Protein AF-A0A933JJQ7-F1 (afdb_monomer_lite)

pLDDT: mean 70.86, std 21.7, range [26.75, 97.5]

Sequence (778 aa):
MNDSSRKSRSVPPNRSSTPPVAEPVVVSEPPQKREDPAARITGTGSRPVGRVRTDSEPPPPFTTGVDSAVMAPSSMSSEVVAAVWPGEPSWTPTRASEPVPPPVAIGETLQFVHYERRGDTLLISGITPHGRRLVFEQREDRQGWYVVTAGRRRRPTERELGLVVATITQEMEATLLPERQSEVRSAYRLAAAADDPGLRVLGIDAYRDILLDEASAYVTGQTDRLVVVAVAYQAFKRFANRHGHRVGSEFIRALGERLDTLFSEVRGVHVFHKTGKAFRLVVLHRTAAEVRELVEAIPTDETRQWIVRRVWGEDVRGHRTHPDEVQFNIGIASAYASERGSDYRALAQRLSDDAYRAGRLGQFMGYTSLVLAKSDCKSSIYQWHISSEEELHELAMTMDDGPAEVMAEMSDYLHELAPADLEGMAVAGDLDALIYSAIARDGFWQGTPAMRIAGERLLARFLDSTLESNGENAYVGGFDLGDEFYGIAIEAERFYFARGDVNSAGATRVKAGLHALQRAVGWRREEGGVVGRFLAALEPIRGPGIVGRIRDAAQLAFEENASDPELIISDSVDVADALVIDGRPVRATEIVEGAHLTLAVPGMAPKPVLVVERRSAFTLRLDIDGEELPAVFDESPTGVDVKLRLRDCVPSAAVSIVHVSREELVELLTQVREDNELREDAPVDVIAFLRHIADVMLEEHVKLPAKIEMALGAPYEADRFVRSYSLEEIREGHPGLFFEAVHQGLLRSDTVPDIDPNLVEIIGATMLSACRPKLPRP

Radius of gyration: 35.35 Å; chains: 1; bounding box: 122×93×100 Å

Structure (mmCIF, N/CA/C/O backbone):
data_AF-A0A933JJQ7-F1
#
_entry.id   AF-A0A933JJQ7-F1
#
loop_
_atom_site.group_PDB
_atom_site.id
_atom_site.type_symbol
_atom_site.label_atom_id
_atom_site.label_alt_id
_atom_site.label_comp_id
_atom_site.label_asym_id
_atom_site.label_entity_id
_atom_site.label_seq_id
_atom_site.pdbx_PDB_ins_code
_atom_site.Cartn_x
_atom_site.Cartn_y
_atom_site.Cartn_z
_atom_site.occupancy
_atom_site.B_iso_or_equiv
_atom_site.auth_seq_id
_atom_site.auth_comp_id
_atom_site.auth_asym_id
_atom_site.auth_atom_id
_atom_site.pdbx_PDB_model_num
ATOM 1 N N . MET A 1 1 ? 29.957 44.665 -45.228 1.00 35.59 1 MET A N 1
ATOM 2 C CA . MET A 1 1 ? 30.903 45.720 -44.809 1.00 35.59 1 MET A CA 1
ATOM 3 C C . MET A 1 1 ? 31.542 45.264 -43.506 1.00 35.59 1 MET A C 1
ATOM 5 O O . MET A 1 1 ? 30.794 45.060 -42.565 1.00 35.59 1 MET A O 1
ATOM 9 N N . ASN A 1 2 ? 32.868 45.064 -43.541 1.00 34.84 2 ASN A N 1
ATOM 10 C CA . ASN A 1 2 ? 33.848 44.763 -42.473 1.00 34.84 2 ASN A CA 1
ATOM 11 C C . ASN A 1 2 ? 33.532 43.555 -41.561 1.00 34.84 2 ASN A C 1
ATOM 13 O O . ASN A 1 2 ? 32.633 43.643 -40.740 1.00 34.84 2 ASN A O 1
ATOM 17 N N . ASP A 1 3 ? 34.117 42.358 -41.690 1.00 34.56 3 ASP A N 1
ATOM 18 C CA . ASP A 1 3 ? 35.501 41.880 -41.931 1.00 34.56 3 ASP A CA 1
ATOM 19 C C . ASP A 1 3 ? 36.386 41.803 -40.665 1.00 34.56 3 ASP A C 1
ATOM 21 O O . ASP A 1 3 ? 36.291 42.655 -39.784 1.00 34.56 3 ASP A O 1
ATOM 25 N N . SER A 1 4 ? 37.266 40.787 -40.644 1.00 37.59 4 SER A N 1
ATOM 26 C CA . SER A 1 4 ? 38.187 40.259 -39.606 1.00 37.59 4 SER A CA 1
ATOM 27 C C . SER A 1 4 ? 37.596 39.201 -38.644 1.00 37.59 4 SER A C 1
ATOM 29 O O . SER A 1 4 ? 36.805 39.508 -37.768 1.00 37.59 4 SER A O 1
ATOM 31 N N . SER A 1 5 ? 37.821 37.882 -38.761 1.00 38.44 5 SER A N 1
ATOM 32 C CA . SER A 1 5 ? 38.987 37.035 -39.090 1.00 38.44 5 SER A CA 1
ATOM 33 C C . SER A 1 5 ? 40.055 36.954 -37.984 1.00 38.44 5 SER A C 1
ATOM 35 O O . SER A 1 5 ? 40.882 37.856 -37.853 1.00 38.44 5 SER A O 1
ATOM 37 N N . ARG A 1 6 ? 40.145 35.807 -37.289 1.00 35.28 6 ARG A N 1
ATOM 38 C CA . ARG A 1 6 ? 41.443 35.211 -36.925 1.00 35.28 6 ARG A CA 1
ATOM 39 C C . ARG A 1 6 ? 41.366 33.697 -36.713 1.00 35.28 6 ARG A C 1
ATOM 41 O O . ARG A 1 6 ? 40.607 33.185 -35.902 1.00 35.28 6 ARG A O 1
ATOM 48 N N . LYS A 1 7 ? 42.197 33.022 -37.506 1.00 34.81 7 LYS A N 1
ATOM 49 C CA . LYS A 1 7 ? 42.454 31.588 -37.594 1.00 34.81 7 LYS A CA 1
ATOM 50 C C . LYS A 1 7 ? 43.430 31.096 -36.511 1.00 34.81 7 LYS A C 1
ATOM 52 O O . LYS A 1 7 ? 44.472 31.704 -36.298 1.00 34.81 7 LYS A O 1
ATOM 57 N N . SER A 1 8 ? 43.109 29.907 -36.001 1.00 32.97 8 SER A N 1
ATOM 58 C CA . SER A 1 8 ? 43.946 28.693 -35.914 1.00 32.97 8 SER A CA 1
ATOM 59 C C . SER A 1 8 ? 45.204 28.626 -35.034 1.00 32.97 8 SER A C 1
ATOM 61 O O . SER A 1 8 ? 46.175 29.339 -35.280 1.00 32.97 8 SER A O 1
ATOM 63 N N . ARG A 1 9 ? 45.276 27.562 -34.215 1.00 31.19 9 ARG A N 1
ATOM 64 C CA . ARG A 1 9 ? 46.384 26.582 -34.245 1.00 31.19 9 ARG A CA 1
ATOM 65 C C . ARG A 1 9 ? 46.032 25.279 -33.510 1.00 31.19 9 ARG A C 1
ATOM 67 O O . ARG A 1 9 ? 45.801 25.268 -32.311 1.00 31.19 9 ARG A O 1
ATOM 74 N N . SER A 1 10 ? 46.027 24.198 -34.279 1.00 35.91 10 SER A N 1
ATOM 75 C CA . SER A 1 10 ? 46.122 22.787 -33.894 1.00 35.91 10 SER A CA 1
ATOM 76 C C . SER A 1 10 ? 47.586 22.373 -33.676 1.00 35.91 10 SER A C 1
ATOM 78 O O . SER A 1 10 ? 48.444 22.937 -34.355 1.00 35.91 10 SER A O 1
ATOM 80 N N . VAL A 1 11 ? 47.854 21.361 -32.836 1.00 31.45 11 VAL A N 1
ATOM 81 C CA . VAL A 1 11 ? 48.661 20.132 -33.104 1.00 31.45 11 VAL A CA 1
ATOM 82 C C . VAL A 1 11 ? 48.691 19.244 -31.828 1.00 31.45 11 VAL A C 1
ATOM 84 O O . VAL A 1 11 ? 48.669 19.807 -30.735 1.00 31.45 11 VAL A O 1
ATOM 87 N N . PRO A 1 12 ? 48.703 17.892 -31.943 1.00 42.75 12 PRO A N 1
ATOM 88 C CA . PRO A 1 12 ? 48.354 16.925 -30.890 1.00 42.75 12 PRO A CA 1
ATOM 89 C C . PRO A 1 12 ? 49.579 16.070 -30.431 1.00 42.75 12 PRO A C 1
ATOM 91 O O . PRO A 1 12 ? 50.676 16.617 -30.358 1.00 42.75 12 PRO A O 1
ATOM 94 N N . PRO A 1 13 ? 49.436 14.767 -30.088 1.00 56.62 13 PRO A N 1
ATOM 95 C CA . PRO A 1 13 ? 49.524 14.173 -28.749 1.00 56.62 13 PRO A CA 1
ATOM 96 C C . PRO A 1 13 ? 50.851 13.419 -28.490 1.00 56.62 13 PRO A C 1
ATOM 98 O O . PRO A 1 13 ? 51.638 13.212 -29.408 1.00 56.62 13 PRO A O 1
ATOM 101 N N . ASN A 1 14 ? 51.080 12.915 -27.268 1.00 32.47 14 ASN A N 1
ATOM 102 C CA . ASN A 1 14 ? 52.106 11.886 -27.053 1.00 32.47 14 ASN A CA 1
ATOM 103 C C . ASN A 1 14 ? 51.702 10.841 -25.996 1.00 32.47 14 ASN A C 1
ATOM 105 O O . ASN A 1 14 ? 51.336 11.178 -24.873 1.00 32.47 14 ASN A O 1
ATOM 109 N N . ARG A 1 15 ? 51.787 9.566 -26.401 1.00 41.00 15 ARG A N 1
ATOM 110 C CA . ARG A 1 15 ? 51.712 8.332 -25.597 1.00 41.00 15 ARG A CA 1
ATOM 111 C C . ARG A 1 15 ? 53.137 7.813 -25.345 1.00 41.00 15 ARG A C 1
ATOM 113 O O . ARG A 1 15 ? 53.918 7.857 -26.285 1.00 41.00 15 ARG A O 1
ATOM 120 N N . SER A 1 16 ? 53.404 7.222 -24.170 1.00 30.09 16 SER A N 1
ATOM 121 C CA . SER A 1 16 ? 54.319 6.068 -23.912 1.00 30.09 16 SER A CA 1
ATOM 122 C C . SER A 1 16 ? 54.558 5.958 -22.389 1.00 30.09 16 SER A C 1
ATOM 124 O O . SER A 1 16 ? 55.049 6.910 -21.796 1.00 30.09 16 SER A O 1
ATOM 126 N N . SER A 1 17 ? 54.006 4.982 -21.659 1.00 33.91 17 SER A N 1
ATOM 127 C CA . SER A 1 17 ? 54.443 3.581 -21.453 1.00 33.91 17 SER A CA 1
ATOM 128 C C . SER A 1 17 ? 55.557 3.357 -20.399 1.00 33.91 17 SER A C 1
ATOM 130 O O . SER A 1 17 ? 56.729 3.604 -20.670 1.00 33.91 17 SER A O 1
ATOM 132 N N . THR A 1 18 ? 55.151 2.690 -19.301 1.00 33.56 18 THR A N 1
ATOM 133 C CA . THR A 1 18 ? 55.843 1.631 -18.504 1.00 33.56 18 THR A CA 1
ATOM 134 C C . THR A 1 18 ? 56.930 1.961 -17.440 1.00 33.56 18 THR A C 1
ATOM 136 O O . THR A 1 18 ? 57.553 3.014 -17.513 1.00 33.56 18 THR A O 1
ATOM 139 N N . PRO A 1 19 ? 57.099 1.079 -16.408 1.00 59.38 19 PRO A N 1
ATOM 140 C CA . PRO A 1 19 ? 57.432 1.407 -15.005 1.00 59.38 19 PRO A CA 1
ATOM 141 C C . PRO A 1 19 ? 58.871 1.021 -14.579 1.00 59.38 19 PRO A C 1
ATOM 143 O O . PRO A 1 19 ? 59.631 0.517 -15.406 1.00 59.38 19 PRO A O 1
ATOM 146 N N . PRO A 1 20 ? 59.252 1.217 -13.293 1.00 51.06 20 PRO A N 1
ATOM 147 C CA . PRO A 1 20 ? 59.816 0.088 -12.509 1.00 51.06 20 PRO A CA 1
ATOM 148 C C . PRO A 1 20 ? 59.520 0.124 -10.972 1.00 51.06 20 PRO A C 1
ATOM 150 O O . PRO A 1 20 ? 59.369 1.196 -10.400 1.00 51.06 20 PRO A O 1
ATOM 153 N N . VAL A 1 21 ? 59.200 -1.012 -10.319 1.00 33.38 21 VAL A N 1
ATOM 154 C CA . VAL A 1 21 ? 60.041 -1.970 -9.526 1.00 33.38 21 VAL A CA 1
ATOM 155 C C . VAL A 1 21 ? 60.167 -1.649 -8.013 1.00 33.38 21 VAL A C 1
ATOM 157 O O . VAL A 1 21 ? 60.501 -0.538 -7.623 1.00 33.38 21 VAL A O 1
ATOM 160 N N . ALA A 1 22 ? 59.886 -2.678 -7.194 1.00 38.69 22 ALA A N 1
ATOM 161 C CA . ALA A 1 22 ? 59.920 -2.776 -5.721 1.00 38.69 22 ALA A CA 1
ATOM 162 C C . ALA A 1 22 ? 61.357 -2.836 -5.133 1.00 38.69 22 ALA A C 1
ATOM 164 O O . ALA A 1 22 ? 62.290 -3.128 -5.873 1.00 38.69 22 ALA A O 1
ATOM 165 N N . GLU A 1 23 ? 61.638 -2.460 -3.872 1.00 33.53 23 GLU A N 1
ATOM 166 C CA . GLU A 1 23 ? 61.601 -3.218 -2.580 1.00 33.53 23 GLU A CA 1
ATOM 167 C C . GLU A 1 23 ? 62.538 -2.458 -1.567 1.00 33.53 23 GLU A C 1
ATOM 169 O O . GLU A 1 23 ? 63.226 -1.542 -2.031 1.00 33.53 23 GLU A O 1
ATOM 174 N N . PRO A 1 24 ? 62.781 -2.829 -0.273 1.00 53.31 24 PRO A N 1
ATOM 175 C CA . PRO A 1 24 ? 61.993 -3.535 0.764 1.00 53.31 24 PRO A CA 1
ATOM 176 C C . PRO A 1 24 ? 62.087 -2.942 2.225 1.00 53.31 24 PRO A C 1
ATOM 178 O O . PRO A 1 24 ? 62.944 -2.121 2.530 1.00 53.31 24 PRO A O 1
ATOM 181 N N . VAL A 1 25 ? 61.216 -3.451 3.127 1.00 35.19 25 VAL A N 1
ATOM 182 C CA . VAL A 1 25 ? 61.364 -3.810 4.582 1.00 35.19 25 VAL A CA 1
ATOM 183 C C . VAL A 1 25 ? 61.960 -2.821 5.618 1.00 35.19 25 VAL A C 1
ATOM 185 O O . VAL A 1 25 ? 63.120 -2.472 5.493 1.00 35.19 25 VAL A O 1
ATOM 188 N N . VAL A 1 26 ? 61.253 -2.586 6.754 1.00 33.16 26 VAL A N 1
ATOM 189 C CA . VAL A 1 26 ? 61.732 -2.813 8.158 1.00 33.16 26 VAL A CA 1
ATOM 190 C C . VAL A 1 26 ? 60.549 -3.019 9.136 1.00 33.16 26 VAL A C 1
ATOM 192 O O . VAL A 1 26 ? 59.601 -2.242 9.177 1.00 33.16 26 VAL A O 1
ATOM 195 N N . VAL A 1 27 ? 60.664 -4.084 9.938 1.00 43.00 27 VAL A N 1
ATOM 196 C CA . VAL A 1 27 ? 59.832 -4.544 11.069 1.00 43.00 27 VAL A CA 1
ATOM 197 C C . VAL A 1 27 ? 60.191 -3.805 12.365 1.00 43.00 27 VAL A C 1
ATOM 199 O O . VAL A 1 27 ? 61.375 -3.594 12.611 1.00 43.00 27 VAL A O 1
ATOM 202 N N . SER A 1 28 ? 59.224 -3.520 13.250 1.00 32.66 28 SER A N 1
ATOM 203 C CA . SER A 1 28 ? 59.443 -3.423 14.712 1.00 32.66 28 SER A CA 1
ATOM 204 C C . SER A 1 28 ? 58.140 -3.599 15.510 1.00 32.66 28 SER A C 1
ATOM 206 O O . SER A 1 28 ? 57.098 -3.059 15.156 1.00 32.66 28 SER A O 1
ATOM 208 N N . GLU A 1 29 ? 58.253 -4.390 16.575 1.00 33.19 29 GLU A N 1
ATOM 209 C CA . GLU A 1 29 ? 57.244 -4.973 17.476 1.00 33.19 29 GLU A CA 1
ATOM 210 C C . GLU A 1 29 ? 56.815 -4.063 18.674 1.00 33.19 29 GLU A C 1
ATOM 212 O O . GLU A 1 29 ? 57.324 -2.947 18.796 1.00 33.19 29 GLU A O 1
ATOM 217 N N . PRO A 1 30 ? 55.877 -4.505 19.558 1.00 56.16 30 PRO A N 1
ATOM 218 C CA . PRO A 1 30 ? 55.034 -3.665 20.430 1.00 56.16 30 PRO A CA 1
ATOM 219 C C . PRO A 1 30 ? 55.460 -3.627 21.920 1.00 56.16 30 PRO A C 1
ATOM 221 O O . PRO A 1 30 ? 56.387 -4.324 22.329 1.00 56.16 30 PRO A O 1
ATOM 224 N N . PRO A 1 31 ? 54.717 -2.896 22.781 1.00 48.53 31 PRO A N 1
ATOM 225 C CA . PRO A 1 31 ? 54.454 -3.365 24.157 1.00 48.53 31 PRO A CA 1
ATOM 226 C C . PRO A 1 31 ? 52.981 -3.144 24.591 1.00 48.53 31 PRO A C 1
ATOM 228 O O . PRO A 1 31 ? 52.369 -2.135 24.266 1.00 48.53 31 PRO A O 1
ATOM 231 N N . GLN A 1 32 ? 52.275 -4.149 25.124 1.00 31.38 32 GLN A N 1
ATOM 232 C CA . GLN A 1 32 ? 52.213 -4.665 26.512 1.00 31.38 32 GLN A CA 1
ATOM 233 C C . GLN A 1 32 ? 51.189 -3.988 27.454 1.00 31.38 32 GLN A C 1
ATOM 235 O O . GLN A 1 32 ? 51.159 -2.780 27.649 1.00 31.38 32 GLN A O 1
ATOM 240 N N . LYS A 1 33 ? 50.387 -4.873 28.069 1.00 37.44 33 LYS A N 1
ATOM 241 C CA . LYS A 1 33 ? 49.426 -4.713 29.177 1.00 37.44 33 LYS A CA 1
ATOM 242 C C . LYS A 1 33 ? 50.024 -4.060 30.434 1.00 37.44 33 LYS A C 1
ATOM 244 O O . LYS A 1 33 ? 51.161 -4.378 30.765 1.00 37.44 33 LYS A O 1
ATOM 249 N N . ARG A 1 34 ? 49.181 -3.361 31.214 1.00 31.59 34 ARG A N 1
ATOM 250 C CA . ARG A 1 34 ? 49.069 -3.415 32.700 1.00 31.59 34 ARG A CA 1
ATOM 251 C C . ARG A 1 34 ? 47.925 -2.498 33.178 1.00 31.59 34 ARG A C 1
ATOM 253 O O . ARG A 1 34 ? 47.843 -1.371 32.717 1.00 31.59 34 ARG A O 1
ATOM 260 N N . GLU A 1 35 ? 46.888 -3.045 33.815 1.00 29.88 35 GLU A N 1
ATOM 261 C CA . GLU A 1 35 ? 46.653 -3.196 35.276 1.00 29.88 35 GLU A CA 1
ATOM 262 C C . GLU A 1 35 ? 45.787 -2.057 35.862 1.00 29.88 35 GLU A C 1
ATOM 264 O O . GLU A 1 35 ? 46.157 -0.889 35.810 1.00 29.88 35 GLU A O 1
ATOM 269 N N . ASP A 1 36 ? 44.637 -2.445 36.432 1.00 39.06 36 ASP A N 1
ATOM 270 C CA . ASP A 1 36 ? 43.806 -1.663 37.365 1.00 39.06 36 ASP A CA 1
ATOM 271 C C . ASP A 1 36 ? 44.599 -1.254 38.622 1.00 39.06 36 ASP A C 1
ATOM 273 O O . ASP A 1 36 ? 45.551 -1.939 39.012 1.00 39.06 36 ASP A O 1
ATOM 277 N N . PRO A 1 37 ? 44.150 -0.214 39.352 1.00 46.56 37 PRO A N 1
ATOM 278 C CA . PRO A 1 37 ? 43.481 -0.540 40.614 1.00 46.56 37 PRO A CA 1
ATOM 279 C C . PRO A 1 37 ? 42.298 0.368 40.994 1.00 46.56 37 PRO A C 1
ATOM 281 O O . PRO A 1 37 ? 42.250 1.568 40.733 1.00 46.56 37 PRO A O 1
ATOM 284 N N . ALA A 1 38 ? 41.381 -0.245 41.740 1.00 36.31 38 ALA A N 1
ATOM 285 C CA . ALA A 1 38 ? 40.311 0.380 42.502 1.00 36.31 38 ALA A CA 1
ATOM 286 C C . ALA A 1 38 ? 40.818 1.305 43.627 1.00 36.31 38 ALA A C 1
ATOM 288 O O . ALA A 1 38 ? 41.780 0.976 44.320 1.00 36.31 38 ALA A O 1
ATOM 289 N N . ALA A 1 39 ? 40.062 2.368 43.930 1.00 32.28 39 ALA A N 1
ATOM 290 C CA . ALA A 1 39 ? 40.027 2.961 45.267 1.00 32.28 39 ALA A CA 1
ATOM 291 C C . ALA A 1 39 ? 38.669 3.624 45.567 1.00 32.28 39 ALA A C 1
ATOM 293 O O . ALA A 1 39 ? 38.193 4.500 44.852 1.00 32.28 39 ALA A O 1
ATOM 294 N N . ARG A 1 40 ? 38.072 3.159 46.670 1.00 33.72 40 ARG A N 1
ATOM 295 C CA . ARG A 1 40 ? 36.906 3.676 47.406 1.00 33.72 40 ARG A CA 1
ATOM 296 C C . ARG A 1 40 ? 37.159 5.064 48.002 1.00 33.72 40 ARG A C 1
ATOM 298 O O . ARG A 1 40 ? 38.207 5.210 48.618 1.00 33.72 40 ARG A O 1
ATOM 305 N N . ILE A 1 41 ? 36.139 5.934 48.027 1.00 31.94 41 ILE A N 1
ATOM 306 C CA . ILE A 1 41 ? 35.830 6.945 49.078 1.00 31.94 41 ILE A CA 1
ATOM 307 C C . ILE A 1 41 ? 34.291 7.169 49.011 1.00 31.94 41 ILE A C 1
ATOM 309 O O . ILE A 1 41 ? 33.792 7.573 47.970 1.00 31.94 41 ILE A O 1
ATOM 313 N N . THR A 1 42 ? 33.465 6.574 49.894 1.00 30.66 42 THR A N 1
ATOM 314 C CA . THR A 1 42 ? 32.765 7.195 51.062 1.00 30.66 42 THR A CA 1
ATOM 315 C C . THR A 1 42 ? 32.161 8.583 50.777 1.00 30.66 42 THR A C 1
ATOM 317 O O . THR A 1 42 ? 32.873 9.458 50.324 1.00 30.66 42 THR A O 1
ATOM 320 N N . GLY A 1 43 ? 30.913 8.939 51.070 1.00 27.61 43 GLY A N 1
ATOM 321 C CA . GLY A 1 43 ? 29.831 8.355 51.851 1.00 27.61 43 GLY A CA 1
ATOM 322 C C . GLY A 1 43 ? 28.721 9.411 52.024 1.00 27.61 43 GLY A C 1
ATOM 323 O O . GLY A 1 43 ? 28.846 10.516 51.506 1.00 27.61 43 GLY A O 1
ATOM 324 N N . THR A 1 44 ? 27.688 9.047 52.797 1.00 30.12 44 THR A N 1
ATOM 325 C CA . THR A 1 44 ? 26.685 9.913 53.472 1.00 30.12 44 THR A CA 1
ATOM 326 C C . THR A 1 44 ? 25.818 10.793 52.554 1.00 30.12 44 THR A C 1
ATOM 328 O O . THR A 1 44 ? 26.310 11.690 51.896 1.00 30.12 44 THR A O 1
ATOM 331 N N . GLY A 1 45 ? 24.503 10.614 52.421 1.00 26.94 45 GLY A N 1
ATOM 332 C CA . GLY A 1 45 ? 23.503 10.349 53.453 1.00 26.94 45 GLY A CA 1
ATOM 333 C C . GLY A 1 45 ? 22.760 11.652 53.757 1.00 26.94 45 GLY A C 1
ATOM 334 O O . GLY A 1 45 ? 23.393 12.566 54.268 1.00 26.94 45 GLY A O 1
ATOM 335 N N . SER A 1 46 ? 21.460 11.735 53.431 1.00 31.20 46 SER A N 1
ATOM 336 C CA . SER A 1 46 ? 20.393 12.435 54.188 1.00 31.20 46 SER A CA 1
ATOM 337 C C . SER A 1 46 ? 19.081 12.512 53.384 1.00 31.20 46 SER A C 1
ATOM 339 O O . SER A 1 46 ? 18.963 13.232 52.400 1.00 31.20 46 SER A O 1
ATOM 341 N N . ARG A 1 47 ? 18.084 11.753 53.847 1.00 34.69 47 ARG A N 1
ATOM 342 C CA . ARG A 1 47 ? 16.630 12.035 53.785 1.00 34.69 47 ARG A CA 1
ATOM 343 C C . ARG A 1 47 ? 16.294 13.049 54.917 1.00 34.69 47 ARG A C 1
ATOM 345 O O . ARG A 1 47 ? 17.194 13.284 55.723 1.00 34.69 47 ARG A O 1
ATOM 352 N N . PRO A 1 48 ? 15.037 13.488 55.178 1.00 50.50 48 PRO A N 1
ATOM 353 C CA . PRO A 1 48 ? 13.784 13.512 54.393 1.00 50.50 48 PRO A CA 1
ATOM 354 C C . PRO A 1 48 ? 12.980 14.848 54.557 1.00 50.50 48 PRO A C 1
ATOM 356 O O . PRO A 1 48 ? 13.452 15.790 55.182 1.00 50.50 48 PRO A O 1
ATOM 359 N N . VAL A 1 49 ? 11.714 14.846 54.097 1.00 32.38 49 VAL A N 1
ATOM 360 C CA . VAL A 1 49 ? 10.485 15.464 54.680 1.00 32.38 49 VAL A CA 1
ATOM 361 C C . VAL A 1 49 ? 9.734 16.401 53.723 1.00 32.38 49 VAL A C 1
ATOM 363 O O . VAL A 1 49 ? 10.263 17.404 53.266 1.00 32.38 49 VAL A O 1
ATOM 366 N N . GLY A 1 50 ? 8.445 16.097 53.515 1.00 28.36 50 GLY A N 1
ATOM 367 C CA . GLY A 1 50 ? 7.469 16.996 52.895 1.00 28.36 50 GLY A CA 1
ATOM 368 C C . GLY A 1 50 ? 6.099 16.352 52.665 1.00 28.36 50 GLY A C 1
ATOM 369 O O . GLY A 1 50 ? 5.748 16.041 51.537 1.00 28.36 50 GLY A O 1
ATOM 370 N N . ARG A 1 51 ? 5.334 16.127 53.744 1.00 31.97 51 ARG A N 1
ATOM 371 C CA . ARG A 1 51 ? 3.884 15.846 53.714 1.00 31.97 51 ARG A CA 1
ATOM 372 C C . ARG A 1 51 ? 3.141 17.089 53.209 1.00 31.97 51 ARG A C 1
ATOM 374 O O . ARG A 1 51 ? 3.343 18.151 53.788 1.00 31.97 51 ARG A O 1
ATOM 381 N N . VAL A 1 52 ? 2.185 16.929 52.295 1.00 34.03 52 VAL A N 1
ATOM 382 C CA . VAL A 1 52 ? 1.022 17.825 52.193 1.00 34.03 52 VAL A CA 1
ATOM 383 C C . VAL A 1 52 ? -0.239 16.968 52.124 1.00 34.03 52 VAL A C 1
ATOM 385 O O . VAL A 1 52 ? -0.290 15.956 51.434 1.00 34.03 52 VAL A O 1
ATOM 388 N N . ARG A 1 53 ? -1.209 17.365 52.942 1.00 31.25 53 ARG A N 1
ATOM 389 C CA . ARG A 1 53 ? -2.532 16.789 53.163 1.00 31.25 53 ARG A CA 1
ATOM 390 C C . ARG A 1 53 ? -3.513 17.910 52.828 1.00 31.25 53 ARG A C 1
ATOM 392 O O . ARG A 1 53 ? -3.328 19.000 53.365 1.00 31.25 53 ARG A O 1
ATOM 399 N N . THR A 1 54 ? -4.531 17.655 52.018 1.00 36.19 54 THR A N 1
ATOM 400 C CA . THR A 1 54 ? -5.711 18.524 51.913 1.00 36.19 54 THR A CA 1
ATOM 401 C C . THR A 1 54 ? -6.949 17.657 51.730 1.00 36.19 54 THR A C 1
ATOM 403 O O . THR A 1 54 ? -7.134 17.001 50.711 1.00 36.19 54 THR A O 1
ATOM 406 N N . ASP A 1 55 ? -7.759 17.646 52.785 1.00 32.72 55 ASP A N 1
ATOM 407 C CA . ASP A 1 55 ? -9.156 17.226 52.801 1.00 32.72 55 ASP A CA 1
ATOM 408 C C . ASP A 1 55 ? -10.012 18.376 52.232 1.00 32.72 55 ASP A C 1
ATOM 410 O O . ASP A 1 55 ? -9.770 19.527 52.605 1.00 32.72 55 ASP A O 1
ATOM 414 N N . SER A 1 56 ? -11.025 18.111 51.395 1.00 33.19 56 SER A N 1
ATOM 415 C CA . SER A 1 56 ? -12.290 18.883 51.379 1.00 33.19 56 SER A CA 1
ATOM 416 C C . SER A 1 56 ? -13.421 18.126 50.664 1.00 33.19 56 SER A C 1
ATOM 418 O O . SER A 1 56 ? -13.211 17.478 49.645 1.00 33.19 56 SER A O 1
ATOM 420 N N . GLU A 1 57 ? -14.604 18.239 51.257 1.00 33.81 57 GLU A N 1
ATOM 421 C CA . GLU A 1 57 ? -15.892 17.562 51.049 1.00 33.81 57 GLU A CA 1
ATOM 422 C C . GLU A 1 57 ? -16.680 17.928 49.763 1.00 33.81 57 GLU A C 1
ATOM 424 O O . GLU A 1 57 ? -16.334 18.894 49.081 1.00 33.81 57 GLU A O 1
ATOM 429 N N . PRO A 1 58 ? -17.767 17.183 49.437 1.00 42.38 58 PRO A N 1
ATOM 430 C CA . PRO A 1 58 ? -18.572 17.362 48.223 1.00 42.38 58 PRO A CA 1
ATOM 431 C C . PRO A 1 58 ? -19.764 18.331 48.405 1.00 42.38 58 PRO A C 1
ATOM 433 O O . PRO A 1 58 ? -20.201 18.568 49.533 1.00 42.38 58 PRO A O 1
ATOM 436 N N . PRO A 1 59 ? -20.361 18.850 47.311 1.00 43.84 59 PRO A N 1
ATOM 437 C CA . PRO A 1 59 ? -21.582 19.655 47.376 1.00 43.84 59 PRO A CA 1
ATOM 438 C C . PRO A 1 59 ? -22.896 18.822 47.341 1.00 43.84 59 PRO A C 1
ATOM 440 O O . PRO A 1 59 ? -22.875 17.645 46.975 1.00 43.84 59 PRO A O 1
ATOM 443 N N . PRO A 1 60 ? -24.041 19.425 47.748 1.00 47.34 60 PRO A N 1
ATOM 444 C CA . PRO A 1 60 ? -25.265 18.748 48.218 1.00 47.34 60 PRO A CA 1
ATOM 445 C C . PRO A 1 60 ? -26.321 18.462 47.121 1.00 47.34 60 PRO A C 1
ATOM 447 O O . PRO A 1 60 ? -26.183 18.946 45.996 1.00 47.34 60 PRO A O 1
ATOM 450 N N . PRO A 1 61 ? -27.408 17.713 47.434 1.00 46.53 61 PRO A N 1
ATOM 451 C CA . PRO A 1 61 ? -28.430 17.325 46.463 1.00 46.53 61 PRO A CA 1
ATOM 452 C C . PRO A 1 61 ? -29.538 18.379 46.319 1.00 46.53 61 PRO A C 1
ATOM 454 O O . PRO A 1 61 ? -29.948 19.005 47.297 1.00 46.53 61 PRO A O 1
ATOM 457 N N . PHE A 1 62 ? -30.094 18.502 45.112 1.00 37.09 62 PHE A N 1
ATOM 458 C CA . PHE A 1 62 ? -31.355 19.205 44.866 1.00 37.09 62 PHE A CA 1
ATOM 459 C C . PHE A 1 62 ? -32.494 18.212 44.617 1.00 37.09 62 PHE A C 1
ATOM 461 O O . PHE A 1 62 ? -32.350 17.237 43.884 1.00 37.09 62 PHE A O 1
ATOM 468 N N . THR A 1 63 ? -33.635 18.496 45.243 1.00 34.44 63 THR A N 1
ATOM 469 C CA . THR A 1 63 ? -34.933 17.838 45.061 1.00 34.44 63 THR A CA 1
ATOM 470 C C . THR A 1 63 ? -35.960 18.882 44.632 1.00 34.44 63 THR A C 1
ATOM 472 O O . THR A 1 63 ? -36.011 19.944 45.241 1.00 34.44 63 THR A O 1
ATOM 475 N N . THR A 1 64 ? -36.759 18.545 43.618 1.00 32.75 64 THR A N 1
ATOM 476 C CA . THR A 1 64 ? -38.168 18.902 43.307 1.00 32.75 64 THR A CA 1
ATOM 477 C C . THR A 1 64 ? -38.423 18.306 41.905 1.00 32.75 64 THR A C 1
ATOM 479 O O . THR A 1 64 ? -37.539 18.357 41.065 1.00 32.75 64 THR A O 1
ATOM 482 N N . GLY A 1 65 ? -39.512 17.644 41.518 1.00 27.67 65 GLY A N 1
ATOM 483 C CA . GLY A 1 65 ? -40.842 17.446 42.075 1.00 27.67 65 GLY A CA 1
ATOM 484 C C . GLY A 1 65 ? -41.881 17.714 40.971 1.00 27.67 65 GLY A C 1
ATOM 485 O O . GLY A 1 65 ? -41.984 18.867 40.577 1.00 27.67 65 GLY A O 1
ATOM 486 N N . VAL A 1 66 ? -42.673 16.683 40.599 1.00 30.45 66 VAL A N 1
ATOM 487 C CA . VAL A 1 66 ? -44.094 16.761 40.137 1.00 30.45 66 VAL A CA 1
ATOM 488 C C . VAL A 1 66 ? -44.290 17.315 38.685 1.00 30.45 66 VAL A C 1
ATOM 490 O O . VAL A 1 66 ? -43.629 18.271 38.322 1.00 30.45 66 VAL A O 1
ATOM 493 N N . ASP A 1 67 ? -45.100 16.819 37.728 1.00 27.55 67 ASP A N 1
ATOM 494 C CA . ASP A 1 67 ? -46.351 16.037 37.699 1.00 27.55 67 ASP A CA 1
ATOM 495 C C . ASP A 1 67 ? -46.647 15.414 36.294 1.00 27.55 67 ASP A C 1
ATOM 497 O O . ASP A 1 67 ? -46.364 16.026 35.269 1.00 27.55 67 ASP A O 1
ATOM 501 N N . SER A 1 68 ? -47.282 14.232 36.299 1.00 27.89 68 SER A N 1
ATOM 502 C CA . SER A 1 68 ? -48.464 13.751 35.531 1.00 27.89 68 SER A CA 1
ATOM 503 C C . SER A 1 68 ? -48.714 14.011 34.019 1.00 27.89 68 SER A C 1
ATOM 505 O O . SER A 1 68 ? -48.902 15.149 33.605 1.00 27.89 68 SER A O 1
ATOM 507 N N . ALA A 1 69 ? -48.947 12.920 33.251 1.00 28.08 69 ALA A N 1
ATOM 508 C CA . ALA A 1 69 ? -50.155 12.602 32.425 1.00 28.08 69 ALA A CA 1
ATOM 509 C C . ALA A 1 69 ? -49.838 11.481 31.390 1.00 28.08 69 ALA A C 1
ATOM 511 O O . ALA A 1 69 ? -48.990 11.654 30.527 1.00 28.08 69 ALA A O 1
ATOM 512 N N . VAL A 1 70 ? -50.312 10.236 31.545 1.00 30.02 70 VAL A N 1
ATOM 513 C CA . VAL A 1 70 ? -51.569 9.654 31.005 1.00 30.02 70 VAL A CA 1
ATOM 514 C C . VAL A 1 70 ? -51.822 9.936 29.515 1.00 30.02 70 VAL A C 1
ATOM 516 O O . VAL A 1 70 ? -52.224 11.039 29.174 1.00 30.02 70 VAL A O 1
ATOM 519 N N . MET A 1 71 ? -51.719 8.900 28.668 1.00 26.75 71 MET A N 1
ATOM 520 C CA . MET A 1 71 ? -52.731 8.488 27.673 1.00 26.75 71 MET A CA 1
ATOM 521 C C . MET A 1 71 ? -52.335 7.129 27.066 1.00 26.75 71 MET A C 1
ATOM 523 O O . MET A 1 71 ? -51.181 6.889 26.725 1.00 26.75 71 MET A O 1
ATOM 527 N N . ALA A 1 72 ? -53.318 6.237 26.987 1.00 30.58 72 ALA A N 1
ATOM 528 C CA . ALA A 1 72 ? -53.248 4.881 26.447 1.00 30.58 72 ALA A CA 1
ATOM 529 C C . ALA A 1 72 ? -53.891 4.854 25.024 1.00 30.58 72 ALA A C 1
ATOM 531 O O . ALA A 1 72 ? -54.211 5.924 24.506 1.00 30.58 72 ALA A O 1
ATOM 532 N N . PRO A 1 73 ? -54.047 3.701 24.340 1.00 45.44 73 PRO A N 1
ATOM 533 C CA . PRO A 1 73 ? -53.700 3.550 22.927 1.00 45.44 73 PRO A CA 1
ATOM 534 C C . PRO A 1 73 ? -54.915 3.470 21.990 1.00 45.44 73 PRO A C 1
ATOM 536 O O . PRO A 1 73 ? -56.049 3.274 22.424 1.00 45.44 73 PRO A O 1
ATOM 539 N N . SER A 1 74 ? -54.666 3.517 20.679 1.00 28.91 74 SER A N 1
ATOM 540 C CA . SER A 1 74 ? -55.681 3.212 19.664 1.00 28.91 74 SER A CA 1
ATOM 541 C C . SER A 1 74 ? -55.145 2.288 18.568 1.00 28.91 74 SER A C 1
ATOM 543 O O . SER A 1 74 ? -54.238 2.622 17.812 1.00 28.91 74 SER A O 1
ATOM 545 N N . SER A 1 75 ? -55.766 1.113 18.539 1.00 30.80 75 SER A N 1
ATOM 546 C CA . SER A 1 75 ? -55.850 0.073 17.511 1.00 30.80 75 SER A CA 1
ATOM 547 C C . SER A 1 75 ? -56.553 0.522 16.223 1.00 30.80 75 SER A C 1
ATOM 549 O O . SER A 1 75 ? -57.491 1.302 16.347 1.00 30.80 75 SER A O 1
ATOM 551 N N . MET A 1 76 ? -56.227 -0.092 15.072 1.00 28.83 76 MET A N 1
ATOM 552 C CA . MET A 1 76 ? -57.122 -0.525 13.958 1.00 28.83 76 MET A CA 1
ATOM 553 C C . MET A 1 76 ? -56.298 -1.456 13.022 1.00 28.83 76 MET A C 1
ATOM 555 O O . MET A 1 76 ? -55.199 -1.072 12.644 1.00 28.83 76 MET A O 1
ATOM 559 N N . SER A 1 77 ? -56.574 -2.765 12.843 1.00 28.25 77 SER A N 1
ATOM 560 C CA . SER A 1 77 ? -57.570 -3.438 11.957 1.00 28.25 77 SER A CA 1
ATOM 561 C C . SER A 1 77 ? -57.504 -2.951 10.494 1.00 28.25 77 SER A C 1
ATOM 563 O O . SER A 1 77 ? -57.742 -1.774 10.270 1.00 28.25 77 SER A O 1
ATOM 565 N N . SER A 1 78 ? -57.034 -3.708 9.487 1.00 29.62 78 SER A N 1
ATOM 566 C CA . SER A 1 78 ? -57.536 -4.942 8.820 1.00 29.62 78 SER A CA 1
ATOM 567 C C . SER A 1 78 ? -58.094 -4.619 7.422 1.00 29.62 78 SER A C 1
ATOM 569 O O . SER A 1 78 ? -58.897 -3.703 7.346 1.00 29.62 78 SER A O 1
ATOM 571 N N . GLU A 1 79 ? -57.712 -5.398 6.395 1.00 27.16 79 GLU A N 1
ATOM 572 C CA . GLU A 1 79 ? -58.388 -5.719 5.098 1.00 27.16 79 GLU A CA 1
ATOM 573 C C . GLU A 1 79 ? -57.276 -6.015 4.063 1.00 27.16 79 GLU A C 1
ATOM 575 O O . GLU A 1 79 ? -56.413 -5.176 3.844 1.00 27.16 79 GLU A O 1
ATOM 580 N N . VAL A 1 80 ? -57.039 -7.212 3.508 1.00 29.39 80 VAL A N 1
ATOM 581 C CA . VAL A 1 80 ? -57.862 -8.245 2.837 1.00 29.39 80 VAL A CA 1
ATOM 582 C C . VAL A 1 80 ? -58.633 -7.724 1.625 1.00 29.39 80 VAL A C 1
ATOM 584 O O . VAL A 1 80 ? -59.768 -7.285 1.751 1.00 29.39 80 VAL A O 1
ATOM 587 N N . VAL A 1 81 ? -58.056 -7.922 0.433 1.00 28.80 81 VAL A N 1
ATOM 588 C CA . VAL A 1 81 ? -58.807 -8.085 -0.820 1.00 28.80 81 VAL A CA 1
ATOM 589 C C . VAL A 1 81 ? -58.188 -9.232 -1.620 1.00 28.80 81 VAL A C 1
ATOM 591 O O . VAL A 1 81 ? -57.002 -9.224 -1.941 1.00 28.80 81 VAL A O 1
ATOM 594 N N . ALA A 1 82 ? -59.023 -10.220 -1.927 1.00 28.41 82 ALA A N 1
ATOM 595 C CA . ALA A 1 82 ? -58.770 -11.329 -2.834 1.00 28.41 82 ALA A CA 1
ATOM 596 C C . ALA A 1 82 ? -59.677 -11.186 -4.063 1.00 28.41 82 ALA A C 1
ATOM 598 O O . ALA A 1 82 ? -60.840 -10.827 -3.894 1.00 28.41 82 ALA A O 1
ATOM 599 N N . ALA A 1 83 ? -59.166 -11.510 -5.256 1.00 28.78 83 ALA A N 1
ATOM 600 C CA . ALA A 1 83 ? -59.890 -12.019 -6.438 1.00 28.78 83 ALA A CA 1
ATOM 601 C C . ALA A 1 83 ? -58.947 -12.000 -7.661 1.00 28.78 83 ALA A C 1
ATOM 603 O O . ALA A 1 83 ? -58.115 -11.109 -7.743 1.00 28.78 83 ALA A O 1
ATOM 604 N N . VAL A 1 84 ? -58.997 -12.844 -8.696 1.00 26.91 84 VAL A N 1
ATOM 605 C CA . VAL A 1 84 ? -59.728 -14.066 -9.084 1.00 26.91 84 VAL A CA 1
ATOM 606 C C . VAL A 1 84 ? -58.981 -14.568 -10.345 1.00 26.91 84 VAL A C 1
ATOM 608 O O . VAL A 1 84 ? -58.584 -13.761 -11.183 1.00 26.91 84 VAL A O 1
ATOM 611 N N . TRP A 1 85 ? -58.803 -15.884 -10.492 1.00 29.23 85 TRP A N 1
ATOM 612 C CA . TRP A 1 85 ? -58.343 -16.564 -11.722 1.00 29.23 85 TRP A CA 1
ATOM 613 C C . TRP A 1 85 ? -59.529 -16.852 -12.661 1.00 29.23 85 TRP A C 1
ATOM 615 O O . TRP A 1 85 ? -60.650 -17.008 -12.173 1.00 29.23 85 TRP A O 1
ATOM 625 N N . PRO A 1 86 ? -59.312 -17.035 -13.979 1.00 39.59 86 PRO A N 1
ATOM 626 C CA . PRO A 1 86 ? -59.525 -18.399 -14.493 1.00 39.59 86 PRO A CA 1
ATOM 627 C C . PRO A 1 86 ? -58.649 -18.804 -15.695 1.00 39.59 86 PRO A C 1
ATOM 629 O O . PRO A 1 86 ? -58.301 -17.978 -16.537 1.00 39.59 86 PRO A O 1
ATOM 632 N N . GLY A 1 87 ? -58.411 -20.115 -15.828 1.00 27.78 87 GLY A N 1
ATOM 633 C CA . GLY A 1 87 ? -58.109 -20.759 -17.114 1.00 27.78 87 GLY A CA 1
ATOM 634 C C . GLY A 1 87 ? -57.129 -21.934 -17.045 1.00 27.78 87 GLY A C 1
ATOM 635 O O . GLY A 1 87 ? -55.943 -21.745 -17.287 1.00 27.78 87 GLY A O 1
ATOM 636 N N . GLU A 1 88 ? -57.620 -23.148 -16.772 1.00 34.12 88 GLU A N 1
ATOM 637 C CA . GLU A 1 88 ? -56.907 -24.400 -17.101 1.00 34.12 88 GLU A CA 1
ATOM 638 C C . GLU A 1 88 ? -56.904 -24.638 -18.626 1.00 34.12 88 GLU A C 1
ATOM 640 O O . GLU A 1 88 ? -57.845 -24.217 -19.310 1.00 34.12 88 GLU A O 1
ATOM 645 N N . PRO A 1 89 ? -55.905 -25.364 -19.174 1.00 35.94 89 PRO A N 1
ATOM 646 C CA . PRO A 1 89 ? -56.221 -26.753 -19.527 1.00 35.94 89 PRO A CA 1
ATOM 647 C C . PRO A 1 89 ? -55.085 -27.794 -19.393 1.00 35.94 89 PRO A C 1
ATOM 649 O O . PRO A 1 89 ? -53.903 -27.532 -19.592 1.00 35.94 89 PRO A O 1
ATOM 652 N N . SER A 1 90 ? -55.553 -29.033 -19.194 1.00 26.81 90 SER A N 1
ATOM 653 C CA . SER A 1 90 ? -55.016 -30.332 -19.639 1.00 26.81 90 SER A CA 1
ATOM 654 C C . SER A 1 90 ? -53.680 -30.837 -19.077 1.00 26.81 90 SER A C 1
ATOM 656 O O . SER A 1 90 ? -52.598 -30.532 -19.570 1.00 26.81 90 SER A O 1
ATOM 658 N N . TRP A 1 91 ? -53.800 -31.760 -18.121 1.00 29.52 91 TRP A N 1
ATOM 659 C CA . TRP A 1 91 ? -52.742 -32.659 -17.670 1.00 29.52 91 TRP A CA 1
ATOM 660 C C . TRP A 1 91 ? -52.541 -33.837 -18.638 1.00 29.52 91 TRP A C 1
ATOM 662 O O . TRP A 1 91 ? -53.423 -34.679 -18.805 1.00 29.52 91 TRP A O 1
ATOM 672 N N . THR A 1 92 ? -51.330 -33.962 -19.174 1.00 30.50 92 THR A N 1
ATOM 673 C CA . THR A 1 92 ? -50.714 -35.254 -19.519 1.00 30.50 92 THR A CA 1
ATOM 674 C C . THR A 1 92 ? -49.492 -35.441 -18.619 1.00 30.50 92 THR A C 1
ATOM 676 O O . THR A 1 92 ? -48.734 -34.485 -18.459 1.00 30.50 92 THR A O 1
ATOM 679 N N . PRO A 1 93 ? -49.267 -36.622 -18.012 1.00 35.44 93 PRO A N 1
ATOM 680 C CA . PRO A 1 93 ? -48.186 -36.807 -17.054 1.00 35.44 93 PRO A CA 1
ATOM 681 C C . PRO A 1 93 ? -46.848 -36.924 -17.789 1.00 35.44 93 PRO A C 1
ATOM 683 O O . PRO A 1 93 ? -46.434 -38.004 -18.213 1.00 35.44 93 PRO A O 1
ATOM 686 N N . THR A 1 94 ? -46.155 -35.800 -17.940 1.00 3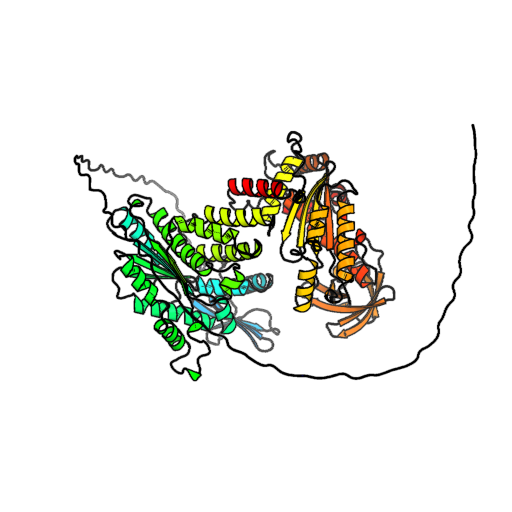3.12 94 THR A N 1
ATOM 687 C CA . THR A 1 94 ? -44.735 -35.791 -18.286 1.00 33.12 94 THR A CA 1
ATOM 688 C C . THR A 1 94 ? -43.968 -36.307 -17.072 1.00 33.12 94 THR A C 1
ATOM 690 O O . THR A 1 94 ? -44.171 -35.822 -15.959 1.00 33.12 94 THR A O 1
ATOM 693 N N . ARG A 1 95 ? -43.116 -37.323 -17.272 1.00 36.75 95 ARG A N 1
ATOM 694 C CA . ARG A 1 95 ? -42.151 -37.805 -16.270 1.00 36.75 95 ARG A CA 1
ATOM 695 C C . ARG A 1 95 ? -41.532 -36.603 -15.562 1.00 36.75 95 ARG A C 1
ATOM 697 O O . ARG A 1 95 ? -40.925 -35.775 -16.235 1.00 36.75 95 ARG A O 1
ATOM 704 N N . ALA A 1 96 ? -41.685 -36.538 -14.240 1.00 33.09 96 ALA A N 1
ATOM 705 C CA . ALA A 1 96 ? -40.973 -35.580 -13.413 1.00 33.09 96 ALA A CA 1
ATOM 706 C C . ALA A 1 96 ? -39.481 -35.713 -13.734 1.00 33.09 96 ALA A C 1
ATOM 708 O O . ALA A 1 96 ? -38.861 -36.733 -13.427 1.00 33.09 96 ALA A O 1
ATOM 709 N N . SER A 1 97 ? -38.937 -34.724 -14.440 1.00 36.56 97 SER A N 1
ATOM 710 C CA . SER A 1 97 ? -37.500 -34.541 -14.538 1.00 36.56 97 SER A CA 1
ATOM 711 C C . SER A 1 97 ? -36.996 -34.378 -13.114 1.00 36.56 97 SER A C 1
ATOM 713 O O . SER A 1 97 ? -37.515 -33.534 -12.378 1.00 36.56 97 SER A O 1
ATOM 715 N N . GLU A 1 98 ? -36.035 -35.212 -12.720 1.00 35.69 98 GLU A N 1
ATOM 716 C CA . GLU A 1 98 ? -35.313 -35.013 -11.468 1.00 35.69 98 GLU A CA 1
ATOM 717 C C . GLU A 1 98 ? -34.855 -33.548 -11.406 1.00 35.69 98 GLU A C 1
ATOM 719 O O . GLU A 1 98 ? -34.394 -33.020 -12.425 1.00 35.69 98 GLU A O 1
ATOM 724 N N . PRO A 1 99 ? -35.043 -32.860 -10.267 1.00 40.16 99 PRO A N 1
ATOM 725 C CA . PRO A 1 99 ? -34.643 -31.469 -10.145 1.00 40.16 99 PRO A CA 1
ATOM 726 C C . PRO A 1 99 ? -33.154 -31.366 -10.467 1.00 40.16 99 PRO A C 1
ATOM 728 O O . PRO A 1 99 ? -32.325 -31.999 -9.811 1.00 40.16 99 PRO A O 1
ATOM 731 N N . VAL A 1 100 ? -32.829 -30.593 -11.506 1.00 44.94 100 VAL A N 1
ATOM 732 C CA . VAL A 1 100 ? -31.444 -30.276 -11.851 1.00 44.94 100 VAL A CA 1
ATOM 733 C C . VAL A 1 100 ? -30.847 -29.579 -10.628 1.00 44.94 100 VAL A C 1
ATOM 735 O O . VAL A 1 100 ? -31.397 -28.561 -10.194 1.00 44.94 100 VAL A O 1
ATOM 738 N N . PRO A 1 101 ? -29.789 -30.131 -10.009 1.00 50.41 101 PRO A N 1
ATOM 739 C CA . PRO A 1 101 ? -29.179 -29.491 -8.857 1.00 50.41 101 PRO A CA 1
ATOM 740 C C . PRO A 1 101 ? -28.669 -28.105 -9.277 1.00 50.41 101 PRO A C 1
ATOM 742 O O . PRO A 1 101 ? -28.116 -27.981 -10.371 1.00 50.41 101 PRO A O 1
ATOM 745 N N . PRO A 1 102 ? -28.846 -27.063 -8.445 1.00 50.16 102 PRO A N 1
ATOM 746 C CA . PRO A 1 102 ? -28.436 -25.717 -8.820 1.00 50.16 102 P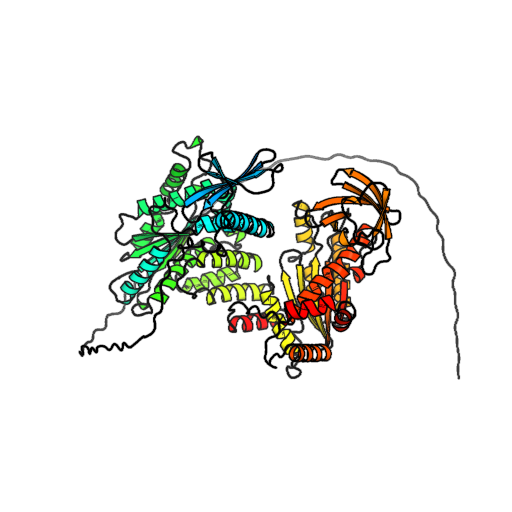RO A CA 1
ATOM 747 C C . PRO A 1 102 ? -26.921 -25.665 -9.090 1.00 50.16 102 PRO A C 1
ATOM 749 O O . PRO A 1 102 ? -26.175 -26.446 -8.475 1.00 50.16 102 PRO A O 1
ATOM 752 N N . PRO A 1 103 ? -26.467 -24.780 -10.000 1.00 59.78 103 PRO A N 1
ATOM 753 C CA . PRO A 1 103 ? -25.047 -24.571 -10.258 1.00 59.78 103 PRO A CA 1
ATOM 754 C C . PRO A 1 103 ? -24.316 -24.157 -8.974 1.00 59.78 103 PRO A C 1
ATOM 756 O O . PRO A 1 103 ? -24.918 -23.593 -8.059 1.00 59.78 103 PRO A O 1
ATOM 759 N N . VAL A 1 104 ? -23.024 -24.482 -8.905 1.00 58.50 104 VAL A N 1
ATOM 760 C CA . VAL A 1 104 ? -22.144 -24.138 -7.778 1.00 58.50 104 VAL A CA 1
ATOM 761 C C . VAL A 1 104 ? -22.028 -22.613 -7.703 1.00 58.50 104 VAL A C 1
ATOM 763 O O . VAL A 1 104 ? -21.662 -21.981 -8.695 1.00 58.50 104 VAL A O 1
ATOM 766 N N . ALA A 1 105 ? -22.382 -22.019 -6.562 1.00 57.72 105 ALA A N 1
ATOM 767 C CA . ALA A 1 105 ? -22.316 -20.568 -6.376 1.00 57.72 105 ALA A CA 1
ATOM 768 C C . ALA A 1 105 ? -20.860 -20.084 -6.213 1.00 57.72 105 ALA A C 1
ATOM 770 O O . ALA A 1 105 ? -19.989 -20.841 -5.781 1.00 57.72 105 ALA A O 1
ATOM 771 N N . ILE A 1 106 ? -20.589 -18.810 -6.521 1.00 41.62 106 ILE A N 1
ATOM 772 C CA . ILE A 1 106 ? -19.276 -18.190 -6.276 1.00 41.62 106 ILE A CA 1
ATOM 773 C C . ILE A 1 106 ? -18.975 -18.271 -4.769 1.00 41.62 106 ILE A C 1
ATOM 775 O O . ILE A 1 106 ? -19.743 -17.765 -3.954 1.00 41.62 106 ILE A O 1
ATOM 779 N N . GLY A 1 107 ? -17.881 -18.948 -4.403 1.00 51.56 107 GLY A N 1
ATOM 780 C CA . GLY A 1 107 ? -17.490 -19.212 -3.010 1.00 51.56 107 GLY A CA 1
ATOM 781 C C . GLY A 1 107 ? -17.888 -20.591 -2.462 1.00 51.56 107 GLY A C 1
ATOM 782 O O . GLY A 1 107 ? -17.461 -20.954 -1.368 1.00 51.56 107 GLY A O 1
ATOM 783 N N . GLU A 1 108 ? -18.651 -21.391 -3.211 1.00 64.56 108 GLU A N 1
ATOM 784 C CA . GLU A 1 108 ? -18.985 -22.766 -2.835 1.00 64.56 108 GLU A CA 1
ATOM 785 C C . GLU A 1 108 ? -17.854 -23.721 -3.279 1.00 64.56 108 GLU A C 1
ATOM 787 O O . GLU A 1 108 ? -17.793 -24.155 -4.428 1.00 64.56 108 GLU A O 1
ATOM 792 N N . THR A 1 109 ? -16.921 -24.038 -2.372 1.00 75.38 109 THR A N 1
ATOM 793 C CA . THR A 1 109 ? -15.769 -24.931 -2.624 1.00 75.38 109 THR A CA 1
ATOM 794 C C . THR A 1 109 ? -15.697 -26.093 -1.630 1.00 75.38 109 THR A C 1
ATOM 796 O O . THR A 1 109 ? -16.465 -26.175 -0.666 1.00 75.38 109 THR A O 1
ATOM 799 N N . LEU A 1 110 ? -14.809 -27.061 -1.886 1.00 67.56 110 LEU A N 1
ATOM 800 C CA . LEU A 1 110 ? -14.492 -28.088 -0.897 1.00 67.56 110 LEU A CA 1
ATOM 801 C C . LEU A 1 110 ? -13.770 -27.435 0.291 1.00 67.56 110 LEU A C 1
ATOM 803 O O . LEU A 1 110 ? -12.863 -26.629 0.127 1.00 67.56 110 LEU A O 1
ATOM 807 N N . GLN A 1 111 ? -14.151 -27.822 1.501 1.00 69.12 111 GLN A N 1
ATOM 808 C CA . GLN A 1 111 ? -13.516 -27.427 2.752 1.00 69.12 111 GLN A CA 1
ATOM 809 C C . GLN A 1 111 ? -12.478 -28.474 3.173 1.00 69.12 111 GLN A C 1
ATOM 811 O O . GLN A 1 111 ? -12.608 -29.655 2.843 1.00 69.12 111 GLN A O 1
ATOM 816 N N . PHE A 1 112 ? -11.462 -28.069 3.941 1.00 71.62 112 PHE A N 1
ATOM 817 C CA . PHE A 1 112 ? -10.411 -28.967 4.454 1.00 71.62 112 PHE A CA 1
ATOM 818 C C . PHE A 1 112 ? -9.733 -29.791 3.352 1.00 71.62 112 PHE A C 1
ATOM 820 O O . PHE A 1 112 ? -9.584 -31.014 3.457 1.00 71.62 112 PHE A O 1
ATOM 827 N N . VAL A 1 113 ? -9.377 -29.110 2.265 1.00 71.44 113 VAL A N 1
ATOM 828 C CA . VAL A 1 113 ? -8.873 -29.751 1.057 1.00 71.44 113 VAL A CA 1
ATOM 829 C C . VAL A 1 113 ? -7.459 -30.258 1.286 1.00 71.44 113 VAL A C 1
ATOM 831 O O . VAL A 1 113 ? -6.592 -29.550 1.790 1.00 71.44 113 VAL A O 1
ATOM 834 N N . HIS A 1 114 ? -7.226 -31.511 0.924 1.00 75.75 114 HIS A N 1
ATOM 835 C CA . HIS A 1 114 ? -5.929 -32.150 0.972 1.00 75.75 114 HIS A CA 1
ATOM 836 C C . HIS A 1 114 ? -5.571 -32.682 -0.408 1.00 75.75 114 HIS A C 1
ATOM 838 O O . HIS A 1 114 ? -6.297 -33.507 -0.976 1.00 75.75 114 HIS A O 1
ATOM 844 N N . TYR A 1 115 ? -4.428 -32.211 -0.895 1.00 78.06 115 TYR A N 1
ATOM 845 C CA . TYR A 1 115 ? -3.814 -32.614 -2.145 1.00 78.06 115 TYR A CA 1
ATOM 846 C C . TYR A 1 115 ? -2.746 -33.659 -1.866 1.00 78.06 115 TYR A C 1
ATOM 848 O O . TYR A 1 115 ? -1.849 -33.446 -1.051 1.00 78.06 115 TYR A O 1
ATOM 856 N N . GLU A 1 116 ? -2.826 -34.787 -2.557 1.00 78.75 116 GLU A N 1
ATOM 857 C CA . GLU A 1 116 ? -1.839 -35.848 -2.435 1.00 78.75 116 GLU A CA 1
ATOM 858 C C . GLU A 1 116 ? -1.497 -36.391 -3.820 1.00 78.75 116 GLU A C 1
ATOM 860 O O . GLU A 1 116 ? -2.374 -36.826 -4.566 1.00 78.75 116 GLU A O 1
ATOM 865 N N . ARG A 1 117 ? -0.208 -36.399 -4.168 1.00 75.19 117 ARG A N 1
ATOM 866 C CA . ARG A 1 117 ? 0.274 -37.060 -5.383 1.00 75.19 117 ARG A CA 1
ATOM 867 C C . ARG A 1 117 ? 0.831 -38.437 -5.029 1.00 75.19 117 ARG A C 1
ATOM 869 O O . ARG A 1 117 ? 1.776 -38.548 -4.253 1.00 75.19 117 ARG A O 1
ATOM 876 N N . ARG A 1 118 ? 0.256 -39.492 -5.611 1.00 81.50 118 ARG A N 1
ATOM 877 C CA . ARG A 1 118 ? 0.698 -40.890 -5.466 1.00 81.50 118 ARG A CA 1
ATOM 878 C C . ARG A 1 118 ? 1.150 -41.432 -6.819 1.00 81.50 118 ARG A C 1
ATOM 880 O O . ARG A 1 118 ? 0.350 -42.006 -7.556 1.00 81.50 118 ARG A O 1
ATOM 887 N N . GLY A 1 119 ? 2.429 -41.233 -7.140 1.00 86.44 119 GLY A N 1
ATOM 888 C CA . GLY A 1 119 ? 2.973 -41.536 -8.469 1.00 86.44 119 GLY A CA 1
ATOM 889 C C . GLY A 1 119 ? 2.251 -40.724 -9.547 1.00 86.44 119 GLY A C 1
ATOM 890 O O . GLY A 1 119 ? 2.136 -39.502 -9.429 1.00 86.44 119 GLY A O 1
ATOM 891 N N . ASP A 1 120 ? 1.683 -41.420 -10.529 1.00 81.38 120 ASP A N 1
ATOM 892 C CA . ASP A 1 120 ? 0.971 -40.840 -11.681 1.00 81.38 120 ASP A CA 1
ATOM 893 C C . ASP A 1 120 ? -0.495 -40.486 -11.358 1.00 81.38 120 ASP A C 1
ATOM 895 O O . ASP A 1 120 ? -1.352 -40.420 -12.238 1.00 81.38 120 ASP A O 1
ATOM 899 N N . THR A 1 121 ? -0.845 -40.372 -10.074 1.00 71.06 121 THR A N 1
ATOM 900 C CA . THR A 1 121 ? -2.215 -40.126 -9.607 1.00 71.06 121 THR A CA 1
ATOM 901 C C . THR A 1 121 ? -2.265 -38.912 -8.687 1.00 71.06 121 THR A C 1
ATOM 903 O O . THR A 1 121 ? -1.610 -38.892 -7.645 1.00 71.06 121 THR A O 1
ATOM 906 N N . LEU A 1 122 ? -3.078 -37.924 -9.053 1.00 75.00 122 LEU A N 1
ATOM 907 C CA . LEU A 1 122 ? -3.445 -36.779 -8.231 1.00 75.00 122 LEU A CA 1
ATOM 908 C C . LEU A 1 122 ? -4.728 -37.094 -7.457 1.00 75.00 122 LEU A C 1
ATOM 910 O O . LEU A 1 122 ? -5.741 -37.486 -8.040 1.00 75.00 122 LEU A O 1
ATOM 914 N N . LEU A 1 123 ? -4.680 -36.910 -6.143 1.00 79.38 123 LEU A N 1
ATOM 915 C CA . LEU A 1 123 ? -5.818 -37.033 -5.246 1.00 79.38 123 LEU A CA 1
ATOM 916 C C . LEU A 1 123 ? -6.159 -35.664 -4.661 1.00 79.38 123 LEU A C 1
ATOM 918 O O . LEU A 1 123 ? -5.293 -34.999 -4.097 1.00 79.38 123 LEU A O 1
ATOM 922 N N . ILE A 1 124 ? -7.429 -35.277 -4.750 1.00 80.69 124 ILE A N 1
ATOM 923 C CA . ILE A 1 124 ? -7.984 -34.099 -4.077 1.00 80.69 124 ILE A CA 1
ATOM 924 C C . ILE A 1 124 ? -9.067 -34.591 -3.136 1.00 80.69 124 ILE A C 1
ATOM 926 O O . ILE A 1 124 ? -10.127 -35.025 -3.573 1.00 80.69 124 ILE A O 1
ATOM 930 N N . SER A 1 125 ? -8.823 -34.554 -1.834 1.00 82.75 125 SER A N 1
ATOM 931 C CA . SER A 1 125 ? -9.842 -34.906 -0.846 1.00 82.75 125 SER A CA 1
ATOM 932 C C . SER A 1 125 ? -10.330 -33.676 -0.114 1.00 82.75 125 SER A C 1
ATOM 934 O O . SER A 1 125 ? -9.540 -32.796 0.175 1.00 82.75 125 SER A O 1
ATOM 936 N N . GLY A 1 126 ? -11.618 -33.607 0.191 1.00 79.19 126 GLY A N 1
ATOM 937 C CA . GLY A 1 126 ? -12.199 -32.465 0.884 1.00 79.19 126 GLY A CA 1
ATOM 938 C C . GLY A 1 126 ? -13.602 -32.771 1.382 1.00 79.19 126 GLY A C 1
ATOM 939 O O . GLY A 1 126 ? -14.166 -33.834 1.108 1.00 79.19 126 GLY A O 1
ATOM 940 N N . ILE A 1 127 ? -14.155 -31.850 2.150 1.00 77.81 127 ILE A N 1
ATOM 941 C CA . ILE A 1 127 ? -15.491 -31.926 2.725 1.00 77.81 127 ILE A CA 1
ATOM 942 C C . ILE A 1 127 ? -16.367 -30.937 1.958 1.00 77.81 127 ILE A C 1
ATOM 944 O O . ILE A 1 127 ? -16.052 -29.761 1.874 1.00 77.81 127 ILE A O 1
ATOM 948 N N . THR A 1 128 ? -17.459 -31.393 1.355 1.00 73.88 128 THR A N 1
ATOM 949 C CA . THR A 1 128 ? -18.441 -30.483 0.740 1.00 73.88 128 THR A CA 1
ATOM 950 C C . THR A 1 128 ? -19.029 -29.543 1.801 1.00 73.88 128 THR A C 1
ATOM 952 O O . THR A 1 128 ? -19.102 -29.974 2.952 1.00 73.88 128 THR A O 1
ATOM 955 N N . PRO A 1 129 ? -19.606 -28.384 1.444 1.00 63.66 129 PRO A N 1
ATOM 956 C CA . PRO A 1 129 ? -20.282 -27.489 2.399 1.00 63.66 129 PRO A CA 1
ATOM 957 C C . PRO A 1 129 ? -21.321 -28.173 3.308 1.00 63.66 129 PRO A C 1
ATOM 959 O O . PRO A 1 129 ? -21.550 -27.753 4.433 1.00 63.66 129 PRO A O 1
ATOM 962 N N . HIS A 1 130 ? -21.914 -29.282 2.856 1.00 70.75 130 HIS A N 1
ATOM 963 C CA . HIS A 1 130 ? -22.869 -30.088 3.626 1.00 70.75 130 HIS A CA 1
ATOM 964 C C . HIS A 1 130 ? -22.228 -31.231 4.445 1.00 70.75 130 HIS A C 1
ATOM 966 O O . HIS A 1 130 ? -22.896 -32.206 4.781 1.00 70.75 130 HIS A O 1
ATOM 972 N N . GLY A 1 131 ? -20.921 -31.178 4.719 1.00 68.50 131 GLY A N 1
ATOM 973 C CA . GLY A 1 131 ? -20.227 -32.125 5.604 1.00 68.50 131 GLY A CA 1
ATOM 974 C C . GLY A 1 131 ? -19.847 -33.481 4.987 1.00 68.50 131 GLY A C 1
ATOM 975 O O . GLY A 1 131 ? -19.275 -34.334 5.668 1.00 68.50 131 GLY A O 1
ATOM 976 N N . ARG A 1 132 ? -20.116 -33.725 3.697 1.00 77.31 132 ARG A N 1
ATOM 977 C CA . ARG A 1 132 ? -19.759 -34.989 3.030 1.00 77.31 132 ARG A CA 1
ATOM 978 C C . ARG A 1 132 ? -18.299 -34.999 2.582 1.00 77.31 132 ARG A C 1
ATOM 980 O O . ARG A 1 132 ? -17.884 -34.164 1.787 1.00 77.31 132 ARG A O 1
ATOM 987 N N . ARG A 1 133 ? -17.536 -36.012 3.000 1.00 80.25 133 ARG A N 1
ATOM 988 C CA . ARG A 1 133 ? -16.170 -36.228 2.502 1.00 80.25 133 ARG A CA 1
ATOM 989 C C . ARG A 1 133 ? -16.185 -36.811 1.089 1.00 80.25 133 ARG A C 1
ATOM 991 O O . ARG A 1 133 ? -16.761 -37.877 0.859 1.00 80.25 133 ARG A O 1
ATOM 998 N N . LEU A 1 134 ? -15.504 -36.139 0.172 1.00 81.25 134 LEU A N 1
ATOM 999 C CA . LEU A 1 134 ? -15.245 -36.595 -1.187 1.00 81.25 134 LEU A CA 1
ATOM 1000 C C . LEU A 1 134 ? -13.739 -36.731 -1.401 1.00 81.25 134 LEU A C 1
ATOM 1002 O O . LEU A 1 134 ? -12.941 -35.999 -0.821 1.00 81.25 134 LEU A O 1
ATOM 1006 N N . VAL A 1 135 ? -13.358 -37.701 -2.224 1.00 86.62 135 VAL A N 1
ATOM 1007 C CA . VAL A 1 135 ? -11.984 -37.875 -2.693 1.00 86.62 135 VAL A CA 1
ATOM 1008 C C . VAL A 1 135 ? -12.053 -37.955 -4.201 1.00 86.62 135 VAL A C 1
ATOM 1010 O O . VAL A 1 135 ? -12.697 -38.851 -4.736 1.00 86.62 135 VAL A O 1
ATOM 1013 N N . PHE A 1 136 ? -11.425 -37.014 -4.877 1.00 84.00 136 PHE A N 1
ATOM 1014 C CA . PHE A 1 136 ? -11.302 -36.969 -6.316 1.00 84.00 136 PHE A CA 1
ATOM 1015 C C . PHE A 1 136 ? -9.947 -37.527 -6.722 1.00 84.00 136 PHE A C 1
ATOM 1017 O O . PHE A 1 136 ? -8.950 -37.294 -6.051 1.00 84.00 136 PHE A O 1
ATOM 1024 N N . GLU A 1 137 ? -9.927 -38.291 -7.800 1.00 84.75 137 GLU A N 1
ATOM 1025 C CA . GLU A 1 137 ? -8.755 -38.968 -8.331 1.00 84.75 137 GLU A CA 1
ATOM 1026 C C . GLU A 1 137 ? -8.630 -38.640 -9.823 1.00 84.75 137 GLU A C 1
ATOM 1028 O O . GLU A 1 137 ? -9.569 -38.884 -10.586 1.00 84.75 137 GLU A O 1
ATOM 1033 N N . GLN A 1 138 ? -7.476 -38.121 -10.239 1.00 82.19 138 GLN A N 1
ATOM 1034 C CA . GLN A 1 138 ? -7.088 -37.953 -11.640 1.00 82.19 138 GLN A CA 1
ATOM 1035 C C . GLN A 1 138 ? -5.774 -38.695 -11.873 1.00 82.19 138 GLN A C 1
ATOM 1037 O O . GLN A 1 138 ? -4.819 -38.516 -11.125 1.00 82.19 138 GLN A O 1
ATOM 1042 N N . ARG A 1 139 ? -5.720 -39.547 -12.897 1.00 79.25 139 ARG A N 1
ATOM 1043 C CA . ARG A 1 139 ? -4.510 -40.307 -13.244 1.00 79.25 139 ARG A CA 1
ATOM 1044 C C . ARG A 1 139 ? -3.955 -39.789 -14.561 1.00 79.25 139 ARG A C 1
ATOM 1046 O O . ARG A 1 139 ? -4.737 -39.546 -15.471 1.00 79.25 139 ARG A O 1
ATOM 1053 N N . GLU A 1 140 ? -2.639 -39.664 -14.684 1.00 72.38 140 GLU A N 1
ATOM 1054 C CA . GLU A 1 140 ? -2.003 -39.188 -15.924 1.00 72.38 140 GLU A CA 1
ATOM 1055 C C . GLU A 1 140 ? -2.261 -40.141 -17.106 1.00 72.38 140 GLU A C 1
ATOM 1057 O O . GLU A 1 140 ? -2.361 -39.706 -18.249 1.00 72.38 140 GLU A O 1
ATOM 1062 N N . ASP A 1 141 ? -2.475 -41.435 -16.827 1.00 71.00 141 ASP A N 1
ATOM 1063 C CA . ASP A 1 141 ? -2.775 -42.470 -17.824 1.00 71.00 141 ASP A CA 1
ATOM 1064 C C . ASP A 1 141 ? -4.243 -42.497 -18.298 1.00 71.00 141 ASP A C 1
ATOM 1066 O O . ASP A 1 141 ? -4.598 -43.305 -19.162 1.00 71.00 141 ASP A O 1
ATOM 1070 N N . ARG A 1 142 ? -5.133 -41.668 -17.729 1.00 69.06 142 ARG A N 1
ATOM 1071 C CA . ARG A 1 142 ? -6.579 -41.703 -18.011 1.00 69.06 142 ARG A CA 1
ATOM 1072 C C . ARG A 1 142 ? -7.187 -40.312 -18.119 1.00 69.06 142 ARG A C 1
ATOM 1074 O O . ARG A 1 142 ? -7.004 -39.456 -17.266 1.00 69.06 142 ARG A O 1
ATOM 1081 N N . GLN A 1 143 ? -8.040 -40.123 -19.123 1.00 59.97 143 GLN A N 1
ATOM 1082 C CA . GLN A 1 143 ? -8.807 -38.888 -19.256 1.00 59.97 143 GLN A CA 1
ATOM 1083 C C . GLN A 1 143 ? -9.954 -38.827 -18.231 1.00 59.97 143 GLN A C 1
ATOM 1085 O O . GLN A 1 143 ? -10.823 -39.704 -18.196 1.00 59.97 143 GLN A O 1
ATOM 1090 N N . GLY A 1 144 ? -9.964 -37.757 -17.430 1.00 67.75 144 GLY A N 1
ATOM 1091 C CA . GLY A 1 144 ? -11.076 -37.355 -16.563 1.00 67.75 144 GLY A CA 1
ATOM 1092 C C . GLY A 1 144 ? -10.887 -37.618 -15.063 1.00 67.75 144 GLY A C 1
ATOM 1093 O O . GLY A 1 144 ? -10.089 -38.452 -14.642 1.00 67.75 144 GLY A O 1
ATOM 1094 N N . TRP A 1 145 ? -11.667 -36.890 -14.261 1.00 78.31 145 TRP A N 1
ATOM 1095 C CA . TRP A 1 145 ? -11.733 -37.016 -12.803 1.00 78.31 145 TRP A CA 1
ATOM 1096 C C . TRP A 1 145 ? -12.651 -38.168 -12.370 1.00 78.31 145 TRP A C 1
ATOM 1098 O O . TRP A 1 145 ? -13.655 -38.458 -13.024 1.00 78.31 145 TRP A O 1
ATOM 1108 N N . TYR A 1 146 ? -12.348 -38.792 -11.231 1.00 83.62 146 TYR A N 1
ATOM 1109 C CA . TYR A 1 146 ? -13.170 -39.821 -10.583 1.00 83.62 146 TYR A CA 1
ATOM 1110 C C . TYR A 1 146 ? -13.418 -39.470 -9.120 1.00 83.62 146 TYR A C 1
ATOM 1112 O O . TYR A 1 146 ? -12.525 -38.968 -8.461 1.00 83.62 146 TYR A O 1
ATOM 1120 N N . VAL A 1 147 ? -14.594 -39.796 -8.583 1.00 85.62 147 VAL A N 1
ATOM 1121 C CA . VAL A 1 147 ? -14.885 -39.716 -7.145 1.00 85.62 147 VAL A CA 1
ATOM 1122 C C . VAL A 1 147 ? -14.722 -41.097 -6.519 1.00 85.62 147 VAL A C 1
ATOM 1124 O O . VAL A 1 147 ? -15.358 -42.066 -6.946 1.00 85.62 147 VAL A O 1
ATOM 1127 N N . VAL A 1 148 ? -13.904 -41.178 -5.475 1.00 81.62 148 VAL A N 1
ATOM 1128 C CA . VAL A 1 148 ? -13.699 -42.345 -4.621 1.00 81.62 148 VAL A CA 1
ATOM 1129 C C . VAL A 1 148 ? -14.521 -42.166 -3.348 1.00 81.62 148 VAL A C 1
ATOM 1131 O O . VAL A 1 148 ? -14.202 -41.356 -2.482 1.00 81.62 148 VAL A O 1
ATOM 1134 N N . THR A 1 149 ? -15.602 -42.933 -3.216 1.00 72.81 149 THR A N 1
ATOM 1135 C CA . THR A 1 149 ? -16.448 -42.940 -2.009 1.00 72.81 149 THR A CA 1
ATOM 1136 C C . THR A 1 149 ? -16.597 -44.369 -1.505 1.00 72.81 149 THR A C 1
ATOM 1138 O O . THR A 1 149 ? -16.935 -45.268 -2.273 1.00 72.81 149 THR A O 1
ATOM 1141 N N . ALA A 1 150 ? -16.284 -44.599 -0.224 1.00 67.81 150 ALA A N 1
ATOM 1142 C CA . ALA A 1 150 ? -16.306 -45.929 0.403 1.00 67.81 150 ALA A CA 1
ATOM 1143 C C . ALA A 1 150 ? -15.542 -47.013 -0.399 1.00 67.81 150 ALA A C 1
ATOM 1145 O O . ALA A 1 150 ? -16.008 -48.140 -0.555 1.00 67.81 150 ALA A O 1
ATOM 1146 N N . GLY A 1 151 ? -14.383 -46.652 -0.964 1.00 67.00 151 GLY A N 1
ATOM 1147 C CA . GLY A 1 151 ? -13.537 -47.564 -1.746 1.00 67.00 151 GLY A CA 1
ATOM 1148 C C . GLY A 1 151 ? -14.044 -47.883 -3.159 1.00 67.00 151 GLY A C 1
ATOM 1149 O O . GLY A 1 151 ? -13.418 -48.676 -3.858 1.00 67.00 151 GLY A O 1
ATOM 1150 N N . ARG A 1 152 ? -15.148 -47.273 -3.613 1.00 72.75 152 ARG A N 1
ATOM 1151 C CA . ARG A 1 152 ? -15.665 -47.421 -4.982 1.00 72.75 152 ARG A CA 1
ATOM 1152 C C . ARG A 1 152 ? -15.391 -46.167 -5.805 1.00 72.75 152 ARG A C 1
ATOM 1154 O O . ARG A 1 152 ? -15.608 -45.053 -5.331 1.00 72.75 152 ARG A O 1
ATOM 1161 N N . ARG A 1 153 ? -14.945 -46.368 -7.048 1.00 83.81 153 ARG A N 1
ATOM 1162 C CA . ARG A 1 153 ? -14.697 -45.309 -8.036 1.00 83.81 153 ARG A CA 1
ATOM 1163 C C . ARG A 1 153 ? -15.928 -45.108 -8.908 1.00 83.81 153 ARG A C 1
ATOM 1165 O O . ARG A 1 153 ? -16.464 -46.076 -9.444 1.00 83.81 153 ARG A O 1
ATOM 1172 N N . ARG A 1 154 ? -16.341 -43.859 -9.096 1.00 89.38 154 ARG A N 1
ATOM 1173 C CA . ARG A 1 154 ? -17.362 -43.474 -10.080 1.00 89.38 154 ARG A CA 1
ATOM 1174 C C . ARG A 1 154 ? -16.998 -42.156 -10.746 1.00 89.38 154 ARG A C 1
ATOM 1176 O O . ARG A 1 154 ? -16.140 -41.434 -10.247 1.00 89.38 154 ARG A O 1
ATOM 1183 N N . ARG A 1 155 ? -17.665 -41.822 -11.851 1.00 83.25 155 ARG A N 1
ATOM 1184 C CA . ARG A 1 155 ? -17.552 -40.477 -12.424 1.00 83.25 155 ARG A CA 1
ATOM 1185 C C . ARG A 1 155 ? -18.168 -39.440 -11.461 1.00 83.25 155 ARG A C 1
ATOM 1187 O O . ARG A 1 155 ? -19.189 -39.753 -10.829 1.00 83.25 155 ARG A O 1
ATOM 1194 N N . PRO A 1 156 ? -17.545 -38.259 -11.301 1.00 81.50 156 PRO A N 1
ATOM 1195 C CA . PRO A 1 156 ? -18.136 -37.144 -10.577 1.00 81.50 156 PRO A CA 1
ATOM 1196 C C . PRO A 1 156 ? -19.426 -36.712 -11.270 1.00 81.50 156 PRO A C 1
ATOM 1198 O O . PRO A 1 156 ? -19.548 -36.794 -12.492 1.00 81.50 156 PRO A O 1
ATOM 1201 N N . THR A 1 157 ? -20.389 -36.263 -10.475 1.00 82.06 157 THR A N 1
ATOM 1202 C CA . THR A 1 157 ? -21.518 -35.485 -10.997 1.00 82.06 157 THR A CA 1
ATOM 1203 C C . THR A 1 157 ? -21.034 -34.104 -11.441 1.00 82.06 157 THR A C 1
ATOM 1205 O O . THR A 1 157 ? -19.965 -33.660 -11.028 1.00 82.06 157 THR A O 1
ATOM 1208 N N . GLU A 1 158 ? -21.821 -33.405 -12.257 1.00 71.75 158 GLU A N 1
ATOM 1209 C CA . GLU A 1 158 ? -21.477 -32.062 -12.746 1.00 71.75 158 GLU A CA 1
ATOM 1210 C C . GLU A 1 158 ? -21.248 -31.067 -11.597 1.00 71.75 158 GLU A C 1
ATOM 1212 O O . GLU A 1 158 ? -20.268 -30.330 -11.607 1.00 71.75 158 GLU A O 1
ATOM 1217 N N . ARG A 1 159 ? -22.059 -31.141 -10.531 1.00 75.69 159 ARG A N 1
ATOM 1218 C CA . ARG A 1 159 ? -21.866 -30.338 -9.313 1.00 75.69 159 ARG A CA 1
ATOM 1219 C C . ARG A 1 159 ? -20.584 -30.697 -8.557 1.00 75.69 159 ARG A C 1
ATOM 1221 O O . ARG A 1 159 ? -19.878 -29.811 -8.097 1.00 75.69 159 ARG A O 1
ATOM 1228 N N . GLU A 1 160 ? -20.261 -31.983 -8.419 1.00 78.81 160 GLU A N 1
ATOM 1229 C CA . GLU A 1 160 ? -19.021 -32.424 -7.759 1.00 78.81 160 GLU A CA 1
ATOM 1230 C C . GLU A 1 160 ? -17.775 -32.024 -8.555 1.00 78.81 160 GLU A C 1
ATOM 1232 O O . GLU A 1 160 ? -16.760 -31.667 -7.964 1.00 78.81 160 GLU A O 1
ATOM 1237 N N . LEU A 1 161 ? -17.859 -32.058 -9.886 1.00 75.75 161 LEU A N 1
ATOM 1238 C CA . LEU A 1 161 ? -16.809 -31.552 -10.759 1.00 75.75 161 LEU A CA 1
ATOM 1239 C C . LEU A 1 161 ? -16.689 -30.028 -10.638 1.00 75.75 161 LEU A C 1
ATOM 1241 O O . LEU A 1 161 ? -15.578 -29.528 -10.501 1.00 75.75 161 LEU A O 1
ATOM 1245 N N . GLY A 1 162 ? -17.816 -29.310 -10.603 1.00 70.44 162 GLY A N 1
ATOM 1246 C CA . GLY A 1 162 ? -17.865 -27.869 -10.353 1.00 70.44 162 GLY A CA 1
ATOM 1247 C C . GLY A 1 162 ? -17.228 -27.481 -9.019 1.00 70.44 162 GLY A C 1
ATOM 1248 O O . GLY A 1 162 ? -16.453 -26.536 -8.979 1.00 70.44 162 GLY A O 1
ATOM 1249 N N . LEU A 1 163 ? -17.454 -28.261 -7.955 1.00 70.81 163 LEU A N 1
ATOM 1250 C CA . LEU A 1 163 ? -16.799 -28.060 -6.658 1.00 70.81 163 LEU A CA 1
ATOM 1251 C C . LEU A 1 163 ? -15.279 -28.228 -6.750 1.00 70.81 163 LEU A C 1
ATOM 1253 O O . LEU A 1 163 ? -14.551 -27.425 -6.178 1.00 70.81 163 LEU A O 1
ATOM 1257 N N . VAL A 1 164 ? -14.779 -29.241 -7.465 1.00 70.62 164 VAL A N 1
ATOM 1258 C CA . VAL A 1 164 ? -13.329 -29.433 -7.658 1.00 70.62 164 VAL A CA 1
ATOM 1259 C C . VAL A 1 164 ? -12.723 -28.311 -8.477 1.00 70.62 164 VAL A C 1
ATOM 1261 O O . VAL A 1 164 ? -11.682 -27.796 -8.094 1.00 70.62 164 VAL A O 1
ATOM 1264 N N . VAL A 1 165 ? -13.371 -27.921 -9.574 1.00 68.25 165 VAL A N 1
ATOM 1265 C CA . VAL A 1 165 ? -12.897 -26.828 -10.426 1.00 68.25 165 VAL A CA 1
ATOM 1266 C C . VAL A 1 165 ? -12.881 -25.527 -9.636 1.00 68.25 165 VAL A C 1
ATOM 1268 O O . VAL A 1 165 ? -11.833 -24.907 -9.567 1.00 68.25 165 VAL A O 1
ATOM 1271 N N . ALA A 1 166 ? -13.966 -25.172 -8.944 1.00 65.94 166 ALA A N 1
ATOM 1272 C CA . ALA A 1 166 ? -14.017 -23.982 -8.097 1.00 65.94 166 ALA A CA 1
ATOM 1273 C C . ALA A 1 166 ? -12.947 -24.010 -6.992 1.00 65.94 166 ALA A C 1
ATOM 1275 O O . ALA A 1 166 ? -12.329 -22.991 -6.709 1.00 65.94 166 ALA A O 1
ATOM 1276 N N . THR A 1 167 ? -12.677 -25.183 -6.412 1.00 65.25 167 THR A N 1
ATOM 1277 C CA . THR A 1 167 ? -11.610 -25.361 -5.415 1.00 65.25 167 THR A CA 1
ATOM 1278 C C . THR A 1 167 ? -10.222 -25.147 -6.028 1.00 65.25 167 THR A C 1
ATOM 1280 O O . THR A 1 167 ? -9.419 -24.420 -5.460 1.00 65.25 167 THR A O 1
ATOM 1283 N N . ILE A 1 168 ? -9.934 -25.736 -7.194 1.00 58.66 168 ILE A N 1
ATOM 1284 C CA . ILE A 1 168 ? -8.649 -25.566 -7.891 1.00 58.66 168 ILE A CA 1
ATOM 1285 C C . ILE A 1 168 ? -8.477 -24.118 -8.347 1.00 58.66 168 ILE A C 1
ATOM 1287 O O . ILE A 1 168 ? -7.416 -23.551 -8.134 1.00 58.66 168 ILE A O 1
ATOM 1291 N N . THR A 1 169 ? -9.507 -23.512 -8.938 1.00 57.00 169 THR A N 1
ATOM 1292 C CA . THR A 1 169 ? -9.497 -22.114 -9.377 1.00 57.00 169 THR A CA 1
ATOM 1293 C C . THR A 1 169 ? -9.247 -21.183 -8.198 1.00 57.00 169 THR A C 1
ATOM 1295 O O . THR A 1 169 ? -8.363 -20.342 -8.285 1.00 57.00 169 THR A O 1
ATOM 1298 N N . GLN A 1 170 ? -9.929 -21.390 -7.068 1.00 57.22 170 GLN A N 1
ATOM 1299 C CA . GLN A 1 170 ? -9.711 -20.598 -5.859 1.00 57.22 170 GLN A CA 1
ATOM 1300 C C . GLN A 1 170 ? -8.291 -20.771 -5.296 1.00 57.22 170 GLN A C 1
ATOM 1302 O O . GLN A 1 170 ? -7.693 -19.797 -4.846 1.00 57.22 170 GLN A O 1
ATOM 1307 N N . GLU A 1 171 ? -7.736 -21.984 -5.315 1.00 55.97 171 GLU A N 1
ATOM 1308 C CA . GLU A 1 171 ? -6.349 -22.216 -4.896 1.00 55.97 171 GLU A CA 1
ATOM 1309 C C . GLU A 1 171 ? -5.351 -21.598 -5.883 1.00 55.97 171 GLU A C 1
ATOM 1311 O O . GLU A 1 171 ? -4.390 -20.974 -5.455 1.00 55.97 171 GLU A O 1
ATOM 1316 N N . MET A 1 172 ? -5.587 -21.684 -7.194 1.00 46.19 172 MET A N 1
ATOM 1317 C CA . MET A 1 172 ? -4.748 -21.047 -8.215 1.00 46.19 172 MET A CA 1
ATOM 1318 C C . MET A 1 172 ? -4.774 -19.522 -8.092 1.00 46.19 172 MET A C 1
ATOM 1320 O O . MET A 1 172 ? -3.717 -18.902 -8.078 1.00 46.19 172 MET A O 1
ATOM 1324 N N . GLU A 1 173 ? -5.949 -18.918 -7.906 1.00 46.34 173 GLU A N 1
ATOM 1325 C CA . GLU A 1 173 ? -6.099 -17.491 -7.589 1.00 46.34 173 GLU A CA 1
ATOM 1326 C C . GLU A 1 173 ? -5.379 -17.125 -6.282 1.00 46.34 173 GLU A C 1
ATOM 1328 O O . GLU A 1 173 ? -4.753 -16.071 -6.183 1.00 46.34 173 GLU A O 1
ATOM 1333 N N . ALA A 1 174 ? -5.393 -18.021 -5.292 1.00 42.19 174 ALA A N 1
ATOM 1334 C CA . ALA A 1 174 ? -4.642 -17.867 -4.051 1.00 42.19 174 ALA A CA 1
ATOM 1335 C C . ALA A 1 174 ? -3.120 -18.071 -4.212 1.00 42.19 174 ALA A C 1
ATOM 1337 O O . ALA A 1 174 ? -2.367 -17.598 -3.362 1.00 42.19 174 ALA A O 1
ATOM 1338 N N . THR A 1 175 ? -2.674 -18.747 -5.278 1.00 40.41 175 THR A N 1
ATOM 1339 C CA . THR A 1 175 ? -1.256 -18.978 -5.617 1.00 40.41 175 THR A CA 1
ATOM 1340 C C . THR A 1 175 ? -0.686 -17.844 -6.482 1.00 40.41 175 THR A C 1
ATOM 1342 O O . THR A 1 175 ? 0.516 -17.604 -6.466 1.00 40.41 175 THR A O 1
ATOM 1345 N N . LEU A 1 176 ? -1.544 -17.132 -7.223 1.00 36.94 176 LEU A N 1
ATOM 1346 C CA . LEU A 1 176 ? -1.188 -15.990 -8.079 1.00 36.94 176 LEU A CA 1
ATOM 1347 C C . LEU A 1 176 ? -1.062 -14.660 -7.312 1.00 36.94 176 LEU A C 1
ATOM 1349 O O . LEU A 1 176 ? -0.644 -13.657 -7.884 1.00 36.94 176 LEU A O 1
ATOM 1353 N N . LEU A 1 177 ? -1.394 -14.641 -6.020 1.00 36.06 177 LEU A N 1
ATOM 1354 C CA . LEU A 1 177 ? -1.198 -13.499 -5.126 1.00 36.06 177 LEU A CA 1
ATOM 1355 C C . LEU A 1 177 ? 0.038 -13.732 -4.239 1.00 36.06 177 LEU A C 1
ATOM 1357 O O . LEU A 1 177 ? 0.270 -14.872 -3.833 1.00 36.06 177 LEU A O 1
ATOM 1361 N N . PRO A 1 178 ? 0.818 -12.686 -3.887 1.00 37.22 178 PRO A N 1
ATOM 1362 C CA . PRO A 1 178 ? 2.044 -12.834 -3.104 1.00 37.22 178 PRO A CA 1
ATOM 1363 C C . PRO A 1 178 ? 1.827 -13.702 -1.854 1.00 37.22 178 PRO A C 1
ATOM 1365 O O . PRO A 1 178 ? 0.912 -13.451 -1.064 1.00 37.22 178 PRO A O 1
ATOM 1368 N N . GLU A 1 179 ? 2.695 -14.710 -1.695 1.00 39.69 179 GLU A N 1
ATOM 1369 C CA . GLU A 1 179 ? 2.595 -15.953 -0.894 1.00 39.69 179 GLU A CA 1
ATOM 1370 C C . GLU A 1 179 ? 2.332 -15.816 0.626 1.00 39.69 179 GLU A C 1
ATOM 1372 O O . GLU A 1 179 ? 2.551 -16.748 1.393 1.00 39.69 179 GLU A O 1
ATOM 1377 N N . ARG A 1 180 ? 1.864 -14.672 1.131 1.00 43.06 180 ARG A N 1
ATOM 1378 C CA . ARG A 1 180 ? 1.586 -14.458 2.562 1.00 43.06 180 ARG A CA 1
ATOM 1379 C C . ARG A 1 180 ? 0.156 -14.056 2.884 1.00 43.06 180 ARG A C 1
ATOM 1381 O O . ARG A 1 180 ? -0.138 -13.877 4.062 1.00 43.06 180 ARG A O 1
ATOM 1388 N N . GLN A 1 181 ? -0.742 -13.935 1.902 1.00 40.59 181 GLN A N 1
ATOM 1389 C CA . GLN A 1 181 ? -2.146 -13.600 2.176 1.00 40.59 181 GLN A CA 1
ATOM 1390 C C . GLN A 1 181 ? -3.122 -14.779 2.102 1.00 40.59 181 GLN A C 1
ATOM 1392 O O . GLN A 1 181 ? -4.127 -14.740 2.807 1.00 40.59 181 GLN A O 1
ATOM 1397 N N . SER A 1 182 ? -2.847 -15.847 1.349 1.00 37.41 182 SER A N 1
ATOM 1398 C CA . SER A 1 182 ? -3.728 -17.028 1.324 1.00 37.41 182 SER A CA 1
ATOM 1399 C C . SER A 1 182 ? -3.675 -17.814 2.638 1.00 37.41 182 SER A C 1
ATOM 1401 O O . SER A 1 182 ? -4.718 -18.188 3.170 1.00 37.41 182 SER A O 1
ATOM 1403 N N . GLU A 1 183 ? -2.486 -17.958 3.233 1.00 38.41 183 GLU A N 1
ATOM 1404 C CA . GLU A 1 183 ? -2.282 -18.527 4.574 1.00 38.41 183 GLU A CA 1
ATOM 1405 C C . GLU A 1 183 ? -2.825 -17.624 5.685 1.00 38.41 183 GLU A C 1
ATOM 1407 O O . GLU A 1 183 ? -3.379 -18.100 6.672 1.00 38.41 183 GLU A O 1
ATOM 1412 N N . VAL A 1 184 ? -2.730 -16.303 5.511 1.00 34.56 184 VAL A N 1
ATOM 1413 C CA . VAL A 1 184 ? -3.324 -15.335 6.440 1.00 34.56 184 VAL A CA 1
ATOM 1414 C C . VAL A 1 184 ? -4.845 -15.370 6.338 1.00 34.56 184 VAL A C 1
ATOM 1416 O O . VAL A 1 184 ? -5.496 -15.395 7.370 1.00 34.56 184 VAL A O 1
ATOM 1419 N N . ARG A 1 185 ? -5.434 -15.479 5.142 1.00 37.50 185 ARG A N 1
ATOM 1420 C CA . ARG A 1 185 ? -6.886 -15.622 4.956 1.00 37.50 185 ARG A CA 1
ATOM 1421 C C . ARG A 1 185 ? -7.399 -17.001 5.354 1.00 37.50 185 ARG A C 1
ATOM 1423 O O . ARG A 1 185 ? -8.516 -17.072 5.841 1.00 37.50 185 ARG A O 1
ATOM 1430 N N . SER A 1 186 ? -6.636 -18.082 5.212 1.00 36.06 186 SER A N 1
ATOM 1431 C CA . SER A 1 186 ? -7.035 -19.406 5.712 1.00 36.06 186 SER A CA 1
ATOM 1432 C C . SER A 1 186 ? -6.902 -19.500 7.234 1.00 36.06 186 SER A C 1
ATOM 1434 O O . SER A 1 186 ? -7.798 -20.043 7.876 1.00 36.06 186 SER A O 1
ATOM 1436 N N . ALA A 1 187 ? -5.881 -18.874 7.833 1.00 35.09 187 ALA A N 1
ATOM 1437 C CA . ALA A 1 187 ? -5.773 -18.679 9.279 1.00 35.09 187 ALA A CA 1
ATOM 1438 C C . ALA A 1 187 ? -6.855 -17.728 9.820 1.00 35.09 187 ALA A C 1
ATOM 1440 O O . ALA A 1 187 ? -7.405 -17.994 10.885 1.00 35.09 187 ALA A O 1
ATOM 1441 N N . TYR A 1 188 ? -7.213 -16.673 9.079 1.00 34.78 188 TYR A N 1
ATOM 1442 C CA . TYR A 1 188 ? -8.333 -15.789 9.408 1.00 34.78 188 TYR A CA 1
ATOM 1443 C C . TYR A 1 188 ? -9.682 -16.475 9.192 1.00 34.78 188 TYR A C 1
ATOM 1445 O O . TYR A 1 188 ? -10.555 -16.266 10.007 1.00 34.78 188 TYR A O 1
ATOM 1453 N N . ARG A 1 189 ? -9.865 -17.359 8.201 1.00 37.16 189 ARG A N 1
ATOM 1454 C CA . ARG A 1 189 ? -11.082 -18.186 8.049 1.00 37.16 189 ARG A CA 1
ATOM 1455 C C . ARG A 1 189 ? -11.201 -19.235 9.157 1.00 37.16 189 ARG A C 1
ATOM 1457 O O . ARG A 1 189 ? -12.295 -19.447 9.659 1.00 37.16 189 ARG A O 1
ATOM 1464 N N . LEU A 1 190 ? -10.087 -19.837 9.584 1.00 36.72 190 LEU A N 1
ATOM 1465 C CA . LEU A 1 190 ? -10.020 -20.683 10.787 1.00 36.72 190 LEU A CA 1
ATOM 1466 C C . LEU A 1 190 ? -10.295 -19.892 12.077 1.00 36.72 190 LEU A C 1
ATOM 1468 O O . LEU A 1 190 ? -10.755 -20.470 13.051 1.00 36.72 190 LEU A O 1
ATOM 1472 N N . ALA A 1 191 ? -10.019 -18.587 12.083 1.00 34.41 191 ALA A N 1
ATOM 1473 C CA . ALA A 1 191 ? -10.249 -17.682 13.209 1.00 34.41 191 ALA A CA 1
ATOM 1474 C C . ALA A 1 191 ? -11.596 -16.930 13.166 1.00 34.41 191 ALA A C 1
ATOM 1476 O O . ALA A 1 191 ? -11.996 -16.388 14.196 1.00 34.41 191 ALA A O 1
ATOM 1477 N N . ALA A 1 192 ? -12.241 -16.859 11.998 1.00 33.22 192 ALA A N 1
ATOM 1478 C CA . ALA A 1 192 ? -13.496 -16.158 11.714 1.00 33.22 192 ALA A CA 1
ATOM 1479 C C . ALA A 1 192 ? -14.681 -17.118 11.542 1.00 33.22 192 ALA A C 1
ATOM 1481 O O . ALA A 1 192 ? -15.819 -16.668 11.472 1.00 33.22 192 ALA A O 1
ATOM 1482 N N . ALA A 1 193 ? -14.447 -18.435 11.521 1.00 36.19 193 ALA A N 1
ATOM 1483 C CA . ALA A 1 193 ? -15.479 -19.388 11.899 1.00 36.19 193 ALA A CA 1
ATOM 1484 C C . ALA A 1 193 ? -15.757 -19.178 13.397 1.00 36.19 193 ALA A C 1
ATOM 1486 O O . ALA A 1 193 ? -15.083 -19.748 14.249 1.00 36.19 193 ALA A O 1
ATOM 1487 N N . ALA A 1 194 ? -16.700 -18.281 13.691 1.00 38.16 194 ALA A N 1
ATOM 1488 C CA . ALA A 1 194 ? -17.087 -17.846 15.033 1.00 38.16 194 ALA A CA 1
ATOM 1489 C C . ALA A 1 194 ? -17.649 -18.970 15.924 1.00 38.16 194 ALA A C 1
ATOM 1491 O O . ALA A 1 194 ? -17.810 -18.773 17.125 1.00 38.16 194 ALA A O 1
ATOM 1492 N N . ASP A 1 195 ? -17.860 -20.153 15.349 1.00 42.06 195 ASP A N 1
ATOM 1493 C CA . ASP A 1 195 ? -18.239 -21.376 16.039 1.00 42.06 195 ASP A CA 1
ATOM 1494 C C . ASP A 1 195 ? -17.136 -22.426 15.857 1.00 42.06 195 ASP A C 1
ATOM 1496 O O . ASP A 1 195 ? -17.279 -23.363 15.068 1.00 42.06 195 ASP A O 1
ATOM 1500 N N . ASP A 1 196 ? -16.007 -22.289 16.562 1.00 47.75 196 ASP A N 1
ATOM 1501 C CA . ASP A 1 196 ? -15.134 -23.449 16.760 1.00 47.75 196 ASP A CA 1
ATOM 1502 C C . ASP A 1 196 ? -15.898 -24.416 17.688 1.00 47.75 196 ASP A C 1
ATOM 1504 O O . ASP A 1 196 ? -16.089 -24.084 18.864 1.00 47.75 196 ASP A O 1
ATOM 1508 N N . PRO A 1 197 ? -16.367 -25.597 17.223 1.00 45.47 197 PRO A N 1
ATOM 1509 C CA . PRO A 1 197 ? -17.305 -26.453 17.966 1.00 45.47 197 PRO A CA 1
ATOM 1510 C C . PRO A 1 197 ? -16.767 -26.994 19.305 1.00 45.47 197 PRO A C 1
ATOM 1512 O O . PRO A 1 197 ? -17.438 -27.785 19.969 1.00 45.47 197 PRO A O 1
ATOM 1515 N N . GLY A 1 198 ? -15.535 -26.634 19.680 1.00 51.09 198 GLY A N 1
ATOM 1516 C CA . GLY A 1 198 ? -14.860 -27.029 20.912 1.00 51.09 198 GLY A CA 1
ATOM 1517 C C . GLY A 1 198 ? -14.693 -25.932 21.970 1.00 51.09 198 GLY A C 1
ATOM 1518 O O . GLY A 1 198 ? -14.197 -26.251 23.054 1.00 51.09 198 GLY A O 1
ATOM 1519 N N . LEU A 1 199 ? -15.063 -24.674 21.706 1.00 58.75 199 LEU A N 1
ATOM 1520 C CA . LEU A 1 199 ? -14.991 -23.601 22.705 1.00 58.75 199 LEU A CA 1
ATOM 1521 C C . LEU A 1 199 ? -16.239 -23.605 23.600 1.00 58.75 199 LEU A C 1
ATOM 1523 O O . LEU A 1 199 ? -17.364 -23.693 23.127 1.00 58.75 199 LEU A O 1
ATOM 1527 N N . ARG A 1 200 ? -16.037 -23.508 24.920 1.00 66.38 200 ARG A N 1
ATOM 1528 C CA . ARG A 1 200 ? -17.132 -23.431 25.911 1.00 66.38 200 ARG A CA 1
ATOM 1529 C C . ARG A 1 200 ? -17.707 -22.023 26.089 1.00 66.38 200 ARG A C 1
ATOM 1531 O O . ARG A 1 200 ? -18.646 -21.845 26.854 1.00 66.38 200 ARG A O 1
ATOM 1538 N N . VAL A 1 201 ? -17.132 -21.042 25.401 1.00 74.88 201 VAL A N 1
ATOM 1539 C CA . VAL A 1 201 ? -17.537 -19.635 25.448 1.00 74.88 201 VAL A CA 1
ATOM 1540 C C . VAL A 1 201 ? -18.408 -19.293 24.243 1.00 74.88 201 VAL A C 1
ATOM 1542 O O . VAL A 1 201 ? -18.360 -19.976 23.223 1.00 74.88 201 VAL A O 1
ATOM 1545 N N . LEU A 1 202 ? -19.206 -18.237 24.368 1.00 76.88 202 LEU A N 1
ATOM 1546 C CA . LEU A 1 202 ? -20.138 -17.801 23.330 1.00 76.88 202 LEU A CA 1
ATOM 1547 C C . LEU A 1 202 ? -19.396 -17.148 22.145 1.00 76.88 202 LEU A C 1
ATOM 1549 O O . LEU A 1 202 ? -18.342 -16.542 22.340 1.00 76.88 202 LEU A O 1
ATOM 1553 N N . GLY A 1 203 ? -19.939 -17.261 20.930 1.00 75.06 203 GLY A N 1
ATOM 1554 C CA . GLY A 1 203 ? -19.370 -16.661 19.713 1.00 75.06 203 GLY A CA 1
ATOM 1555 C C . GLY A 1 203 ? -19.657 -15.159 19.554 1.00 75.06 203 GLY A C 1
ATOM 1556 O O . GLY A 1 203 ? -20.291 -14.529 20.407 1.00 75.06 203 GLY A O 1
ATOM 1557 N N . ILE A 1 204 ? -19.207 -14.580 18.435 1.00 75.25 204 ILE A N 1
ATOM 1558 C CA . ILE A 1 204 ? -19.301 -13.134 18.155 1.00 75.25 204 ILE A CA 1
ATOM 1559 C C . ILE A 1 204 ? -20.738 -12.620 17.998 1.00 75.25 204 ILE A C 1
ATOM 1561 O O . ILE A 1 204 ? -21.042 -11.522 18.460 1.00 75.25 204 ILE A O 1
ATOM 1565 N N . ASP A 1 205 ? -21.639 -13.418 17.424 1.00 72.44 205 ASP A N 1
ATOM 1566 C CA . ASP A 1 205 ? -23.046 -13.029 17.273 1.00 72.44 205 ASP A CA 1
ATOM 1567 C C . ASP A 1 205 ? -23.726 -12.898 18.641 1.00 72.44 205 ASP A C 1
ATOM 1569 O O . ASP A 1 205 ? -24.379 -11.901 18.934 1.00 72.44 205 ASP A O 1
ATOM 1573 N N . ALA A 1 206 ? -23.466 -13.851 19.540 1.00 78.75 206 ALA A N 1
ATOM 1574 C CA . ALA A 1 206 ? -23.963 -13.797 20.910 1.00 78.75 206 ALA A CA 1
ATOM 1575 C C . ALA A 1 206 ? -23.365 -12.625 21.706 1.00 78.75 206 ALA A C 1
ATOM 1577 O O . ALA A 1 206 ? -24.051 -12.051 22.550 1.00 78.75 206 ALA A O 1
ATOM 1578 N N . TYR A 1 207 ? -22.105 -12.250 21.444 1.00 86.06 207 TYR A N 1
ATOM 1579 C CA . TYR A 1 207 ? -21.511 -11.039 22.020 1.00 86.06 207 TYR A CA 1
ATOM 1580 C C . TYR A 1 207 ? -22.268 -9.790 21.586 1.00 86.06 207 TYR A C 1
ATOM 1582 O O . TYR A 1 207 ? -22.610 -8.967 22.433 1.00 86.06 207 TYR A O 1
ATOM 1590 N N . ARG A 1 208 ? -22.529 -9.658 20.281 1.00 79.50 208 ARG A N 1
ATOM 1591 C CA . ARG A 1 208 ? -23.260 -8.521 19.725 1.00 79.50 208 ARG A CA 1
ATOM 1592 C C . ARG A 1 208 ? -24.635 -8.397 20.367 1.00 79.50 208 ARG A C 1
ATOM 1594 O O . ARG A 1 208 ? -24.974 -7.329 20.871 1.00 79.50 208 ARG A O 1
ATOM 1601 N N . ASP A 1 209 ? -25.395 -9.484 20.358 1.00 80.94 209 ASP A N 1
ATOM 1602 C CA . ASP A 1 209 ? -26.783 -9.482 20.808 1.00 80.94 209 ASP A CA 1
ATOM 1603 C C . ASP A 1 209 ? -26.867 -9.163 22.311 1.00 80.94 209 ASP A C 1
ATOM 1605 O O . ASP A 1 209 ? -27.601 -8.259 22.709 1.00 80.94 209 ASP A O 1
ATOM 1609 N N . ILE A 1 210 ? -26.026 -9.798 23.140 1.00 88.62 210 ILE A N 1
ATOM 1610 C CA . ILE A 1 210 ? -25.983 -9.519 24.585 1.00 88.62 210 ILE A CA 1
ATOM 1611 C C . ILE A 1 210 ? -25.515 -8.090 24.864 1.00 88.62 210 ILE A C 1
ATOM 1613 O O . ILE A 1 210 ? -26.075 -7.425 25.731 1.00 88.62 210 ILE A O 1
ATOM 1617 N N . LEU A 1 211 ? -24.504 -7.581 24.157 1.00 91.75 211 LEU A N 1
ATOM 1618 C CA . LEU A 1 211 ? -24.033 -6.218 24.394 1.00 91.75 211 LEU A CA 1
ATOM 1619 C C . LEU A 1 211 ? -25.096 -5.174 24.026 1.00 91.75 211 LEU A C 1
ATOM 1621 O O . LEU A 1 211 ? -25.245 -4.192 24.750 1.00 91.75 211 LEU A O 1
ATOM 1625 N N . LEU A 1 212 ? -25.845 -5.384 22.939 1.00 88.19 212 LEU A N 1
ATOM 1626 C CA . LEU A 1 212 ?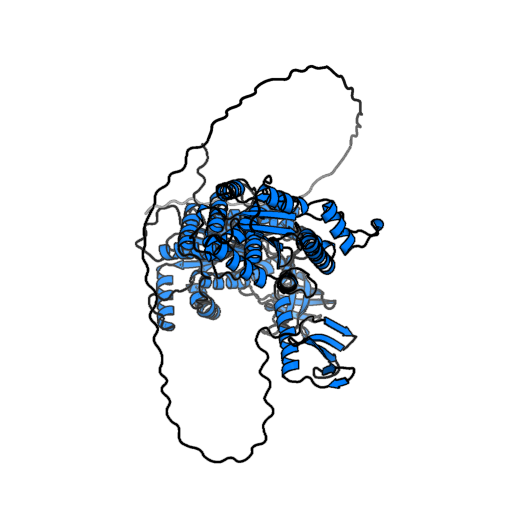 -26.961 -4.515 22.557 1.00 88.19 212 LEU A CA 1
ATOM 1627 C C . LEU A 1 212 ? -28.088 -4.546 23.595 1.00 88.19 212 LEU A C 1
ATOM 1629 O O . LEU A 1 212 ? -28.579 -3.484 23.989 1.00 88.19 212 LEU A O 1
ATOM 1633 N N . ASP A 1 213 ? -28.466 -5.736 24.059 1.00 89.56 213 ASP A N 1
ATOM 1634 C CA . ASP A 1 213 ? -29.498 -5.907 25.082 1.00 89.56 213 ASP A CA 1
ATOM 1635 C C . ASP A 1 213 ? -29.090 -5.235 26.400 1.00 89.56 213 ASP A C 1
ATOM 1637 O O . ASP A 1 213 ? -29.860 -4.466 26.981 1.00 89.56 213 ASP A O 1
ATOM 1641 N N . GLU A 1 214 ? -27.849 -5.437 26.841 1.00 95.62 214 GLU A N 1
ATOM 1642 C CA . GLU A 1 214 ? -27.348 -4.866 28.092 1.00 95.62 214 GLU A CA 1
ATOM 1643 C C . GLU A 1 214 ? -27.086 -3.359 27.999 1.00 95.62 214 GLU A C 1
ATOM 1645 O O . GLU A 1 214 ? -27.293 -2.632 28.974 1.00 95.62 214 GLU A O 1
ATOM 1650 N N . ALA A 1 215 ? -26.693 -2.846 26.830 1.00 92.69 215 ALA A N 1
ATOM 1651 C CA . ALA A 1 215 ? -26.634 -1.407 26.588 1.00 92.69 215 ALA A CA 1
ATOM 1652 C C . ALA A 1 215 ? -28.034 -0.782 26.661 1.00 92.69 215 ALA A C 1
ATOM 1654 O O . ALA A 1 215 ? -28.208 0.267 27.284 1.00 92.69 215 ALA A O 1
ATOM 1655 N N . SER A 1 216 ? -29.049 -1.445 26.101 1.00 93.50 216 SER A N 1
ATOM 1656 C CA . SER A 1 216 ? -30.448 -1.014 26.202 1.00 93.50 216 SER A CA 1
ATOM 1657 C C . SER A 1 216 ? -30.940 -1.034 27.655 1.00 93.50 216 SER A C 1
ATOM 1659 O O . SER A 1 216 ? -31.523 -0.059 28.148 1.00 93.50 216 SER A O 1
ATOM 1661 N N . ALA A 1 217 ? -30.623 -2.097 28.399 1.00 93.31 217 ALA A N 1
ATOM 1662 C CA . ALA A 1 217 ? -30.916 -2.209 29.825 1.00 93.31 217 ALA A CA 1
ATOM 1663 C C . ALA A 1 217 ? -30.207 -1.116 30.647 1.00 93.31 217 ALA A C 1
ATOM 1665 O O . ALA A 1 217 ? -30.798 -0.540 31.562 1.00 93.31 217 ALA A O 1
ATOM 1666 N N . TYR A 1 218 ? -28.964 -0.765 30.310 1.00 96.19 218 TYR A N 1
ATOM 1667 C CA . TYR A 1 218 ? -28.229 0.319 30.963 1.00 96.19 218 TYR A CA 1
ATOM 1668 C C . TYR A 1 218 ? -28.864 1.690 30.700 1.00 96.19 218 TYR A C 1
ATOM 1670 O O . TYR A 1 218 ? -29.130 2.446 31.639 1.00 96.19 218 TYR A O 1
ATOM 1678 N N . VAL A 1 219 ? -29.161 1.994 29.433 1.00 94.56 219 VAL A N 1
ATOM 1679 C CA . VAL A 1 219 ? -29.781 3.257 29.003 1.00 94.56 219 VAL A CA 1
ATOM 1680 C C . VAL A 1 219 ? -31.139 3.465 29.676 1.00 94.56 219 VAL A C 1
ATOM 1682 O O . VAL A 1 219 ? -31.449 4.580 30.098 1.00 94.56 219 VAL A O 1
ATOM 1685 N N . THR A 1 220 ? -31.922 2.394 29.834 1.00 93.00 220 THR A N 1
ATOM 1686 C CA . THR A 1 220 ? -33.232 2.408 30.511 1.00 93.00 220 THR A CA 1
ATOM 1687 C C . THR A 1 220 ? -33.143 2.331 32.040 1.00 93.00 220 THR A C 1
ATOM 1689 O O . THR A 1 220 ? -34.159 2.443 32.727 1.00 93.00 220 THR A O 1
ATOM 1692 N N . GLY A 1 221 ? -31.937 2.177 32.596 1.00 92.06 221 GLY A N 1
ATOM 1693 C CA . GLY A 1 221 ? -31.682 2.134 34.034 1.00 92.06 221 GLY A CA 1
ATOM 1694 C C . GLY A 1 221 ? -32.006 0.805 34.718 1.00 92.06 221 GLY A C 1
ATOM 1695 O O . GLY A 1 221 ? -32.047 0.771 35.946 1.00 92.06 221 GLY A O 1
ATOM 1696 N N . GLN A 1 222 ? -32.222 -0.269 33.956 1.00 93.31 222 GLN A N 1
ATOM 1697 C CA . GLN A 1 222 ? -32.347 -1.638 34.468 1.00 93.31 222 GLN A CA 1
ATOM 1698 C C . GLN A 1 222 ? -30.982 -2.211 34.877 1.00 93.31 222 GLN A C 1
ATOM 1700 O O . GLN A 1 222 ? -30.887 -2.922 35.878 1.00 93.31 222 GLN A O 1
ATOM 1705 N N . THR A 1 223 ? -29.925 -1.839 34.148 1.00 93.88 223 THR A N 1
ATOM 1706 C CA . THR A 1 223 ? -28.537 -2.190 34.463 1.00 93.88 223 THR A CA 1
ATOM 1707 C C . THR A 1 223 ? -27.822 -0.994 35.091 1.00 93.88 223 THR A C 1
ATOM 1709 O O . THR A 1 223 ? -27.755 0.090 34.515 1.00 93.88 223 THR A O 1
ATOM 1712 N N . ASP A 1 224 ? -27.264 -1.167 36.294 1.00 92.62 224 ASP A N 1
ATOM 1713 C CA . ASP A 1 224 ? -26.641 -0.052 37.023 1.00 92.62 224 ASP A CA 1
ATOM 1714 C C . ASP A 1 224 ? -25.285 0.350 36.455 1.00 92.62 224 ASP A C 1
ATOM 1716 O O . ASP A 1 224 ? -24.929 1.531 36.443 1.00 92.62 224 ASP A O 1
ATOM 1720 N N . ARG A 1 225 ? -24.510 -0.653 36.039 1.00 95.62 225 ARG A N 1
ATOM 1721 C CA . ARG A 1 225 ? -23.137 -0.527 35.556 1.00 95.62 225 ARG A CA 1
ATOM 1722 C C . ARG A 1 225 ? -22.926 -1.535 34.442 1.00 95.62 225 ARG A C 1
ATOM 1724 O O . ARG A 1 225 ? -23.254 -2.704 34.630 1.00 95.62 225 ARG A O 1
ATOM 1731 N N . LEU A 1 226 ? -22.352 -1.069 33.344 1.00 97.50 226 LEU A N 1
ATOM 1732 C CA . LEU A 1 226 ? -22.009 -1.864 32.176 1.00 97.50 226 LEU A CA 1
ATOM 1733 C C . LEU A 1 226 ? -20.544 -1.601 31.829 1.00 97.50 226 LEU A C 1
ATOM 1735 O O . LEU A 1 226 ? -20.120 -0.446 31.737 1.00 97.50 226 LEU A O 1
ATOM 1739 N N . VAL A 1 227 ? -19.769 -2.670 31.685 1.00 97.50 227 VAL A N 1
ATOM 1740 C CA . VAL A 1 227 ? -18.343 -2.621 31.360 1.00 97.50 227 VAL A CA 1
ATOM 1741 C C . VAL A 1 227 ? -18.036 -3.674 30.305 1.00 97.50 227 VAL A C 1
ATOM 1743 O O . VAL A 1 227 ? -18.498 -4.809 30.406 1.00 97.50 227 VAL A O 1
ATOM 1746 N N . VAL A 1 228 ? -17.224 -3.305 29.319 1.00 96.38 228 VAL A N 1
ATOM 1747 C CA . VAL A 1 228 ? -16.670 -4.223 28.323 1.00 96.38 228 VAL A CA 1
ATOM 1748 C C . VAL A 1 228 ? -15.171 -4.362 28.558 1.00 96.38 228 VAL A C 1
ATOM 1750 O O . VAL A 1 228 ? -14.461 -3.372 28.740 1.00 96.38 228 VAL A O 1
ATOM 1753 N N . VAL A 1 229 ? -14.683 -5.601 28.559 1.00 96.62 229 VAL A N 1
ATOM 1754 C CA . VAL A 1 229 ? -13.253 -5.918 28.645 1.00 96.62 229 VAL A CA 1
ATOM 1755 C C . VAL A 1 229 ? -12.823 -6.627 27.368 1.00 96.62 229 VAL A C 1
ATOM 1757 O O . VAL A 1 229 ? -13.391 -7.653 26.995 1.00 96.62 229 VAL A O 1
ATOM 1760 N N . ALA A 1 230 ? -11.796 -6.109 26.704 1.00 92.81 230 ALA A N 1
ATOM 1761 C CA . ALA A 1 230 ? -11.140 -6.750 25.576 1.00 92.81 230 ALA A CA 1
ATOM 1762 C C . ALA A 1 230 ? -9.879 -7.465 26.053 1.00 92.81 230 ALA A C 1
ATOM 1764 O O . ALA A 1 230 ? -9.008 -6.839 26.643 1.00 92.81 230 ALA A O 1
ATOM 1765 N N . VAL A 1 231 ? -9.761 -8.762 25.769 1.00 93.50 231 VAL A N 1
ATOM 1766 C CA . VAL A 1 231 ? -8.579 -9.569 26.104 1.00 93.50 231 VAL A CA 1
ATOM 1767 C C . VAL A 1 231 ? -7.980 -10.093 24.807 1.00 93.50 231 VAL A C 1
ATOM 1769 O O . VAL A 1 231 ? -8.673 -10.757 24.039 1.00 93.50 231 VAL A O 1
ATOM 1772 N N . ALA A 1 232 ? -6.706 -9.818 24.539 1.00 88.62 232 ALA A N 1
ATOM 1773 C CA . ALA A 1 232 ? -6.025 -10.301 23.340 1.00 88.62 232 ALA A CA 1
ATOM 1774 C C . ALA A 1 232 ? -4.690 -10.966 23.681 1.00 88.62 232 ALA A C 1
ATOM 1776 O O . ALA A 1 232 ? -3.886 -10.409 24.425 1.00 88.62 232 ALA A O 1
ATOM 1777 N N . TYR A 1 233 ? -4.426 -12.137 23.096 1.00 85.75 233 TYR A N 1
ATOM 1778 C CA . TYR A 1 233 ? -3.123 -12.796 23.218 1.00 85.75 233 TYR A CA 1
ATOM 1779 C C . TYR A 1 233 ? -2.050 -11.978 22.478 1.00 85.75 233 TYR A C 1
ATOM 1781 O O . TYR A 1 233 ? -2.118 -11.786 21.257 1.00 85.75 233 TYR A O 1
ATOM 1789 N N . GLN A 1 234 ? -1.030 -11.517 23.196 1.00 82.75 234 GLN A N 1
ATOM 1790 C CA . GLN A 1 234 ? 0.046 -10.699 22.643 1.00 82.75 234 GLN A CA 1
ATOM 1791 C C . GLN A 1 234 ? 1.020 -11.555 21.815 1.00 82.75 234 GLN A C 1
ATOM 1793 O O . GLN A 1 234 ? 1.346 -12.684 22.165 1.00 82.75 234 GLN A O 1
ATOM 1798 N N . ALA A 1 235 ? 1.497 -11.026 20.684 1.00 72.50 235 ALA A N 1
ATOM 1799 C CA . ALA A 1 235 ? 2.452 -11.703 19.795 1.00 72.50 235 ALA A CA 1
ATOM 1800 C C . ALA A 1 235 ? 1.999 -13.087 19.262 1.00 72.50 235 ALA A C 1
ATOM 1802 O O . ALA A 1 235 ? 2.828 -13.868 18.785 1.00 72.50 235 ALA A O 1
ATOM 1803 N N . PHE A 1 236 ? 0.687 -13.367 19.240 1.00 78.38 236 PHE A N 1
ATOM 1804 C CA . PHE A 1 236 ? 0.120 -14.646 18.787 1.00 78.38 236 PHE A CA 1
ATOM 1805 C C . PHE A 1 236 ? 0.635 -15.101 17.412 1.00 78.38 236 PHE A C 1
ATOM 1807 O O . PHE A 1 236 ? 0.967 -16.266 17.230 1.00 78.38 236 PHE A O 1
ATOM 1814 N N . LYS A 1 237 ? 0.776 -14.184 16.446 1.00 67.62 237 LYS A N 1
ATOM 1815 C CA . LYS A 1 237 ? 1.295 -14.503 15.103 1.00 67.62 237 LYS A CA 1
ATOM 1816 C C . LYS A 1 237 ? 2.721 -15.061 15.153 1.00 67.62 237 LYS A C 1
ATOM 1818 O O . LYS A 1 237 ? 3.018 -16.061 14.511 1.00 67.62 237 LYS A O 1
ATOM 1823 N N . ARG A 1 238 ? 3.605 -14.455 15.956 1.00 68.50 238 ARG A N 1
ATOM 1824 C CA . ARG A 1 238 ? 4.983 -14.946 16.151 1.00 68.50 238 ARG A CA 1
ATOM 1825 C C . ARG A 1 238 ? 4.974 -16.312 16.831 1.00 68.50 238 ARG A C 1
ATOM 1827 O O . ARG A 1 238 ? 5.730 -17.193 16.431 1.00 68.50 238 ARG A O 1
ATOM 1834 N N . PHE A 1 239 ? 4.103 -16.478 17.822 1.00 73.81 239 PHE A N 1
ATOM 1835 C CA . PHE A 1 239 ? 3.925 -17.733 18.537 1.00 73.81 239 PHE A CA 1
ATOM 1836 C C . PHE A 1 239 ? 3.460 -18.866 17.605 1.00 73.81 239 PHE A C 1
ATOM 1838 O O . PHE A 1 239 ? 4.113 -19.906 17.520 1.00 73.81 239 PHE A O 1
ATOM 1845 N N . ALA A 1 240 ? 2.389 -18.637 16.843 1.00 71.62 240 ALA A N 1
ATOM 1846 C CA . ALA A 1 240 ? 1.840 -19.589 15.882 1.00 71.62 240 ALA A CA 1
ATOM 1847 C C . ALA A 1 240 ? 2.847 -19.932 14.775 1.00 71.62 240 ALA A C 1
ATOM 1849 O O . ALA A 1 240 ? 2.985 -21.100 14.426 1.00 71.62 240 ALA A O 1
ATOM 1850 N N . ASN A 1 241 ? 3.619 -18.958 14.285 1.00 68.00 241 ASN A N 1
ATOM 1851 C CA . ASN A 1 241 ? 4.670 -19.216 13.298 1.00 68.00 241 ASN A CA 1
ATOM 1852 C C . ASN A 1 241 ? 5.810 -20.071 13.871 1.00 68.00 241 ASN A C 1
ATOM 1854 O O . ASN A 1 241 ? 6.384 -20.892 13.162 1.00 68.00 241 ASN A O 1
ATOM 1858 N N . ARG A 1 242 ? 6.149 -19.891 15.153 1.00 74.56 242 ARG A N 1
ATOM 1859 C CA . ARG A 1 242 ? 7.227 -20.646 15.805 1.00 74.56 242 ARG A CA 1
ATOM 1860 C C . ARG A 1 242 ? 6.819 -22.080 16.138 1.00 74.56 242 ARG A C 1
ATOM 1862 O O . ARG A 1 242 ? 7.616 -22.996 15.958 1.00 74.56 242 ARG A O 1
ATOM 1869 N N . HIS A 1 243 ? 5.611 -22.274 16.662 1.00 76.12 243 HIS A N 1
ATOM 1870 C CA . HIS A 1 243 ? 5.160 -23.567 17.192 1.00 76.12 243 HIS A CA 1
ATOM 1871 C C . HIS A 1 243 ? 4.188 -24.314 16.265 1.00 76.12 243 HIS A C 1
ATOM 1873 O O . HIS A 1 243 ? 3.882 -25.480 16.511 1.00 76.12 243 HIS A O 1
ATOM 1879 N N . GLY A 1 244 ? 3.744 -23.670 15.185 1.00 73.69 244 GLY A N 1
ATOM 1880 C CA . GLY A 1 244 ? 2.746 -24.164 14.243 1.00 73.69 244 GLY A CA 1
ATOM 1881 C C . GLY A 1 244 ? 1.329 -23.700 14.595 1.00 73.69 244 GLY A C 1
ATOM 1882 O O . GLY A 1 244 ? 0.942 -23.644 15.764 1.00 73.69 244 GLY A O 1
ATOM 1883 N N . HIS A 1 245 ? 0.518 -23.424 13.568 1.00 70.75 245 HIS A N 1
ATOM 1884 C CA . HIS A 1 245 ? -0.853 -22.921 13.728 1.00 70.75 245 HIS A CA 1
ATOM 1885 C C . HIS A 1 245 ? -1.743 -23.815 14.596 1.00 70.75 245 HIS A C 1
ATOM 1887 O O . HIS A 1 245 ? -2.513 -23.294 15.391 1.00 70.75 245 HIS A O 1
ATOM 1893 N N . ARG A 1 246 ? -1.588 -25.146 14.523 1.00 73.69 246 ARG A N 1
ATOM 1894 C CA . ARG A 1 246 ? -2.336 -26.086 15.381 1.00 73.69 246 ARG A CA 1
ATOM 1895 C C . ARG A 1 246 ? -2.083 -25.844 16.868 1.00 73.69 246 ARG A C 1
ATOM 1897 O O . ARG A 1 246 ? -3.020 -25.846 17.653 1.00 73.69 246 ARG A O 1
ATOM 1904 N N . VAL A 1 247 ? -0.825 -25.617 17.244 1.00 79.25 247 VAL A N 1
ATOM 1905 C CA . VAL A 1 247 ? -0.464 -25.301 18.631 1.00 79.25 247 VAL A CA 1
ATOM 1906 C C . VAL A 1 247 ? -1.015 -23.929 19.008 1.00 79.25 247 VAL A C 1
ATOM 1908 O O . VAL A 1 247 ? -1.565 -23.777 20.091 1.00 79.25 247 VAL A O 1
ATOM 1911 N N . GLY A 1 248 ? -0.943 -22.952 18.099 1.00 81.50 248 GLY A N 1
ATOM 1912 C CA . GLY A 1 248 ? -1.590 -21.651 18.280 1.00 81.50 248 GLY A CA 1
ATOM 1913 C C . GLY A 1 248 ? -3.084 -21.776 18.602 1.00 81.50 248 GLY A C 1
ATOM 1914 O O . GLY A 1 248 ? -3.533 -21.241 19.612 1.00 81.50 248 GLY A O 1
ATOM 1915 N N . SER A 1 249 ? -3.843 -22.529 17.804 1.00 79.69 249 SER A N 1
ATOM 1916 C CA . SER A 1 249 ? -5.272 -22.778 18.042 1.00 79.69 249 SER A CA 1
ATOM 1917 C C . SER A 1 249 ? -5.538 -23.437 19.398 1.00 79.69 249 SER A C 1
ATOM 1919 O O . SER A 1 249 ? -6.445 -23.016 20.110 1.00 79.69 249 SER A O 1
ATOM 1921 N N . GLU A 1 250 ? -4.716 -24.405 19.815 1.00 85.50 250 GLU A N 1
ATOM 1922 C CA . GLU A 1 250 ? -4.840 -25.026 21.143 1.00 85.50 250 GLU A CA 1
ATOM 1923 C C . GLU A 1 250 ? -4.593 -24.036 22.292 1.00 85.50 250 GLU A C 1
ATOM 1925 O O . GLU A 1 250 ? -5.271 -24.112 23.315 1.00 85.50 250 GLU A O 1
ATOM 1930 N N . PHE A 1 251 ? -3.680 -23.074 22.129 1.00 89.38 251 PHE A N 1
ATOM 1931 C CA . PHE A 1 251 ? -3.473 -22.000 23.109 1.00 89.38 251 PHE A CA 1
ATOM 1932 C C . PHE A 1 251 ? -4.675 -21.057 23.201 1.00 89.38 251 PHE A C 1
ATOM 1934 O O . PHE A 1 251 ? -5.063 -20.682 24.307 1.00 89.38 251 PHE A O 1
ATOM 1941 N N . ILE A 1 252 ? -5.295 -20.703 22.071 1.00 88.25 252 ILE A N 1
ATOM 1942 C CA . ILE A 1 252 ? -6.537 -19.914 22.067 1.00 88.25 252 ILE A CA 1
ATOM 1943 C C . ILE A 1 252 ? -7.661 -20.684 22.757 1.00 88.25 252 ILE A C 1
ATOM 1945 O O . ILE A 1 252 ? -8.357 -20.128 23.606 1.00 88.25 252 ILE A O 1
ATOM 1949 N N . ARG A 1 253 ? -7.793 -21.979 22.462 1.00 87.88 253 ARG A N 1
ATOM 1950 C CA . ARG A 1 253 ? -8.783 -22.848 23.100 1.00 87.88 253 ARG A CA 1
ATOM 1951 C C . ARG A 1 253 ? -8.577 -22.951 24.607 1.00 87.88 253 ARG A C 1
ATOM 1953 O O . ARG A 1 253 ? -9.530 -22.799 25.365 1.00 87.88 253 ARG A O 1
ATOM 1960 N N . ALA A 1 254 ? -7.336 -23.145 25.045 1.00 91.06 254 ALA A N 1
ATOM 1961 C CA . ALA A 1 254 ? -6.979 -23.151 26.457 1.00 91.06 254 ALA A CA 1
ATOM 1962 C C . ALA A 1 254 ? -7.287 -21.799 27.124 1.00 91.06 254 ALA A C 1
ATOM 1964 O O . ALA A 1 254 ? -7.854 -21.776 28.212 1.00 91.06 254 ALA A O 1
ATOM 1965 N N . LEU A 1 255 ? -6.990 -20.667 26.477 1.00 92.81 255 LEU A N 1
ATOM 1966 C CA . LEU A 1 255 ? -7.369 -19.355 27.005 1.00 92.81 255 LEU A CA 1
ATOM 1967 C C . LEU A 1 255 ? -8.891 -19.240 27.183 1.00 92.81 255 LEU A C 1
ATOM 1969 O O . LEU A 1 255 ? -9.337 -18.845 28.256 1.00 92.81 255 LEU A O 1
ATOM 1973 N N . GLY A 1 256 ? -9.681 -19.652 26.188 1.00 91.50 256 GLY A N 1
ATOM 1974 C CA . GLY A 1 256 ? -11.143 -19.680 26.287 1.00 91.50 256 GLY A CA 1
ATOM 1975 C C . GLY A 1 256 ? -11.649 -20.548 27.444 1.00 91.50 256 GLY A C 1
ATOM 1976 O O . GLY A 1 256 ? -12.450 -20.084 28.249 1.00 91.50 256 GLY A O 1
ATOM 1977 N N . GLU A 1 257 ? -11.127 -21.772 27.589 1.00 92.94 257 GLU A N 1
ATOM 1978 C CA . GLU A 1 257 ? -11.448 -22.674 28.711 1.00 92.94 257 GLU A CA 1
ATOM 1979 C C . GLU A 1 257 ? -11.073 -22.067 30.074 1.00 92.94 257 GLU A C 1
ATOM 1981 O O . GLU A 1 257 ? -11.793 -22.239 31.062 1.00 92.94 257 GLU A O 1
ATOM 1986 N N . ARG A 1 258 ? -9.949 -21.346 30.149 1.00 94.56 258 ARG A N 1
ATOM 1987 C CA . ARG A 1 258 ? -9.507 -20.700 31.387 1.00 94.56 258 ARG A CA 1
ATOM 1988 C C . ARG A 1 258 ? -10.382 -19.507 31.744 1.00 94.56 258 ARG A C 1
ATOM 1990 O O . ARG A 1 258 ? -10.739 -19.378 32.909 1.00 94.56 258 ARG A O 1
ATOM 1997 N N . LEU A 1 259 ? -10.743 -18.668 30.774 1.00 94.62 259 LEU A N 1
ATOM 1998 C CA . LEU A 1 259 ? -11.661 -17.547 30.995 1.00 94.62 259 LEU A CA 1
ATOM 1999 C C . LEU A 1 259 ? -13.049 -18.047 31.423 1.00 94.62 259 LEU A C 1
ATOM 2001 O O . LEU A 1 259 ? -13.617 -17.513 32.369 1.00 94.62 259 LEU A O 1
ATOM 2005 N N . ASP A 1 260 ? -13.550 -19.116 30.801 1.00 91.75 260 ASP A N 1
ATOM 2006 C CA . ASP A 1 260 ? -14.784 -19.793 31.218 1.00 91.75 260 ASP A CA 1
ATOM 2007 C C . ASP A 1 260 ? -14.686 -20.306 32.665 1.00 91.75 260 ASP A C 1
ATOM 2009 O O . ASP A 1 260 ? -15.547 -20.028 33.494 1.00 91.75 260 ASP A O 1
ATOM 2013 N N . THR A 1 261 ? -13.582 -20.968 33.024 1.00 93.50 261 THR A N 1
ATOM 2014 C CA . THR A 1 261 ? -13.353 -21.453 34.399 1.00 93.50 261 THR A CA 1
ATOM 2015 C C . THR A 1 261 ? -13.300 -20.313 35.419 1.00 93.50 261 THR A C 1
ATOM 2017 O O . THR A 1 261 ? -13.779 -20.468 36.539 1.00 93.50 261 THR A O 1
ATOM 2020 N N . LEU A 1 262 ? -12.705 -19.175 35.053 1.00 94.25 262 LEU A N 1
ATOM 2021 C CA . LEU A 1 262 ? -12.586 -18.020 35.943 1.00 94.25 262 LEU A CA 1
ATOM 2022 C C . LEU A 1 262 ? -13.925 -17.304 36.156 1.00 94.25 262 LEU A C 1
ATOM 2024 O O . LEU A 1 262 ? -14.144 -16.757 37.236 1.00 94.25 262 LEU A O 1
ATOM 2028 N N . PHE A 1 263 ? -14.803 -17.281 35.147 1.00 95.19 263 PHE A N 1
ATOM 2029 C CA . PHE A 1 263 ? -15.922 -16.333 35.124 1.00 95.19 263 PHE A CA 1
ATOM 2030 C C . PHE A 1 263 ? -17.315 -16.938 34.920 1.00 95.19 263 PHE A C 1
ATOM 2032 O O . PHE A 1 263 ? -18.290 -16.238 35.177 1.00 95.19 263 PHE A O 1
ATOM 2039 N N . SER A 1 264 ? -17.453 -18.211 34.539 1.00 87.38 264 SER A N 1
ATOM 2040 C CA . SER A 1 264 ? -18.765 -18.849 34.297 1.00 87.38 264 SER A CA 1
ATOM 2041 C C . SER A 1 264 ? -19.694 -18.853 35.516 1.00 87.38 264 SER A C 1
ATOM 2043 O O . SER A 1 264 ? -20.909 -18.733 35.371 1.00 87.38 264 SER A O 1
ATOM 2045 N N . GLU A 1 265 ? -19.141 -18.946 36.728 1.00 90.19 265 GLU A N 1
ATOM 2046 C CA . GLU A 1 265 ? -19.909 -18.896 37.982 1.00 90.19 265 GLU A CA 1
ATOM 2047 C C . GLU A 1 265 ? -20.080 -17.465 38.526 1.00 90.19 265 GLU A C 1
ATOM 2049 O O . GLU A 1 265 ? -20.843 -17.225 39.469 1.00 90.19 265 GLU A O 1
ATOM 2054 N N . VAL A 1 266 ? -19.394 -16.480 37.935 1.00 94.31 266 VAL A N 1
ATOM 2055 C CA . VAL A 1 266 ? -19.445 -15.089 38.386 1.00 94.31 266 VAL A CA 1
ATOM 2056 C C . VAL A 1 266 ? -20.679 -14.415 37.793 1.00 94.31 266 VAL A C 1
ATOM 2058 O O . VAL A 1 266 ? -20.697 -13.968 36.650 1.00 94.31 266 VAL A O 1
ATOM 2061 N N . ARG A 1 267 ? -21.732 -14.293 38.609 1.00 93.62 267 ARG A N 1
ATOM 2062 C CA . ARG A 1 267 ? -23.007 -13.682 38.198 1.00 93.62 267 ARG A CA 1
ATOM 2063 C C . ARG A 1 267 ? -22.809 -12.308 37.545 1.00 93.62 267 ARG A C 1
ATOM 2065 O O . ARG A 1 267 ? -22.308 -11.402 38.206 1.00 93.62 267 ARG A O 1
ATOM 2072 N N . GLY A 1 268 ? -23.307 -12.132 36.322 1.00 92.00 268 GLY A N 1
ATOM 2073 C CA . GLY A 1 268 ? -23.225 -10.866 35.584 1.00 92.00 268 GLY A CA 1
ATOM 2074 C C . GLY A 1 268 ? -21.910 -10.669 34.827 1.00 92.00 268 GLY A C 1
ATOM 2075 O O . GLY A 1 268 ? -21.595 -9.542 34.468 1.00 92.00 268 GLY A O 1
ATOM 2076 N N . VAL A 1 269 ? -21.129 -11.731 34.615 1.00 96.06 269 VAL A N 1
ATOM 2077 C CA . VAL A 1 269 ? -19.984 -11.730 33.700 1.00 96.06 269 VAL A CA 1
ATOM 2078 C C . VAL A 1 269 ? -20.268 -12.715 32.575 1.00 96.06 269 VAL A C 1
ATOM 2080 O O . VAL A 1 269 ? -20.560 -13.882 32.821 1.00 96.06 269 VAL A O 1
ATOM 2083 N N . HIS A 1 270 ? -20.169 -12.242 31.339 1.00 93.81 270 HIS A N 1
ATOM 2084 C CA . HIS A 1 270 ? -20.355 -13.049 30.138 1.00 93.81 270 HIS A CA 1
ATOM 2085 C C . HIS A 1 270 ? -19.055 -13.061 29.342 1.00 93.81 270 HIS A C 1
ATOM 2087 O O . HIS A 1 270 ? -18.477 -11.999 29.125 1.00 93.81 270 HIS A O 1
ATOM 2093 N N . VAL A 1 271 ? -18.592 -14.241 28.922 1.00 93.56 271 VAL A N 1
ATOM 2094 C CA . VAL A 1 271 ? -17.332 -14.420 28.186 1.00 93.56 271 VAL A CA 1
ATOM 2095 C C . VAL A 1 271 ? -17.625 -14.836 26.750 1.00 93.56 271 VAL A C 1
ATOM 2097 O O . VAL A 1 271 ? -18.377 -15.782 26.510 1.00 93.56 271 VAL A O 1
ATOM 2100 N N . PHE A 1 272 ? -16.971 -14.161 25.811 1.00 90.00 272 PHE A N 1
ATOM 2101 C CA . PHE A 1 272 ? -17.151 -14.362 24.383 1.00 90.00 272 PHE A CA 1
ATOM 2102 C C . PHE A 1 272 ? -15.816 -14.531 23.672 1.00 90.00 272 PHE A C 1
ATOM 2104 O O . PHE A 1 272 ? -14.841 -13.829 23.963 1.00 90.00 272 PHE A O 1
ATOM 2111 N N . HIS A 1 273 ? -15.780 -15.425 22.692 1.00 85.31 273 HIS A N 1
ATOM 2112 C CA . HIS A 1 273 ? -14.722 -15.469 21.694 1.00 85.31 273 HIS A CA 1
ATOM 2113 C C . HIS A 1 273 ? -15.121 -14.564 20.530 1.00 85.31 273 HIS A C 1
ATOM 2115 O O . HIS A 1 273 ? -16.144 -14.790 19.893 1.00 85.31 273 HIS A O 1
ATOM 2121 N N . LYS A 1 274 ? -14.335 -13.506 20.281 1.00 76.75 274 LYS A N 1
ATOM 2122 C CA . LYS A 1 274 ? -14.606 -12.584 19.170 1.00 76.75 274 LYS A CA 1
ATOM 2123 C C . LYS A 1 274 ? -14.154 -13.225 17.865 1.00 76.75 274 LYS A C 1
ATOM 2125 O O . LYS A 1 274 ? -14.971 -13.654 17.068 1.00 76.75 274 LYS A O 1
ATOM 2130 N N . THR A 1 275 ? -12.841 -13.293 17.677 1.00 69.56 275 THR A N 1
ATOM 2131 C CA . THR A 1 275 ? -12.189 -13.911 16.519 1.00 69.56 275 THR A CA 1
ATOM 2132 C C . THR A 1 275 ? -10.724 -14.155 16.847 1.00 69.56 275 THR A C 1
ATOM 2134 O O . THR A 1 275 ? -10.081 -13.334 17.514 1.00 69.56 275 THR A O 1
ATOM 2137 N N . GLY A 1 276 ? -10.155 -15.237 16.321 1.00 76.44 276 GLY A N 1
ATOM 2138 C CA . GLY A 1 276 ? -8.719 -15.510 16.409 1.00 76.44 276 GLY A CA 1
ATOM 2139 C C . GLY A 1 276 ? -8.188 -15.445 17.838 1.00 76.44 276 GLY A C 1
ATOM 2140 O O . GLY A 1 276 ? -8.580 -16.243 18.683 1.00 76.44 276 GLY A O 1
ATOM 2141 N N . LYS A 1 277 ? -7.296 -14.487 18.108 1.00 83.06 277 LYS A N 1
ATOM 2142 C CA . LYS A 1 277 ? -6.586 -14.335 19.389 1.00 83.06 277 LYS A CA 1
ATOM 2143 C C . LYS A 1 277 ? -7.322 -13.499 20.450 1.00 83.06 277 LYS A C 1
ATOM 2145 O O . LYS A 1 277 ? -6.728 -13.202 21.488 1.00 83.06 277 LYS A O 1
ATOM 2150 N N . ALA A 1 278 ? -8.549 -13.058 20.162 1.00 84.56 278 ALA A N 1
ATOM 2151 C CA . ALA A 1 278 ? -9.256 -12.043 20.936 1.00 84.56 278 ALA A CA 1
ATOM 2152 C C . ALA A 1 278 ? -10.547 -12.566 21.583 1.00 84.56 278 ALA A C 1
ATOM 2154 O O . ALA A 1 278 ? -11.375 -13.217 20.945 1.00 84.56 278 ALA A O 1
ATOM 2155 N N . PHE A 1 279 ? -10.740 -12.188 22.843 1.00 91.44 279 PHE A N 1
ATOM 2156 C CA . PHE A 1 279 ? -11.915 -12.456 23.662 1.00 91.44 279 PHE A CA 1
ATOM 2157 C C . PHE A 1 279 ? -12.544 -11.140 24.137 1.00 91.44 279 PHE A C 1
ATOM 2159 O O . PHE A 1 279 ? -11.905 -10.076 24.141 1.00 91.44 279 PHE A O 1
ATOM 2166 N N . ARG A 1 280 ? -13.818 -11.210 24.516 1.00 92.12 280 ARG A N 1
ATOM 2167 C CA . ARG A 1 280 ? -14.576 -10.106 25.107 1.00 92.12 280 ARG A CA 1
ATOM 2168 C C . ARG A 1 280 ? -15.268 -10.574 26.374 1.00 92.12 280 ARG A C 1
ATOM 2170 O O . ARG A 1 280 ? -15.744 -11.705 26.430 1.00 92.12 280 ARG A O 1
ATOM 2177 N N . LEU A 1 281 ? -15.318 -9.708 27.380 1.00 95.44 281 LEU A N 1
ATOM 2178 C CA . LEU A 1 281 ? -16.176 -9.896 28.540 1.00 95.44 281 LEU A CA 1
ATOM 2179 C C . LEU A 1 281 ? -17.171 -8.743 28.621 1.00 95.44 281 LEU A C 1
ATOM 2181 O O . LEU A 1 281 ? -16.771 -7.586 28.497 1.00 95.44 281 LEU A O 1
ATOM 2185 N N . VAL A 1 282 ? -18.437 -9.061 28.876 1.00 95.94 282 VAL A N 1
ATOM 2186 C CA . VAL A 1 282 ? -19.465 -8.086 29.266 1.00 95.94 282 VAL A CA 1
ATOM 2187 C C . VAL A 1 282 ? -19.712 -8.256 30.759 1.00 95.94 282 VAL A C 1
ATOM 2189 O O . VAL A 1 282 ? -20.040 -9.353 31.214 1.00 95.94 282 VAL A O 1
ATOM 2192 N N . VAL A 1 283 ? -19.498 -7.190 31.528 1.00 97.50 283 VAL A N 1
ATOM 2193 C CA . VAL A 1 283 ? -19.545 -7.192 32.993 1.00 97.50 283 VAL A CA 1
ATOM 2194 C C . VAL A 1 283 ? -20.624 -6.228 33.479 1.00 97.50 283 VAL A C 1
ATOM 2196 O O . VAL A 1 283 ? -20.603 -5.036 33.170 1.00 97.50 283 VAL A O 1
ATOM 2199 N N . LEU A 1 284 ? -21.549 -6.751 34.280 1.00 97.38 284 LEU A N 1
ATOM 2200 C CA . LEU A 1 284 ? -22.771 -6.083 34.717 1.00 97.38 284 LEU A CA 1
ATOM 2201 C C . LEU A 1 284 ? -22.777 -5.877 36.233 1.00 97.38 284 LEU A C 1
ATOM 2203 O O . LEU A 1 284 ? -22.375 -6.754 36.997 1.00 97.38 284 LEU A O 1
ATOM 2207 N N . HIS A 1 285 ? -23.286 -4.730 36.684 1.00 96.25 285 HIS A N 1
ATOM 2208 C CA . HIS A 1 285 ? -23.511 -4.409 38.103 1.00 96.25 285 HIS A CA 1
ATOM 2209 C C . HIS A 1 285 ? -22.275 -4.561 39.012 1.00 96.25 285 HIS A C 1
ATOM 2211 O O . HIS A 1 285 ? -22.407 -4.814 40.211 1.00 96.25 285 HIS A O 1
ATOM 2217 N N . ARG A 1 286 ? -21.066 -4.396 38.463 1.00 95.88 286 ARG A N 1
ATOM 2218 C CA . ARG A 1 286 ? -19.807 -4.463 39.218 1.00 95.88 286 ARG A CA 1
ATOM 2219 C C . ARG A 1 286 ? -19.189 -3.094 39.432 1.00 95.88 286 ARG A C 1
ATOM 2221 O O . ARG A 1 286 ? -19.222 -2.216 38.569 1.00 95.88 286 ARG A O 1
ATOM 2228 N N . THR A 1 287 ? -18.603 -2.910 40.604 1.00 94.25 287 THR A N 1
ATOM 2229 C CA . THR A 1 287 ? -17.796 -1.746 40.943 1.00 94.25 287 THR A CA 1
ATOM 2230 C C . THR A 1 287 ? -16.464 -1.750 40.203 1.00 94.25 287 THR A C 1
ATOM 2232 O O . THR A 1 287 ? -15.986 -2.789 39.765 1.00 94.25 287 THR A O 1
ATOM 2235 N N . ALA A 1 288 ? -15.825 -0.582 40.086 1.00 90.06 288 ALA A N 1
ATOM 2236 C CA . ALA A 1 288 ? -14.514 -0.483 39.444 1.00 90.06 288 ALA A CA 1
ATOM 2237 C C . ALA A 1 288 ? -13.444 -1.340 40.151 1.00 90.06 288 ALA A C 1
ATOM 2239 O O . ALA A 1 288 ? -12.549 -1.862 39.495 1.00 90.06 288 ALA A O 1
ATOM 2240 N N . ALA A 1 289 ? -13.553 -1.512 41.475 1.00 93.12 289 ALA A N 1
ATOM 2241 C CA . ALA A 1 289 ? -12.666 -2.384 42.242 1.00 93.12 289 ALA A CA 1
ATOM 2242 C C . ALA A 1 289 ? -12.889 -3.866 41.900 1.00 93.12 289 ALA A C 1
ATOM 2244 O O . ALA A 1 289 ? -11.922 -4.574 41.647 1.00 93.12 289 ALA A O 1
ATOM 2245 N N . GLU A 1 290 ? -14.148 -4.308 41.811 1.00 95.69 290 GLU A N 1
ATOM 2246 C CA . GLU A 1 290 ? -14.481 -5.686 41.419 1.00 95.69 290 GLU A CA 1
ATOM 2247 C C . GLU A 1 290 ? -14.079 -5.977 39.967 1.00 95.69 290 GLU A C 1
ATOM 2249 O O . GLU A 1 290 ? -13.525 -7.031 39.682 1.00 95.69 290 GLU A O 1
ATOM 2254 N N . VAL A 1 291 ? -14.303 -5.040 39.038 1.00 95.25 291 VAL A N 1
ATOM 2255 C CA . VAL A 1 291 ? -13.841 -5.177 37.643 1.00 95.25 291 VAL A CA 1
ATOM 2256 C C . VAL A 1 291 ? -12.322 -5.314 37.591 1.00 95.25 291 VAL A C 1
ATOM 2258 O O . VAL A 1 291 ? -11.809 -6.161 36.864 1.00 95.25 291 VAL A O 1
ATOM 2261 N N . ARG A 1 292 ? -11.594 -4.506 38.370 1.00 93.81 292 ARG A N 1
ATOM 2262 C CA . ARG A 1 292 ? -10.133 -4.581 38.440 1.00 93.81 292 ARG A CA 1
ATOM 2263 C C . ARG A 1 292 ? -9.665 -5.940 38.955 1.00 93.81 292 ARG A C 1
ATOM 2265 O O . ARG A 1 292 ? -8.795 -6.532 38.331 1.00 93.81 292 ARG A O 1
ATOM 2272 N N . GLU A 1 293 ? -10.276 -6.451 40.020 1.00 94.31 293 GLU A N 1
ATOM 2273 C CA . GLU A 1 293 ? -9.969 -7.779 40.565 1.00 94.31 293 GLU A CA 1
ATOM 2274 C C . GLU A 1 293 ? -10.200 -8.892 39.528 1.00 94.31 293 GLU A C 1
ATOM 2276 O O . GLU A 1 293 ? -9.341 -9.755 39.343 1.00 94.31 293 GLU A O 1
ATOM 2281 N N . LEU A 1 294 ? -11.313 -8.833 38.783 1.00 94.81 294 LEU A N 1
ATOM 2282 C CA . LEU A 1 294 ? -11.598 -9.781 37.699 1.00 94.81 294 LEU A CA 1
ATOM 2283 C C . LEU A 1 294 ? -10.523 -9.734 36.604 1.00 94.81 294 LEU A C 1
ATOM 2285 O O . LEU A 1 294 ? -10.064 -10.775 36.139 1.00 94.81 294 LEU A O 1
ATOM 2289 N N . VAL A 1 295 ? -10.109 -8.535 36.191 1.00 95.00 295 VAL A N 1
ATOM 2290 C CA . VAL A 1 295 ? -9.126 -8.360 35.114 1.00 95.00 295 VAL A CA 1
ATOM 2291 C C . VAL A 1 295 ? -7.712 -8.750 35.556 1.00 95.00 295 VAL A C 1
ATOM 2293 O O . VAL A 1 295 ? -6.982 -9.376 34.786 1.00 95.00 295 VAL A O 1
ATOM 2296 N N . GLU A 1 296 ? -7.330 -8.455 36.799 1.00 94.56 296 GLU A N 1
ATOM 2297 C CA . GLU A 1 296 ? -6.024 -8.819 37.366 1.00 94.56 296 GLU A CA 1
ATOM 2298 C C . GLU A 1 296 ? -5.842 -10.338 37.522 1.00 94.56 296 GLU A C 1
ATOM 2300 O O . GLU A 1 296 ? -4.709 -10.819 37.488 1.00 94.56 296 GLU A O 1
ATOM 2305 N N . ALA A 1 297 ? -6.928 -11.117 37.602 1.00 94.38 297 ALA A N 1
ATOM 2306 C CA . ALA A 1 297 ? -6.869 -12.580 37.620 1.00 94.38 297 ALA A CA 1
ATOM 2307 C C . ALA A 1 297 ? -6.412 -13.201 36.278 1.00 94.38 297 ALA A C 1
ATOM 2309 O O . ALA A 1 297 ? -5.900 -14.330 36.251 1.00 94.38 297 ALA A O 1
ATOM 2310 N N . ILE A 1 298 ? -6.561 -12.473 35.163 1.00 95.06 298 ILE A N 1
ATOM 2311 C CA . ILE A 1 298 ? -6.281 -12.975 33.809 1.00 95.06 298 ILE A CA 1
ATOM 2312 C C . ILE A 1 298 ? -4.770 -13.154 33.565 1.00 95.06 298 ILE A C 1
ATOM 2314 O O . ILE A 1 298 ? -4.368 -14.270 33.237 1.00 95.06 298 ILE A O 1
ATOM 2318 N N . PRO A 1 299 ? -3.893 -12.145 33.745 1.00 94.50 299 PRO A N 1
ATOM 2319 C CA . PRO A 1 299 ? -2.465 -12.281 33.447 1.00 94.50 299 PRO A CA 1
ATOM 2320 C C . PRO A 1 299 ? -1.640 -12.894 34.595 1.00 94.50 299 PRO A C 1
ATOM 2322 O O . PRO A 1 299 ? -0.430 -12.679 34.655 1.00 94.50 299 PRO A O 1
ATOM 2325 N N . THR A 1 300 ? -2.260 -13.638 35.516 1.00 94.88 300 THR A N 1
ATOM 2326 C CA . THR A 1 300 ? -1.551 -14.280 36.636 1.00 94.88 300 THR A CA 1
ATOM 2327 C C . THR A 1 300 ? -0.642 -15.417 36.166 1.00 94.88 300 THR A C 1
ATOM 2329 O O . THR A 1 300 ? -0.932 -16.112 35.187 1.00 94.88 300 THR A O 1
ATOM 2332 N N . ASP A 1 301 ? 0.438 -15.671 36.910 1.00 93.44 301 ASP A N 1
ATOM 2333 C CA . ASP A 1 301 ? 1.341 -16.798 36.635 1.00 93.44 301 ASP A CA 1
ATOM 2334 C C . ASP A 1 301 ? 0.609 -18.141 36.682 1.00 93.44 301 ASP A C 1
ATOM 2336 O O . ASP A 1 301 ? 0.907 -19.038 35.895 1.00 93.44 301 ASP A O 1
ATOM 2340 N N . GLU A 1 302 ? -0.400 -18.265 37.547 1.00 94.50 302 GLU A N 1
ATOM 2341 C CA . GLU A 1 302 ? -1.263 -19.442 37.604 1.00 94.50 302 GLU A CA 1
ATOM 2342 C C . GLU A 1 302 ? -2.005 -19.656 36.279 1.00 94.50 302 GLU A C 1
ATOM 2344 O O . GLU A 1 302 ? -1.975 -20.759 35.730 1.00 94.50 302 GLU A O 1
ATOM 2349 N N . THR A 1 303 ? -2.623 -18.607 35.726 1.00 94.31 303 THR A N 1
ATOM 2350 C CA . THR A 1 303 ? -3.315 -18.677 34.432 1.00 94.31 303 THR A CA 1
ATOM 2351 C C . THR A 1 303 ? -2.347 -19.025 33.300 1.00 94.31 303 THR A C 1
ATOM 2353 O O . THR A 1 303 ? -2.635 -19.925 32.508 1.00 94.31 303 THR A O 1
ATOM 2356 N N . ARG A 1 304 ? -1.163 -18.402 33.253 1.00 94.06 304 ARG A N 1
ATOM 2357 C CA . ARG A 1 304 ? -0.137 -18.707 32.238 1.00 94.06 304 ARG A CA 1
ATOM 2358 C C . ARG A 1 304 ? 0.330 -20.160 32.317 1.00 94.06 304 ARG A C 1
ATOM 2360 O O . ARG A 1 304 ? 0.347 -20.866 31.309 1.00 94.06 304 ARG A O 1
ATOM 2367 N N . GLN A 1 305 ? 0.660 -20.637 33.517 1.00 93.31 305 GLN A N 1
ATOM 2368 C CA . GLN A 1 305 ? 1.087 -22.020 33.746 1.00 93.31 305 GLN A CA 1
ATOM 2369 C C . GLN A 1 305 ? -0.020 -23.023 33.433 1.00 93.31 305 GLN A C 1
ATOM 2371 O O . GLN A 1 305 ? 0.261 -24.109 32.925 1.00 93.31 305 GLN A O 1
ATOM 2376 N N . TRP A 1 306 ? -1.272 -22.687 33.744 1.00 95.25 306 TRP A N 1
ATOM 2377 C CA . TRP A 1 306 ? -2.414 -23.525 33.409 1.00 95.25 306 TRP A CA 1
ATOM 2378 C C . TRP A 1 306 ? -2.544 -23.681 31.892 1.00 95.25 306 TRP A C 1
ATOM 2380 O O . TRP A 1 306 ? -2.627 -24.809 31.417 1.00 95.25 306 TRP A O 1
ATOM 2390 N N . ILE A 1 307 ? -2.463 -22.586 31.126 1.00 93.06 307 ILE A N 1
ATOM 2391 C CA . ILE A 1 307 ? -2.555 -22.619 29.656 1.00 93.06 307 ILE A CA 1
ATOM 2392 C C . ILE A 1 307 ? -1.419 -23.462 29.063 1.00 93.06 307 ILE A C 1
ATOM 2394 O O . ILE A 1 307 ? -1.671 -24.360 28.259 1.00 93.06 307 ILE A O 1
ATOM 2398 N N . VAL A 1 308 ? -0.173 -23.236 29.499 1.00 92.25 308 VAL A N 1
ATOM 2399 C CA . VAL A 1 308 ? 0.990 -24.003 29.020 1.00 92.25 308 VAL A CA 1
ATOM 2400 C C . VAL A 1 308 ? 0.816 -25.498 29.299 1.00 92.25 308 VAL A C 1
ATOM 2402 O O . VAL A 1 308 ? 0.982 -26.309 28.388 1.00 92.25 308 VAL A O 1
ATOM 2405 N N . ARG A 1 309 ? 0.420 -25.877 30.522 1.00 93.00 309 ARG A N 1
ATOM 2406 C CA . ARG A 1 309 ? 0.171 -27.284 30.882 1.00 93.00 309 ARG A CA 1
ATOM 2407 C C . ARG A 1 309 ? -1.006 -27.882 30.128 1.00 93.00 309 ARG A C 1
ATOM 2409 O O . ARG A 1 309 ? -0.962 -29.046 29.740 1.00 93.00 309 ARG A O 1
ATOM 2416 N N . ARG A 1 310 ? -2.047 -27.092 29.881 1.00 93.44 310 ARG A N 1
ATOM 2417 C CA . ARG A 1 310 ? -3.230 -27.533 29.148 1.00 93.44 310 ARG A CA 1
ATOM 2418 C C . ARG A 1 310 ? -2.907 -27.908 27.702 1.00 93.44 310 ARG A C 1
ATOM 2420 O O . ARG A 1 310 ? -3.537 -28.829 27.177 1.00 93.44 310 ARG A O 1
ATOM 2427 N N . VAL A 1 311 ? -1.947 -27.223 27.078 1.00 89.25 311 VAL A N 1
ATOM 2428 C CA . VAL A 1 311 ? -1.541 -27.476 25.687 1.00 89.25 311 VAL A CA 1
ATOM 2429 C C . VAL A 1 311 ? -0.409 -28.499 25.585 1.00 89.25 311 VAL A C 1
ATOM 2431 O O . VAL A 1 311 ? -0.474 -29.399 24.751 1.00 89.25 311 VAL A O 1
ATOM 2434 N N . TRP A 1 312 ? 0.621 -28.393 26.427 1.00 88.81 312 TRP A N 1
ATOM 2435 C CA . TRP A 1 312 ? 1.818 -29.242 26.347 1.00 88.81 312 TRP A CA 1
ATOM 2436 C C . TRP A 1 312 ? 1.788 -30.473 27.268 1.00 88.81 312 TRP A C 1
ATOM 2438 O O . TRP A 1 312 ? 2.649 -31.343 27.145 1.00 88.81 312 TRP A O 1
ATOM 2448 N N . GLY A 1 313 ? 0.804 -30.576 28.163 1.00 87.00 313 GLY A N 1
ATOM 2449 C CA . GLY A 1 313 ? 0.711 -31.610 29.198 1.00 87.00 313 GLY A CA 1
ATOM 2450 C C . GLY A 1 313 ? 1.414 -31.225 30.507 1.00 87.00 313 GLY A C 1
ATOM 2451 O O . GLY A 1 313 ? 2.051 -30.181 30.616 1.00 87.00 313 GLY A O 1
ATOM 2452 N N . GLU A 1 314 ? 1.313 -32.079 31.529 1.00 83.38 314 GLU A N 1
ATOM 2453 C CA . GLU A 1 314 ? 1.896 -31.831 32.865 1.00 83.38 314 GLU A CA 1
ATOM 2454 C C . GLU A 1 314 ? 3.431 -31.988 32.914 1.00 83.38 314 GLU A C 1
ATOM 2456 O O . GLU A 1 314 ? 4.070 -31.532 33.862 1.00 83.38 314 GLU A O 1
ATOM 2461 N N . ASP A 1 315 ? 4.055 -32.615 31.909 1.00 77.94 315 ASP A N 1
ATOM 2462 C CA . ASP A 1 315 ? 5.510 -32.813 31.894 1.00 77.94 315 ASP A CA 1
ATOM 2463 C C . ASP A 1 315 ? 6.257 -31.540 31.470 1.00 77.94 315 ASP A C 1
ATOM 2465 O O . ASP A 1 315 ? 6.464 -31.266 30.285 1.00 77.94 315 ASP A O 1
ATOM 2469 N N . VAL A 1 316 ? 6.717 -30.790 32.475 1.00 66.56 316 VAL A N 1
ATOM 2470 C CA . VAL A 1 316 ? 7.467 -29.533 32.326 1.00 66.56 316 VAL A CA 1
ATOM 2471 C C . VAL A 1 316 ? 8.740 -29.695 31.486 1.00 66.56 316 VAL A C 1
ATOM 2473 O O . VAL A 1 316 ? 9.168 -28.750 30.829 1.00 66.56 316 VAL A O 1
ATOM 2476 N N . ARG A 1 317 ? 9.345 -30.893 31.433 1.00 63.69 317 ARG A N 1
ATOM 2477 C CA . ARG A 1 317 ? 10.564 -31.122 30.630 1.00 63.69 317 ARG A CA 1
ATOM 2478 C C . ARG A 1 317 ? 10.284 -31.166 29.126 1.00 63.69 317 ARG A C 1
ATOM 2480 O O . ARG A 1 317 ? 11.218 -31.024 28.340 1.00 63.69 317 ARG A O 1
ATOM 2487 N N . GLY A 1 318 ? 9.026 -31.371 28.734 1.00 62.25 318 GLY A N 1
ATOM 2488 C CA . GLY A 1 318 ? 8.568 -31.374 27.345 1.00 62.25 318 GLY A CA 1
ATOM 2489 C C . GLY A 1 318 ? 7.993 -30.037 26.872 1.00 62.25 318 GLY A C 1
ATOM 2490 O O . GLY A 1 318 ? 7.680 -29.903 25.686 1.00 62.25 318 GLY A O 1
ATOM 2491 N N . HIS A 1 319 ? 7.845 -29.051 27.765 1.00 75.75 319 HIS A N 1
ATOM 2492 C CA . HIS A 1 319 ? 7.281 -27.748 27.417 1.00 75.75 319 HIS A CA 1
ATOM 2493 C C . HIS A 1 319 ? 8.209 -27.017 26.448 1.00 75.75 319 HIS A C 1
ATOM 2495 O O . HIS A 1 319 ? 9.377 -26.772 26.737 1.00 75.75 319 HIS A O 1
ATOM 2501 N N . ARG A 1 320 ? 7.675 -26.649 25.281 1.00 77.25 320 ARG A N 1
ATOM 2502 C CA . ARG A 1 320 ? 8.388 -25.826 24.289 1.00 77.25 320 ARG A CA 1
ATOM 2503 C C . ARG A 1 320 ? 8.108 -24.330 24.444 1.00 77.25 320 ARG A C 1
ATOM 2505 O O . ARG A 1 320 ? 8.635 -23.550 23.660 1.00 77.25 320 ARG A O 1
ATOM 2512 N N . THR A 1 321 ? 7.277 -23.954 25.413 1.00 82.19 321 THR A N 1
ATOM 2513 C CA . THR A 1 321 ? 6.816 -22.585 25.663 1.00 82.19 321 THR A CA 1
ATOM 2514 C C . THR A 1 321 ? 6.971 -22.278 27.143 1.00 82.19 321 THR A C 1
ATOM 2516 O O . THR A 1 321 ? 6.431 -23.011 27.973 1.00 82.19 321 THR A O 1
ATOM 2519 N N . HIS A 1 322 ? 7.683 -21.204 27.478 1.00 85.38 322 HIS A N 1
ATOM 2520 C CA . HIS A 1 322 ? 7.743 -20.719 28.855 1.00 85.38 322 HIS A CA 1
ATOM 2521 C C . HIS A 1 322 ? 6.449 -19.956 29.211 1.00 85.38 322 HIS A C 1
ATOM 2523 O O . HIS A 1 322 ? 5.915 -19.267 28.341 1.00 85.38 322 HIS A O 1
ATOM 2529 N N . PRO A 1 323 ? 5.933 -20.012 30.458 1.00 85.44 323 PRO A N 1
ATOM 2530 C CA . PRO A 1 323 ? 4.765 -19.222 30.867 1.00 85.44 323 PRO A CA 1
ATOM 2531 C C . PRO A 1 323 ? 4.893 -17.721 30.568 1.00 85.44 323 PRO A C 1
ATOM 2533 O O . PRO A 1 323 ? 3.912 -17.100 30.181 1.00 85.44 323 PRO A O 1
ATOM 2536 N N . ASP A 1 324 ? 6.101 -17.159 30.644 1.00 84.62 324 ASP A N 1
ATOM 2537 C CA . ASP A 1 324 ? 6.363 -15.745 30.317 1.00 84.62 324 ASP A CA 1
ATOM 2538 C C . ASP A 1 324 ? 6.197 -15.409 28.825 1.00 84.62 324 ASP A C 1
ATOM 2540 O O . ASP A 1 324 ? 6.180 -14.241 28.450 1.00 84.62 324 ASP A O 1
ATOM 2544 N N . GLU A 1 325 ? 6.060 -16.400 27.946 1.00 81.69 325 GLU A N 1
ATOM 2545 C CA . GLU A 1 325 ? 5.698 -16.176 26.540 1.00 81.69 325 GLU A CA 1
ATOM 2546 C C . GLU A 1 325 ? 4.176 -16.050 26.342 1.00 81.69 325 GLU A C 1
ATOM 2548 O O . GLU A 1 325 ? 3.711 -15.757 25.237 1.00 81.69 325 GLU A O 1
ATOM 2553 N N . VAL A 1 326 ? 3.390 -16.271 27.403 1.00 87.94 326 VAL A N 1
ATOM 2554 C CA . VAL A 1 326 ? 1.932 -16.126 27.428 1.00 87.94 326 VAL A CA 1
ATOM 2555 C C . VAL A 1 326 ? 1.584 -14.760 28.012 1.00 87.94 326 VAL A C 1
ATOM 2557 O O . VAL A 1 326 ? 1.503 -14.571 29.227 1.00 87.94 326 VAL A O 1
ATOM 2560 N N . GLN A 1 327 ? 1.409 -13.784 27.125 1.00 90.50 327 GLN A N 1
ATOM 2561 C CA . GLN A 1 327 ? 1.183 -12.385 27.482 1.00 90.50 327 GLN A CA 1
ATOM 2562 C C . GLN A 1 327 ? -0.138 -11.882 26.899 1.00 90.50 327 GLN A C 1
ATOM 2564 O O . GLN A 1 327 ? -0.577 -12.353 25.846 1.00 90.50 327 GLN A O 1
ATOM 2569 N N . PHE A 1 328 ? -0.775 -10.932 27.583 1.00 92.12 328 PHE A N 1
ATOM 2570 C CA . PHE A 1 328 ? -2.108 -10.443 27.232 1.00 92.12 328 PHE A CA 1
ATOM 2571 C C . PHE A 1 328 ? -2.160 -8.921 27.174 1.00 92.12 328 PHE A C 1
ATOM 2573 O O . PHE A 1 328 ? -1.684 -8.256 28.088 1.00 92.12 328 PHE A O 1
ATOM 2580 N N . ASN A 1 329 ? -2.827 -8.385 26.159 1.00 90.75 329 ASN A N 1
ATOM 2581 C CA . ASN A 1 329 ? -3.263 -6.994 26.151 1.00 90.75 329 ASN A CA 1
ATOM 2582 C C . ASN A 1 329 ? -4.712 -6.957 26.624 1.00 90.75 329 ASN A C 1
ATOM 2584 O O . ASN A 1 329 ? -5.574 -7.587 25.998 1.00 90.75 329 ASN A O 1
ATOM 2588 N N . ILE A 1 330 ? -4.970 -6.253 27.723 1.00 95.00 330 ILE A N 1
ATOM 2589 C CA . ILE A 1 330 ? -6.294 -6.166 28.324 1.00 95.00 330 ILE A CA 1
ATOM 2590 C C . ILE A 1 330 ? -6.740 -4.711 28.372 1.00 95.00 330 ILE A C 1
ATOM 2592 O O . ILE A 1 330 ? -6.122 -3.880 29.035 1.00 95.00 330 ILE A O 1
ATOM 2596 N N . GLY A 1 331 ? -7.822 -4.407 27.667 1.00 94.38 331 GLY A N 1
ATOM 2597 C CA . GLY A 1 331 ? -8.420 -3.082 27.652 1.00 94.38 331 GLY A CA 1
ATOM 2598 C C . GLY A 1 331 ? -9.805 -3.074 28.284 1.00 94.38 331 GLY A C 1
ATOM 2599 O O . GLY A 1 331 ? -10.565 -4.030 28.132 1.00 94.38 331 GLY A O 1
ATOM 2600 N N . ILE A 1 332 ? -10.126 -2.013 29.020 1.00 96.88 332 ILE A N 1
ATOM 2601 C CA . ILE A 1 332 ? -11.366 -1.887 29.794 1.00 96.88 332 ILE A CA 1
ATOM 2602 C C . ILE A 1 332 ? -12.093 -0.614 29.364 1.00 96.88 332 ILE A C 1
ATOM 2604 O O . ILE A 1 332 ? -11.514 0.465 29.440 1.00 96.88 332 ILE A O 1
ATOM 2608 N N . ALA A 1 333 ? -13.372 -0.711 29.007 1.00 95.31 333 ALA A N 1
ATOM 2609 C CA . ALA A 1 333 ? -14.243 0.443 28.788 1.00 95.31 333 ALA A CA 1
ATOM 2610 C C . ALA A 1 333 ? -15.509 0.342 29.633 1.00 95.31 333 ALA A C 1
ATOM 2612 O O . ALA A 1 333 ? -16.091 -0.728 29.790 1.00 95.31 333 ALA A O 1
ATOM 2613 N N . SER A 1 334 ? -15.931 1.463 30.212 1.00 96.75 334 SER A N 1
ATOM 2614 C CA . SER A 1 334 ? -17.091 1.531 31.106 1.00 96.75 334 SER A CA 1
ATOM 2615 C C . SER A 1 334 ? -18.133 2.509 30.578 1.00 96.75 334 SER A C 1
ATOM 2617 O O . SER A 1 334 ? -17.786 3.529 29.980 1.00 96.75 334 SER A O 1
ATOM 2619 N N . ALA A 1 335 ? -19.407 2.205 30.817 1.00 95.12 335 ALA A N 1
ATOM 2620 C CA . ALA A 1 335 ? -20.498 3.130 30.552 1.00 95.12 335 ALA A CA 1
ATOM 2621 C C . ALA A 1 335 ? -20.504 4.242 31.609 1.00 95.12 335 ALA A C 1
ATOM 2623 O O . ALA A 1 335 ? -20.433 3.977 32.817 1.00 95.12 335 ALA A O 1
ATOM 2624 N N . TYR A 1 336 ? -20.580 5.489 31.160 1.00 92.19 336 TYR A N 1
ATOM 2625 C CA . TYR A 1 336 ? -20.656 6.661 32.015 1.00 92.19 336 TYR A CA 1
ATOM 2626 C C . TYR A 1 336 ? -22.104 6.938 32.402 1.00 92.19 336 TYR A C 1
ATOM 2628 O O . TYR A 1 336 ? -23.023 6.807 31.599 1.00 92.19 336 TYR A O 1
ATOM 2636 N N . ALA A 1 337 ? -22.315 7.420 33.629 1.00 91.25 337 ALA A N 1
ATOM 2637 C CA . ALA A 1 337 ? -23.657 7.764 34.101 1.00 91.25 337 ALA A CA 1
ATOM 2638 C C . ALA A 1 337 ? -24.356 8.820 33.219 1.00 91.25 337 ALA A C 1
ATOM 2640 O O . ALA A 1 337 ? -25.581 8.829 33.134 1.00 91.25 337 ALA A O 1
ATOM 2641 N N . SER A 1 338 ? -23.583 9.682 32.548 1.00 90.81 338 SER A N 1
ATOM 2642 C CA . SER A 1 338 ? -24.067 10.683 31.589 1.00 90.81 338 SER A CA 1
ATOM 2643 C C . SER A 1 338 ? -24.633 10.091 30.297 1.00 90.81 338 SER A C 1
ATOM 2645 O O . SER A 1 338 ? -25.307 10.799 29.562 1.00 90.81 338 SER A O 1
ATOM 2647 N N . GLU A 1 339 ? -24.371 8.817 30.014 1.00 90.44 339 GLU A N 1
ATOM 2648 C CA . GLU A 1 339 ? -24.873 8.117 28.827 1.00 90.44 339 GLU A CA 1
ATOM 2649 C C . GLU A 1 339 ? -26.222 7.439 29.083 1.00 90.44 339 GLU A C 1
ATOM 2651 O O . GLU A 1 339 ? -26.771 6.778 28.206 1.00 90.44 339 GLU A O 1
ATOM 2656 N N . ARG A 1 340 ? -26.808 7.597 30.275 1.00 91.94 340 ARG A N 1
ATOM 2657 C CA . ARG A 1 340 ? -28.194 7.174 30.482 1.00 91.94 340 ARG A CA 1
ATOM 2658 C C . ARG A 1 340 ? -29.123 8.004 29.598 1.00 91.94 340 ARG A C 1
ATOM 2660 O O . ARG A 1 340 ? -29.042 9.228 29.576 1.00 91.94 340 ARG A O 1
ATOM 2667 N N . GLY A 1 341 ? -30.017 7.324 28.885 1.00 84.38 341 GLY A N 1
ATOM 2668 C CA . GLY A 1 341 ? -30.881 7.945 27.879 1.00 84.38 341 GLY A CA 1
ATOM 2669 C C . GLY A 1 341 ? -30.220 8.214 26.518 1.00 84.38 341 GLY A C 1
ATOM 2670 O O . GLY A 1 341 ? -30.872 8.828 25.676 1.00 84.38 341 GLY A O 1
ATOM 2671 N N . SER A 1 342 ? -28.971 7.784 26.285 1.00 85.69 342 SER A N 1
ATOM 2672 C CA . SER A 1 342 ? -28.351 7.832 24.952 1.00 85.69 342 SER A CA 1
ATOM 2673 C C . SER A 1 342 ? -28.914 6.755 24.014 1.00 85.69 342 SER A C 1
ATOM 2675 O O . SER A 1 342 ? -29.692 5.892 24.423 1.00 85.69 342 SER A O 1
ATOM 2677 N N . ASP A 1 343 ? -28.525 6.792 22.737 1.00 87.62 343 ASP A N 1
ATOM 2678 C CA . ASP A 1 343 ? -28.774 5.666 21.838 1.00 87.62 343 ASP A CA 1
ATOM 2679 C C . ASP A 1 343 ? -27.949 4.448 22.287 1.00 87.62 343 ASP A C 1
ATOM 2681 O O . ASP A 1 343 ? -26.715 4.474 22.310 1.00 87.62 343 ASP A O 1
ATOM 2685 N N . TYR A 1 344 ? -28.644 3.365 22.637 1.00 85.69 344 TYR A N 1
ATOM 2686 C CA . TYR A 1 344 ? -28.030 2.138 23.130 1.00 85.69 344 TYR A CA 1
ATOM 2687 C C . TYR A 1 344 ? -27.121 1.471 22.089 1.00 85.69 344 TYR A C 1
ATOM 2689 O O . TYR A 1 344 ? -26.140 0.836 22.472 1.00 85.69 344 TYR A O 1
ATOM 2697 N N . ARG A 1 345 ? -27.400 1.638 20.786 1.00 79.25 345 ARG A N 1
ATOM 2698 C CA . ARG A 1 345 ? -26.545 1.098 19.716 1.00 79.25 345 ARG A CA 1
ATOM 2699 C C . ARG A 1 345 ? -25.196 1.808 19.694 1.00 79.25 345 ARG A C 1
ATOM 2701 O O . ARG A 1 345 ? -24.158 1.152 19.694 1.00 79.25 345 ARG A O 1
ATOM 2708 N N . ALA A 1 346 ? -25.220 3.139 19.764 1.00 77.88 346 ALA A N 1
ATOM 2709 C CA . ALA A 1 346 ? -24.015 3.959 19.838 1.00 77.88 346 ALA A CA 1
ATOM 2710 C C . ALA A 1 346 ? -23.200 3.660 21.109 1.00 77.88 346 ALA A C 1
ATOM 2712 O O . ALA A 1 346 ? -21.977 3.553 21.045 1.00 77.88 346 ALA A O 1
ATOM 2713 N N . LEU A 1 347 ? -23.869 3.457 22.252 1.00 87.44 347 LEU A N 1
ATOM 2714 C CA . LEU A 1 347 ? -23.207 3.063 23.499 1.00 87.44 347 LEU A CA 1
ATOM 2715 C C . LEU A 1 347 ? -22.529 1.688 23.389 1.00 87.44 347 LEU A C 1
ATOM 2717 O O . LEU A 1 347 ? -21.370 1.547 23.778 1.00 87.44 347 LEU A O 1
ATOM 2721 N N . ALA A 1 348 ? -23.236 0.680 22.870 1.00 83.31 348 ALA A N 1
ATOM 2722 C CA . ALA A 1 348 ? -22.699 -0.667 22.675 1.00 83.31 348 ALA A CA 1
ATOM 2723 C C . ALA A 1 348 ? -21.445 -0.649 21.787 1.00 83.31 348 ALA A C 1
ATOM 2725 O O . ALA A 1 348 ? -20.414 -1.219 22.154 1.00 83.31 348 ALA A O 1
ATOM 2726 N N . GLN A 1 349 ? -21.519 0.064 20.661 1.00 80.62 349 GLN A N 1
ATOM 2727 C CA . GLN A 1 349 ? -20.400 0.225 19.740 1.00 80.62 349 GLN A CA 1
ATOM 2728 C C . GLN A 1 349 ? -19.207 0.900 20.423 1.00 80.62 349 GLN A C 1
ATOM 2730 O O . GLN A 1 349 ? -18.122 0.318 20.488 1.00 80.62 349 GLN A O 1
ATOM 2735 N N . ARG A 1 350 ? -19.433 2.068 21.042 1.00 87.75 350 ARG A N 1
ATOM 2736 C CA . ARG A 1 350 ? -18.399 2.815 21.767 1.00 87.75 350 ARG A CA 1
ATOM 2737 C C . ARG A 1 350 ? -17.688 1.940 22.797 1.00 87.75 350 ARG A C 1
ATOM 2739 O O . ARG A 1 350 ? -16.465 1.901 22.824 1.00 87.75 350 ARG A O 1
ATOM 2746 N N . LEU A 1 351 ? -18.431 1.221 23.640 1.00 89.56 351 LEU A N 1
ATOM 2747 C CA . LEU A 1 351 ? -17.842 0.367 24.677 1.00 89.56 351 LEU A CA 1
ATOM 2748 C C . LEU A 1 351 ? -16.958 -0.740 24.094 1.00 89.56 351 LEU A C 1
ATOM 2750 O O . LEU A 1 351 ? -15.900 -1.042 24.647 1.00 89.56 351 LEU A O 1
ATOM 2754 N N . SER A 1 352 ? -17.387 -1.349 22.990 1.00 85.88 352 SER A N 1
ATOM 2755 C CA . SER A 1 352 ? -16.614 -2.380 22.299 1.00 85.88 352 SER A CA 1
ATOM 2756 C C . SER A 1 352 ? -15.301 -1.825 21.731 1.00 85.88 352 SER A C 1
ATOM 2758 O O . SER A 1 352 ? -14.247 -2.459 21.883 1.00 85.88 352 SER A O 1
ATOM 2760 N N . ASP A 1 353 ? -15.357 -0.640 21.125 1.00 78.00 353 ASP A N 1
ATOM 2761 C CA . ASP A 1 353 ? -14.208 0.013 20.496 1.00 78.00 353 ASP A CA 1
ATOM 2762 C C . ASP A 1 353 ? -13.234 0.566 21.528 1.00 78.00 353 ASP A C 1
ATOM 2764 O O . ASP A 1 353 ? -12.038 0.302 21.448 1.00 78.00 353 ASP A O 1
ATOM 2768 N N . ASP A 1 354 ? -13.732 1.263 22.545 1.00 84.06 354 ASP A N 1
ATOM 2769 C CA . ASP A 1 354 ? -12.933 1.827 23.633 1.00 84.06 354 ASP A CA 1
ATOM 2770 C C . ASP A 1 354 ? -12.194 0.733 24.406 1.00 84.06 354 ASP A C 1
ATOM 2772 O O . ASP A 1 354 ? -11.024 0.894 24.752 1.00 84.06 354 ASP A O 1
ATOM 2776 N N . ALA A 1 355 ? -12.832 -0.421 24.640 1.00 86.38 355 ALA A N 1
ATOM 2777 C CA . ALA A 1 355 ? -12.174 -1.541 25.305 1.00 86.38 355 ALA A CA 1
ATOM 2778 C C . ALA A 1 355 ? -11.020 -2.076 24.449 1.00 86.38 355 ALA A C 1
ATOM 2780 O O . ALA A 1 355 ? -9.962 -2.422 24.969 1.00 86.38 355 ALA A O 1
ATOM 2781 N N . TYR A 1 356 ? -11.184 -2.131 23.129 1.00 83.88 356 TYR A N 1
ATOM 2782 C CA . TYR A 1 356 ? -10.108 -2.537 22.233 1.00 83.88 356 TYR A CA 1
ATOM 2783 C C . TYR A 1 356 ? -8.992 -1.483 22.145 1.00 83.88 356 TYR A C 1
ATOM 2785 O O . TYR A 1 356 ? -7.817 -1.834 22.301 1.00 83.88 356 TYR A O 1
ATOM 2793 N N . ARG A 1 357 ? -9.352 -0.203 21.973 1.00 76.31 357 ARG A N 1
ATOM 2794 C CA . ARG A 1 357 ? -8.430 0.942 21.941 1.00 76.31 357 ARG A CA 1
ATOM 2795 C C . ARG A 1 357 ? -7.593 1.011 23.212 1.00 76.31 357 ARG A C 1
ATOM 2797 O O . ARG A 1 357 ? -6.374 1.109 23.123 1.00 76.31 357 ARG A O 1
ATOM 2804 N N . ALA A 1 358 ? -8.208 0.822 24.377 1.00 83.31 358 ALA A N 1
ATOM 2805 C CA . ALA A 1 358 ? -7.506 0.743 25.653 1.00 83.31 358 ALA A CA 1
ATOM 2806 C C . ALA A 1 358 ? -6.431 -0.350 25.664 1.00 83.31 358 ALA A C 1
ATOM 2808 O O . ALA A 1 358 ? -5.295 -0.096 26.055 1.00 83.31 358 ALA A O 1
ATOM 2809 N N . GLY A 1 359 ? -6.750 -1.556 25.187 1.00 83.56 359 GLY A N 1
ATOM 2810 C CA . GLY A 1 359 ? -5.789 -2.661 25.148 1.00 83.56 359 GLY A CA 1
ATOM 2811 C C . GLY A 1 359 ? -4.591 -2.371 24.238 1.00 83.56 359 GLY A C 1
ATOM 2812 O O . GLY A 1 359 ? -3.468 -2.771 24.547 1.00 83.56 359 GLY A O 1
ATOM 2813 N N . ARG A 1 360 ? -4.813 -1.647 23.132 1.00 79.31 360 ARG A N 1
ATOM 2814 C CA . ARG A 1 360 ? -3.753 -1.205 22.216 1.00 79.31 360 ARG A CA 1
ATOM 2815 C C . ARG A 1 360 ? -2.927 -0.060 22.789 1.00 79.31 360 ARG A C 1
ATOM 2817 O O . ARG A 1 360 ? -1.705 -0.161 22.797 1.00 79.31 360 ARG A O 1
ATOM 2824 N N . LEU A 1 361 ? -3.567 0.970 23.335 1.00 77.06 361 LEU A N 1
ATOM 2825 C CA . LEU A 1 361 ? -2.879 2.077 23.994 1.00 77.06 361 LEU A CA 1
ATOM 2826 C C . LEU A 1 361 ? -1.967 1.549 25.109 1.00 77.06 361 LEU A C 1
ATOM 2828 O O . LEU A 1 361 ? -0.771 1.822 25.109 1.00 77.06 361 LEU A O 1
ATOM 2832 N N . GLY A 1 362 ? -2.481 0.660 25.964 1.00 82.81 362 GLY A N 1
ATOM 2833 C CA . GLY A 1 362 ? -1.689 0.001 27.002 1.00 82.81 362 GLY A CA 1
ATOM 2834 C C . GLY A 1 362 ? -0.524 -0.847 26.478 1.00 82.81 362 GLY A C 1
ATOM 2835 O O . GLY A 1 362 ? 0.476 -0.998 27.175 1.00 82.81 362 GLY A O 1
ATOM 2836 N N . GLN A 1 363 ? -0.623 -1.405 25.266 1.00 82.50 363 GLN A N 1
ATOM 2837 C CA . GLN A 1 363 ? 0.489 -2.104 24.613 1.00 82.50 363 GLN A CA 1
ATOM 2838 C C . GLN A 1 363 ? 1.594 -1.132 24.175 1.00 82.50 363 GLN A C 1
ATOM 2840 O O . GLN A 1 363 ? 2.770 -1.478 24.236 1.00 82.50 363 GLN A O 1
ATOM 2845 N N . PHE A 1 364 ? 1.220 0.051 23.691 1.00 77.81 364 PHE A N 1
ATOM 2846 C CA . PHE A 1 364 ? 2.148 1.001 23.081 1.00 77.81 364 PHE A CA 1
ATOM 2847 C C . PHE A 1 364 ? 2.725 2.019 24.073 1.00 77.81 364 PHE A C 1
ATOM 2849 O O . PHE A 1 364 ? 3.783 2.593 23.815 1.00 77.81 364 PHE A O 1
ATOM 2856 N N . MET A 1 365 ? 2.083 2.218 25.225 1.00 77.81 365 MET A N 1
ATOM 2857 C CA . MET A 1 365 ? 2.572 3.126 26.259 1.00 77.81 365 MET A CA 1
ATOM 2858 C C . MET A 1 365 ? 3.999 2.789 26.709 1.00 77.81 365 MET A C 1
ATOM 2860 O O . MET A 1 365 ? 4.296 1.673 27.139 1.00 77.81 365 MET A O 1
ATOM 2864 N N . GLY A 1 366 ? 4.868 3.803 26.679 1.00 73.38 366 GLY A N 1
ATOM 2865 C CA . GLY A 1 366 ? 6.266 3.695 27.101 1.00 73.38 366 GLY A CA 1
ATOM 2866 C C . GLY A 1 366 ? 7.232 3.230 26.009 1.00 73.38 366 GLY A C 1
ATOM 2867 O O . GLY A 1 366 ? 8.417 3.068 26.300 1.00 73.38 366 GLY A O 1
ATOM 2868 N N . TYR A 1 367 ? 6.762 3.050 24.771 1.00 71.44 367 TYR A N 1
ATOM 2869 C CA . TYR A 1 367 ? 7.609 2.752 23.619 1.00 71.44 367 TYR A CA 1
ATOM 2870 C C . TYR A 1 367 ? 7.652 3.934 22.659 1.00 71.44 367 TYR A C 1
ATOM 2872 O O . TYR A 1 367 ? 6.633 4.556 22.380 1.00 71.44 367 TYR A O 1
ATOM 2880 N N . THR A 1 368 ? 8.831 4.182 22.093 1.00 67.75 368 THR A N 1
ATOM 2881 C CA . THR A 1 368 ? 8.983 5.098 20.958 1.00 67.75 368 THR A CA 1
ATOM 2882 C C . THR A 1 368 ? 8.829 4.374 19.623 1.00 67.75 368 THR A C 1
ATOM 2884 O O . THR A 1 368 ? 8.977 4.996 18.593 1.00 67.75 368 THR A O 1
ATOM 2887 N N . SER A 1 369 ? 8.546 3.065 19.587 1.00 63.34 369 SER A N 1
ATOM 2888 C CA . SER A 1 369 ? 8.300 2.346 18.329 1.00 63.34 369 SER A CA 1
ATOM 2889 C C . SER A 1 369 ? 7.291 1.203 18.488 1.00 63.34 369 SER A C 1
ATOM 2891 O O . SER A 1 369 ? 7.372 0.422 19.437 1.00 63.34 369 SER A O 1
ATOM 2893 N N . LEU A 1 370 ? 6.384 1.048 17.521 1.00 63.78 370 LEU A N 1
ATOM 2894 C CA . LEU A 1 370 ? 5.415 -0.030 17.331 1.00 63.78 370 LEU A CA 1
ATOM 2895 C C . LEU A 1 370 ? 6.138 -1.362 17.180 1.00 63.78 370 LEU A C 1
ATOM 2897 O O . LEU A 1 370 ? 5.706 -2.379 17.727 1.00 63.78 370 LEU A O 1
ATOM 2901 N N . VAL A 1 371 ? 7.259 -1.371 16.456 1.00 64.88 371 VAL A N 1
ATOM 2902 C CA . VAL A 1 371 ? 8.095 -2.565 16.301 1.00 64.88 371 VAL A CA 1
ATOM 2903 C C . VAL A 1 371 ? 8.664 -2.979 17.654 1.00 64.88 371 VAL A C 1
ATOM 2905 O O . VAL A 1 371 ? 8.599 -4.162 18.002 1.00 64.88 371 VAL A O 1
ATOM 2908 N N . LEU A 1 372 ? 9.151 -2.018 18.448 1.00 69.06 372 LEU A N 1
ATOM 2909 C CA . LEU A 1 372 ? 9.636 -2.286 19.802 1.00 69.06 372 LEU A CA 1
ATOM 2910 C C . LEU A 1 372 ? 8.505 -2.782 20.712 1.00 69.06 372 LEU A C 1
ATOM 2912 O O . LEU A 1 372 ? 8.655 -3.846 21.314 1.00 69.06 372 LEU A O 1
ATOM 2916 N N . ALA A 1 373 ? 7.351 -2.114 20.715 1.00 70.56 373 ALA A N 1
ATOM 2917 C CA . ALA A 1 373 ? 6.173 -2.496 21.499 1.00 70.56 373 ALA A CA 1
ATOM 2918 C C . ALA A 1 373 ? 5.615 -3.888 21.132 1.00 70.56 373 ALA A C 1
ATOM 2920 O O . ALA A 1 373 ? 5.053 -4.596 21.965 1.00 70.56 373 ALA A O 1
ATOM 2921 N N . LYS A 1 374 ? 5.760 -4.320 19.872 1.00 66.56 374 LYS A N 1
ATOM 2922 C CA . LYS A 1 374 ? 5.411 -5.684 19.421 1.00 66.56 374 LYS A CA 1
ATOM 2923 C C . LYS A 1 374 ? 6.498 -6.713 19.727 1.00 66.56 374 LYS A C 1
ATOM 2925 O O . LYS A 1 374 ? 6.222 -7.919 19.770 1.00 66.56 374 LYS A O 1
ATOM 2930 N N . SER A 1 375 ? 7.745 -6.266 19.833 1.00 66.25 375 SER A N 1
ATOM 2931 C CA . SER A 1 375 ? 8.869 -7.135 20.159 1.00 66.25 375 SER A CA 1
ATOM 2932 C C . SER A 1 375 ? 8.895 -7.477 21.644 1.00 66.25 375 SER A C 1
ATOM 2934 O O . SER A 1 375 ? 9.205 -8.626 21.979 1.00 66.25 375 SER A O 1
ATOM 2936 N N . ASP A 1 376 ? 8.500 -6.519 22.485 1.00 72.44 376 ASP A N 1
ATOM 2937 C CA . ASP A 1 376 ? 8.436 -6.672 23.926 1.00 72.44 376 ASP A CA 1
ATOM 2938 C C . ASP A 1 376 ? 7.214 -7.508 24.323 1.00 72.44 376 ASP A C 1
ATOM 2940 O O . ASP A 1 376 ? 6.077 -7.213 23.961 1.00 72.44 376 ASP A O 1
ATOM 2944 N N . CYS A 1 377 ? 7.460 -8.614 25.016 1.00 69.06 377 CYS A N 1
ATOM 2945 C CA . CYS A 1 377 ? 6.434 -9.578 25.399 1.00 69.06 377 CYS A CA 1
ATOM 2946 C C . CYS A 1 377 ? 6.030 -9.287 26.846 1.00 69.06 377 CYS A C 1
ATOM 2948 O O . CYS A 1 377 ? 6.580 -9.876 27.777 1.00 69.06 377 CYS A O 1
ATOM 2950 N N . LYS A 1 378 ? 5.071 -8.378 27.035 1.00 82.88 378 LYS A N 1
ATOM 2951 C CA . LYS A 1 378 ? 4.597 -7.924 28.341 1.00 82.88 378 LYS A CA 1
ATOM 2952 C C . LYS A 1 378 ? 3.078 -7.791 28.347 1.00 82.88 378 LYS A C 1
ATOM 2954 O O . LYS A 1 378 ? 2.498 -7.140 27.487 1.00 82.88 378 LYS A O 1
ATOM 2959 N N . SER A 1 379 ? 2.445 -8.343 29.381 1.00 87.44 379 SER A N 1
ATOM 2960 C CA . SER A 1 379 ? 1.017 -8.136 29.604 1.00 87.44 379 SER A CA 1
ATOM 2961 C C . SER A 1 379 ? 0.730 -6.689 30.009 1.00 87.44 379 SER A C 1
ATOM 2963 O O . SER A 1 379 ? 1.394 -6.148 30.898 1.00 87.44 379 SER A O 1
ATOM 2965 N N . SER A 1 380 ? -0.288 -6.091 29.402 1.00 90.31 380 SER A N 1
ATOM 2966 C CA . SER A 1 380 ? -0.773 -4.749 29.716 1.00 90.31 380 SER A CA 1
ATOM 2967 C C . SER A 1 380 ? -2.234 -4.802 30.164 1.00 90.31 380 SER A C 1
ATOM 2969 O O . SER A 1 380 ? -3.030 -5.590 29.656 1.00 90.31 380 SER A O 1
ATOM 2971 N N . ILE A 1 381 ? -2.578 -3.969 31.146 1.00 92.94 381 ILE A N 1
ATOM 2972 C CA . ILE A 1 381 ? -3.960 -3.685 31.538 1.00 92.94 381 ILE A CA 1
ATOM 2973 C C . ILE A 1 381 ? -4.120 -2.176 31.457 1.00 92.94 381 ILE A C 1
ATOM 2975 O O . ILE A 1 381 ? -3.357 -1.450 32.096 1.00 92.94 381 ILE A O 1
ATOM 2979 N N . TYR A 1 382 ? -5.097 -1.709 30.692 1.00 91.69 382 TYR A N 1
ATOM 2980 C CA . TYR A 1 382 ? -5.353 -0.286 30.543 1.00 91.69 382 TYR A CA 1
ATOM 2981 C C . TYR A 1 382 ? -6.856 -0.012 30.474 1.00 91.69 382 TYR A C 1
ATOM 2983 O O . TYR A 1 382 ? -7.626 -0.803 29.927 1.00 91.69 382 TYR A O 1
ATOM 2991 N N . GLN A 1 383 ? -7.287 1.093 31.076 1.00 93.06 383 GLN A N 1
ATOM 2992 C CA . GLN A 1 383 ? -8.685 1.503 31.113 1.00 93.06 383 GLN A CA 1
ATOM 2993 C C . GLN A 1 383 ? -8.867 2.747 30.251 1.00 93.06 383 GLN A C 1
ATOM 2995 O O . GLN A 1 383 ? -8.136 3.716 30.414 1.00 93.06 383 GLN A O 1
ATOM 3000 N N . TRP A 1 384 ? -9.859 2.722 29.365 1.00 88.31 384 TRP A N 1
ATOM 3001 C CA . TRP A 1 384 ? -10.211 3.878 28.557 1.00 88.31 384 TRP A CA 1
ATOM 3002 C C . TRP A 1 384 ? -10.796 4.990 29.430 1.00 88.31 384 TRP A C 1
ATOM 3004 O O . TRP A 1 384 ? -11.752 4.784 30.192 1.00 88.31 384 TRP A O 1
ATOM 3014 N N . HIS A 1 385 ? -10.227 6.178 29.289 1.00 86.81 385 HIS A N 1
ATOM 3015 C CA . HIS A 1 385 ? -10.690 7.422 29.879 1.00 86.81 385 HIS A CA 1
ATOM 3016 C C . HIS A 1 385 ? -10.968 8.436 28.769 1.00 86.81 385 HIS A C 1
ATOM 3018 O O . HIS A 1 385 ? -10.483 8.297 27.654 1.00 86.81 385 HIS A O 1
ATOM 3024 N N . ILE A 1 386 ? -11.717 9.494 29.082 1.00 77.88 386 ILE A N 1
ATOM 3025 C CA . ILE A 1 386 ? -11.979 10.577 28.119 1.00 77.88 386 ILE A CA 1
ATOM 3026 C C . ILE A 1 386 ? -10.659 11.230 27.662 1.00 77.88 386 ILE A C 1
ATOM 3028 O O . ILE A 1 386 ? -10.525 11.591 26.503 1.00 77.88 386 ILE A O 1
ATOM 3032 N N . SER A 1 387 ? -9.654 11.309 28.542 1.00 77.94 387 SER A N 1
ATOM 3033 C CA . SER A 1 387 ? -8.308 11.790 28.198 1.00 77.94 387 SER A CA 1
ATOM 3034 C C . SER A 1 387 ? -7.460 10.776 27.421 1.00 77.94 387 SER A C 1
ATOM 3036 O O . SER A 1 387 ? -6.385 11.128 26.951 1.00 77.94 387 SER A O 1
ATOM 3038 N N . SER A 1 388 ? -7.895 9.519 27.275 1.00 73.75 388 SER A N 1
ATOM 3039 C CA . SER A 1 388 ? -7.117 8.504 26.552 1.00 73.75 388 SER A CA 1
ATOM 3040 C C . SER A 1 388 ? -7.009 8.806 25.055 1.00 73.75 388 SER A C 1
ATOM 3042 O O . SER A 1 388 ? -6.059 8.350 24.426 1.00 73.75 388 SER A O 1
ATOM 3044 N N . GLU A 1 389 ? -7.927 9.597 24.489 1.00 65.19 389 GLU A N 1
ATOM 3045 C CA . GLU A 1 389 ? -7.798 10.122 23.122 1.00 65.19 389 GLU A CA 1
ATOM 3046 C C . GLU A 1 389 ? -6.598 11.073 22.998 1.00 65.19 389 GLU A C 1
ATOM 3048 O O . GLU A 1 389 ? -5.809 10.958 22.060 1.00 65.19 389 GLU A O 1
ATOM 3053 N N . GLU A 1 390 ? -6.403 11.959 23.981 1.00 68.12 390 GLU A N 1
ATOM 3054 C CA . GLU A 1 390 ? -5.239 12.851 24.041 1.00 68.12 390 GLU A CA 1
ATOM 3055 C C . GLU A 1 390 ? -3.947 12.043 24.213 1.00 68.12 390 GLU A C 1
ATOM 3057 O O . GLU A 1 390 ? -2.975 12.286 23.505 1.00 68.12 390 GLU A O 1
ATOM 3062 N N . GLU A 1 391 ? -3.945 11.025 25.079 1.00 68.88 391 GLU A N 1
ATOM 3063 C CA . GLU A 1 391 ? -2.786 10.141 25.272 1.00 68.88 391 GLU A CA 1
ATOM 3064 C C . GLU A 1 391 ? -2.431 9.355 24.002 1.00 68.88 391 GLU A C 1
ATOM 3066 O O . GLU A 1 391 ? -1.255 9.197 23.672 1.00 68.88 391 GLU A O 1
ATOM 3071 N N . LEU A 1 392 ? -3.436 8.873 23.265 1.00 63.28 392 LEU A N 1
ATOM 3072 C CA . LEU A 1 392 ? -3.240 8.197 21.984 1.00 63.28 392 LEU A CA 1
ATOM 3073 C C . LEU A 1 392 ? -2.658 9.160 20.938 1.00 63.28 392 LEU A C 1
ATOM 3075 O O . LEU A 1 392 ? -1.757 8.782 20.187 1.00 63.28 392 LEU A O 1
ATOM 3079 N N . HIS A 1 393 ? -3.124 10.409 20.925 1.00 58.78 393 HIS A N 1
ATOM 3080 C CA . HIS A 1 393 ? -2.603 11.458 20.054 1.00 58.78 393 HIS A CA 1
ATOM 3081 C C . HIS A 1 393 ? -1.158 11.851 20.406 1.00 58.78 393 HIS A C 1
ATOM 3083 O O . HIS A 1 393 ? -0.299 11.911 19.525 1.00 58.78 393 HIS A O 1
ATOM 3089 N N . GLU A 1 394 ? -0.848 12.061 21.686 1.00 63.97 394 GLU A N 1
ATOM 3090 C CA . GLU A 1 394 ? 0.513 12.338 22.163 1.00 63.97 394 GLU A CA 1
ATOM 3091 C C . GLU A 1 394 ? 1.471 11.187 21.846 1.00 63.97 394 GLU A C 1
ATOM 3093 O O . GLU A 1 394 ? 2.608 11.405 21.414 1.00 63.97 394 GLU A O 1
ATOM 3098 N N . LEU A 1 395 ? 1.011 9.947 22.016 1.00 62.59 395 LEU A N 1
ATOM 3099 C CA . LEU A 1 395 ? 1.793 8.774 21.664 1.00 62.59 395 LEU A CA 1
ATOM 3100 C C . LEU A 1 395 ? 2.113 8.772 20.166 1.00 62.59 395 LEU A C 1
ATOM 3102 O O . LEU A 1 395 ? 3.274 8.659 19.792 1.00 62.59 395 LEU A O 1
ATOM 3106 N N . ALA A 1 396 ? 1.125 9.014 19.309 1.00 59.19 396 ALA A N 1
ATOM 3107 C CA . ALA A 1 396 ? 1.331 9.103 17.865 1.00 59.19 396 ALA A CA 1
ATOM 3108 C C . ALA A 1 396 ? 2.372 10.153 17.457 1.00 59.19 396 ALA A C 1
ATOM 3110 O O . ALA A 1 396 ? 3.166 9.925 16.546 1.00 59.19 396 ALA A O 1
ATOM 3111 N N . MET A 1 397 ? 2.404 11.287 18.160 1.00 56.66 397 MET A N 1
ATOM 3112 C CA . MET A 1 397 ? 3.390 12.345 17.928 1.00 56.66 397 MET A CA 1
ATOM 3113 C C . MET A 1 397 ? 4.810 11.953 18.341 1.00 56.66 397 MET A C 1
ATOM 3115 O O . MET A 1 397 ? 5.776 12.470 17.777 1.00 56.66 397 MET A O 1
ATOM 3119 N N . THR A 1 398 ? 4.945 11.065 19.327 1.00 62.75 398 THR A N 1
ATOM 3120 C CA . THR A 1 398 ? 6.227 10.698 19.948 1.00 62.75 398 THR A CA 1
ATOM 3121 C C . THR A 1 398 ? 6.822 9.386 19.436 1.00 62.75 398 THR A C 1
ATOM 3123 O O . THR A 1 398 ? 7.981 9.101 19.736 1.00 62.75 398 THR A O 1
ATOM 3126 N N . MET A 1 399 ? 6.077 8.593 18.660 1.00 64.12 399 MET A N 1
ATOM 3127 C CA . MET A 1 399 ? 6.570 7.338 18.080 1.00 64.12 399 MET A CA 1
ATOM 3128 C C . MET A 1 399 ? 7.489 7.575 16.873 1.00 64.12 399 MET A C 1
ATOM 3130 O O . MET A 1 399 ? 7.092 8.206 15.907 1.00 64.12 399 MET A O 1
ATOM 3134 N N . ASP A 1 400 ? 8.687 7.002 16.880 1.00 62.94 400 ASP A N 1
ATOM 3135 C CA . ASP A 1 400 ? 9.698 7.003 15.814 1.00 62.94 400 ASP A CA 1
ATOM 3136 C C . ASP A 1 400 ? 9.282 6.206 14.558 1.00 62.94 400 ASP A C 1
ATOM 3138 O O . ASP A 1 400 ? 10.019 6.192 13.566 1.00 62.94 400 ASP A O 1
ATOM 3142 N N . ASP A 1 401 ? 8.149 5.493 14.584 1.00 59.91 401 ASP A N 1
ATOM 3143 C CA . ASP A 1 401 ? 7.670 4.748 13.419 1.00 59.91 401 ASP A CA 1
ATOM 3144 C C . ASP A 1 401 ? 7.154 5.701 12.340 1.00 59.91 401 ASP A C 1
ATOM 3146 O O . ASP A 1 401 ? 6.479 6.696 12.617 1.00 59.91 401 ASP A O 1
ATOM 3150 N N . GLY A 1 402 ? 7.474 5.385 11.091 1.00 47.09 402 GLY A N 1
ATOM 3151 C CA . GLY A 1 402 ? 6.968 6.086 9.928 1.00 47.09 402 GLY A CA 1
ATOM 3152 C C . GLY A 1 402 ? 5.526 5.680 9.601 1.00 47.09 402 GLY A C 1
ATOM 3153 O O . GLY A 1 402 ? 5.023 4.653 10.071 1.00 47.09 402 GLY A O 1
ATOM 3154 N N . PRO A 1 403 ? 4.844 6.432 8.723 1.00 41.94 403 PRO A N 1
ATOM 3155 C CA . PRO A 1 403 ? 3.419 6.220 8.473 1.00 41.94 403 PRO A CA 1
ATOM 3156 C C . PRO A 1 403 ? 3.096 4.853 7.854 1.00 41.94 403 PRO A C 1
ATOM 3158 O O . PRO A 1 403 ? 1.980 4.381 7.987 1.00 41.94 403 PRO A O 1
ATOM 3161 N N . ALA A 1 404 ? 4.059 4.166 7.239 1.00 39.28 404 ALA A N 1
ATOM 3162 C CA . ALA A 1 404 ? 3.899 2.801 6.732 1.00 39.28 404 ALA A CA 1
ATOM 3163 C C . ALA A 1 404 ? 3.751 1.739 7.829 1.00 39.28 404 ALA A C 1
ATOM 3165 O O . ALA A 1 404 ? 2.970 0.797 7.709 1.00 39.28 404 ALA A O 1
ATOM 3166 N N . GLU A 1 405 ? 4.511 1.885 8.913 1.00 50.72 405 GLU A N 1
ATOM 3167 C CA . GLU A 1 405 ? 4.447 0.991 10.068 1.00 50.72 405 GLU A CA 1
ATOM 3168 C C . GLU A 1 405 ? 3.148 1.229 10.851 1.00 50.72 405 GLU A C 1
ATOM 3170 O O . GLU A 1 405 ? 2.525 0.272 11.318 1.00 50.72 405 GLU A O 1
ATOM 3175 N N . VAL A 1 406 ? 2.695 2.487 10.887 1.00 50.19 406 VAL A N 1
ATOM 3176 C CA . VAL A 1 406 ? 1.376 2.887 11.391 1.00 50.19 406 VAL A CA 1
ATOM 3177 C C . VAL A 1 406 ? 0.263 2.332 10.488 1.00 50.19 406 VAL A C 1
ATOM 3179 O O . VAL A 1 406 ? -0.626 1.660 10.993 1.00 50.19 406 VAL A O 1
ATOM 3182 N N . MET A 1 407 ? 0.348 2.471 9.160 1.00 42.66 407 MET A N 1
ATOM 3183 C CA . MET A 1 407 ? -0.636 1.959 8.186 1.00 42.66 407 MET A CA 1
ATOM 3184 C C . MET A 1 407 ? -0.732 0.428 8.162 1.00 42.66 407 MET A C 1
ATOM 3186 O O . MET A 1 407 ? -1.826 -0.128 8.074 1.00 42.66 407 MET A O 1
ATOM 3190 N N . ALA A 1 408 ? 0.391 -0.283 8.281 1.00 46.41 408 ALA A N 1
ATOM 3191 C CA . ALA A 1 408 ? 0.391 -1.738 8.417 1.00 46.41 408 ALA A CA 1
ATOM 3192 C C . ALA A 1 408 ? -0.312 -2.175 9.711 1.00 46.41 408 ALA A C 1
ATOM 3194 O O . ALA A 1 408 ? -1.060 -3.155 9.711 1.00 46.41 408 ALA A O 1
ATOM 3195 N N . GLU A 1 409 ? -0.118 -1.426 10.800 1.00 53.06 409 GLU A N 1
ATOM 3196 C CA . GLU A 1 409 ? -0.862 -1.651 12.037 1.00 53.06 409 GLU A CA 1
ATOM 3197 C C . GLU A 1 409 ? -2.335 -1.259 11.910 1.00 53.06 409 GLU A C 1
ATOM 3199 O O . GLU A 1 409 ? -3.190 -1.940 12.469 1.00 53.06 409 GLU A O 1
ATOM 3204 N N . MET A 1 410 ? -2.655 -0.233 11.123 1.00 48.41 410 MET A N 1
ATOM 3205 C CA . MET A 1 410 ? -4.025 0.181 10.831 1.00 48.41 410 MET A CA 1
ATOM 3206 C C . MET A 1 410 ? -4.771 -0.849 9.984 1.00 48.41 410 MET A C 1
ATOM 3208 O O . MET A 1 410 ? -5.952 -1.076 10.216 1.00 48.41 410 MET A O 1
ATOM 3212 N N . SER A 1 411 ? -4.104 -1.532 9.053 1.00 40.75 411 SER A N 1
ATOM 3213 C CA . SER A 1 411 ? -4.706 -2.653 8.326 1.00 40.75 411 SER A CA 1
ATOM 3214 C C . SER A 1 411 ? -5.050 -3.801 9.278 1.00 40.75 411 SER A C 1
ATOM 3216 O O . SER A 1 411 ? -6.157 -4.332 9.206 1.00 40.75 411 SER A O 1
ATOM 3218 N N . ASP A 1 412 ? -4.139 -4.161 10.191 1.00 47.81 412 ASP A N 1
ATOM 3219 C CA . ASP A 1 412 ? -4.403 -5.160 11.238 1.00 47.81 412 ASP A CA 1
ATOM 3220 C C . ASP A 1 412 ? -5.524 -4.679 12.190 1.00 47.81 412 ASP A C 1
ATOM 3222 O O . ASP A 1 412 ? -6.386 -5.462 12.585 1.00 47.81 412 ASP A O 1
ATOM 3226 N N . TYR A 1 413 ? -5.569 -3.381 12.511 1.00 49.12 413 TYR A N 1
ATOM 3227 C CA . TYR A 1 413 ? -6.593 -2.739 13.341 1.00 49.12 413 TYR A CA 1
ATOM 3228 C C . TYR A 1 413 ? -7.987 -2.787 12.690 1.00 49.12 413 TYR A C 1
ATOM 3230 O O . TYR A 1 413 ? -8.943 -3.225 13.329 1.00 49.12 413 TYR A O 1
ATOM 3238 N N . LEU A 1 414 ? -8.089 -2.423 11.408 1.00 39.94 414 LEU A N 1
ATOM 3239 C CA . LEU A 1 414 ? -9.317 -2.483 10.612 1.00 39.94 414 LEU A CA 1
ATOM 3240 C C . LEU A 1 414 ? -9.798 -3.931 10.438 1.00 39.94 414 LEU A C 1
ATOM 3242 O O . LEU A 1 414 ? -10.988 -4.200 10.570 1.00 39.94 414 LEU A O 1
ATOM 3246 N N . HIS A 1 415 ? -8.887 -4.888 10.228 1.00 42.75 415 HIS A N 1
ATOM 3247 C CA . HIS A 1 415 ? -9.239 -6.308 10.092 1.00 42.75 415 HIS A CA 1
ATOM 3248 C C . HIS A 1 415 ? -9.683 -6.958 11.418 1.00 42.75 415 HIS A C 1
ATOM 3250 O O . HIS A 1 415 ? -10.519 -7.857 11.396 1.00 42.75 415 HIS A O 1
ATOM 3256 N N . GLU A 1 416 ? -9.164 -6.524 12.575 1.00 47.72 416 GLU A N 1
ATOM 3257 C CA . GLU A 1 416 ? -9.591 -7.016 13.901 1.00 47.72 416 GLU A CA 1
ATOM 3258 C C . GLU A 1 416 ? -10.923 -6.387 14.381 1.00 47.72 416 GLU A C 1
ATOM 3260 O O . GLU A 1 416 ? -11.583 -6.913 15.293 1.00 47.72 416 GLU A O 1
ATOM 3265 N N . LEU A 1 417 ? -11.350 -5.279 13.765 1.00 42.28 417 LEU A N 1
ATOM 3266 C CA . LEU A 1 417 ? -12.632 -4.613 14.023 1.00 42.28 417 LEU A CA 1
ATOM 3267 C C . LEU A 1 417 ? -13.738 -5.036 13.046 1.00 42.28 417 LEU A C 1
ATOM 3269 O O . LEU A 1 417 ? -14.875 -5.189 13.486 1.00 42.28 417 LEU A O 1
ATOM 3273 N N . ALA A 1 418 ? -13.389 -5.364 11.798 1.00 37.00 418 ALA A N 1
ATOM 3274 C CA . ALA A 1 418 ? -14.302 -5.778 10.729 1.00 37.00 418 ALA A CA 1
ATOM 3275 C C . ALA A 1 418 ? -15.236 -6.990 10.986 1.00 37.00 418 ALA A C 1
ATOM 3277 O O . ALA A 1 418 ? -16.263 -7.045 10.319 1.00 37.00 418 ALA A O 1
ATOM 3278 N N . PRO A 1 419 ? -14.988 -7.956 11.901 1.00 38.56 419 PRO A N 1
ATOM 3279 C CA . PRO A 1 419 ? -15.969 -9.017 12.144 1.00 38.56 419 PRO A CA 1
ATOM 3280 C C . PRO A 1 419 ? -17.118 -8.589 13.071 1.00 38.56 419 PRO A C 1
ATOM 3282 O O . PRO A 1 419 ? -18.041 -9.369 13.284 1.00 38.56 419 PRO A O 1
ATOM 3285 N N . ALA A 1 420 ? -17.068 -7.394 13.673 1.00 37.75 420 ALA A N 1
ATOM 3286 C CA . ALA A 1 420 ? -18.180 -6.878 14.462 1.00 37.75 420 ALA A CA 1
ATOM 3287 C C . ALA A 1 420 ? -19.133 -6.099 13.544 1.00 37.75 420 ALA A C 1
ATOM 3289 O O . ALA A 1 420 ? -19.064 -4.877 13.472 1.00 37.75 420 ALA A O 1
ATOM 3290 N N . ASP A 1 421 ? -20.018 -6.821 12.854 1.00 38.84 421 ASP A N 1
ATOM 3291 C CA . ASP A 1 421 ? -21.190 -6.283 12.146 1.00 38.84 421 ASP A CA 1
ATOM 3292 C C . ASP A 1 421 ? -22.207 -5.707 13.159 1.00 38.84 421 ASP A C 1
ATOM 3294 O O . ASP A 1 421 ? -23.299 -6.233 13.398 1.00 38.84 421 ASP A O 1
ATOM 3298 N N . LEU A 1 422 ? -21.803 -4.620 13.812 1.00 39.22 422 LEU A N 1
ATOM 3299 C CA . LEU A 1 422 ? -22.662 -3.572 14.346 1.00 39.22 422 LEU A CA 1
ATOM 3300 C C . LEU A 1 422 ? -22.619 -2.435 13.314 1.00 39.22 422 LEU A C 1
ATOM 3302 O O . LEU A 1 422 ? -22.025 -1.391 13.543 1.00 39.22 422 LEU A O 1
ATOM 3306 N N . GLU A 1 423 ? -23.142 -2.742 12.122 1.00 34.28 423 GLU A N 1
ATOM 3307 C CA . GLU A 1 423 ? -23.318 -1.888 10.937 1.00 34.28 423 GLU A CA 1
ATOM 3308 C C . GLU A 1 423 ? -22.491 -0.584 10.898 1.00 34.28 423 GLU A C 1
ATOM 3310 O O . GLU A 1 423 ? -22.918 0.472 11.357 1.00 34.28 423 GLU A O 1
ATOM 3315 N N . GLY A 1 424 ? -21.334 -0.641 10.233 1.00 38.19 424 GLY A N 1
ATOM 3316 C CA . GLY A 1 424 ? -20.851 0.474 9.410 1.00 38.19 424 GLY A CA 1
ATOM 3317 C C . GLY A 1 424 ? -20.378 1.755 10.103 1.00 38.19 424 GLY A C 1
ATOM 3318 O O . GLY A 1 424 ? -20.043 2.703 9.397 1.00 38.19 424 GLY A O 1
ATOM 3319 N N . MET A 1 425 ? -20.294 1.828 11.433 1.00 38.28 425 MET A N 1
ATOM 3320 C CA . MET A 1 425 ? -19.787 3.026 12.109 1.00 38.28 425 MET A CA 1
ATOM 3321 C C . MET A 1 425 ? -18.923 2.690 13.321 1.00 38.28 425 MET A C 1
ATOM 3323 O O . MET A 1 425 ? -19.458 2.336 14.361 1.00 38.28 425 MET A O 1
ATOM 3327 N N . ALA A 1 426 ? -17.600 2.857 13.175 1.00 40.56 426 ALA A N 1
ATOM 3328 C CA . ALA A 1 426 ? -16.718 3.581 14.109 1.00 40.56 426 ALA A CA 1
ATOM 3329 C C . ALA A 1 426 ? -15.244 3.155 13.958 1.00 40.56 426 ALA A C 1
ATOM 3331 O O . ALA A 1 426 ? -14.810 2.251 14.653 1.00 40.56 426 ALA A O 1
ATOM 3332 N N . VAL A 1 427 ? -14.473 3.841 13.093 1.00 42.06 427 VAL A N 1
ATOM 3333 C CA . VAL A 1 427 ? -13.058 4.242 13.327 1.00 42.06 427 VAL A CA 1
ATOM 3334 C C . VAL A 1 427 ? -12.617 5.362 12.352 1.00 42.06 427 VAL A C 1
ATOM 3336 O O . VAL A 1 427 ? -11.497 5.348 11.861 1.00 42.06 427 VAL A O 1
ATOM 3339 N N . ALA A 1 428 ? -13.470 6.316 11.973 1.00 39.94 428 ALA A N 1
ATOM 3340 C CA . ALA A 1 428 ? -13.001 7.398 11.091 1.00 39.94 428 ALA A CA 1
ATOM 3341 C C . ALA A 1 428 ? -12.145 8.412 11.882 1.00 39.94 428 ALA A C 1
ATOM 3343 O O . ALA A 1 428 ? -10.946 8.514 11.666 1.00 39.94 428 ALA A O 1
ATOM 3344 N N . GLY A 1 429 ? -12.704 9.039 12.925 1.00 40.59 429 GLY A N 1
ATOM 3345 C CA . GLY A 1 429 ? -12.072 10.191 13.594 1.00 40.59 429 GLY A CA 1
ATOM 3346 C C . GLY A 1 429 ? -10.682 9.970 14.221 1.00 40.59 429 GLY A C 1
ATOM 3347 O O . GLY A 1 429 ? -9.785 10.783 14.013 1.00 40.59 429 GLY A O 1
ATOM 3348 N N . ASP A 1 430 ? -10.462 8.877 14.958 1.00 43.47 430 ASP A N 1
ATOM 3349 C CA . ASP A 1 430 ? -9.155 8.610 15.596 1.00 43.47 430 ASP A CA 1
ATOM 3350 C C . ASP A 1 430 ? -8.093 8.165 14.583 1.00 43.47 430 ASP A C 1
ATOM 3352 O O . ASP A 1 430 ? -6.904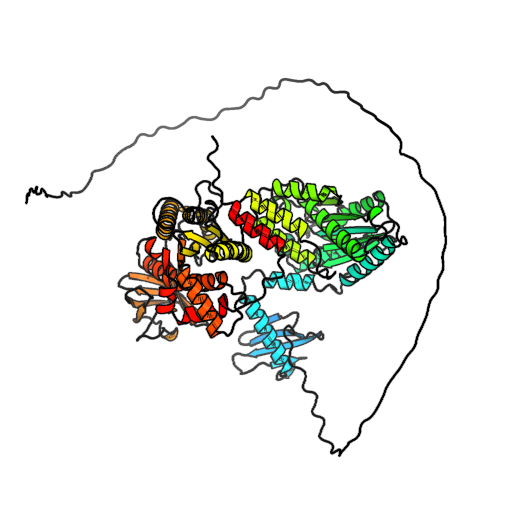 8.457 14.722 1.00 43.47 430 ASP A O 1
ATOM 3356 N N . LEU A 1 431 ? -8.538 7.452 13.548 1.00 46.12 431 LEU A N 1
ATOM 3357 C CA . LEU A 1 431 ? -7.716 7.000 12.434 1.00 46.12 431 LEU A CA 1
ATOM 3358 C C . LEU A 1 431 ? -7.256 8.203 11.610 1.00 46.12 431 LEU A C 1
ATOM 3360 O O . LEU A 1 431 ? -6.075 8.311 11.294 1.00 46.12 431 LEU A O 1
ATOM 3364 N N . ASP A 1 432 ? -8.168 9.141 11.362 1.00 43.81 432 ASP A N 1
ATOM 3365 C CA . ASP A 1 432 ? -7.912 10.398 10.671 1.00 43.81 432 ASP A CA 1
ATOM 3366 C C . ASP A 1 432 ? -6.904 11.255 11.442 1.00 43.81 432 ASP A C 1
ATOM 3368 O O . ASP A 1 432 ? -5.997 11.816 10.833 1.00 43.81 432 ASP A O 1
ATOM 3372 N N . ALA A 1 433 ? -6.984 11.302 12.778 1.00 45.41 433 ALA A N 1
ATOM 3373 C CA . ALA A 1 433 ? -6.031 12.033 13.614 1.00 45.41 433 ALA A CA 1
ATOM 3374 C C . ALA A 1 433 ? -4.623 11.408 13.607 1.00 45.41 433 ALA A C 1
ATOM 3376 O O . ALA A 1 433 ? -3.630 12.138 13.528 1.00 45.41 433 ALA A O 1
ATOM 3377 N N . LEU A 1 434 ? -4.511 10.075 13.660 1.00 45.41 434 LEU A N 1
ATOM 3378 C CA . LEU A 1 434 ? -3.229 9.359 13.580 1.00 45.41 434 LEU A CA 1
ATOM 3379 C C . LEU A 1 434 ? -2.589 9.484 12.193 1.00 45.41 434 LEU A C 1
ATOM 3381 O O . LEU A 1 434 ? -1.402 9.799 12.090 1.00 45.41 434 LEU A O 1
ATOM 3385 N N . ILE A 1 435 ? -3.388 9.297 11.137 1.00 47.47 435 ILE A N 1
ATOM 3386 C CA . ILE A 1 435 ? -2.989 9.504 9.743 1.00 47.47 435 ILE A CA 1
ATOM 3387 C C . ILE A 1 435 ? -2.514 10.949 9.571 1.00 47.47 435 ILE A C 1
ATOM 3389 O O . ILE A 1 435 ? -1.379 11.169 9.161 1.00 47.47 435 ILE A O 1
ATOM 3393 N N . TYR A 1 436 ? -3.330 11.933 9.961 1.00 46.50 436 TYR A N 1
ATOM 3394 C CA . TYR A 1 436 ? -3.020 13.362 9.863 1.00 46.50 436 TYR A CA 1
ATOM 3395 C C . TYR A 1 436 ? -1.701 13.727 10.550 1.00 46.50 436 TYR A C 1
ATOM 3397 O O . TYR A 1 436 ? -0.893 14.467 9.996 1.00 46.50 436 TYR A O 1
ATOM 3405 N N . SER A 1 437 ? -1.451 13.170 11.733 1.00 47.56 437 SER A N 1
ATOM 3406 C CA . SER A 1 437 ? -0.245 13.430 12.524 1.00 47.56 437 SER A CA 1
ATOM 3407 C C . SER A 1 437 ? 1.011 12.832 11.889 1.00 47.56 437 SER A C 1
ATOM 3409 O O . SER A 1 437 ? 2.042 13.500 11.789 1.00 47.56 437 SER A O 1
ATOM 3411 N N . ALA A 1 438 ? 0.907 11.596 11.393 1.00 45.72 438 ALA A N 1
ATOM 3412 C CA . ALA A 1 438 ? 1.982 10.916 10.680 1.00 45.72 438 ALA A CA 1
ATOM 3413 C C . ALA A 1 438 ? 2.291 11.607 9.332 1.00 45.72 438 ALA A C 1
ATOM 3415 O O . ALA A 1 438 ? 3.456 11.795 8.976 1.00 45.72 438 ALA A O 1
ATOM 3416 N N . ILE A 1 439 ? 1.253 12.076 8.627 1.00 43.38 439 ILE A N 1
ATOM 3417 C CA . ILE A 1 439 ? 1.358 12.879 7.400 1.00 43.38 439 ILE A CA 1
ATOM 3418 C C . ILE A 1 439 ? 2.040 14.220 7.676 1.00 43.38 439 ILE A C 1
ATOM 3420 O O . ILE A 1 439 ? 2.962 14.603 6.956 1.00 43.38 439 ILE A O 1
ATOM 3424 N N . ALA A 1 440 ? 1.580 14.957 8.690 1.00 44.19 440 ALA A N 1
ATOM 3425 C CA . ALA A 1 440 ? 2.052 16.307 8.982 1.00 44.19 440 ALA A CA 1
ATOM 3426 C C . ALA A 1 440 ? 3.517 16.330 9.447 1.00 44.19 440 ALA A C 1
ATOM 3428 O O . ALA A 1 440 ? 4.212 17.323 9.226 1.00 44.19 440 ALA A O 1
ATOM 3429 N N . ARG A 1 441 ? 3.996 15.248 10.076 1.00 46.00 441 ARG A N 1
ATOM 3430 C CA . ARG A 1 441 ? 5.381 15.129 10.549 1.00 46.00 441 ARG A CA 1
ATOM 3431 C C . ARG A 1 441 ? 6.373 14.810 9.428 1.00 46.00 441 ARG A C 1
ATOM 3433 O O . ARG A 1 441 ? 7.421 15.455 9.351 1.00 46.00 441 ARG A O 1
ATOM 3440 N N . ASP A 1 442 ? 6.038 13.843 8.574 1.00 43.41 442 ASP A N 1
ATOM 3441 C CA . ASP A 1 442 ? 7.007 13.220 7.662 1.00 43.41 442 ASP A CA 1
ATOM 3442 C C . ASP A 1 442 ? 6.736 13.509 6.171 1.00 43.41 442 ASP A C 1
ATOM 3444 O O . ASP A 1 442 ? 7.576 13.188 5.332 1.00 43.41 442 ASP A O 1
ATOM 3448 N N . GLY A 1 443 ? 5.591 14.116 5.813 1.00 43.56 443 GLY A N 1
ATOM 3449 C CA . GLY A 1 443 ? 5.212 14.402 4.417 1.00 43.56 443 GLY A CA 1
ATOM 3450 C C . GLY A 1 443 ? 5.031 13.147 3.549 1.00 43.56 443 GLY A C 1
ATOM 3451 O O . GLY A 1 443 ? 5.041 13.227 2.322 1.00 43.56 443 GLY A O 1
ATOM 3452 N N . PHE A 1 444 ? 4.908 11.980 4.182 1.00 42.50 444 PHE A N 1
ATOM 3453 C CA . PHE A 1 444 ? 5.024 10.665 3.560 1.00 42.50 444 PHE A CA 1
ATOM 3454 C C . PHE A 1 444 ? 3.669 10.013 3.308 1.00 42.50 444 PHE A C 1
ATOM 3456 O O . PHE A 1 444 ? 2.769 10.079 4.145 1.00 42.50 444 PHE A O 1
ATOM 3463 N N . TRP A 1 445 ? 3.569 9.302 2.183 1.00 55.53 445 TRP A N 1
ATOM 3464 C CA . TRP A 1 445 ? 2.375 8.561 1.796 1.00 55.53 445 TRP A CA 1
ATOM 3465 C C . TRP A 1 445 ? 2.748 7.210 1.209 1.00 55.53 445 TRP A C 1
ATOM 3467 O O . TRP A 1 445 ? 3.603 7.135 0.328 1.00 55.53 445 TRP A O 1
ATOM 3477 N N . GLN A 1 446 ? 2.062 6.170 1.686 1.00 45.16 446 GLN A N 1
ATOM 3478 C CA . GLN A 1 446 ? 2.058 4.839 1.098 1.00 45.16 446 GLN A CA 1
ATOM 3479 C C . GLN A 1 446 ? 0.658 4.559 0.544 1.00 45.16 446 GLN A C 1
ATOM 3481 O O . GLN A 1 446 ? -0.321 4.583 1.292 1.00 45.16 446 GLN A O 1
ATOM 3486 N N . GLY A 1 447 ? 0.567 4.284 -0.757 1.00 52.97 447 GLY A N 1
ATOM 3487 C CA . GLY A 1 447 ? -0.653 3.788 -1.390 1.00 52.97 447 GLY A CA 1
ATOM 3488 C C . GLY A 1 447 ? -1.222 4.690 -2.483 1.00 52.97 447 GLY A C 1
ATOM 3489 O O . GLY A 1 447 ? -1.279 5.917 -2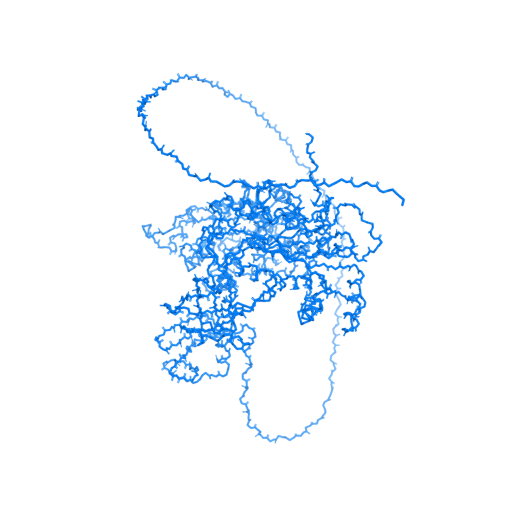.382 1.00 52.97 447 GLY A O 1
ATOM 3490 N N . THR A 1 448 ? -1.716 4.037 -3.530 1.00 58.53 448 THR A N 1
ATOM 3491 C CA . THR A 1 448 ? -2.337 4.658 -4.703 1.00 58.53 448 THR A CA 1
ATOM 3492 C C . THR A 1 448 ? -3.481 5.645 -4.393 1.00 58.53 448 THR A C 1
ATOM 3494 O O . THR A 1 448 ? -3.583 6.639 -5.113 1.00 58.53 448 THR A O 1
ATOM 3497 N N . PRO A 1 449 ? -4.328 5.453 -3.352 1.00 62.03 449 PRO A N 1
ATOM 3498 C CA . PRO A 1 449 ? -5.466 6.344 -3.095 1.00 62.03 449 PRO A CA 1
ATOM 3499 C C . PRO A 1 449 ? -5.089 7.783 -2.724 1.00 62.03 449 PRO A C 1
ATOM 3501 O O . PRO A 1 449 ? -5.713 8.714 -3.226 1.00 62.03 449 PRO A O 1
ATOM 3504 N N . ALA A 1 450 ? -4.070 7.988 -1.883 1.00 60.88 450 ALA A N 1
ATOM 3505 C CA . ALA A 1 450 ? -3.675 9.331 -1.448 1.00 60.88 450 ALA A CA 1
ATOM 3506 C C . ALA A 1 450 ? -3.057 10.140 -2.596 1.00 60.88 450 ALA A C 1
ATOM 3508 O O . ALA A 1 450 ? -3.434 11.288 -2.832 1.00 60.88 450 ALA A O 1
ATOM 3509 N N . MET A 1 451 ? -2.176 9.498 -3.371 1.00 71.62 451 MET A N 1
ATOM 3510 C CA . MET A 1 451 ? -1.633 10.076 -4.598 1.00 71.62 451 MET A CA 1
ATOM 3511 C C . MET A 1 451 ? -2.745 10.409 -5.592 1.00 71.62 451 MET A C 1
ATOM 3513 O O . MET A 1 451 ? -2.708 11.479 -6.192 1.00 71.62 451 MET A O 1
ATOM 3517 N N . ARG A 1 452 ? -3.737 9.525 -5.754 1.00 72.88 452 ARG A N 1
ATOM 3518 C CA . ARG A 1 452 ? -4.886 9.789 -6.621 1.00 72.88 452 ARG A CA 1
ATOM 3519 C C . ARG A 1 452 ? -5.650 11.026 -6.158 1.00 72.88 452 ARG A C 1
ATOM 3521 O O . ARG A 1 452 ? -5.811 11.934 -6.956 1.00 72.88 452 ARG A O 1
ATOM 3528 N N . ILE A 1 453 ? -6.015 11.119 -4.879 1.00 70.62 453 ILE A N 1
ATOM 3529 C CA . ILE A 1 453 ? -6.747 12.271 -4.323 1.00 70.62 453 ILE A CA 1
ATOM 3530 C C . ILE A 1 453 ? -5.984 13.588 -4.538 1.00 70.62 453 ILE A C 1
ATOM 3532 O O . ILE A 1 453 ? -6.541 14.576 -5.019 1.00 70.62 453 ILE A O 1
ATOM 3536 N N . ALA A 1 454 ? -4.697 13.632 -4.190 1.00 72.44 454 ALA A N 1
ATOM 3537 C CA . ALA A 1 454 ? -3.901 14.846 -4.355 1.00 72.44 454 ALA A CA 1
ATOM 3538 C C . ALA A 1 454 ? -3.611 15.158 -5.832 1.00 72.44 454 ALA A C 1
ATOM 3540 O O . ALA A 1 454 ? -3.628 16.324 -6.232 1.00 72.44 454 ALA A O 1
ATOM 3541 N N . GLY A 1 455 ? -3.399 14.125 -6.646 1.00 79.88 455 GLY A N 1
ATOM 3542 C CA . GLY A 1 455 ? -3.249 14.212 -8.092 1.00 79.88 455 GLY A CA 1
ATOM 3543 C C . GLY A 1 455 ? -4.497 14.756 -8.777 1.00 79.88 455 GLY A C 1
ATOM 3544 O O . GLY A 1 455 ? -4.381 15.658 -9.596 1.00 79.88 455 GLY A O 1
ATOM 3545 N N . GLU A 1 456 ? -5.684 14.290 -8.392 1.00 82.19 456 GLU A N 1
ATOM 3546 C CA . GLU A 1 456 ? -6.980 14.780 -8.870 1.00 82.19 456 GLU A CA 1
ATOM 3547 C C . GLU A 1 456 ? -7.183 16.255 -8.525 1.00 82.19 456 GLU A C 1
ATOM 3549 O O . GLU A 1 456 ? -7.623 17.031 -9.369 1.00 82.19 456 GLU A O 1
ATOM 3554 N N . ARG A 1 457 ? -6.798 16.693 -7.320 1.00 80.00 457 ARG A N 1
ATOM 3555 C CA . ARG A 1 457 ? -6.837 18.124 -6.975 1.00 80.00 457 ARG A CA 1
ATOM 3556 C C . ARG A 1 457 ? -5.854 18.952 -7.780 1.00 80.00 457 ARG A C 1
ATOM 3558 O O . ARG A 1 457 ? -6.181 20.060 -8.205 1.00 80.00 457 ARG A O 1
ATOM 3565 N N . LEU A 1 458 ? -4.635 18.447 -7.951 1.00 84.44 458 LEU A N 1
ATOM 3566 C CA . LEU A 1 458 ? -3.625 19.115 -8.760 1.00 84.44 458 LEU A CA 1
ATOM 3567 C C . LEU A 1 458 ? -4.093 19.206 -10.219 1.00 84.44 458 LEU A C 1
ATOM 3569 O O . LEU A 1 458 ? -3.939 20.250 -10.845 1.00 84.44 458 LEU A O 1
ATOM 3573 N N . LEU A 1 459 ? -4.745 18.160 -10.724 1.00 87.44 459 LEU A N 1
ATOM 3574 C CA . LEU A 1 459 ? -5.341 18.106 -12.049 1.00 87.44 459 LEU A CA 1
ATOM 3575 C C . LEU A 1 459 ? -6.536 19.055 -12.198 1.00 87.44 459 LEU A C 1
ATOM 3577 O O . LEU A 1 459 ? -6.615 19.773 -13.188 1.00 87.44 459 LEU A O 1
ATOM 3581 N N . ALA A 1 460 ? -7.440 19.117 -11.220 1.00 85.88 460 ALA A N 1
ATOM 3582 C CA . ALA A 1 460 ? -8.554 20.062 -11.230 1.00 85.88 460 ALA A CA 1
ATOM 3583 C C . ALA A 1 460 ? -8.041 21.507 -11.327 1.00 85.88 460 ALA A C 1
ATOM 3585 O O . ALA A 1 460 ? -8.526 22.292 -12.137 1.00 85.88 460 ALA A O 1
ATOM 3586 N N . ARG A 1 461 ? -6.974 21.829 -10.583 1.00 82.94 461 ARG A N 1
ATOM 3587 C CA . ARG A 1 461 ? -6.262 23.113 -10.693 1.00 82.94 461 ARG A CA 1
ATOM 3588 C C . ARG A 1 461 ? -5.573 23.301 -12.039 1.00 82.94 461 ARG A C 1
ATOM 3590 O O . ARG A 1 461 ? -5.527 24.411 -12.553 1.00 82.94 461 ARG A O 1
ATOM 3597 N N . PHE A 1 462 ? -5.008 22.237 -12.602 1.00 88.31 462 PHE A N 1
ATOM 3598 C CA . PHE A 1 462 ? -4.406 22.285 -13.927 1.00 88.31 462 PHE A CA 1
ATOM 3599 C C . PHE A 1 462 ? -5.444 22.603 -15.002 1.00 88.31 462 PHE A C 1
ATOM 3601 O O . PHE A 1 462 ? -5.132 23.372 -15.903 1.00 88.31 462 PHE A O 1
ATOM 3608 N N . LEU A 1 463 ? -6.657 22.059 -14.907 1.00 88.25 463 LEU A N 1
ATOM 3609 C CA . LEU A 1 463 ? -7.734 22.267 -15.876 1.00 88.25 463 LEU A CA 1
ATOM 3610 C C . LEU A 1 463 ? -8.466 23.604 -15.678 1.00 88.25 463 LEU A C 1
ATOM 3612 O O . LEU A 1 463 ? -8.871 24.224 -16.660 1.00 88.25 463 LEU A O 1
ATOM 3616 N N . ASP A 1 464 ? -8.590 24.088 -14.442 1.00 84.56 464 ASP A N 1
ATOM 3617 C CA . ASP A 1 464 ? -9.242 25.363 -14.145 1.00 84.56 464 ASP A CA 1
ATOM 3618 C C . ASP A 1 464 ? -8.277 26.553 -14.309 1.00 84.56 464 ASP A C 1
ATOM 3620 O O . ASP A 1 464 ? -7.401 26.814 -13.483 1.00 84.56 464 ASP A O 1
ATOM 3624 N N . SER A 1 465 ? -8.462 27.329 -15.380 1.00 69.06 465 SER A N 1
ATOM 3625 C CA . SER A 1 465 ? -7.670 28.535 -15.659 1.00 69.06 465 SER A CA 1
ATOM 3626 C C . SER A 1 465 ? -7.894 29.692 -14.676 1.00 69.06 465 SER A C 1
ATOM 3628 O O . SER A 1 465 ? -7.158 30.675 -14.735 1.00 69.06 465 SER A O 1
ATOM 3630 N N . THR A 1 466 ? -8.920 29.618 -13.824 1.00 71.25 466 THR A N 1
ATOM 3631 C CA . THR A 1 466 ? -9.299 30.693 -12.893 1.00 71.25 466 THR A CA 1
ATOM 3632 C C . THR A 1 466 ? -8.646 30.569 -11.516 1.00 71.25 466 THR A C 1
ATOM 3634 O O . THR A 1 466 ? -8.588 31.553 -10.778 1.00 71.25 466 THR A O 1
ATOM 3637 N N . LEU A 1 467 ? -8.107 29.394 -11.175 1.00 61.75 467 LEU A N 1
ATOM 3638 C CA . LEU A 1 467 ? -7.401 29.165 -9.917 1.00 61.75 467 LEU A CA 1
ATOM 3639 C C . LEU A 1 467 ? -5.971 29.720 -10.014 1.00 61.75 467 LEU A C 1
ATOM 3641 O O . LEU A 1 467 ? -5.111 29.145 -10.682 1.00 61.75 467 LEU A O 1
ATOM 3645 N N . GLU A 1 468 ? -5.705 30.847 -9.343 1.00 56.12 468 GLU A N 1
ATOM 3646 C CA . GLU A 1 468 ? -4.368 31.454 -9.299 1.00 56.12 468 GLU A CA 1
ATOM 3647 C C . GLU A 1 468 ? -3.322 30.449 -8.785 1.00 56.12 468 GLU A C 1
ATOM 3649 O O . GLU A 1 468 ? -3.491 29.778 -7.758 1.00 56.12 468 GLU A O 1
ATOM 3654 N N . SER A 1 469 ? -2.199 30.336 -9.502 1.00 55.62 469 SER A N 1
ATOM 3655 C CA . SER A 1 469 ? -1.059 29.551 -9.041 1.00 55.62 469 SER A CA 1
ATOM 3656 C C . SER A 1 469 ? -0.423 30.276 -7.853 1.00 55.62 469 SER A C 1
ATOM 3658 O O . SER A 1 469 ? 0.443 31.130 -8.034 1.00 55.62 469 SER A O 1
ATOM 3660 N N . ASN A 1 470 ? -0.820 29.934 -6.628 1.00 50.78 470 ASN A N 1
ATOM 3661 C CA . ASN A 1 470 ? -0.273 30.518 -5.392 1.00 50.78 470 ASN A CA 1
ATOM 3662 C C . ASN A 1 470 ? 1.201 30.139 -5.109 1.00 50.78 470 ASN A C 1
ATOM 3664 O O . ASN A 1 470 ? 1.622 30.090 -3.960 1.00 50.78 470 ASN A O 1
ATOM 3668 N N . GLY A 1 471 ? 1.996 29.846 -6.142 1.00 54.19 471 GLY A N 1
ATOM 3669 C CA . GLY A 1 471 ? 3.453 29.713 -6.085 1.00 54.19 471 GLY A CA 1
ATOM 3670 C C . GLY A 1 471 ? 4.025 28.497 -5.349 1.00 54.19 471 GLY A C 1
ATOM 3671 O O . GLY A 1 471 ? 5.186 28.191 -5.582 1.00 54.19 471 GLY A O 1
ATOM 3672 N N . GLU A 1 472 ? 3.262 27.787 -4.512 1.00 52.69 472 GLU A N 1
ATOM 3673 C CA . GLU A 1 472 ? 3.852 26.795 -3.588 1.00 52.69 472 GLU A CA 1
ATOM 3674 C C . GLU A 1 472 ? 3.440 25.331 -3.816 1.00 52.69 472 GLU A C 1
ATOM 3676 O O . GLU A 1 472 ? 4.034 24.445 -3.217 1.00 52.69 472 GLU A O 1
ATOM 3681 N N . ASN A 1 473 ? 2.493 25.029 -4.712 1.00 66.56 473 ASN A N 1
ATOM 3682 C CA . ASN A 1 473 ? 1.877 23.692 -4.765 1.00 66.56 473 ASN A CA 1
ATOM 3683 C C . ASN A 1 473 ? 1.783 23.164 -6.209 1.00 66.56 473 ASN A C 1
ATOM 3685 O O . ASN A 1 473 ? 0.677 23.035 -6.742 1.00 66.56 473 ASN A O 1
ATOM 3689 N N . ALA A 1 474 ? 2.920 22.958 -6.878 1.00 77.12 474 ALA A N 1
ATOM 3690 C CA . ALA A 1 474 ? 2.965 22.545 -8.288 1.00 77.12 474 ALA A CA 1
ATOM 3691 C C . ALA A 1 474 ? 3.304 21.063 -8.494 1.00 77.12 474 ALA A C 1
ATOM 3693 O O . ALA A 1 474 ? 3.372 20.618 -9.631 1.00 77.12 474 ALA A O 1
ATOM 3694 N N . TYR A 1 475 ? 3.519 20.296 -7.429 1.00 80.19 475 TYR A N 1
ATOM 3695 C CA . TYR A 1 475 ? 3.823 18.877 -7.540 1.00 80.19 475 TYR A CA 1
ATOM 3696 C C . TYR A 1 475 ? 3.242 18.088 -6.364 1.00 80.19 475 TYR A C 1
ATOM 3698 O O . TYR A 1 475 ? 2.885 18.655 -5.333 1.00 80.19 475 TYR A O 1
ATOM 3706 N N . VAL A 1 476 ? 3.123 16.779 -6.558 1.00 74.88 476 VAL A N 1
ATOM 3707 C CA . VAL A 1 476 ? 2.698 15.768 -5.593 1.00 74.88 476 VAL A CA 1
ATOM 3708 C C . VAL A 1 476 ? 3.629 14.568 -5.771 1.00 74.88 476 VAL A C 1
ATOM 3710 O O . VAL A 1 476 ? 3.709 13.994 -6.856 1.00 74.88 476 VAL A O 1
ATOM 3713 N N . GLY A 1 477 ? 4.337 14.185 -4.713 1.00 70.75 477 GLY A N 1
ATOM 3714 C CA . GLY A 1 477 ? 5.099 12.935 -4.661 1.00 70.75 477 GLY A CA 1
ATOM 3715 C C . GLY A 1 477 ? 4.270 11.805 -4.054 1.00 70.75 477 GLY A C 1
ATOM 3716 O O . GLY A 1 477 ? 3.637 12.011 -3.020 1.00 70.75 477 GLY A O 1
ATOM 3717 N N . GLY A 1 478 ? 4.273 10.620 -4.669 1.00 66.88 478 GLY A N 1
ATOM 3718 C CA . GLY A 1 478 ? 3.639 9.409 -4.137 1.00 66.88 478 GLY A CA 1
ATOM 3719 C C . GLY A 1 478 ? 4.631 8.246 -4.065 1.00 66.88 478 GLY A C 1
ATOM 3720 O O . GLY A 1 478 ? 5.451 8.064 -4.964 1.00 66.88 478 GLY A O 1
ATOM 3721 N N . PHE A 1 479 ? 4.578 7.439 -3.006 1.00 63.12 479 PHE A N 1
ATOM 3722 C CA . PHE A 1 479 ? 5.464 6.281 -2.870 1.00 63.12 479 PHE A CA 1
ATOM 3723 C C . PHE A 1 479 ? 4.686 4.999 -2.555 1.00 63.12 479 PHE A C 1
ATOM 3725 O O . PHE A 1 479 ? 3.671 5.035 -1.857 1.00 63.12 479 PHE A O 1
ATOM 3732 N N . ASP A 1 480 ? 5.158 3.862 -3.069 1.00 57.81 480 ASP A N 1
ATOM 3733 C CA . ASP A 1 480 ? 4.712 2.535 -2.649 1.00 57.81 480 ASP A CA 1
ATOM 3734 C C . ASP A 1 480 ? 5.930 1.719 -2.183 1.00 57.81 480 ASP A C 1
ATOM 3736 O O . ASP A 1 480 ? 6.962 1.671 -2.842 1.00 57.81 480 ASP A O 1
ATOM 3740 N N . LEU A 1 481 ? 5.856 1.100 -1.001 1.00 50.47 481 LEU A N 1
ATOM 3741 C CA . LEU A 1 481 ? 7.016 0.532 -0.282 1.00 50.47 481 LEU A CA 1
ATOM 3742 C C . LEU A 1 481 ? 7.513 -0.828 -0.804 1.00 50.47 481 LEU A C 1
ATOM 3744 O O . LEU A 1 481 ? 8.088 -1.619 -0.052 1.00 50.47 481 LEU A O 1
ATOM 3748 N N . GLY A 1 482 ? 7.319 -1.093 -2.090 1.00 60.19 482 GLY A N 1
ATOM 3749 C CA . GLY A 1 482 ? 8.036 -2.141 -2.805 1.00 60.19 482 GLY A CA 1
ATOM 3750 C C . GLY A 1 482 ? 9.326 -1.582 -3.401 1.00 60.19 482 GLY A C 1
ATOM 3751 O O . GLY A 1 482 ? 10.273 -1.220 -2.703 1.00 60.19 482 GLY A O 1
ATOM 3752 N N . ASP A 1 483 ? 9.319 -1.507 -4.714 1.00 63.22 483 ASP A N 1
ATOM 3753 C CA . ASP A 1 483 ? 10.344 -1.027 -5.636 1.00 63.22 483 ASP A CA 1
ATOM 3754 C C . ASP A 1 483 ? 9.821 0.147 -6.482 1.00 63.22 483 ASP A C 1
ATOM 3756 O O . ASP A 1 483 ? 10.524 0.710 -7.306 1.00 63.22 483 ASP A O 1
ATOM 3760 N N . GLU A 1 484 ? 8.599 0.595 -6.230 1.00 74.56 484 GLU A N 1
ATOM 3761 C CA . GLU A 1 484 ? 7.795 1.369 -7.159 1.00 74.56 484 GLU A CA 1
ATOM 3762 C C . GLU A 1 484 ? 7.452 2.759 -6.604 1.00 74.56 484 GLU A C 1
ATOM 3764 O O . GLU A 1 484 ? 7.017 2.918 -5.467 1.00 74.56 484 GLU A O 1
ATOM 3769 N N . PHE A 1 485 ? 7.593 3.802 -7.419 1.00 78.19 485 PHE A N 1
ATOM 3770 C CA . PHE A 1 485 ? 7.277 5.172 -7.016 1.00 78.19 485 PHE A CA 1
ATOM 3771 C C . PHE A 1 485 ? 6.577 5.962 -8.114 1.00 78.19 485 PHE A C 1
ATOM 3773 O O . PHE A 1 485 ? 6.609 5.597 -9.291 1.00 78.19 485 PHE A O 1
ATOM 3780 N N . TYR A 1 486 ? 5.905 7.039 -7.716 1.00 84.81 486 TYR A N 1
ATOM 3781 C CA . TYR A 1 486 ? 5.093 7.856 -8.606 1.00 84.81 486 TYR A CA 1
ATOM 3782 C C . TYR A 1 486 ? 5.261 9.346 -8.288 1.00 84.81 486 TYR A C 1
ATOM 3784 O O . TYR A 1 486 ? 5.508 9.753 -7.153 1.00 84.81 486 TYR A O 1
ATOM 3792 N N . GLY A 1 487 ? 5.100 10.193 -9.292 1.00 87.88 487 GLY A N 1
ATOM 3793 C CA . GLY A 1 487 ? 5.188 11.638 -9.144 1.00 87.88 487 GLY A CA 1
ATOM 3794 C C . GLY A 1 487 ? 4.239 12.343 -10.089 1.00 87.88 487 GLY A C 1
ATOM 3795 O O . GLY A 1 487 ? 4.087 11.935 -11.234 1.00 87.88 487 GLY A O 1
ATOM 3796 N N . ILE A 1 488 ? 3.612 13.413 -9.622 1.00 89.44 488 ILE A N 1
ATOM 3797 C CA . ILE A 1 488 ? 2.743 14.260 -10.432 1.00 89.44 488 ILE A CA 1
ATOM 3798 C C . ILE A 1 488 ? 3.249 15.689 -10.308 1.00 89.44 488 ILE A C 1
ATOM 3800 O O . ILE A 1 488 ? 3.504 16.156 -9.203 1.00 89.44 488 ILE A O 1
ATOM 3804 N N . ALA A 1 489 ? 3.407 16.400 -11.418 1.00 90.69 489 ALA A N 1
ATOM 3805 C CA . ALA A 1 489 ? 3.897 17.772 -11.397 1.00 90.69 489 ALA A CA 1
ATOM 3806 C C . ALA A 1 489 ? 3.266 18.629 -12.494 1.00 90.69 489 ALA A C 1
ATOM 3808 O O . ALA A 1 489 ? 2.858 18.131 -13.538 1.00 90.69 489 ALA A O 1
ATOM 3809 N N . ILE A 1 490 ? 3.223 19.937 -12.263 1.00 88.56 490 ILE A N 1
ATOM 3810 C CA . ILE A 1 490 ? 2.850 20.958 -13.233 1.00 88.56 490 ILE A CA 1
ATOM 3811 C C . ILE A 1 490 ? 4.062 21.860 -13.446 1.00 88.56 490 ILE A C 1
ATOM 3813 O O . ILE A 1 490 ? 4.525 22.526 -12.521 1.00 88.56 490 ILE A O 1
ATOM 3817 N N . GLU A 1 491 ? 4.557 21.927 -14.678 1.00 87.75 491 GLU A N 1
ATOM 3818 C CA . GLU A 1 491 ? 5.648 22.828 -15.055 1.00 87.75 491 GLU A CA 1
ATOM 3819 C C . GLU A 1 491 ? 5.417 23.367 -16.467 1.00 87.75 491 GLU A C 1
ATOM 3821 O O . GLU A 1 491 ? 5.129 22.604 -17.386 1.00 87.75 491 GLU A O 1
ATOM 3826 N N . ALA A 1 492 ? 5.558 24.685 -16.646 1.00 83.00 492 ALA A N 1
ATOM 3827 C CA . ALA A 1 492 ? 5.422 25.347 -17.948 1.00 83.00 492 ALA A CA 1
ATOM 3828 C C . ALA A 1 492 ? 4.138 24.942 -18.711 1.00 83.00 492 ALA A C 1
ATOM 3830 O O . ALA A 1 492 ? 4.203 24.541 -19.869 1.00 83.00 492 ALA A O 1
ATOM 3831 N N . GLU A 1 493 ? 2.984 25.015 -18.032 1.00 84.88 493 GLU A N 1
ATOM 3832 C CA . GLU A 1 493 ? 1.650 24.692 -18.585 1.00 84.88 493 GLU A CA 1
ATOM 3833 C C . GLU A 1 493 ? 1.464 23.235 -19.040 1.00 84.88 493 GLU A C 1
ATOM 3835 O O . GLU A 1 493 ? 0.514 22.903 -19.751 1.00 84.88 493 GLU A O 1
ATOM 3840 N N . ARG A 1 494 ? 2.340 22.339 -18.584 1.00 91.12 494 ARG A N 1
ATOM 3841 C CA . ARG A 1 494 ? 2.223 20.899 -18.803 1.00 91.12 494 ARG A CA 1
ATOM 3842 C C . ARG A 1 494 ? 1.993 20.173 -17.498 1.00 91.12 494 ARG A C 1
ATOM 3844 O O . ARG A 1 494 ? 2.577 20.527 -16.475 1.00 91.12 494 ARG A O 1
ATOM 3851 N N . PHE A 1 495 ? 1.168 19.142 -17.575 1.00 93.06 495 PHE A N 1
ATOM 3852 C CA . PHE A 1 495 ? 0.967 18.173 -16.516 1.00 93.06 495 PHE A CA 1
ATOM 3853 C C . PHE A 1 495 ? 1.859 16.964 -16.791 1.00 93.06 495 PHE A C 1
ATOM 3855 O O . PHE A 1 495 ? 1.855 16.435 -17.901 1.00 93.06 495 PHE A O 1
ATOM 3862 N N . TYR A 1 496 ? 2.628 16.547 -15.794 1.00 93.69 496 TYR A N 1
ATOM 3863 C CA . TYR A 1 496 ? 3.547 15.419 -15.852 1.00 93.69 496 TYR A CA 1
ATOM 3864 C C . TYR A 1 496 ? 3.081 14.354 -14.871 1.00 93.69 496 TYR A C 1
ATOM 3866 O O . TYR A 1 496 ? 2.865 14.646 -13.696 1.00 93.69 496 TYR A O 1
ATOM 3874 N N . PHE A 1 497 ? 2.985 13.122 -15.350 1.00 93.94 497 PHE A N 1
ATOM 3875 C CA . PHE A 1 497 ? 2.813 11.926 -14.545 1.00 93.94 497 PHE A CA 1
ATOM 3876 C C . PHE A 1 497 ? 4.053 11.052 -14.732 1.00 93.94 497 PHE A C 1
ATOM 3878 O O . PHE A 1 497 ? 4.322 10.555 -15.822 1.00 93.94 497 PHE A O 1
ATOM 3885 N N . ALA A 1 498 ? 4.837 10.901 -13.676 1.00 92.19 498 ALA A N 1
ATOM 3886 C CA . ALA A 1 498 ? 6.065 10.132 -13.663 1.00 92.19 498 ALA A CA 1
ATOM 3887 C C . ALA A 1 498 ? 5.862 8.838 -12.877 1.00 92.19 498 ALA A C 1
ATOM 3889 O O . ALA A 1 498 ? 5.392 8.846 -11.740 1.00 92.19 498 ALA A O 1
ATOM 3890 N N . ARG A 1 499 ? 6.261 7.730 -13.488 1.00 91.06 499 ARG A N 1
ATOM 3891 C CA . ARG A 1 499 ? 6.231 6.387 -12.935 1.00 91.06 499 ARG A CA 1
ATOM 3892 C C . ARG A 1 499 ? 7.648 5.856 -12.857 1.00 91.06 499 ARG A C 1
ATOM 3894 O O . ARG A 1 499 ? 8.309 5.779 -13.886 1.00 91.06 499 ARG A O 1
ATOM 3901 N N . GLY A 1 500 ? 8.110 5.507 -11.666 1.00 87.44 500 GLY A N 1
ATOM 3902 C CA . GLY A 1 500 ? 9.448 4.983 -11.455 1.00 87.44 500 GLY A CA 1
ATOM 3903 C C . GLY A 1 500 ? 9.474 3.612 -10.797 1.00 87.44 500 GLY A C 1
ATOM 3904 O O . GLY A 1 500 ? 8.590 3.268 -10.013 1.00 87.44 500 GLY A O 1
ATOM 3905 N N . ASP A 1 501 ? 10.523 2.865 -11.110 1.00 85.50 501 ASP A N 1
ATOM 3906 C CA . ASP A 1 501 ? 10.864 1.573 -10.526 1.00 85.50 501 ASP A CA 1
ATOM 3907 C C . ASP A 1 501 ? 12.359 1.568 -10.168 1.00 85.50 501 ASP A C 1
ATOM 3909 O O . ASP A 1 501 ? 13.232 1.839 -11.001 1.00 85.50 501 ASP A O 1
ATOM 3913 N N . VAL A 1 502 ? 12.653 1.299 -8.898 1.00 75.00 502 VAL A N 1
ATOM 3914 C CA . VAL A 1 502 ? 13.988 1.057 -8.365 1.00 75.00 502 VAL A CA 1
ATOM 3915 C C . VAL A 1 502 ? 14.311 -0.412 -8.577 1.00 75.00 502 VAL A C 1
ATOM 3917 O O . VAL A 1 502 ? 14.126 -1.237 -7.690 1.00 75.00 502 VAL A O 1
ATOM 3920 N N . ASN A 1 503 ? 14.843 -0.691 -9.762 1.00 67.19 503 ASN A N 1
ATOM 3921 C CA . ASN A 1 503 ? 15.389 -1.964 -10.207 1.00 67.19 503 ASN A CA 1
ATOM 3922 C C . ASN A 1 503 ? 14.775 -3.195 -9.510 1.00 67.19 503 ASN A C 1
ATOM 3924 O O . ASN A 1 503 ? 15.350 -3.719 -8.550 1.00 67.19 503 ASN A O 1
ATOM 3928 N N . SER A 1 504 ? 13.656 -3.690 -10.054 1.00 50.06 504 SER A N 1
ATOM 3929 C CA . SER A 1 504 ? 13.045 -4.989 -9.751 1.00 50.06 504 SER A CA 1
ATOM 3930 C C . SER A 1 504 ? 14.017 -6.147 -10.027 1.00 50.06 504 SER A C 1
ATOM 3932 O O . SER A 1 504 ? 13.897 -6.898 -11.007 1.00 50.06 504 SER A O 1
ATOM 3934 N N . ALA A 1 505 ? 15.047 -6.290 -9.199 1.00 39.97 505 ALA A N 1
ATOM 3935 C CA . ALA A 1 505 ? 15.866 -7.463 -9.279 1.00 39.97 505 ALA A CA 1
ATOM 3936 C C . ALA A 1 505 ? 14.942 -8.651 -9.036 1.00 39.97 505 ALA A C 1
ATOM 3938 O O . ALA A 1 505 ? 14.225 -8.681 -8.033 1.00 39.97 505 ALA A O 1
ATOM 3939 N N . GLY A 1 506 ? 15.028 -9.694 -9.858 1.00 39.00 506 GLY A N 1
ATOM 3940 C CA . GLY A 1 506 ? 14.458 -11.009 -9.523 1.00 39.00 506 GLY A CA 1
ATOM 3941 C C . GLY A 1 506 ? 15.026 -11.612 -8.213 1.00 39.00 506 GLY A C 1
ATOM 3942 O O . GLY A 1 506 ? 14.878 -12.802 -7.940 1.00 39.00 506 GLY A O 1
ATOM 3943 N N . ALA A 1 507 ? 15.715 -10.806 -7.398 1.00 36.59 507 ALA A N 1
ATOM 3944 C CA . ALA A 1 507 ? 16.445 -11.092 -6.181 1.00 36.59 507 ALA A CA 1
ATOM 3945 C C . ALA A 1 507 ? 15.578 -11.048 -4.909 1.00 36.59 507 ALA A C 1
ATOM 3947 O O . ALA A 1 507 ? 16.106 -10.892 -3.807 1.00 36.59 507 ALA A O 1
ATOM 3948 N N . THR A 1 508 ? 14.279 -11.340 -5.002 1.00 38.62 508 THR A N 1
ATOM 3949 C CA . THR A 1 508 ? 13.467 -11.754 -3.839 1.00 38.62 508 THR A CA 1
ATOM 3950 C C . THR A 1 508 ? 13.949 -13.063 -3.196 1.00 38.62 508 THR A C 1
ATOM 3952 O O . THR A 1 508 ? 13.395 -13.495 -2.188 1.00 38.62 508 THR A O 1
ATOM 3955 N N . ARG A 1 509 ? 15.008 -13.708 -3.711 1.00 40.22 509 ARG A N 1
ATOM 3956 C CA . ARG A 1 509 ? 15.507 -14.986 -3.175 1.00 40.22 509 ARG A CA 1
ATOM 3957 C C . ARG A 1 509 ? 16.722 -14.891 -2.248 1.00 40.22 509 ARG A C 1
ATOM 3959 O O . ARG A 1 509 ? 17.041 -15.893 -1.614 1.00 40.22 509 ARG A O 1
ATOM 3966 N N . VAL A 1 510 ? 17.380 -13.733 -2.090 1.00 43.41 510 VAL A N 1
ATOM 3967 C CA . VAL A 1 510 ? 18.533 -13.610 -1.170 1.00 43.41 510 VAL A CA 1
ATOM 3968 C C . VAL A 1 510 ? 18.425 -12.359 -0.299 1.00 43.41 510 VAL A C 1
ATOM 3970 O O . VAL A 1 510 ? 18.487 -11.234 -0.781 1.00 43.41 510 VAL A O 1
ATOM 3973 N N . LYS A 1 511 ? 18.338 -12.566 1.021 1.00 45.69 511 LYS A N 1
ATOM 3974 C CA . LYS A 1 511 ? 18.222 -11.537 2.077 1.00 45.69 511 LYS A CA 1
ATOM 3975 C C . LYS A 1 511 ? 19.229 -10.373 1.957 1.00 45.69 511 LYS A C 1
ATOM 3977 O O . LYS A 1 511 ? 18.932 -9.272 2.405 1.00 45.69 511 LYS A O 1
ATOM 3982 N N . ALA A 1 512 ? 20.398 -10.615 1.359 1.00 48.53 512 ALA A N 1
ATOM 3983 C CA . ALA A 1 512 ? 21.429 -9.603 1.120 1.00 48.53 512 ALA A CA 1
ATOM 3984 C C . ALA A 1 512 ? 21.048 -8.587 0.023 1.00 48.53 512 ALA A C 1
ATOM 3986 O O . ALA A 1 512 ? 21.284 -7.397 0.205 1.00 48.53 512 ALA A O 1
ATOM 3987 N N . GLY A 1 513 ? 20.400 -9.030 -1.063 1.00 56.81 513 GLY A N 1
ATOM 3988 C CA . GLY A 1 513 ? 19.964 -8.151 -2.157 1.00 56.81 513 GLY A CA 1
ATOM 3989 C C . GLY A 1 513 ? 18.851 -7.195 -1.728 1.00 56.81 513 GLY A C 1
ATOM 3990 O O . GLY A 1 513 ? 18.887 -6.017 -2.061 1.00 56.81 513 GLY A O 1
ATOM 3991 N N . LEU A 1 514 ? 17.925 -7.669 -0.887 1.00 59.78 514 LEU A N 1
ATOM 3992 C CA . LEU A 1 514 ? 16.863 -6.830 -0.324 1.00 59.78 514 LEU A CA 1
ATOM 3993 C C . LEU A 1 514 ? 17.418 -5.714 0.576 1.00 59.78 514 LEU A C 1
ATOM 3995 O O . LEU A 1 514 ? 16.954 -4.582 0.512 1.00 59.78 514 LEU A O 1
ATOM 3999 N N . HIS A 1 515 ? 18.431 -6.012 1.396 1.00 62.66 515 HIS A N 1
ATOM 4000 C CA . HIS A 1 515 ? 19.056 -5.011 2.264 1.00 62.66 515 HIS A CA 1
ATOM 4001 C C . HIS A 1 515 ? 19.847 -3.965 1.461 1.00 62.66 515 HIS A C 1
ATOM 4003 O O . HIS A 1 515 ? 19.817 -2.781 1.787 1.00 62.66 515 HIS A O 1
ATOM 4009 N N . ALA A 1 516 ? 20.538 -4.379 0.395 1.00 66.25 516 ALA A N 1
ATOM 4010 C CA . ALA A 1 516 ? 21.177 -3.456 -0.540 1.00 66.25 516 ALA A CA 1
ATOM 4011 C C . ALA A 1 516 ? 20.144 -2.541 -1.221 1.00 66.25 516 ALA A C 1
ATOM 4013 O O . ALA A 1 516 ? 20.299 -1.322 -1.196 1.00 66.25 516 ALA A O 1
ATOM 4014 N N . LEU A 1 517 ? 19.042 -3.105 -1.724 1.00 65.38 517 LEU A N 1
ATOM 4015 C CA . LEU A 1 517 ? 17.964 -2.343 -2.357 1.00 65.38 517 LEU A CA 1
ATOM 4016 C C . LEU A 1 517 ? 17.338 -1.321 -1.395 1.00 65.38 517 LEU A C 1
ATOM 4018 O O . LEU A 1 517 ? 17.241 -0.145 -1.725 1.00 65.38 517 LEU A O 1
ATOM 4022 N N . GLN A 1 518 ? 17.006 -1.730 -0.167 1.00 67.31 518 GLN A N 1
ATOM 4023 C CA . GLN A 1 518 ? 16.464 -0.832 0.862 1.00 67.31 518 GLN A CA 1
ATOM 4024 C C . GLN A 1 518 ? 17.412 0.332 1.190 1.00 67.31 518 GLN A C 1
ATOM 4026 O O . GLN A 1 518 ? 16.966 1.460 1.411 1.00 67.31 518 GLN A O 1
ATOM 4031 N N . ARG A 1 519 ? 18.727 0.081 1.191 1.00 68.94 519 ARG A N 1
ATOM 4032 C CA . ARG A 1 519 ? 19.739 1.128 1.384 1.00 68.94 519 ARG A CA 1
ATOM 4033 C C . ARG A 1 519 ? 19.839 2.080 0.194 1.00 68.94 519 ARG A C 1
ATOM 4035 O O . ARG A 1 519 ? 19.943 3.283 0.420 1.00 68.94 519 ARG A O 1
ATOM 4042 N N . ALA A 1 520 ? 19.768 1.563 -1.032 1.00 68.75 520 ALA A N 1
ATOM 4043 C CA . ALA A 1 520 ? 19.804 2.354 -2.263 1.00 68.75 520 ALA A CA 1
ATOM 4044 C C . ALA A 1 520 ? 18.554 3.238 -2.440 1.00 68.75 520 ALA A C 1
ATOM 4046 O O . ALA A 1 520 ? 18.653 4.399 -2.838 1.00 68.75 520 ALA A O 1
ATOM 4047 N N . VAL A 1 521 ? 17.376 2.722 -2.071 1.00 71.00 521 VAL A N 1
ATOM 4048 C CA . VAL A 1 521 ? 16.127 3.500 -1.995 1.00 71.00 521 VAL A CA 1
ATOM 4049 C C . VAL A 1 521 ? 16.294 4.681 -1.030 1.00 71.00 521 VAL A C 1
ATOM 4051 O O . VAL A 1 521 ? 15.848 5.789 -1.326 1.00 71.00 521 VAL A O 1
ATOM 4054 N N . GLY A 1 522 ? 17.003 4.461 0.088 1.00 58.34 522 GLY A N 1
ATOM 4055 C CA . GLY A 1 522 ? 17.597 5.507 0.928 1.00 58.34 522 GLY A CA 1
ATOM 4056 C C . GLY A 1 522 ? 16.610 6.510 1.530 1.00 58.34 522 GLY A C 1
ATOM 4057 O O . GLY A 1 522 ? 16.986 7.653 1.780 1.00 58.34 522 GLY A O 1
ATOM 4058 N N . TRP A 1 523 ? 15.374 6.080 1.806 1.00 51.78 523 TRP A N 1
ATOM 4059 C CA . TRP A 1 523 ? 14.272 6.908 2.327 1.00 51.78 523 TRP A CA 1
ATOM 4060 C C . TRP A 1 523 ? 14.601 7.682 3.627 1.00 51.78 523 TRP A C 1
ATOM 4062 O O . TRP A 1 523 ? 13.994 8.710 3.899 1.00 51.78 523 TRP A O 1
ATOM 4072 N N . ARG A 1 524 ? 15.589 7.238 4.423 1.00 48.12 524 ARG A N 1
ATOM 4073 C CA . ARG A 1 524 ? 16.021 7.899 5.677 1.00 48.12 524 ARG A CA 1
ATOM 4074 C C . ARG A 1 524 ? 17.365 8.648 5.589 1.00 48.12 524 ARG A C 1
ATOM 4076 O O . ARG A 1 524 ? 17.910 9.014 6.627 1.00 48.12 524 ARG A O 1
ATOM 4083 N N . ARG A 1 525 ? 17.950 8.842 4.398 1.00 54.09 525 ARG A N 1
ATOM 4084 C CA . ARG A 1 525 ? 19.202 9.617 4.260 1.00 54.09 525 ARG A CA 1
ATOM 4085 C C . ARG A 1 525 ? 18.880 11.110 4.211 1.00 54.09 525 ARG A C 1
ATOM 4087 O O . ARG A 1 525 ? 18.035 11.514 3.422 1.00 54.09 525 ARG A O 1
ATOM 4094 N N . GLU A 1 526 ? 19.607 11.921 4.982 1.00 45.44 526 GLU A N 1
ATOM 4095 C CA . GLU A 1 526 ? 19.532 13.395 4.909 1.00 45.44 526 GLU A CA 1
ATOM 4096 C C . GLU A 1 526 ? 19.846 13.934 3.498 1.00 45.44 526 GLU A C 1
ATOM 4098 O O . GLU A 1 526 ? 19.371 15.003 3.132 1.00 45.44 526 GLU A O 1
ATOM 4103 N N . GLU A 1 527 ? 20.592 13.170 2.691 1.00 53.25 527 GLU A N 1
ATOM 4104 C CA . GLU A 1 527 ? 20.983 13.508 1.311 1.00 53.25 527 GLU A CA 1
ATOM 4105 C C . GLU A 1 527 ? 20.092 12.855 0.228 1.00 53.25 527 GLU A C 1
ATOM 4107 O O . GLU A 1 527 ? 20.274 13.126 -0.955 1.00 53.25 527 GLU A O 1
ATOM 4112 N N . GLY A 1 528 ? 19.117 12.019 0.623 1.00 62.81 528 GLY A N 1
ATOM 4113 C CA . GLY A 1 528 ? 18.156 11.349 -0.264 1.00 62.81 528 GLY A CA 1
ATOM 4114 C C . GLY A 1 528 ? 18.729 10.177 -1.081 1.00 62.81 528 GLY A C 1
ATOM 4115 O O . GLY A 1 528 ? 19.666 10.332 -1.857 1.00 62.81 528 GLY A O 1
ATOM 4116 N N . GLY A 1 529 ? 18.148 8.977 -0.942 1.00 74.81 529 GLY A N 1
ATOM 4117 C CA . GLY A 1 529 ? 18.380 7.874 -1.891 1.00 74.81 529 GLY A CA 1
ATOM 4118 C C . GLY A 1 529 ? 17.675 8.095 -3.233 1.00 74.81 529 GLY A C 1
ATOM 4119 O O . GLY A 1 529 ? 17.190 9.193 -3.506 1.00 74.81 529 GLY A O 1
ATOM 4120 N N . VAL A 1 530 ? 17.570 7.047 -4.058 1.00 78.94 530 VAL A N 1
ATOM 4121 C CA . VAL A 1 530 ? 16.945 7.113 -5.399 1.00 78.94 530 VAL A CA 1
ATOM 4122 C C . VAL A 1 530 ? 15.600 7.858 -5.377 1.00 78.94 530 VAL A C 1
ATOM 4124 O O . VAL A 1 530 ? 15.365 8.760 -6.180 1.00 78.94 530 VAL A O 1
ATOM 4127 N N . VAL A 1 531 ? 14.748 7.538 -4.401 1.00 76.94 531 VAL A N 1
ATOM 4128 C CA . VAL A 1 531 ? 13.412 8.135 -4.250 1.00 76.94 531 VAL A CA 1
ATOM 4129 C C . VAL A 1 531 ? 13.490 9.584 -3.779 1.00 76.94 531 VAL A C 1
ATOM 4131 O O . VAL A 1 531 ? 12.804 10.443 -4.323 1.00 76.94 531 VAL A O 1
ATOM 4134 N N . GLY A 1 532 ? 14.350 9.883 -2.801 1.00 77.19 532 GLY A N 1
ATOM 4135 C CA . GLY A 1 532 ? 14.525 11.251 -2.306 1.00 77.19 532 GLY A CA 1
ATOM 4136 C C . GLY A 1 532 ? 14.997 12.201 -3.409 1.00 77.19 532 GLY A C 1
ATOM 4137 O O . GLY A 1 532 ? 14.465 13.300 -3.551 1.00 77.19 532 GLY A O 1
ATOM 4138 N N . ARG A 1 533 ? 15.933 11.743 -4.251 1.00 85.00 533 ARG A N 1
ATOM 4139 C CA . ARG A 1 533 ? 16.428 12.498 -5.412 1.00 85.00 533 ARG A CA 1
ATOM 4140 C C . ARG A 1 533 ? 15.358 12.691 -6.479 1.00 85.00 533 ARG A C 1
ATOM 4142 O O . ARG A 1 533 ? 15.257 13.779 -7.038 1.00 85.00 533 ARG A O 1
ATOM 4149 N N . PHE A 1 534 ? 14.543 11.670 -6.738 1.00 84.75 534 PHE A N 1
ATOM 4150 C CA . PHE A 1 534 ? 13.404 11.789 -7.645 1.00 84.75 534 PHE A CA 1
ATOM 4151 C C . PHE A 1 534 ? 12.396 12.838 -7.161 1.00 84.75 534 PHE A C 1
ATOM 4153 O O . PHE A 1 534 ? 12.021 13.720 -7.929 1.00 84.75 534 PHE A O 1
ATOM 4160 N N . LEU A 1 535 ? 12.003 12.791 -5.885 1.00 80.50 535 LEU A N 1
ATOM 4161 C CA . LEU A 1 535 ? 11.064 13.757 -5.312 1.00 80.50 535 LEU A CA 1
ATOM 4162 C C . LEU A 1 535 ? 11.615 15.187 -5.374 1.00 80.50 535 LEU A C 1
ATOM 4164 O O . LEU A 1 535 ? 10.903 16.092 -5.799 1.00 80.50 535 LEU A O 1
ATOM 4168 N N . ALA A 1 536 ? 12.899 15.375 -5.055 1.00 82.31 536 ALA A N 1
ATOM 4169 C CA . ALA A 1 536 ? 13.569 16.667 -5.199 1.00 82.31 536 ALA A CA 1
ATOM 4170 C C . ALA A 1 536 ? 13.609 17.156 -6.662 1.00 82.31 536 ALA A C 1
ATOM 4172 O O . ALA A 1 536 ? 13.516 18.353 -6.926 1.00 82.31 536 ALA A O 1
ATOM 4173 N N . ALA A 1 537 ? 13.718 16.246 -7.635 1.00 86.06 537 ALA A N 1
ATOM 4174 C CA . ALA A 1 537 ? 13.715 16.590 -9.055 1.00 86.06 537 ALA A CA 1
ATOM 4175 C C . ALA A 1 537 ? 12.337 17.037 -9.578 1.00 86.06 537 ALA A C 1
ATOM 4177 O O . ALA A 1 537 ? 12.281 17.811 -10.540 1.00 86.06 537 ALA A O 1
ATOM 4178 N N . LEU A 1 538 ? 11.239 16.591 -8.953 1.00 85.19 538 LEU A N 1
ATOM 4179 C CA . LEU A 1 538 ? 9.880 17.042 -9.285 1.00 85.19 538 LEU A CA 1
ATOM 4180 C C . LEU A 1 538 ? 9.628 18.495 -8.877 1.00 85.19 538 LEU A C 1
ATOM 4182 O O . LEU A 1 538 ? 8.747 19.142 -9.445 1.00 85.19 538 LEU A O 1
ATOM 4186 N N . GLU A 1 539 ? 10.397 19.024 -7.924 1.00 81.75 539 GLU A N 1
ATOM 4187 C CA . GLU A 1 539 ? 10.209 20.388 -7.447 1.00 81.75 539 GLU A CA 1
ATOM 4188 C C . GLU A 1 539 ? 10.439 21.414 -8.572 1.00 81.75 539 GLU A C 1
ATOM 4190 O O . GLU A 1 539 ? 11.366 21.272 -9.383 1.00 81.75 539 GLU A O 1
ATOM 4195 N N . PRO A 1 540 ? 9.616 22.476 -8.646 1.00 71.88 540 PRO A N 1
ATOM 4196 C CA . PRO A 1 540 ? 9.771 23.532 -9.638 1.00 71.88 540 PRO A CA 1
ATOM 4197 C C . PRO A 1 540 ? 10.970 24.425 -9.279 1.00 71.88 540 PRO A C 1
ATOM 4199 O O . PRO A 1 540 ? 10.850 25.414 -8.556 1.00 71.88 540 PRO A O 1
ATOM 4202 N N . ILE A 1 541 ? 12.148 24.085 -9.802 1.00 73.81 541 ILE A N 1
ATOM 4203 C CA . ILE A 1 541 ? 13.396 24.834 -9.595 1.00 73.81 541 ILE A CA 1
ATOM 4204 C C . ILE A 1 541 ? 13.817 25.506 -10.909 1.00 73.81 541 ILE A C 1
ATOM 4206 O O . ILE A 1 541 ? 13.580 24.996 -12.003 1.00 73.81 541 ILE A O 1
ATOM 4210 N N . ARG A 1 542 ? 14.482 26.667 -10.826 1.00 65.75 542 ARG A N 1
ATOM 4211 C CA . ARG A 1 542 ? 15.119 27.297 -11.995 1.00 65.75 542 ARG A CA 1
ATOM 4212 C C . ARG A 1 542 ? 16.234 26.391 -12.525 1.00 65.75 542 ARG A C 1
ATOM 4214 O O . ARG A 1 542 ? 17.240 26.218 -11.845 1.00 65.75 542 ARG A O 1
ATOM 4221 N N . GLY A 1 543 ? 16.093 25.869 -13.740 1.00 71.62 543 GLY A N 1
ATOM 4222 C CA . GLY A 1 543 ? 17.091 24.964 -14.307 1.00 71.62 543 GLY A CA 1
ATOM 4223 C C . GLY A 1 543 ? 16.591 24.200 -15.534 1.00 71.62 543 GLY A C 1
ATOM 4224 O O . GLY A 1 543 ? 15.687 24.691 -16.216 1.00 71.62 543 GLY A O 1
ATOM 4225 N N . PRO A 1 544 ? 17.182 23.028 -15.844 1.00 74.62 544 PRO A N 1
ATOM 4226 C CA . PRO A 1 544 ? 16.644 22.136 -16.866 1.00 74.62 544 PRO A CA 1
ATOM 4227 C C . PRO A 1 544 ? 15.196 21.759 -16.525 1.00 74.62 544 PRO A C 1
ATOM 4229 O O . PRO A 1 544 ? 14.820 21.727 -15.351 1.00 74.62 544 PRO A O 1
ATOM 4232 N N . GLY A 1 545 ? 14.379 21.497 -17.550 1.00 88.19 545 GLY A N 1
ATOM 4233 C CA . GLY A 1 545 ? 13.000 21.042 -17.352 1.00 88.19 545 GLY A CA 1
ATOM 4234 C C . GLY A 1 545 ? 12.944 19.729 -16.567 1.00 88.19 545 GLY A C 1
ATOM 4235 O O . GLY A 1 545 ? 13.947 19.018 -16.470 1.00 88.19 545 GLY A O 1
ATOM 4236 N N . ILE A 1 546 ? 11.772 19.400 -16.029 1.00 90.19 546 ILE A N 1
ATOM 4237 C CA . ILE A 1 546 ? 11.546 18.261 -15.126 1.00 90.19 546 ILE A CA 1
ATOM 4238 C C . ILE A 1 546 ? 12.185 16.944 -15.596 1.00 90.19 546 ILE A C 1
ATOM 4240 O O . ILE A 1 546 ? 12.823 16.253 -14.808 1.00 90.19 546 ILE A O 1
ATOM 4244 N N . VAL A 1 547 ? 12.117 16.636 -16.895 1.00 92.06 547 VAL A N 1
ATOM 4245 C CA . VAL A 1 547 ? 12.726 15.429 -17.483 1.00 92.06 547 VAL A CA 1
ATOM 4246 C C . VAL A 1 547 ? 14.249 15.421 -17.308 1.00 92.06 547 VAL A C 1
ATOM 4248 O O . VAL A 1 547 ? 14.823 14.403 -16.932 1.00 92.06 547 VAL A O 1
ATOM 4251 N N . GLY A 1 548 ? 14.905 16.561 -17.545 1.00 92.44 548 GLY A N 1
ATOM 4252 C CA . GLY A 1 548 ? 16.347 16.709 -17.346 1.00 92.44 548 GLY A CA 1
ATOM 4253 C C . GLY A 1 548 ? 16.732 16.568 -15.875 1.00 92.44 548 GLY A C 1
ATOM 4254 O O . GLY A 1 548 ? 17.661 15.835 -15.561 1.00 92.44 548 GLY A O 1
ATOM 4255 N N . ARG A 1 549 ? 15.955 17.168 -14.962 1.00 92.31 549 ARG A N 1
ATOM 4256 C CA . ARG A 1 549 ? 16.194 17.025 -13.516 1.00 92.31 549 ARG A CA 1
ATOM 4257 C C . ARG A 1 549 ? 16.064 15.579 -13.043 1.00 92.31 549 ARG A C 1
ATOM 4259 O O . ARG A 1 549 ? 16.882 15.131 -12.248 1.00 92.31 549 ARG A O 1
ATOM 4266 N N . ILE A 1 550 ? 15.064 14.842 -13.533 1.00 91.38 550 ILE A N 1
ATOM 4267 C CA . ILE A 1 550 ? 14.877 13.425 -13.183 1.00 91.38 550 ILE A CA 1
ATOM 4268 C C . ILE A 1 550 ? 16.032 12.575 -13.731 1.00 91.38 550 ILE A C 1
ATOM 4270 O O . ILE A 1 550 ? 16.509 11.685 -13.030 1.00 91.38 550 ILE A O 1
ATOM 4274 N N . ARG A 1 551 ? 16.526 12.861 -14.942 1.00 93.88 551 ARG A N 1
ATOM 4275 C CA . ARG A 1 551 ? 17.716 12.197 -15.505 1.00 93.88 551 ARG A CA 1
ATOM 4276 C C . ARG A 1 551 ? 18.960 12.444 -14.668 1.00 93.88 551 ARG A C 1
ATOM 4278 O O . ARG A 1 551 ? 19.633 11.485 -14.304 1.00 93.88 551 ARG A O 1
ATOM 4285 N N . ASP A 1 552 ? 19.220 13.700 -14.315 1.00 91.81 552 ASP A N 1
ATOM 4286 C CA . ASP A 1 552 ? 20.350 14.070 -13.463 1.00 91.81 552 ASP A CA 1
ATOM 4287 C C . ASP A 1 552 ? 20.251 13.366 -12.100 1.00 91.81 552 ASP A C 1
ATOM 4289 O O . ASP A 1 552 ? 21.220 12.777 -11.624 1.00 91.81 552 ASP A O 1
ATOM 4293 N N . ALA A 1 553 ? 19.057 13.348 -11.498 1.00 89.44 553 ALA A N 1
ATOM 4294 C CA . ALA A 1 553 ? 18.792 12.651 -10.243 1.00 89.44 553 ALA A CA 1
ATOM 4295 C C . ALA A 1 553 ? 19.036 11.136 -10.341 1.00 89.44 553 ALA A C 1
ATOM 4297 O O . ALA A 1 553 ? 19.675 10.565 -9.456 1.00 89.44 553 ALA A O 1
ATOM 4298 N N . ALA A 1 554 ? 18.565 10.490 -11.412 1.00 89.44 554 ALA A N 1
ATOM 4299 C CA . ALA A 1 554 ? 18.756 9.061 -11.645 1.00 89.44 554 ALA A CA 1
ATOM 4300 C C . ALA A 1 554 ? 20.230 8.707 -11.907 1.00 89.44 554 ALA A C 1
ATOM 4302 O O . ALA A 1 554 ? 20.711 7.687 -11.412 1.00 89.44 554 ALA A O 1
ATOM 4303 N N . GLN A 1 555 ? 20.955 9.549 -12.650 1.00 92.38 555 GLN A N 1
ATOM 4304 C CA . GLN A 1 555 ? 22.384 9.379 -12.921 1.00 92.38 555 GLN A CA 1
ATOM 4305 C C . GLN A 1 555 ? 23.216 9.518 -11.642 1.00 92.38 555 GLN A C 1
ATOM 4307 O O . GLN A 1 555 ? 24.013 8.636 -11.331 1.00 92.38 555 GLN A O 1
ATOM 4312 N N . LEU A 1 556 ? 22.977 10.575 -10.860 1.00 89.94 556 LEU A N 1
ATOM 4313 C CA . LEU A 1 556 ? 23.656 10.799 -9.582 1.00 89.94 556 LEU A CA 1
ATOM 4314 C C . LEU A 1 556 ? 23.394 9.657 -8.596 1.00 89.94 556 LEU A C 1
ATOM 4316 O O . LEU A 1 556 ? 24.323 9.171 -7.956 1.00 89.94 556 LEU A O 1
ATOM 4320 N N . ALA A 1 557 ? 22.145 9.189 -8.501 1.00 86.25 557 ALA A N 1
ATOM 4321 C CA . ALA A 1 557 ? 21.801 8.067 -7.633 1.00 86.25 557 ALA A CA 1
ATOM 4322 C C . ALA A 1 557 ? 22.542 6.781 -8.037 1.00 86.25 557 ALA A C 1
ATOM 4324 O O . ALA A 1 557 ? 23.028 6.050 -7.175 1.00 86.25 557 ALA A O 1
ATOM 4325 N N . PHE A 1 558 ? 22.657 6.513 -9.342 1.00 88.75 558 PHE A N 1
ATOM 4326 C CA . PHE A 1 558 ? 23.424 5.377 -9.846 1.00 88.75 558 PHE A CA 1
ATOM 4327 C C . PHE A 1 558 ? 24.915 5.499 -9.510 1.00 88.75 558 PHE A C 1
ATOM 4329 O O . PHE A 1 558 ? 25.500 4.542 -9.012 1.00 88.75 558 PHE A O 1
ATOM 4336 N N . GLU A 1 559 ? 25.527 6.660 -9.745 1.00 89.94 559 GLU A N 1
ATOM 4337 C CA . GLU A 1 559 ? 26.951 6.899 -9.472 1.00 89.94 559 GLU A CA 1
ATOM 4338 C C . GLU A 1 559 ? 27.289 6.745 -7.984 1.00 89.94 559 GLU A C 1
ATOM 4340 O O . GLU A 1 559 ? 28.290 6.119 -7.629 1.00 89.94 559 GLU A O 1
ATOM 4345 N N . GLU A 1 560 ? 26.420 7.249 -7.108 1.00 86.69 560 GLU A N 1
ATOM 4346 C CA . GLU A 1 560 ? 26.537 7.067 -5.662 1.00 86.69 560 GLU A CA 1
ATOM 4347 C C . GLU A 1 560 ? 26.425 5.598 -5.273 1.00 86.69 560 GLU A C 1
ATOM 4349 O O . GLU A 1 560 ? 27.278 5.090 -4.540 1.00 86.69 560 GLU A O 1
ATOM 4354 N N . ASN A 1 561 ? 25.422 4.892 -5.798 1.00 85.44 561 ASN A N 1
ATOM 4355 C CA . ASN A 1 561 ? 25.243 3.476 -5.503 1.00 85.44 561 ASN A CA 1
ATOM 4356 C C . ASN A 1 561 ? 26.411 2.632 -6.037 1.00 85.44 561 ASN A C 1
ATOM 4358 O O . ASN A 1 561 ? 26.839 1.689 -5.377 1.00 85.44 561 ASN A O 1
ATOM 4362 N N . ALA A 1 562 ? 26.964 2.985 -7.199 1.00 86.44 562 ALA A N 1
ATOM 4363 C CA . ALA A 1 562 ? 28.082 2.280 -7.822 1.00 86.44 562 ALA A CA 1
ATOM 4364 C C . ALA A 1 562 ? 29.397 2.462 -7.052 1.00 86.44 562 ALA A C 1
ATOM 4366 O O . ALA A 1 562 ? 30.313 1.649 -7.187 1.00 86.44 562 ALA A O 1
ATOM 4367 N N . SER A 1 563 ? 29.491 3.510 -6.230 1.00 87.00 563 SER A N 1
ATOM 4368 C CA . SER A 1 563 ? 30.634 3.737 -5.345 1.00 87.00 563 SER A CA 1
ATOM 4369 C C . SER A 1 563 ? 30.632 2.847 -4.093 1.00 87.00 563 SER A C 1
ATOM 4371 O O . SER A 1 563 ? 31.674 2.728 -3.447 1.00 87.00 563 SER A O 1
ATOM 4373 N N . ASP A 1 564 ? 29.506 2.196 -3.769 1.00 84.00 564 ASP A N 1
ATOM 4374 C CA . ASP A 1 564 ? 29.358 1.293 -2.624 1.00 84.00 564 ASP A CA 1
ATOM 4375 C C . ASP A 1 564 ? 29.399 -0.185 -3.075 1.00 84.00 564 ASP A C 1
ATOM 4377 O O . ASP A 1 564 ? 28.429 -0.696 -3.646 1.00 84.00 564 ASP A O 1
ATOM 4381 N N . PRO A 1 565 ? 30.488 -0.927 -2.791 1.00 83.19 565 PRO A N 1
ATOM 4382 C CA . PRO A 1 565 ? 30.601 -2.339 -3.155 1.00 83.19 565 PRO A CA 1
ATOM 4383 C C . PRO A 1 565 ? 29.520 -3.232 -2.533 1.00 83.19 565 PRO A C 1
ATOM 4385 O O . PRO A 1 565 ? 29.259 -4.319 -3.045 1.00 83.19 565 PRO A O 1
ATOM 4388 N N . GLU A 1 566 ? 28.889 -2.809 -1.432 1.00 79.69 566 GLU A N 1
ATOM 4389 C CA . GLU A 1 566 ? 27.813 -3.566 -0.792 1.00 79.69 566 GLU A CA 1
ATOM 4390 C C . GLU A 1 566 ? 26.453 -3.409 -1.488 1.00 79.69 566 GLU A C 1
ATOM 4392 O O . GLU A 1 566 ? 25.478 -4.057 -1.085 1.00 79.69 566 GLU A O 1
ATOM 4397 N N . LEU A 1 567 ? 26.376 -2.549 -2.507 1.00 76.19 567 LEU A N 1
ATOM 4398 C CA . LEU A 1 567 ? 25.206 -2.370 -3.363 1.00 76.19 567 LEU A CA 1
ATOM 4399 C C . LEU A 1 567 ? 25.314 -3.137 -4.683 1.00 76.19 567 LEU A C 1
ATOM 4401 O O . LEU A 1 567 ? 24.384 -3.100 -5.479 1.00 76.19 567 LEU A O 1
ATOM 4405 N N . ILE A 1 568 ? 26.395 -3.886 -4.899 1.00 80.56 568 ILE A N 1
ATOM 4406 C CA . ILE A 1 568 ? 26.534 -4.755 -6.065 1.00 80.56 568 ILE A CA 1
ATOM 4407 C C . ILE A 1 568 ? 25.634 -5.989 -5.890 1.00 80.56 568 ILE A C 1
ATOM 4409 O O . ILE A 1 568 ? 25.792 -6.782 -4.959 1.00 80.56 568 ILE A O 1
ATOM 4413 N N . ILE A 1 569 ? 24.682 -6.163 -6.805 1.00 75.56 569 ILE A N 1
ATOM 4414 C CA . ILE A 1 569 ? 23.684 -7.233 -6.817 1.00 75.56 569 ILE A CA 1
ATOM 4415 C C . ILE A 1 569 ? 23.753 -8.048 -8.115 1.00 75.56 569 ILE A C 1
ATOM 4417 O O . ILE A 1 569 ? 24.254 -7.605 -9.145 1.00 75.56 569 ILE A O 1
ATOM 4421 N N . SER A 1 570 ? 23.244 -9.279 -8.071 1.00 75.38 570 SER A N 1
ATOM 4422 C CA . SER A 1 570 ? 22.961 -10.056 -9.283 1.00 75.38 570 SER A CA 1
ATOM 4423 C C . SER A 1 570 ? 21.507 -9.844 -9.683 1.00 75.38 570 SER A C 1
ATOM 4425 O O . SER A 1 570 ? 20.623 -10.001 -8.840 1.00 75.38 570 SER A O 1
ATOM 4427 N N . ASP A 1 571 ? 21.274 -9.539 -10.955 1.00 78.25 571 ASP A N 1
ATOM 4428 C CA . ASP A 1 571 ? 19.942 -9.362 -11.531 1.00 78.25 571 ASP A CA 1
ATOM 4429 C C . ASP A 1 571 ? 19.753 -10.291 -12.748 1.00 78.25 571 ASP A C 1
ATOM 4431 O O . ASP A 1 571 ? 20.655 -11.030 -13.162 1.00 78.25 571 ASP A O 1
ATOM 4435 N N . SER A 1 572 ? 18.557 -10.304 -13.314 1.00 82.12 572 SER A N 1
ATOM 4436 C CA . SER A 1 572 ? 18.229 -10.966 -14.556 1.00 82.12 572 SER A CA 1
ATOM 4437 C C . SER A 1 572 ? 17.156 -10.197 -15.316 1.00 82.12 572 SER A C 1
ATOM 4439 O O . SER A 1 572 ? 16.231 -9.673 -14.702 1.00 82.12 572 SER A O 1
ATOM 4441 N N . VAL A 1 573 ? 17.240 -10.202 -16.641 1.00 85.06 573 VAL A N 1
ATOM 4442 C CA . VAL A 1 573 ? 16.226 -9.623 -17.528 1.00 85.06 573 VAL A CA 1
ATOM 4443 C C . VAL A 1 573 ? 15.608 -10.725 -18.375 1.00 85.06 573 VAL A C 1
ATOM 4445 O O . VAL A 1 573 ? 16.336 -11.532 -18.955 1.00 85.06 573 VAL A O 1
ATOM 4448 N N . ASP A 1 574 ? 14.280 -10.786 -18.397 1.00 87.19 574 ASP A N 1
ATOM 4449 C CA . ASP A 1 574 ? 13.544 -11.691 -19.278 1.00 87.19 574 ASP A CA 1
ATOM 4450 C C . ASP A 1 574 ? 13.610 -11.165 -20.714 1.00 87.19 574 ASP A C 1
ATOM 4452 O O . ASP A 1 574 ? 13.397 -9.982 -20.963 1.00 87.19 574 ASP A O 1
ATOM 4456 N N . VAL A 1 575 ? 13.971 -12.036 -21.647 1.00 90.81 575 VAL A N 1
ATOM 4457 C CA . VAL A 1 575 ? 14.084 -11.737 -23.074 1.00 90.81 575 VAL A CA 1
ATOM 4458 C C . VAL A 1 575 ? 13.227 -12.663 -23.927 1.00 90.81 575 VAL A C 1
ATOM 4460 O O . VAL A 1 575 ? 13.335 -12.608 -25.150 1.00 90.81 575 VAL A O 1
ATOM 4463 N N . ALA A 1 576 ? 12.395 -13.518 -23.324 1.00 88.81 576 ALA A N 1
ATOM 4464 C CA . ALA A 1 576 ? 11.621 -14.517 -24.053 1.00 88.81 576 ALA A CA 1
ATOM 4465 C C . ALA A 1 576 ? 10.744 -13.898 -25.146 1.00 88.81 576 ALA A C 1
ATOM 4467 O O . ALA A 1 576 ? 10.821 -14.319 -26.300 1.00 88.81 576 ALA A O 1
ATOM 4468 N N . ASP A 1 577 ? 9.991 -12.852 -24.805 1.00 86.75 577 ASP A N 1
ATOM 4469 C CA . ASP A 1 577 ? 9.072 -12.184 -25.735 1.00 86.75 577 ASP A CA 1
ATOM 4470 C C . ASP A 1 577 ? 9.796 -11.411 -26.847 1.00 86.75 577 ASP A C 1
ATOM 4472 O O . ASP A 1 577 ? 9.238 -11.172 -27.918 1.00 86.75 577 ASP A O 1
ATOM 4476 N N . ALA A 1 578 ? 11.069 -11.071 -26.630 1.00 90.75 578 ALA A N 1
ATOM 4477 C CA . ALA A 1 578 ? 11.915 -10.422 -27.624 1.00 90.75 578 ALA A CA 1
ATOM 4478 C C . ALA A 1 578 ? 12.665 -11.423 -28.522 1.00 90.75 578 ALA A C 1
ATOM 4480 O O . ALA A 1 578 ? 13.275 -11.018 -29.514 1.00 90.75 578 ALA A O 1
ATOM 4481 N N . LEU A 1 579 ? 12.657 -12.722 -28.207 1.00 93.69 579 LEU A N 1
ATOM 4482 C CA . LEU A 1 579 ? 13.291 -13.741 -29.039 1.00 93.69 579 LEU A CA 1
ATOM 4483 C C . LEU A 1 579 ? 12.345 -14.177 -30.158 1.00 93.69 579 LEU A C 1
ATOM 4485 O O . LEU A 1 579 ? 11.276 -14.747 -29.929 1.00 93.69 579 LEU A O 1
ATOM 4489 N N . VAL A 1 580 ? 12.785 -13.967 -31.398 1.00 95.19 580 VAL A N 1
ATOM 4490 C CA . VAL A 1 580 ? 12.048 -14.341 -32.606 1.00 95.19 580 VAL A CA 1
ATOM 4491 C C . VAL A 1 580 ? 12.847 -15.285 -33.502 1.00 95.19 580 VAL A C 1
ATOM 4493 O O . VAL A 1 580 ? 14.073 -15.215 -33.593 1.00 95.19 580 VAL A O 1
ATOM 4496 N N . ILE A 1 581 ? 12.135 -16.167 -34.198 1.00 95.94 581 ILE A N 1
ATOM 4497 C CA . ILE A 1 581 ? 12.651 -17.027 -35.266 1.00 95.94 581 ILE A CA 1
ATOM 4498 C C . ILE A 1 581 ? 11.778 -16.811 -36.498 1.00 95.94 581 ILE A C 1
ATOM 4500 O O . ILE A 1 581 ? 10.554 -16.874 -36.405 1.00 95.94 581 ILE A O 1
ATOM 4504 N N . ASP A 1 582 ? 12.381 -16.472 -37.637 1.00 93.25 582 ASP A N 1
ATOM 4505 C CA . ASP A 1 582 ? 11.657 -16.138 -38.875 1.00 93.25 582 ASP A CA 1
ATOM 4506 C C . ASP A 1 582 ? 10.541 -15.082 -38.685 1.00 93.25 582 ASP A C 1
ATOM 4508 O O . ASP A 1 582 ? 9.489 -15.137 -39.322 1.00 93.25 582 ASP A O 1
ATOM 4512 N N . GLY A 1 583 ? 10.754 -14.122 -37.777 1.00 90.94 583 GLY A N 1
ATOM 4513 C CA . GLY A 1 583 ? 9.815 -13.028 -37.498 1.00 90.94 583 GLY A CA 1
ATOM 4514 C C . GLY A 1 583 ? 8.625 -13.379 -36.596 1.00 90.94 583 GLY A C 1
ATOM 4515 O O . GLY A 1 583 ? 7.738 -12.545 -36.436 1.00 90.94 583 GLY A O 1
ATOM 4516 N N . ARG A 1 584 ? 8.587 -14.573 -35.991 1.00 93.00 584 ARG A N 1
ATOM 4517 C CA . ARG A 1 584 ? 7.574 -14.957 -34.988 1.00 93.00 584 ARG A CA 1
ATOM 4518 C C . ARG A 1 584 ? 8.206 -15.266 -33.626 1.00 93.00 584 ARG A C 1
ATOM 4520 O O . ARG A 1 584 ? 9.365 -15.681 -33.608 1.00 93.00 584 ARG A O 1
ATOM 4527 N N . PRO A 1 585 ? 7.453 -15.152 -32.514 1.00 91.69 585 PRO A N 1
ATOM 4528 C CA . PRO A 1 585 ? 7.936 -15.543 -31.193 1.00 91.69 585 PRO A CA 1
ATOM 4529 C C . PRO A 1 585 ? 8.453 -16.986 -31.165 1.00 91.69 585 PRO A C 1
ATOM 4531 O O . PRO A 1 585 ? 7.878 -17.888 -31.797 1.00 91.69 585 PRO A O 1
ATOM 4534 N N . VAL A 1 586 ? 9.554 -17.188 -30.445 1.00 92.06 586 VAL A N 1
ATOM 4535 C CA . VAL A 1 586 ? 10.223 -18.484 -30.298 1.00 92.06 586 VAL A CA 1
ATOM 4536 C C . VAL A 1 586 ? 9.432 -19.405 -29.369 1.00 92.06 586 VAL A C 1
ATOM 4538 O O . VAL A 1 586 ? 8.932 -18.994 -28.326 1.00 92.06 586 VAL A O 1
ATOM 4541 N N . ARG A 1 587 ? 9.330 -20.689 -29.731 1.00 90.62 587 ARG A N 1
ATOM 4542 C CA . ARG A 1 587 ? 8.744 -21.734 -28.875 1.00 90.62 587 ARG A CA 1
ATOM 4543 C C . ARG A 1 587 ? 9.824 -22.476 -28.090 1.00 90.62 587 ARG A C 1
ATOM 4545 O O . ARG A 1 587 ? 10.946 -22.625 -28.562 1.00 90.62 587 ARG A O 1
ATOM 4552 N N . ALA A 1 588 ? 9.460 -23.063 -26.949 1.00 88.50 588 ALA A N 1
ATOM 4553 C CA . ALA A 1 588 ? 10.385 -23.821 -26.093 1.00 88.50 588 ALA A CA 1
ATOM 4554 C C . ALA A 1 588 ? 11.144 -24.919 -26.858 1.00 88.50 588 ALA A C 1
ATOM 4556 O O . ALA A 1 588 ? 12.353 -25.087 -26.709 1.00 88.50 588 ALA A O 1
ATOM 4557 N N . THR A 1 589 ? 10.439 -25.627 -27.746 1.00 89.38 589 THR A N 1
ATOM 4558 C CA . THR A 1 589 ? 10.997 -26.705 -28.578 1.00 89.38 589 THR A CA 1
ATOM 4559 C C . THR A 1 589 ? 12.010 -26.225 -29.619 1.00 89.38 589 THR A C 1
ATOM 4561 O O . THR A 1 589 ? 12.694 -27.047 -30.219 1.00 89.38 589 THR A O 1
ATOM 4564 N N . GLU A 1 590 ? 12.078 -24.919 -29.874 1.00 92.38 590 GLU A N 1
ATOM 4565 C CA . GLU A 1 590 ? 12.954 -24.293 -30.872 1.00 92.38 590 GLU A CA 1
ATOM 4566 C C . GLU A 1 590 ? 14.240 -23.746 -30.236 1.00 92.38 590 GLU A C 1
ATOM 4568 O O . GLU A 1 590 ? 15.201 -23.456 -30.944 1.00 92.38 590 GLU A O 1
ATOM 4573 N N . ILE A 1 591 ? 14.299 -23.681 -28.901 1.00 91.62 591 ILE A N 1
ATOM 4574 C CA . ILE A 1 591 ? 15.494 -23.304 -28.141 1.00 91.62 591 ILE A CA 1
ATOM 4575 C C . ILE A 1 591 ? 16.336 -24.563 -27.912 1.00 91.62 591 ILE A C 1
ATOM 4577 O O . ILE A 1 591 ? 16.335 -25.203 -26.853 1.00 91.62 591 ILE A O 1
ATOM 4581 N N . VAL A 1 592 ? 17.030 -24.958 -28.975 1.00 92.62 592 VAL A N 1
ATOM 4582 C CA . VAL A 1 592 ? 17.942 -26.105 -29.016 1.00 92.62 592 VAL A CA 1
ATOM 4583 C C . VAL A 1 592 ? 19.355 -25.643 -29.346 1.00 92.62 592 VAL A C 1
ATOM 4585 O O . VAL A 1 592 ? 19.543 -24.593 -29.951 1.00 92.62 592 VAL A O 1
ATOM 4588 N N . GLU A 1 593 ? 20.356 -26.420 -28.942 1.00 94.56 593 GLU A N 1
ATOM 4589 C CA . GLU A 1 593 ? 21.757 -26.129 -29.258 1.00 94.56 593 GLU A CA 1
ATOM 4590 C C . GLU A 1 593 ? 21.965 -25.987 -30.776 1.00 94.56 593 GLU A C 1
ATOM 4592 O O . GLU A 1 593 ? 21.492 -26.812 -31.560 1.00 94.56 593 GLU A O 1
ATOM 4597 N N . GLY A 1 594 ? 22.639 -24.913 -31.187 1.00 95.12 594 GLY A N 1
ATOM 4598 C CA . GLY A 1 594 ? 22.837 -24.528 -32.583 1.00 95.12 594 GLY A CA 1
ATOM 4599 C C . GLY A 1 594 ? 21.683 -23.739 -33.215 1.00 95.12 594 GLY A C 1
ATOM 4600 O O . GLY A 1 594 ? 21.783 -23.380 -34.387 1.00 95.12 594 GLY A O 1
ATOM 4601 N N . ALA A 1 595 ? 20.594 -23.457 -32.490 1.00 95.69 595 ALA A N 1
ATOM 4602 C CA . ALA A 1 595 ? 19.500 -22.648 -33.022 1.00 95.69 595 ALA A CA 1
ATOM 4603 C C . ALA A 1 595 ? 19.938 -21.194 -33.257 1.00 95.69 595 ALA A C 1
ATOM 4605 O O . ALA A 1 595 ? 20.543 -20.567 -32.385 1.00 95.69 595 ALA A O 1
ATOM 4606 N N . HIS A 1 596 ? 19.584 -20.662 -34.429 1.00 97.06 596 HIS A N 1
ATOM 4607 C CA . HIS A 1 596 ? 19.762 -19.259 -34.789 1.00 97.06 596 HIS A CA 1
ATOM 4608 C C . HIS A 1 596 ? 18.447 -18.513 -34.574 1.00 97.06 596 HIS A C 1
ATOM 4610 O O . HIS A 1 596 ? 17.456 -18.775 -35.255 1.00 97.06 596 HIS A O 1
ATOM 4616 N N . LEU A 1 597 ? 18.452 -17.592 -33.621 1.00 96.56 597 LEU A N 1
ATOM 4617 C CA . LEU A 1 597 ? 17.330 -16.743 -33.253 1.00 96.56 597 LEU A CA 1
ATOM 4618 C C . LEU A 1 597 ? 17.706 -15.279 -33.517 1.00 96.56 597 LEU A C 1
ATOM 4620 O O . LEU A 1 597 ? 18.836 -14.946 -33.883 1.00 96.56 597 LEU A O 1
ATOM 4624 N N . THR A 1 598 ? 16.750 -14.381 -33.342 1.00 96.88 598 THR A N 1
ATOM 4625 C CA . THR A 1 598 ? 16.973 -12.936 -33.372 1.00 96.88 598 THR A CA 1
ATOM 4626 C C . THR A 1 598 ? 16.379 -12.327 -32.113 1.00 96.88 598 THR A C 1
ATOM 4628 O O . THR A 1 598 ? 15.240 -12.618 -31.770 1.00 96.88 598 THR A O 1
ATOM 4631 N N . LEU A 1 599 ? 17.144 -11.483 -31.429 1.00 95.56 599 LEU A N 1
ATOM 4632 C CA . LEU A 1 599 ? 16.661 -10.659 -30.331 1.00 95.56 599 LEU A CA 1
ATOM 4633 C C . LEU A 1 599 ? 16.130 -9.347 -30.920 1.00 95.56 599 LEU A C 1
ATOM 4635 O O . LEU A 1 599 ? 16.907 -8.500 -31.363 1.00 95.56 599 LEU A O 1
ATOM 4639 N N . ALA A 1 600 ? 14.809 -9.214 -30.976 1.00 93.19 600 ALA A N 1
ATOM 4640 C CA . ALA A 1 600 ? 14.083 -8.092 -31.557 1.00 93.19 600 ALA A CA 1
ATOM 4641 C C . ALA A 1 600 ? 13.375 -7.296 -30.451 1.00 93.19 600 ALA A C 1
ATOM 4643 O O . ALA A 1 600 ? 12.211 -7.529 -30.139 1.00 93.19 600 ALA A O 1
ATOM 4644 N N . VAL A 1 601 ? 14.100 -6.353 -29.854 1.00 88.19 601 VAL A N 1
ATOM 4645 C CA . VAL A 1 601 ? 13.594 -5.503 -28.769 1.00 88.19 601 VAL A CA 1
ATOM 4646 C C . VAL A 1 601 ? 13.097 -4.171 -29.343 1.00 88.19 601 VAL A C 1
ATOM 4648 O O . VAL A 1 601 ? 13.804 -3.579 -30.168 1.00 88.19 601 VAL A O 1
ATOM 4651 N N . PRO A 1 602 ? 11.924 -3.659 -28.927 1.00 80.06 602 PRO A N 1
ATOM 4652 C CA . PRO A 1 602 ? 11.432 -2.359 -29.374 1.00 80.06 602 PRO A CA 1
ATOM 4653 C C . PRO A 1 602 ? 12.463 -1.238 -29.174 1.00 80.06 602 PRO A C 1
ATOM 4655 O O . PRO A 1 602 ? 13.032 -1.073 -28.098 1.00 80.06 602 PRO A O 1
ATOM 4658 N N . GLY A 1 603 ? 12.710 -0.452 -30.225 1.00 80.12 603 GLY A N 1
ATOM 4659 C CA . GLY A 1 603 ? 13.667 0.661 -30.192 1.00 80.12 603 GLY A CA 1
ATOM 4660 C C . GLY A 1 603 ? 15.143 0.268 -30.328 1.00 80.12 603 GLY A C 1
ATOM 4661 O O . GLY A 1 603 ? 15.991 1.159 -30.354 1.00 80.12 603 GLY A O 1
ATOM 4662 N N . MET A 1 604 ? 15.460 -1.023 -30.467 1.00 85.75 604 MET A N 1
ATOM 4663 C CA . MET A 1 604 ? 16.818 -1.521 -30.703 1.00 85.75 604 MET A CA 1
ATOM 4664 C C . MET A 1 604 ? 16.949 -2.149 -32.095 1.00 85.75 604 MET A C 1
ATOM 4666 O O . MET A 1 604 ? 15.993 -2.680 -32.660 1.00 85.75 604 MET A O 1
ATOM 4670 N N . ALA A 1 605 ? 18.161 -2.120 -32.656 1.00 89.75 605 ALA A N 1
ATOM 4671 C CA . ALA A 1 605 ? 18.458 -2.892 -33.858 1.00 89.75 605 ALA A CA 1
ATOM 4672 C C . ALA A 1 605 ? 18.393 -4.400 -33.533 1.00 89.75 605 ALA A C 1
ATOM 4674 O O . ALA A 1 605 ? 18.977 -4.806 -32.523 1.00 89.75 605 ALA A O 1
ATOM 4675 N N . PRO A 1 606 ? 17.729 -5.233 -34.360 1.00 93.50 606 PRO A N 1
ATOM 4676 C CA . PRO A 1 606 ? 17.665 -6.671 -34.123 1.00 93.50 606 PRO A CA 1
ATOM 4677 C C . PRO A 1 606 ? 19.063 -7.289 -34.050 1.00 93.50 606 PRO A C 1
ATOM 4679 O O . PRO A 1 606 ? 19.892 -7.047 -34.932 1.00 93.50 606 PRO A O 1
ATOM 4682 N N . LYS A 1 607 ? 19.318 -8.096 -33.017 1.00 95.19 607 LYS A N 1
ATOM 4683 C CA . LYS A 1 607 ? 20.621 -8.739 -32.798 1.00 95.19 607 LYS A CA 1
ATOM 4684 C C . LYS A 1 607 ? 20.557 -10.238 -33.091 1.00 95.19 607 LYS A C 1
ATOM 4686 O O . LYS A 1 607 ? 19.602 -10.887 -32.661 1.00 95.19 607 LYS A O 1
ATOM 4691 N N . PRO A 1 608 ? 21.542 -10.815 -33.801 1.00 95.81 608 PRO A N 1
ATOM 4692 C CA . PRO A 1 608 ? 21.590 -12.256 -34.005 1.00 95.81 608 PRO A CA 1
ATOM 4693 C C . PRO A 1 608 ? 21.871 -12.963 -32.676 1.00 95.81 608 PRO A C 1
ATOM 4695 O O . PRO A 1 608 ? 22.719 -12.520 -31.901 1.00 95.81 608 PRO A O 1
ATOM 4698 N N . VAL A 1 609 ? 21.168 -14.068 -32.436 1.00 96.94 609 VAL A N 1
ATOM 4699 C CA . VAL A 1 609 ? 21.342 -14.916 -31.255 1.00 96.94 609 VAL A CA 1
ATOM 4700 C C . VAL A 1 609 ? 21.641 -16.342 -31.701 1.00 96.94 609 VAL A C 1
ATOM 4702 O O . VAL A 1 609 ? 20.902 -16.912 -32.500 1.00 96.94 609 VAL A O 1
ATOM 4705 N N . LEU A 1 610 ? 22.699 -16.943 -31.171 1.00 97.00 610 LEU A N 1
ATOM 4706 C CA . LEU A 1 610 ? 23.016 -18.358 -31.331 1.00 97.00 610 LEU A CA 1
ATOM 4707 C C . LEU A 1 610 ? 22.888 -19.060 -29.978 1.00 97.00 610 LEU A C 1
ATOM 4709 O O . LEU A 1 610 ? 23.517 -18.671 -28.996 1.00 97.00 610 LEU A O 1
ATOM 4713 N N . VAL A 1 611 ? 22.102 -20.133 -29.917 1.00 95.75 611 VAL A N 1
ATOM 4714 C CA . VAL A 1 611 ? 22.050 -20.996 -28.730 1.00 95.75 611 VAL A CA 1
ATOM 4715 C C . VAL A 1 611 ? 23.298 -21.880 -28.723 1.00 95.75 611 VAL A C 1
ATOM 4717 O O . VAL A 1 611 ? 23.314 -22.950 -29.324 1.00 95.75 611 VAL A O 1
ATOM 4720 N N . VAL A 1 612 ? 24.366 -21.420 -28.070 1.00 94.75 612 VAL A N 1
ATOM 4721 C CA . VAL A 1 612 ? 25.677 -22.093 -28.061 1.00 94.75 612 VAL A CA 1
ATOM 4722 C C . VAL A 1 612 ? 25.627 -23.420 -27.319 1.00 94.75 612 VAL A C 1
ATOM 4724 O O . VAL A 1 612 ? 26.234 -24.391 -27.753 1.00 94.75 612 VAL A O 1
ATOM 4727 N N . GLU A 1 613 ? 24.941 -23.458 -26.177 1.00 90.12 613 GLU A N 1
ATOM 4728 C CA . GLU A 1 613 ? 24.950 -24.631 -25.304 1.00 90.12 613 GLU A CA 1
ATOM 4729 C C . GLU A 1 613 ? 23.660 -24.709 -24.478 1.00 90.12 613 GLU A C 1
ATOM 4731 O O . GLU A 1 613 ? 23.297 -23.752 -23.786 1.00 90.12 613 GLU A O 1
ATOM 4736 N N . ARG A 1 614 ? 22.994 -25.873 -24.480 1.00 86.12 614 ARG A N 1
ATOM 4737 C CA . ARG A 1 614 ? 21.880 -26.188 -23.563 1.00 86.12 614 ARG A CA 1
ATOM 4738 C C . ARG A 1 614 ? 22.354 -27.210 -22.529 1.00 86.12 614 ARG A C 1
ATOM 4740 O O . ARG A 1 614 ? 22.128 -28.408 -22.658 1.00 86.12 614 ARG A O 1
ATOM 4747 N N . ARG A 1 615 ? 23.034 -26.724 -21.482 1.00 74.44 615 ARG A N 1
ATOM 4748 C CA . ARG A 1 615 ? 23.672 -27.566 -20.442 1.00 74.44 615 ARG A CA 1
ATOM 4749 C C . ARG A 1 615 ? 22.693 -28.400 -19.623 1.00 74.44 615 ARG A C 1
ATOM 4751 O O . ARG A 1 615 ? 23.054 -29.458 -19.117 1.00 74.44 615 ARG A O 1
ATOM 4758 N N . SER A 1 616 ? 21.486 -27.884 -19.414 1.00 70.44 616 SER A N 1
ATOM 4759 C CA . SER A 1 616 ? 20.441 -28.535 -18.625 1.00 70.44 616 SER A CA 1
ATOM 4760 C C . SER A 1 616 ? 19.060 -28.115 -19.123 1.00 70.44 616 SER A C 1
ATOM 4762 O O . SER A 1 616 ? 18.945 -27.257 -19.998 1.00 70.44 616 SER A O 1
ATOM 4764 N N . ALA A 1 617 ? 18.007 -28.674 -18.524 1.00 68.31 617 ALA A N 1
ATOM 4765 C CA . ALA A 1 617 ? 16.646 -28.192 -18.736 1.00 68.31 617 ALA A CA 1
ATOM 4766 C C . ALA A 1 617 ? 16.437 -26.731 -18.288 1.00 68.31 617 ALA A C 1
ATOM 4768 O O . ALA A 1 617 ? 15.402 -26.184 -18.621 1.00 68.31 617 ALA A O 1
ATOM 4769 N N . PHE A 1 618 ? 17.395 -26.106 -17.580 1.00 76.12 618 PHE A N 1
ATOM 4770 C CA . PHE A 1 618 ? 17.207 -24.791 -16.954 1.00 76.12 618 PHE A CA 1
ATOM 4771 C C . PHE A 1 618 ? 18.269 -23.738 -17.292 1.00 76.12 618 PHE A C 1
ATOM 4773 O O . PHE A 1 618 ? 18.160 -22.590 -16.870 1.00 76.12 618 PHE A O 1
ATOM 4780 N N . THR A 1 619 ? 19.345 -24.103 -17.990 1.00 86.00 619 THR A N 1
ATOM 4781 C CA . THR A 1 619 ? 20.487 -23.204 -18.223 1.00 86.00 619 THR A CA 1
ATOM 4782 C C . THR A 1 619 ? 20.914 -23.222 -19.678 1.00 86.00 619 THR A C 1
ATOM 4784 O O . THR A 1 619 ? 21.238 -24.291 -20.208 1.00 86.00 619 THR A O 1
ATOM 4787 N 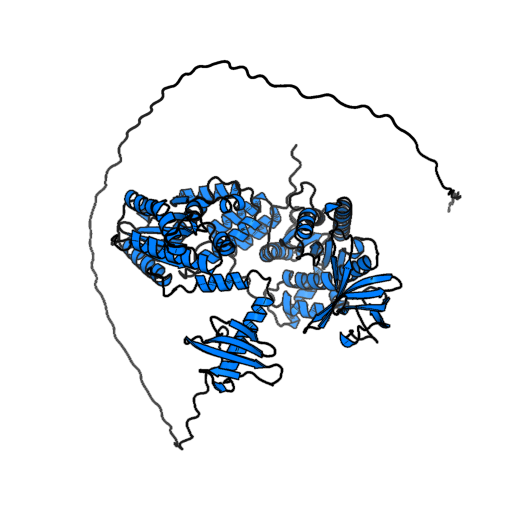N . LEU A 1 620 ? 20.997 -22.032 -20.264 1.00 89.56 620 LEU A N 1
ATOM 4788 C CA . LEU A 1 620 ? 21.441 -21.783 -21.626 1.00 89.56 620 LEU A CA 1
ATOM 4789 C C . LEU A 1 620 ? 22.722 -20.946 -21.630 1.00 89.56 620 LEU A C 1
ATOM 4791 O O . LEU A 1 620 ? 22.980 -20.153 -20.720 1.00 89.56 620 LEU A O 1
ATOM 4795 N N . ARG A 1 621 ? 23.505 -21.108 -22.690 1.00 91.94 621 ARG A N 1
ATOM 4796 C CA . ARG A 1 621 ? 24.537 -20.162 -23.107 1.00 91.94 621 ARG A CA 1
ATOM 4797 C C . ARG A 1 621 ? 24.105 -19.600 -24.454 1.00 91.94 621 ARG A C 1
ATOM 4799 O O . ARG A 1 621 ? 23.929 -20.367 -25.400 1.00 91.94 621 ARG A O 1
ATOM 4806 N N . LEU A 1 622 ? 23.884 -18.294 -24.505 1.00 94.19 622 LEU A N 1
ATOM 4807 C CA . LEU A 1 622 ? 23.468 -17.583 -25.708 1.00 94.19 622 LEU A CA 1
ATOM 4808 C C . LEU A 1 622 ? 24.642 -16.736 -26.188 1.00 94.19 622 LEU A C 1
ATOM 4810 O O . LEU A 1 622 ? 25.211 -16.007 -25.391 1.00 94.19 622 LEU A O 1
ATOM 4814 N N . ASP A 1 623 ? 25.008 -16.839 -27.457 1.00 95.38 623 ASP A N 1
ATOM 4815 C CA . ASP A 1 623 ? 25.886 -15.877 -28.121 1.00 95.38 623 ASP A CA 1
ATOM 4816 C C . ASP A 1 623 ? 24.991 -14.819 -28.764 1.00 95.38 623 ASP A C 1
ATOM 4818 O O . ASP A 1 623 ? 24.212 -15.132 -29.666 1.00 95.38 623 ASP A O 1
ATOM 4822 N N . ILE A 1 624 ? 25.039 -13.597 -28.239 1.00 94.06 624 ILE A N 1
ATOM 4823 C CA . ILE A 1 624 ? 24.256 -12.461 -28.716 1.00 94.06 624 ILE A CA 1
ATOM 4824 C C . ILE A 1 624 ? 25.238 -11.445 -29.281 1.00 94.06 624 ILE A C 1
ATOM 4826 O O . ILE A 1 624 ? 26.005 -10.846 -28.534 1.00 94.06 624 ILE A O 1
ATOM 4830 N N . ASP A 1 625 ? 25.203 -11.241 -30.599 1.00 90.44 625 ASP A N 1
ATOM 4831 C CA . ASP A 1 625 ? 26.083 -10.282 -31.287 1.00 90.44 625 ASP A CA 1
ATOM 4832 C C . ASP A 1 625 ? 27.594 -10.511 -31.023 1.00 90.44 625 ASP A C 1
ATOM 4834 O O . ASP A 1 625 ? 28.390 -9.573 -30.988 1.00 90.44 625 ASP A O 1
ATOM 4838 N N . GLY A 1 626 ? 28.005 -11.771 -30.835 1.00 88.94 626 GLY A N 1
ATOM 4839 C CA . GLY A 1 626 ? 29.393 -12.165 -30.576 1.00 88.94 626 GLY A CA 1
ATOM 4840 C C . GLY A 1 626 ? 29.773 -12.241 -29.093 1.00 88.94 626 GLY A C 1
ATOM 4841 O O . GLY A 1 626 ? 30.930 -12.547 -28.788 1.00 88.94 626 GLY A O 1
ATOM 4842 N N . GLU A 1 627 ? 28.844 -11.963 -28.173 1.00 90.00 627 GLU A N 1
ATOM 4843 C CA . GLU A 1 627 ? 29.055 -12.059 -26.729 1.00 90.00 627 GLU A CA 1
ATOM 4844 C C . GLU A 1 627 ? 28.310 -13.256 -26.123 1.00 90.00 627 GLU A C 1
ATOM 4846 O O . GLU A 1 627 ? 27.089 -13.375 -26.212 1.00 90.00 627 GLU A O 1
ATOM 4851 N N . GLU A 1 628 ? 29.049 -14.147 -25.458 1.00 92.12 628 GLU A N 1
ATOM 4852 C CA . GLU A 1 628 ? 28.476 -15.330 -24.817 1.00 92.12 628 GLU A CA 1
ATOM 4853 C C . GLU A 1 628 ? 27.952 -15.029 -23.408 1.00 92.12 628 GLU A C 1
ATOM 4855 O O . GLU A 1 628 ? 28.715 -14.887 -22.447 1.00 92.12 628 GLU A O 1
ATOM 4860 N N . LEU A 1 629 ? 26.632 -15.042 -23.265 1.00 90.50 629 LEU A N 1
ATOM 4861 C CA . LEU A 1 629 ? 25.924 -14.697 -22.045 1.00 90.50 629 LEU A CA 1
ATOM 4862 C C . LEU A 1 629 ? 25.245 -15.918 -21.405 1.00 90.50 629 LEU A C 1
ATOM 4864 O O . LEU A 1 629 ? 24.633 -16.748 -22.090 1.00 90.50 629 LEU A O 1
ATOM 4868 N N . PRO A 1 630 ? 25.330 -16.059 -20.069 1.00 89.62 630 PRO A N 1
ATOM 4869 C CA . PRO A 1 630 ? 24.590 -17.080 -19.348 1.00 89.62 630 PRO A CA 1
ATOM 4870 C C . PRO A 1 630 ? 23.114 -16.688 -19.221 1.00 89.62 630 PRO A C 1
ATOM 4872 O O . PRO A 1 630 ? 22.791 -15.604 -18.730 1.00 89.62 630 PRO A O 1
ATOM 4875 N N . ALA A 1 631 ? 22.223 -17.617 -19.557 1.00 89.38 631 ALA A N 1
ATOM 4876 C CA . ALA A 1 631 ? 20.785 -17.441 -19.418 1.00 89.38 631 ALA A CA 1
ATOM 4877 C C . ALA A 1 631 ? 20.130 -18.599 -18.650 1.00 89.38 631 ALA A C 1
ATOM 4879 O O . ALA A 1 631 ? 20.645 -19.721 -18.594 1.00 89.38 631 ALA A O 1
ATOM 4880 N N . VAL A 1 632 ? 18.998 -18.310 -18.016 1.00 86.56 632 VAL A N 1
ATOM 4881 C CA . VAL A 1 632 ? 18.102 -19.298 -17.407 1.00 86.56 632 VAL A CA 1
ATOM 4882 C C . VAL A 1 632 ? 16.936 -19.515 -18.351 1.00 86.56 632 VAL A C 1
ATOM 4884 O O . VAL A 1 632 ? 16.476 -18.569 -18.976 1.00 86.56 632 VAL A O 1
ATOM 4887 N N . PHE A 1 633 ? 16.489 -20.755 -18.460 1.00 85.94 633 PHE A N 1
ATOM 4888 C CA . PHE A 1 633 ? 15.375 -21.148 -19.307 1.00 85.94 633 PHE A CA 1
ATOM 4889 C C . PHE A 1 633 ? 14.352 -21.903 -18.472 1.00 85.94 633 PHE A C 1
ATOM 4891 O O . PHE A 1 633 ? 14.743 -22.754 -17.672 1.00 85.94 633 PHE A O 1
ATOM 4898 N N . ASP A 1 634 ? 13.075 -21.593 -18.646 1.00 82.94 634 ASP A N 1
ATOM 4899 C CA . ASP A 1 634 ? 11.982 -22.345 -18.037 1.00 82.94 634 ASP A CA 1
ATOM 4900 C C . ASP A 1 634 ? 10.858 -22.574 -19.055 1.00 82.94 634 ASP A C 1
ATOM 4902 O O . ASP A 1 634 ? 10.518 -21.699 -19.856 1.00 82.94 634 ASP A O 1
ATOM 4906 N N . GLU A 1 635 ? 10.293 -23.779 -19.035 1.00 78.12 635 GLU A N 1
ATOM 4907 C CA . GLU A 1 635 ? 9.141 -24.148 -19.857 1.00 78.12 635 GLU A CA 1
ATOM 4908 C C . GLU A 1 635 ? 7.889 -23.995 -18.990 1.00 78.12 635 GLU A C 1
ATOM 4910 O O . GLU A 1 635 ? 7.449 -24.935 -18.324 1.00 78.12 635 GLU A O 1
ATOM 4915 N N . SER A 1 636 ? 7.323 -22.787 -18.973 1.00 71.75 636 SER A N 1
ATOM 4916 C CA . SER A 1 636 ? 6.085 -22.511 -18.249 1.00 71.75 636 SER A CA 1
ATOM 4917 C C . SER A 1 636 ? 4.863 -22.965 -19.065 1.00 71.75 636 SER A C 1
ATOM 4919 O O . SER A 1 636 ? 4.848 -22.842 -20.294 1.00 71.75 636 SER A O 1
ATOM 4921 N N . PRO A 1 637 ? 3.765 -23.411 -18.420 1.00 65.06 637 PRO A N 1
ATOM 4922 C CA . PRO A 1 637 ? 2.473 -23.583 -19.087 1.00 65.06 637 PRO A CA 1
ATOM 4923 C C . PRO A 1 637 ? 1.972 -22.312 -19.793 1.00 65.06 637 PRO A C 1
ATOM 4925 O O . PRO A 1 637 ? 1.148 -22.405 -20.701 1.00 65.06 637 PRO A O 1
ATOM 4928 N N . THR A 1 638 ? 2.447 -21.137 -19.363 1.00 65.69 638 THR A N 1
ATOM 4929 C CA . THR A 1 638 ? 2.080 -19.826 -19.916 1.00 65.69 638 THR A CA 1
ATOM 4930 C C . THR A 1 638 ? 2.959 -19.383 -21.084 1.00 65.69 638 THR A C 1
ATOM 4932 O O . THR A 1 638 ? 2.604 -18.417 -21.751 1.00 65.69 638 THR A O 1
ATOM 4935 N N . GLY A 1 639 ? 4.077 -20.064 -21.358 1.00 75.00 639 GLY A N 1
ATOM 4936 C CA . GLY A 1 639 ? 5.017 -19.655 -22.398 1.00 75.00 639 GLY A CA 1
ATOM 4937 C C . GLY A 1 639 ? 6.463 -20.049 -22.111 1.00 75.00 639 GLY A C 1
ATOM 4938 O O . GLY A 1 639 ? 6.771 -20.765 -21.160 1.00 75.00 639 GLY A O 1
ATOM 4939 N N . VAL A 1 640 ? 7.355 -19.587 -22.979 1.00 82.94 640 VAL A N 1
ATOM 4940 C CA . VAL A 1 640 ? 8.801 -19.700 -22.783 1.00 82.94 640 VAL A CA 1
ATOM 4941 C C . VAL A 1 640 ? 9.247 -18.593 -21.839 1.00 82.94 640 VAL A C 1
ATOM 4943 O O . VAL A 1 640 ? 8.831 -17.460 -22.033 1.00 82.94 640 VAL A O 1
ATOM 4946 N N . ASP A 1 641 ? 10.119 -18.899 -20.883 1.00 86.81 641 ASP A N 1
ATOM 4947 C CA . ASP A 1 641 ? 10.826 -17.892 -20.089 1.00 86.81 641 ASP A CA 1
ATOM 4948 C C . ASP A 1 641 ? 12.339 -18.021 -20.356 1.00 86.81 641 ASP A C 1
ATOM 4950 O O . ASP A 1 641 ? 12.908 -19.117 -20.258 1.00 86.81 641 ASP A O 1
ATOM 4954 N N . VAL A 1 642 ? 12.994 -16.922 -20.746 1.00 88.75 642 VAL A N 1
ATOM 4955 C CA . VAL A 1 642 ? 14.438 -16.855 -21.006 1.00 88.75 642 VAL A CA 1
ATOM 4956 C C . VAL A 1 642 ? 15.007 -15.644 -20.289 1.00 88.75 642 VAL A C 1
ATOM 4958 O O . VAL A 1 642 ? 14.872 -14.524 -20.763 1.00 88.75 642 VAL A O 1
ATOM 4961 N N . LYS A 1 643 ? 15.741 -15.854 -19.194 1.00 90.00 643 LYS A N 1
ATOM 4962 C CA . LYS A 1 643 ? 16.333 -14.758 -18.411 1.00 90.00 643 LYS A CA 1
ATOM 4963 C C . LYS A 1 643 ? 17.831 -14.648 -18.618 1.00 90.00 643 LYS A C 1
ATOM 4965 O O . LYS A 1 643 ? 18.575 -15.528 -18.177 1.00 90.00 643 LYS A O 1
ATOM 4970 N N . LEU A 1 644 ? 18.296 -13.551 -19.213 1.00 88.62 644 LEU A N 1
ATOM 4971 C CA . LEU A 1 644 ? 19.718 -13.199 -19.236 1.00 88.62 644 LEU A CA 1
ATOM 4972 C C . LEU A 1 644 ? 20.159 -12.808 -17.828 1.00 88.62 644 LEU A C 1
ATOM 4974 O O . LEU A 1 644 ? 19.477 -12.032 -17.162 1.00 88.62 644 LEU A O 1
ATOM 4978 N N . ARG A 1 645 ? 21.294 -13.329 -17.352 1.00 83.00 645 ARG A N 1
ATOM 4979 C CA . ARG A 1 645 ? 21.827 -12.959 -16.031 1.00 83.00 645 ARG A CA 1
ATOM 4980 C C . ARG A 1 645 ? 22.713 -11.722 -16.127 1.00 83.00 645 ARG A C 1
ATOM 4982 O O . ARG A 1 645 ? 23.756 -11.768 -16.771 1.00 83.00 645 ARG A O 1
ATOM 4989 N N . LEU A 1 646 ? 22.354 -10.686 -15.381 1.00 79.25 646 LEU A N 1
ATOM 4990 C CA . LEU A 1 646 ? 23.165 -9.498 -15.140 1.00 79.25 646 LEU A CA 1
ATOM 4991 C C . LEU A 1 646 ? 24.030 -9.742 -13.897 1.00 79.25 646 LEU A C 1
ATOM 4993 O O . LEU A 1 646 ? 23.520 -9.901 -12.785 1.00 79.25 646 LEU A O 1
ATOM 4997 N N . ARG A 1 647 ? 25.349 -9.817 -14.077 1.00 75.25 647 ARG A N 1
ATOM 4998 C CA . ARG A 1 647 ? 26.294 -9.881 -12.954 1.00 75.25 647 ARG A CA 1
ATOM 4999 C C . ARG A 1 647 ? 26.763 -8.479 -12.604 1.00 75.25 647 ARG A C 1
ATOM 5001 O O . ARG A 1 647 ? 26.848 -7.629 -13.480 1.00 75.25 647 ARG A O 1
ATOM 5008 N N . ASP A 1 648 ? 27.072 -8.283 -11.329 1.00 76.44 648 ASP A N 1
ATOM 5009 C CA . ASP A 1 648 ? 27.687 -7.062 -10.812 1.00 76.44 648 ASP A CA 1
ATOM 5010 C C . ASP A 1 648 ? 26.894 -5.775 -11.129 1.00 76.44 648 ASP A C 1
ATOM 5012 O O . ASP A 1 648 ? 27.449 -4.724 -11.437 1.00 76.44 648 ASP A O 1
ATOM 5016 N N . CYS A 1 649 ? 25.565 -5.876 -11.051 1.00 77.81 649 CYS A N 1
ATOM 5017 C CA . CYS A 1 649 ? 24.623 -4.784 -11.269 1.00 77.81 649 CYS A CA 1
ATOM 5018 C C . CYS A 1 649 ? 24.530 -3.888 -10.028 1.00 77.81 649 CYS A C 1
ATOM 5020 O O . CYS A 1 649 ? 24.642 -4.359 -8.900 1.00 77.81 649 CYS A O 1
ATOM 5022 N N . VAL A 1 650 ? 24.246 -2.605 -10.227 1.00 81.69 650 VAL A N 1
ATOM 5023 C CA . VAL A 1 650 ? 23.988 -1.634 -9.158 1.00 81.69 650 VAL A CA 1
ATOM 5024 C C . VAL A 1 650 ? 22.509 -1.219 -9.217 1.00 81.69 650 VAL A C 1
ATOM 5026 O O . VAL A 1 650 ? 21.983 -1.044 -10.319 1.00 81.69 650 VAL A O 1
ATOM 5029 N N . PRO A 1 651 ? 21.804 -1.061 -8.080 1.00 77.56 651 PRO A N 1
ATOM 5030 C CA . PRO A 1 651 ? 20.452 -0.518 -8.055 1.00 77.56 651 PRO A CA 1
ATOM 5031 C C . PRO A 1 651 ? 20.368 0.838 -8.764 1.00 77.56 651 PRO A C 1
ATOM 5033 O O . PRO A 1 651 ? 21.104 1.774 -8.440 1.00 77.56 651 PRO A O 1
ATOM 5036 N N . SER A 1 652 ? 19.442 0.941 -9.710 1.00 80.62 652 SER A N 1
ATOM 5037 C CA . SER A 1 652 ? 19.202 2.117 -10.544 1.00 80.62 652 SER A CA 1
ATOM 5038 C C . SER A 1 652 ? 17.700 2.363 -10.693 1.00 80.62 652 SER A C 1
ATOM 5040 O O . SER A 1 652 ? 16.895 1.477 -10.413 1.00 80.62 652 SER A O 1
ATOM 5042 N N . ALA A 1 653 ? 17.313 3.561 -11.125 1.00 84.19 653 ALA A N 1
ATOM 5043 C CA . ALA A 1 653 ? 15.914 3.883 -11.392 1.00 84.19 653 ALA A CA 1
ATOM 5044 C C . ALA A 1 653 ? 15.612 3.762 -12.885 1.00 84.19 653 ALA A C 1
ATOM 5046 O O . ALA A 1 653 ? 16.333 4.343 -13.691 1.00 84.19 653 ALA A O 1
ATOM 5047 N N . ALA A 1 654 ? 14.528 3.079 -13.240 1.00 89.69 654 ALA A N 1
ATOM 5048 C CA . ALA A 1 654 ? 13.850 3.267 -14.517 1.00 89.69 654 ALA A CA 1
ATOM 5049 C C . ALA A 1 654 ? 12.644 4.187 -14.288 1.00 89.69 654 ALA A C 1
ATOM 5051 O O . ALA A 1 654 ? 11.924 4.007 -13.311 1.00 89.69 654 ALA A O 1
ATOM 5052 N N . VAL A 1 655 ? 12.428 5.182 -15.149 1.00 92.31 655 VAL A N 1
ATOM 5053 C CA . VAL A 1 655 ? 11.335 6.150 -15.023 1.00 92.31 655 VAL A CA 1
ATOM 5054 C C . VAL A 1 655 ? 10.686 6.415 -16.383 1.00 92.31 655 VAL A C 1
ATOM 5056 O O . VAL A 1 655 ? 11.350 6.777 -17.354 1.00 92.31 655 VAL A O 1
ATOM 5059 N N . SER A 1 656 ? 9.365 6.281 -16.434 1.00 95.56 656 SER A N 1
ATOM 5060 C CA . SER A 1 656 ? 8.517 6.684 -17.553 1.00 95.56 656 SER A CA 1
ATOM 5061 C C . SER A 1 656 ? 7.762 7.951 -17.174 1.00 95.56 656 SER A C 1
ATOM 5063 O O . SER A 1 656 ? 7.135 8.011 -16.118 1.00 95.56 656 SER A O 1
ATOM 5065 N N . ILE A 1 657 ? 7.843 8.984 -18.006 1.00 96.25 657 ILE A N 1
ATOM 5066 C CA . ILE A 1 657 ? 7.185 10.271 -17.777 1.00 96.25 657 ILE A CA 1
ATOM 5067 C C . ILE A 1 657 ? 6.174 10.488 -18.896 1.00 96.25 657 ILE A C 1
ATOM 5069 O O . ILE A 1 657 ? 6.559 10.713 -20.038 1.00 96.25 657 ILE A O 1
ATOM 5073 N N . VAL A 1 658 ? 4.888 10.472 -18.575 1.00 96.94 658 VAL A N 1
ATOM 5074 C CA . VAL A 1 658 ? 3.829 10.884 -19.499 1.00 96.94 658 VAL A CA 1
ATOM 5075 C C . VAL A 1 658 ? 3.544 12.355 -19.254 1.00 96.94 658 VAL A C 1
ATOM 5077 O O . VAL A 1 658 ? 3.351 12.764 -18.107 1.00 96.94 658 VAL A O 1
ATOM 5080 N N . HIS A 1 659 ? 3.522 13.167 -20.306 1.00 96.06 659 HIS A N 1
ATOM 5081 C CA . HIS A 1 659 ? 3.163 14.572 -20.176 1.00 96.06 659 HIS A CA 1
ATOM 5082 C C . HIS A 1 659 ? 2.111 15.007 -21.184 1.00 96.06 659 HIS A C 1
ATOM 5084 O O . HIS A 1 659 ? 2.091 14.562 -22.329 1.00 96.06 659 HIS A O 1
ATOM 5090 N N . VAL A 1 660 ? 1.259 15.932 -20.758 1.00 96.50 660 VAL A N 1
ATOM 5091 C CA . VAL A 1 660 ? 0.132 16.418 -21.553 1.00 96.50 660 VAL A CA 1
ATOM 5092 C C . VAL A 1 660 ? -0.026 17.923 -21.360 1.00 96.50 660 VAL A C 1
ATOM 5094 O O . VAL A 1 660 ? 0.160 18.450 -20.255 1.00 96.50 660 VAL A O 1
ATOM 5097 N N . SER A 1 661 ? -0.312 18.640 -22.447 1.00 95.00 661 SER A N 1
ATOM 5098 C CA . SER A 1 661 ? -0.675 20.058 -22.354 1.00 95.00 661 SER A CA 1
ATOM 5099 C C . SER A 1 661 ? -2.127 20.221 -21.896 1.00 95.00 661 SER A C 1
ATOM 5101 O O . SER A 1 661 ? -2.935 19.299 -21.999 1.00 95.00 661 SER A O 1
ATOM 5103 N N . ARG A 1 662 ? -2.488 21.402 -21.382 1.00 92.62 662 ARG A N 1
ATOM 5104 C CA . ARG A 1 662 ? -3.875 21.661 -20.964 1.00 92.62 662 ARG A CA 1
ATOM 5105 C C . ARG A 1 662 ? -4.844 21.503 -22.134 1.00 92.62 662 ARG A C 1
ATOM 5107 O O . ARG A 1 662 ? -5.875 20.860 -21.977 1.00 92.62 662 ARG A O 1
ATOM 5114 N N . GLU A 1 663 ? -4.507 22.093 -23.278 1.00 92.88 663 GLU A N 1
ATOM 5115 C CA . GLU A 1 663 ? -5.343 22.081 -24.483 1.00 92.88 663 GLU A CA 1
ATOM 5116 C C . GLU A 1 663 ? -5.572 20.649 -24.979 1.00 92.88 663 GLU A C 1
ATOM 5118 O O . GLU A 1 663 ? -6.715 20.234 -25.145 1.00 92.88 663 GLU A O 1
ATOM 5123 N N . GLU A 1 664 ? -4.492 19.873 -25.090 1.00 94.31 664 GLU A N 1
ATOM 5124 C CA . GLU A 1 664 ? -4.517 18.463 -25.493 1.00 94.31 664 GLU A CA 1
ATOM 5125 C C . GLU A 1 664 ? -5.372 17.603 -24.553 1.00 94.31 664 GLU A C 1
ATOM 5127 O O . GLU A 1 664 ? -6.164 16.778 -25.009 1.00 94.31 664 GLU A O 1
ATOM 5132 N N . LEU A 1 665 ? -5.259 17.806 -23.235 1.00 93.25 665 LEU A N 1
ATOM 5133 C CA . LEU A 1 665 ? -6.049 17.041 -22.274 1.00 93.25 665 LEU A CA 1
ATOM 5134 C C . LEU A 1 665 ? -7.538 17.400 -22.344 1.00 93.25 665 LEU A C 1
ATOM 5136 O O . LEU A 1 665 ? -8.382 16.511 -22.279 1.00 93.25 665 LEU A O 1
ATOM 5140 N N . VAL A 1 666 ? -7.875 18.684 -22.487 1.00 93.00 666 VAL A N 1
ATOM 5141 C CA . VAL A 1 666 ? -9.271 19.130 -22.628 1.00 93.00 666 VAL A CA 1
ATOM 5142 C C . VAL A 1 666 ? -9.896 18.572 -23.906 1.00 93.00 666 VAL A C 1
ATOM 5144 O O . VAL A 1 666 ? -11.024 18.076 -23.863 1.00 93.00 666 VAL A O 1
ATOM 5147 N N . GLU A 1 667 ? -9.168 18.610 -25.022 1.00 93.75 667 GLU A N 1
ATOM 5148 C CA . GLU A 1 667 ? -9.611 18.035 -26.295 1.00 93.75 667 GLU A CA 1
ATOM 5149 C C . GLU A 1 667 ? -9.866 16.531 -26.159 1.00 93.75 667 GLU A C 1
ATOM 5151 O O . GLU A 1 667 ? -10.954 16.061 -26.496 1.00 93.75 667 GLU A O 1
ATOM 5156 N N . LEU A 1 668 ? -8.920 15.789 -25.573 1.00 91.81 668 LEU A N 1
ATOM 5157 C CA . LEU A 1 668 ? -9.070 14.354 -25.348 1.00 91.81 668 LEU A CA 1
ATOM 5158 C C . LEU A 1 668 ? -10.288 14.026 -24.481 1.00 91.81 668 LEU A C 1
ATOM 5160 O O . LEU A 1 668 ? -11.072 13.143 -24.824 1.00 91.81 668 LEU A O 1
ATOM 5164 N N . LEU A 1 669 ? -10.451 14.712 -23.348 1.00 91.38 669 LEU A N 1
ATOM 5165 C CA . LEU A 1 669 ? -11.572 14.455 -22.444 1.00 91.38 669 LEU A CA 1
ATOM 5166 C C . LEU A 1 669 ? -12.914 14.773 -23.108 1.00 91.38 669 LEU A C 1
ATOM 5168 O O . LEU A 1 669 ? -13.886 14.058 -22.873 1.00 91.38 669 LEU A O 1
ATOM 5172 N N . THR A 1 670 ? -12.964 15.806 -23.950 1.00 92.56 670 THR A N 1
ATOM 5173 C CA . THR A 1 670 ? -14.156 16.137 -24.741 1.00 92.56 670 THR A CA 1
ATOM 5174 C C . THR A 1 670 ? -14.464 15.017 -25.730 1.00 92.56 670 THR A C 1
ATOM 5176 O O . THR A 1 670 ? -15.571 14.485 -25.718 1.00 92.56 670 THR A O 1
ATOM 5179 N N . GLN A 1 671 ? -13.465 14.581 -26.500 1.00 90.12 671 GLN A N 1
ATOM 5180 C CA . GLN A 1 671 ? -13.618 13.504 -27.475 1.00 90.12 671 GLN A CA 1
ATOM 5181 C C . GLN A 1 671 ? -14.070 12.191 -26.818 1.00 90.12 671 GLN A C 1
ATOM 5183 O O . GLN A 1 671 ? -15.025 11.570 -27.272 1.00 90.12 671 GLN A O 1
ATOM 5188 N N . VAL A 1 672 ? -13.436 11.778 -25.715 1.00 87.56 672 VAL A N 1
ATOM 5189 C CA . VAL A 1 672 ? -13.813 10.549 -24.996 1.00 87.56 672 VAL A CA 1
ATOM 5190 C C . VAL A 1 672 ? -15.253 10.625 -24.491 1.00 87.56 672 VAL A C 1
ATOM 5192 O O . VAL A 1 672 ? -15.970 9.625 -24.551 1.00 87.56 672 VAL A O 1
ATOM 5195 N N . ARG A 1 673 ? -15.694 11.788 -23.995 1.00 89.12 673 ARG A N 1
ATOM 5196 C CA . ARG A 1 673 ? -17.081 11.976 -23.550 1.00 89.12 673 ARG A CA 1
ATOM 5197 C C . ARG A 1 673 ? -18.066 11.858 -24.706 1.00 89.12 673 ARG A C 1
ATOM 5199 O O . ARG A 1 673 ? -19.072 11.173 -24.545 1.00 89.12 673 ARG A O 1
ATOM 5206 N N . GLU A 1 674 ? -17.770 12.485 -25.841 1.00 90.12 674 GLU A N 1
ATOM 5207 C CA . GLU A 1 674 ? -18.599 12.412 -27.048 1.00 90.12 674 GLU A CA 1
ATOM 5208 C C . GLU A 1 674 ? -18.689 10.975 -27.582 1.00 90.12 674 GLU A C 1
ATOM 5210 O O . GLU A 1 674 ? -19.792 10.463 -27.774 1.00 90.12 674 GLU A O 1
ATOM 5215 N N . ASP A 1 675 ? -17.549 10.294 -27.729 1.00 87.50 675 ASP A N 1
ATOM 5216 C CA . ASP A 1 675 ? -17.461 8.935 -28.281 1.00 87.50 675 ASP A CA 1
ATOM 5217 C C . ASP A 1 675 ? -18.149 7.877 -27.396 1.00 87.50 675 ASP A C 1
ATOM 5219 O O . ASP A 1 675 ? -18.568 6.831 -27.892 1.00 87.50 675 ASP A O 1
ATOM 5223 N N . ASN A 1 676 ? -18.277 8.137 -26.088 1.00 83.69 676 ASN A N 1
ATOM 5224 C CA . ASN A 1 676 ? -18.880 7.216 -25.115 1.00 83.69 676 ASN A CA 1
ATOM 5225 C C . ASN A 1 676 ? -20.242 7.695 -24.576 1.00 83.69 676 ASN A C 1
ATOM 5227 O O . ASN A 1 676 ? -20.737 7.130 -23.601 1.00 83.69 676 ASN A O 1
ATOM 5231 N N . GLU A 1 677 ? -20.841 8.727 -25.183 1.00 89.06 677 GLU A N 1
ATOM 5232 C CA . GLU A 1 677 ? -22.136 9.307 -24.782 1.00 89.06 677 GLU A CA 1
ATOM 5233 C C . GLU A 1 677 ? -22.212 9.676 -23.281 1.00 89.06 677 GLU A C 1
ATOM 5235 O O . GLU A 1 677 ? -23.252 9.552 -22.625 1.00 89.06 677 GLU A O 1
ATOM 5240 N N . LEU A 1 678 ? -21.095 10.133 -22.707 1.00 85.00 678 LEU A N 1
ATOM 5241 C CA . LEU A 1 678 ? -21.024 10.525 -21.302 1.00 85.00 678 LEU A CA 1
ATOM 5242 C C . LEU A 1 678 ? -21.617 11.920 -21.088 1.00 85.00 678 LEU A C 1
ATOM 5244 O O . LEU A 1 678 ? -21.476 12.821 -21.913 1.00 85.00 678 LEU A O 1
ATOM 5248 N N . ARG A 1 679 ? -22.228 12.138 -19.919 1.00 85.00 679 ARG A N 1
ATOM 5249 C CA . ARG A 1 679 ? -22.645 13.484 -19.492 1.00 85.00 679 ARG A CA 1
ATOM 5250 C C . ARG A 1 679 ? -21.409 14.377 -19.320 1.00 85.00 679 ARG A C 1
ATOM 5252 O O . ARG A 1 679 ? -20.341 13.877 -18.965 1.00 85.00 679 ARG A O 1
ATOM 5259 N N . GLU A 1 680 ? -21.548 15.690 -19.513 1.00 79.94 680 GLU A N 1
ATOM 5260 C CA . GLU A 1 680 ? -20.445 16.657 -19.321 1.00 79.94 680 GLU A CA 1
ATOM 5261 C C . GLU A 1 680 ? -19.821 16.577 -17.916 1.00 79.94 680 GLU A C 1
ATOM 5263 O O . GLU A 1 680 ? -18.622 16.783 -17.757 1.00 79.94 680 GLU A O 1
ATOM 5268 N N . ASP A 1 681 ? -20.618 16.211 -16.911 1.00 78.31 681 ASP A N 1
ATOM 5269 C CA . ASP A 1 681 ? -20.236 16.087 -15.504 1.00 78.31 681 ASP A CA 1
ATOM 5270 C C . ASP A 1 681 ? -19.860 14.658 -15.079 1.00 78.31 681 ASP A C 1
ATOM 5272 O O . ASP A 1 681 ? -19.536 14.432 -13.914 1.00 78.31 681 ASP A O 1
ATOM 5276 N N . ALA A 1 682 ? -19.882 13.679 -15.993 1.00 78.06 682 ALA A N 1
ATOM 5277 C CA . ALA A 1 682 ? -19.526 12.305 -15.649 1.00 78.06 682 ALA A CA 1
ATOM 5278 C C . ALA A 1 682 ? -18.074 12.240 -15.125 1.00 78.06 682 ALA A C 1
ATOM 5280 O O . ALA A 1 682 ? -17.185 12.829 -15.753 1.00 78.06 682 ALA A O 1
ATOM 5281 N N . PRO A 1 683 ? -17.802 11.561 -13.999 1.00 76.00 683 PRO A N 1
ATOM 5282 C CA . PRO A 1 683 ? -16.445 11.437 -13.482 1.00 76.00 683 PRO A CA 1
ATOM 5283 C C . PRO A 1 683 ? -15.580 10.608 -14.441 1.00 76.00 683 PRO A C 1
ATOM 5285 O O . PRO A 1 683 ? -16.046 9.627 -15.015 1.00 76.00 683 PRO A O 1
ATOM 5288 N N . VAL A 1 684 ? -14.321 11.014 -14.601 1.00 83.88 684 VAL A N 1
ATOM 5289 C CA . VAL A 1 684 ? -13.302 10.324 -15.407 1.00 83.88 684 VAL A CA 1
ATOM 5290 C C . VAL A 1 684 ? -12.016 10.240 -14.590 1.00 83.88 684 VAL A C 1
ATOM 5292 O O . VAL A 1 684 ? -11.577 11.250 -14.036 1.00 83.88 684 VAL A O 1
ATOM 5295 N N . ASP A 1 685 ? -11.412 9.055 -14.493 1.00 85.94 685 ASP A N 1
ATOM 5296 C CA . ASP A 1 685 ? -10.203 8.851 -13.681 1.00 85.94 685 ASP A CA 1
ATOM 5297 C C . ASP A 1 685 ? -8.946 9.047 -14.543 1.00 85.94 685 ASP A C 1
ATOM 5299 O O . ASP A 1 685 ? -8.328 8.118 -15.067 1.00 85.94 685 ASP A O 1
ATOM 5303 N N . VAL A 1 686 ? -8.583 10.316 -14.734 1.00 89.56 686 VAL A N 1
ATOM 5304 C CA . VAL A 1 686 ? -7.410 10.707 -15.532 1.00 89.56 686 VAL A CA 1
ATOM 5305 C C . VAL A 1 686 ? -6.110 10.202 -14.902 1.00 89.56 686 VAL A C 1
ATOM 5307 O O . VAL A 1 686 ? -5.165 9.880 -15.619 1.00 89.56 686 VAL A O 1
ATOM 5310 N N . ILE A 1 687 ? -6.044 10.104 -13.571 1.00 87.81 687 ILE A N 1
ATOM 5311 C CA . ILE A 1 687 ? -4.844 9.620 -12.883 1.00 87.81 687 ILE A CA 1
ATOM 5312 C C . ILE A 1 687 ? -4.669 8.118 -13.118 1.00 87.81 687 ILE A C 1
ATOM 5314 O O . ILE A 1 687 ? -3.557 7.687 -13.421 1.00 87.81 687 ILE A O 1
ATOM 5318 N N . ALA A 1 688 ? -5.742 7.326 -13.048 1.00 84.56 688 ALA A N 1
ATOM 5319 C CA . ALA A 1 688 ? -5.705 5.907 -13.395 1.00 84.56 688 ALA A CA 1
ATOM 5320 C C . ALA A 1 688 ? -5.358 5.682 -14.873 1.00 84.56 688 ALA A C 1
ATOM 5322 O O . ALA A 1 688 ? -4.556 4.802 -15.186 1.00 84.56 688 ALA A O 1
ATOM 5323 N N . PHE A 1 689 ? -5.903 6.506 -15.771 1.00 90.62 689 PHE A N 1
ATOM 5324 C CA . PHE A 1 689 ? -5.557 6.499 -17.193 1.00 90.62 689 PHE A CA 1
ATOM 5325 C C . PHE A 1 689 ? -4.058 6.738 -17.437 1.00 90.62 689 PHE A C 1
ATOM 5327 O O . PHE A 1 689 ? -3.397 5.917 -18.075 1.00 90.62 689 PHE A O 1
ATOM 5334 N N . LEU A 1 690 ? -3.501 7.825 -16.891 1.00 91.94 690 LEU A N 1
ATOM 5335 C CA . LEU A 1 690 ? -2.079 8.152 -17.043 1.00 91.94 690 LEU A CA 1
ATOM 5336 C C . LEU A 1 690 ? -1.180 7.113 -16.372 1.00 91.94 690 LEU A C 1
ATOM 5338 O O . LEU A 1 690 ? -0.131 6.776 -16.918 1.00 91.94 690 LEU A O 1
ATOM 5342 N N . ARG A 1 691 ? -1.606 6.569 -15.227 1.00 88.62 691 ARG A N 1
ATOM 5343 C CA . ARG A 1 691 ? -0.921 5.468 -14.549 1.00 88.62 691 ARG A CA 1
ATOM 5344 C C . ARG A 1 691 ? -0.803 4.244 -15.446 1.00 88.62 691 ARG A C 1
ATOM 5346 O O . ARG A 1 691 ? 0.304 3.755 -15.621 1.00 88.62 691 ARG A O 1
ATOM 5353 N N . HIS A 1 692 ? -1.914 3.772 -16.008 1.00 88.12 692 HIS A N 1
ATOM 5354 C CA . HIS A 1 692 ? -1.923 2.569 -16.838 1.00 88.12 692 HIS A CA 1
ATOM 5355 C C . HIS A 1 692 ? -0.980 2.711 -18.040 1.00 88.12 692 HIS A C 1
ATOM 5357 O O . HIS A 1 692 ? -0.170 1.827 -18.304 1.00 88.12 692 HIS A O 1
ATOM 5363 N N . ILE A 1 693 ? -1.022 3.864 -18.716 1.00 92.75 693 ILE A N 1
ATOM 5364 C CA . ILE A 1 693 ? -0.085 4.169 -19.801 1.00 92.75 693 ILE A CA 1
ATOM 5365 C C . ILE A 1 693 ? 1.359 4.158 -19.289 1.00 92.75 693 ILE A C 1
ATOM 5367 O O . ILE A 1 693 ? 2.222 3.519 -19.886 1.00 92.75 693 ILE A O 1
ATOM 5371 N N . ALA A 1 694 ? 1.639 4.864 -18.192 1.00 91.88 694 ALA A N 1
ATOM 5372 C CA . ALA A 1 694 ? 2.992 4.985 -17.668 1.00 91.88 694 ALA A CA 1
ATOM 5373 C C . ALA A 1 694 ? 3.573 3.635 -17.215 1.00 91.88 694 ALA A C 1
ATOM 5375 O O . ALA A 1 694 ? 4.764 3.419 -17.427 1.00 91.88 694 ALA A O 1
ATOM 5376 N N . ASP A 1 695 ? 2.749 2.742 -16.655 1.00 89.00 695 ASP A N 1
ATOM 5377 C CA . ASP A 1 695 ? 3.123 1.382 -16.250 1.00 89.00 695 ASP A CA 1
ATOM 5378 C C . ASP A 1 695 ? 3.572 0.549 -17.464 1.00 89.00 695 ASP A C 1
ATOM 5380 O O . ASP A 1 695 ? 4.683 0.018 -17.471 1.00 89.00 695 ASP A O 1
ATOM 5384 N N . VAL A 1 696 ? 2.766 0.505 -18.532 1.00 89.81 696 VAL A N 1
ATOM 5385 C CA . VAL A 1 696 ? 3.114 -0.250 -19.752 1.00 89.81 696 VAL A CA 1
ATOM 5386 C C . VAL A 1 696 ? 4.333 0.354 -20.450 1.00 89.81 696 VAL A C 1
ATOM 5388 O O . VAL A 1 696 ? 5.270 -0.361 -20.807 1.00 89.81 696 VAL A O 1
ATOM 5391 N N . MET A 1 697 ? 4.377 1.683 -20.591 1.00 93.56 697 MET A N 1
ATOM 5392 C CA . MET A 1 697 ? 5.518 2.366 -21.205 1.00 93.56 697 MET A CA 1
ATOM 5393 C C . MET A 1 697 ? 6.810 2.152 -20.408 1.00 93.56 697 MET A C 1
ATOM 5395 O O . MET A 1 697 ? 7.878 2.007 -21.008 1.00 93.56 697 MET A O 1
ATOM 5399 N N . LEU A 1 698 ? 6.734 2.130 -19.072 1.00 91.38 698 LEU A N 1
ATOM 5400 C CA . LEU A 1 698 ? 7.886 1.856 -18.219 1.00 91.38 698 LEU A CA 1
ATOM 5401 C C . LEU A 1 698 ? 8.429 0.451 -18.475 1.00 91.38 698 LEU A C 1
ATOM 5403 O O . LEU A 1 698 ? 9.624 0.322 -18.734 1.00 91.38 698 LEU A O 1
ATOM 5407 N N . GLU A 1 699 ? 7.584 -0.576 -18.430 1.00 87.12 699 GLU A N 1
ATOM 5408 C CA . GLU A 1 699 ? 8.034 -1.963 -18.575 1.00 87.12 699 GLU A CA 1
ATOM 5409 C C . GLU A 1 699 ? 8.545 -2.257 -19.992 1.00 87.12 699 GLU A C 1
ATOM 5411 O O . GLU A 1 699 ? 9.688 -2.690 -20.163 1.00 87.12 699 GLU A O 1
ATOM 5416 N N . GLU A 1 700 ? 7.752 -1.951 -21.021 1.00 87.38 700 GLU A N 1
ATOM 5417 C CA . GLU A 1 700 ? 8.024 -2.400 -22.393 1.00 87.38 700 GLU A CA 1
ATOM 5418 C C . GLU A 1 700 ? 9.003 -1.499 -23.157 1.00 87.38 700 GLU A C 1
ATOM 5420 O O . GLU A 1 700 ? 9.790 -1.979 -23.978 1.00 87.38 700 GLU A O 1
ATOM 5425 N N . HIS A 1 701 ? 8.977 -0.187 -22.900 1.00 89.81 701 HIS A N 1
ATOM 5426 C CA . HIS A 1 701 ? 9.676 0.801 -23.731 1.00 89.81 701 HIS A CA 1
ATOM 5427 C C . HIS A 1 701 ? 10.838 1.513 -23.037 1.00 89.81 701 HIS A C 1
ATOM 5429 O O . HIS A 1 701 ? 11.638 2.172 -23.710 1.00 89.81 701 HIS A O 1
ATOM 5435 N N . VAL A 1 702 ? 10.956 1.385 -21.715 1.00 90.75 702 VAL A N 1
ATOM 5436 C CA . VAL A 1 702 ? 12.048 1.987 -20.939 1.00 90.75 702 VAL A CA 1
ATOM 5437 C C . VAL A 1 702 ? 12.907 0.906 -20.299 1.00 90.75 702 VAL A C 1
ATOM 5439 O O . VAL A 1 702 ? 14.075 0.748 -20.651 1.00 90.75 702 VAL A O 1
ATOM 5442 N N . LYS A 1 703 ? 12.327 0.131 -19.384 1.00 87.94 703 LYS A N 1
ATOM 5443 C CA . LYS A 1 703 ? 13.037 -0.813 -18.525 1.00 87.94 703 LYS A CA 1
ATOM 5444 C C . LYS A 1 703 ? 13.566 -2.009 -19.303 1.00 87.94 703 LYS A C 1
ATOM 5446 O O . LYS A 1 703 ? 14.764 -2.277 -19.220 1.00 87.94 703 LYS A O 1
ATOM 5451 N N . LEU A 1 704 ? 12.723 -2.700 -20.074 1.00 86.81 704 LEU A N 1
ATOM 5452 C CA . LEU A 1 704 ? 13.138 -3.892 -20.817 1.00 86.81 704 LEU A CA 1
ATOM 5453 C C . LEU A 1 704 ? 14.289 -3.603 -21.806 1.00 86.81 704 LEU A C 1
ATOM 5455 O O . LEU A 1 704 ? 15.329 -4.258 -21.685 1.00 86.81 704 LEU A O 1
ATOM 5459 N N . PRO A 1 705 ? 14.204 -2.606 -22.715 1.00 89.00 705 PRO A N 1
ATOM 5460 C CA . PRO A 1 705 ? 15.296 -2.324 -23.645 1.00 89.00 705 PRO A CA 1
ATOM 5461 C C . PRO A 1 705 ? 16.583 -1.900 -22.940 1.00 89.00 705 PRO A C 1
ATOM 5463 O O . PRO A 1 705 ? 17.660 -2.408 -23.254 1.00 89.00 705 PRO A O 1
ATOM 5466 N N . ALA A 1 706 ? 16.480 -1.021 -21.940 1.00 88.19 706 ALA A N 1
ATOM 5467 C CA . ALA A 1 706 ? 17.647 -0.515 -21.234 1.00 88.19 706 ALA A CA 1
ATOM 5468 C C . ALA A 1 706 ? 18.351 -1.615 -20.415 1.00 88.19 706 ALA A C 1
ATOM 5470 O O . ALA A 1 706 ? 19.582 -1.698 -20.417 1.00 88.19 706 ALA A O 1
ATOM 5471 N N . LYS A 1 707 ? 17.592 -2.520 -19.776 1.00 87.00 707 LYS A N 1
ATOM 5472 C CA . LYS A 1 707 ? 18.152 -3.684 -19.070 1.00 87.00 707 LYS A CA 1
ATOM 5473 C C . LYS A 1 707 ? 18.807 -4.685 -20.013 1.00 87.00 707 LYS A C 1
ATOM 5475 O O . LYS A 1 707 ? 19.850 -5.235 -19.665 1.00 87.00 707 LYS A O 1
ATOM 5480 N N . ILE A 1 708 ? 18.227 -4.926 -21.189 1.00 87.75 708 ILE A N 1
ATOM 5481 C CA . ILE A 1 708 ? 18.846 -5.794 -22.196 1.00 87.75 708 ILE A CA 1
ATOM 5482 C C . ILE A 1 708 ? 20.172 -5.191 -22.645 1.00 87.75 708 ILE A C 1
ATOM 5484 O O . ILE A 1 708 ? 21.177 -5.889 -22.622 1.00 87.75 708 ILE A O 1
ATOM 5488 N N . GLU A 1 709 ? 20.227 -3.903 -22.983 1.00 87.81 709 GLU A N 1
ATOM 5489 C CA . GLU A 1 709 ? 21.493 -3.266 -23.358 1.00 87.81 709 GLU A CA 1
ATOM 5490 C C . GLU A 1 709 ? 22.551 -3.359 -22.256 1.00 87.81 709 GLU A C 1
ATOM 5492 O O . GLU A 1 709 ? 23.699 -3.690 -22.553 1.00 87.81 709 GLU A O 1
ATOM 5497 N N . MET A 1 710 ? 22.170 -3.148 -20.991 1.00 85.88 710 MET A N 1
ATOM 5498 C CA . MET A 1 710 ? 23.074 -3.368 -19.857 1.00 85.88 710 MET A CA 1
ATOM 5499 C C . MET A 1 710 ? 23.537 -4.828 -19.749 1.00 85.88 710 MET A C 1
ATOM 5501 O O . MET A 1 710 ? 24.704 -5.079 -19.454 1.00 85.88 710 MET A O 1
ATOM 5505 N N . ALA A 1 711 ? 22.658 -5.800 -20.014 1.00 85.31 711 ALA A N 1
ATOM 5506 C CA . ALA A 1 711 ? 23.013 -7.222 -20.022 1.00 85.31 711 ALA A CA 1
ATOM 5507 C C . ALA A 1 711 ? 23.996 -7.574 -21.148 1.00 85.31 711 ALA A C 1
ATOM 5509 O O . ALA A 1 711 ? 24.777 -8.508 -20.995 1.00 85.31 711 ALA A O 1
ATOM 5510 N N . LEU A 1 712 ? 23.978 -6.804 -22.240 1.00 86.69 712 LEU A N 1
ATOM 5511 C CA . LEU A 1 712 ? 24.921 -6.868 -23.362 1.00 86.69 712 LEU A CA 1
ATOM 5512 C C . LEU A 1 712 ? 26.149 -5.952 -23.159 1.00 86.69 712 LEU A C 1
ATOM 5514 O O . LEU A 1 712 ? 26.771 -5.513 -24.127 1.00 86.69 712 LEU A O 1
ATOM 5518 N N . GLY A 1 713 ? 26.448 -5.570 -21.913 1.00 86.38 713 GLY A N 1
ATOM 5519 C CA . GLY A 1 713 ? 27.658 -4.831 -21.549 1.00 86.38 713 GLY A CA 1
ATOM 5520 C C . GLY A 1 713 ? 27.616 -3.315 -21.767 1.00 86.38 713 GLY A C 1
ATOM 5521 O O . GLY A 1 713 ? 28.647 -2.656 -21.601 1.00 86.38 713 GLY A O 1
ATOM 5522 N N . ALA A 1 714 ? 26.468 -2.726 -22.122 1.00 87.62 714 ALA A N 1
ATOM 5523 C CA . ALA A 1 714 ? 26.353 -1.271 -22.193 1.00 87.62 714 ALA A CA 1
ATOM 5524 C C . ALA A 1 714 ? 26.448 -0.632 -20.790 1.00 87.62 714 ALA A C 1
ATOM 5526 O O . ALA A 1 714 ? 25.930 -1.193 -19.820 1.00 87.62 714 ALA A O 1
ATOM 5527 N N . PRO A 1 715 ? 27.077 0.552 -20.652 1.00 88.88 715 PRO A N 1
ATOM 5528 C CA . PRO A 1 715 ? 27.057 1.284 -19.393 1.00 88.88 715 PRO A CA 1
ATOM 5529 C C . PRO A 1 715 ? 25.640 1.782 -19.078 1.00 88.88 715 PRO A C 1
ATOM 5531 O O . PRO A 1 715 ? 24.830 2.007 -19.979 1.00 88.88 715 PRO A O 1
ATOM 5534 N N . TYR A 1 716 ? 25.360 2.003 -17.793 1.00 88.94 716 TYR A N 1
ATOM 5535 C CA . TYR A 1 716 ? 24.151 2.713 -17.393 1.00 88.94 716 TYR A CA 1
ATOM 5536 C C . TYR A 1 716 ? 24.215 4.167 -17.879 1.00 88.94 716 TYR A C 1
ATOM 5538 O O . TYR A 1 716 ? 25.171 4.888 -17.590 1.00 88.94 716 TYR A O 1
ATOM 5546 N N . GLU A 1 717 ? 23.173 4.592 -18.586 1.00 90.94 717 GLU A N 1
ATOM 5547 C CA . GLU A 1 717 ? 22.971 5.966 -19.036 1.00 90.94 717 GLU A CA 1
ATOM 5548 C C . GLU A 1 717 ? 21.536 6.372 -18.697 1.00 90.94 717 GLU A C 1
ATOM 5550 O O . GLU A 1 717 ? 20.583 5.774 -19.209 1.00 90.94 717 GLU A O 1
ATOM 5555 N N . ALA A 1 718 ? 21.362 7.394 -17.855 1.00 90.00 718 ALA A N 1
ATOM 5556 C CA . ALA A 1 718 ? 20.034 7.824 -17.410 1.00 90.00 718 ALA A CA 1
ATOM 5557 C C . ALA A 1 718 ? 19.083 8.190 -18.565 1.00 90.00 718 ALA A C 1
ATOM 5559 O O . ALA A 1 718 ? 17.882 7.986 -18.438 1.00 90.00 718 ALA A O 1
ATOM 5560 N N . ASP A 1 719 ? 19.583 8.646 -19.717 1.00 91.06 719 ASP A N 1
ATOM 5561 C CA . ASP A 1 719 ? 18.758 8.918 -20.907 1.00 91.06 719 ASP A CA 1
ATOM 5562 C C . ASP A 1 719 ? 18.023 7.674 -21.441 1.00 91.06 719 ASP A C 1
ATOM 5564 O O . ASP A 1 719 ? 16.956 7.788 -22.049 1.00 91.06 719 ASP A O 1
ATOM 5568 N N . ARG A 1 720 ? 18.571 6.474 -21.209 1.00 89.44 720 ARG A N 1
ATOM 5569 C CA . ARG A 1 720 ? 17.947 5.205 -21.615 1.00 89.44 720 ARG A CA 1
ATOM 5570 C C . ARG A 1 720 ? 16.910 4.739 -20.605 1.00 89.44 720 ARG A C 1
ATOM 5572 O O . ARG A 1 720 ? 15.887 4.191 -21.001 1.00 89.44 720 ARG A O 1
ATOM 5579 N N . PHE A 1 721 ? 17.179 4.996 -19.329 1.00 90.88 721 PHE A N 1
ATOM 5580 C CA . PHE A 1 721 ? 16.346 4.590 -18.202 1.00 90.88 721 PHE A CA 1
ATOM 5581 C C . PHE A 1 721 ? 15.283 5.621 -17.820 1.00 90.88 721 PHE A C 1
ATOM 5583 O O . PHE A 1 721 ? 14.362 5.278 -17.094 1.00 90.88 721 PHE A O 1
ATOM 5590 N N . VAL A 1 722 ? 15.368 6.857 -18.310 1.00 93.75 722 VAL A N 1
ATOM 5591 C CA . VAL A 1 722 ? 14.393 7.923 -18.061 1.00 93.75 722 VAL A CA 1
ATOM 5592 C C . VAL A 1 722 ? 13.903 8.482 -19.390 1.00 93.75 722 VAL A C 1
ATOM 5594 O O . VAL A 1 722 ? 14.572 9.299 -20.043 1.00 93.75 722 VAL A O 1
ATOM 5597 N N . ARG A 1 723 ? 12.697 8.072 -19.783 1.00 95.12 723 ARG A N 1
ATOM 5598 C CA . ARG A 1 723 ? 12.055 8.539 -21.016 1.00 95.12 723 ARG A CA 1
ATOM 5599 C C . ARG A 1 723 ? 10.794 9.326 -20.725 1.00 95.12 723 ARG A C 1
ATOM 5601 O O . ARG A 1 723 ? 10.078 9.057 -19.766 1.00 95.12 723 ARG A O 1
ATOM 5608 N N . SER A 1 724 ? 10.555 10.311 -21.578 1.00 95.81 724 SER A N 1
ATOM 5609 C CA . SER A 1 724 ? 9.353 11.127 -21.564 1.00 95.81 724 SER A CA 1
ATOM 5610 C C . SER A 1 724 ? 8.588 10.932 -22.858 1.00 95.81 724 SER A C 1
ATOM 5612 O O . SER A 1 724 ? 9.214 10.900 -23.916 1.00 95.81 724 SER A O 1
ATOM 5614 N N . TYR A 1 725 ? 7.271 10.862 -22.749 1.00 96.81 725 TYR A N 1
ATOM 5615 C CA . TYR A 1 725 ? 6.353 10.683 -23.859 1.00 96.81 725 TYR A CA 1
ATOM 5616 C C . TYR A 1 725 ? 5.254 11.736 -23.766 1.00 96.81 725 TYR A C 1
ATOM 5618 O O . TYR A 1 725 ? 4.659 11.919 -22.694 1.00 96.81 725 TYR A O 1
ATOM 5626 N N . SER A 1 726 ? 4.972 12.422 -24.872 1.00 96.56 726 SER A N 1
ATOM 5627 C CA . SER A 1 726 ? 3.732 13.192 -24.961 1.00 96.56 726 SER A CA 1
ATOM 5628 C C . SER A 1 726 ? 2.540 12.245 -25.094 1.00 96.56 726 SER A C 1
ATOM 5630 O O . SER A 1 726 ? 2.667 11.116 -25.574 1.00 96.56 726 SER A O 1
ATOM 5632 N N . LEU A 1 727 ? 1.362 12.686 -24.663 1.00 94.25 727 LEU A N 1
ATOM 5633 C CA . LEU A 1 727 ? 0.162 11.870 -24.809 1.00 94.25 727 LEU A CA 1
ATOM 5634 C C . LEU A 1 727 ? -0.193 11.649 -26.293 1.00 94.25 727 LEU A C 1
ATOM 5636 O O . LEU A 1 727 ? -0.605 10.551 -26.667 1.00 94.25 727 LEU A O 1
ATOM 5640 N N . GLU A 1 728 ? 0.056 12.641 -27.148 1.00 93.62 728 GLU A N 1
ATOM 5641 C CA . GLU A 1 728 ? -0.007 12.537 -28.608 1.00 93.62 728 GLU A CA 1
ATOM 5642 C C . GLU A 1 728 ? 0.935 11.463 -29.179 1.00 93.62 728 GLU A C 1
ATOM 5644 O O . GLU A 1 728 ? 0.483 10.616 -29.950 1.00 93.62 728 GLU A O 1
ATOM 5649 N N . GLU A 1 729 ? 2.205 11.421 -28.757 1.00 95.00 729 GLU A N 1
ATOM 5650 C CA . GLU A 1 729 ? 3.170 10.394 -29.187 1.00 95.00 729 GLU A CA 1
ATOM 5651 C C . GLU A 1 729 ? 2.678 8.984 -28.839 1.00 95.00 729 GLU A C 1
ATOM 5653 O O . GLU A 1 729 ? 2.823 8.055 -29.634 1.00 95.00 729 GLU A O 1
ATOM 5658 N N . ILE A 1 730 ? 2.055 8.819 -27.669 1.00 94.44 730 ILE A N 1
ATOM 5659 C CA . ILE A 1 730 ? 1.491 7.537 -27.231 1.00 94.44 730 ILE A CA 1
ATOM 5660 C C . ILE A 1 730 ? 0.259 7.182 -28.063 1.00 94.44 730 ILE A C 1
ATOM 5662 O O . ILE A 1 730 ? 0.124 6.041 -28.502 1.00 94.44 730 ILE A O 1
ATOM 5666 N N . ARG A 1 731 ? -0.624 8.149 -28.328 1.00 91.75 731 ARG A N 1
ATOM 5667 C CA . ARG A 1 731 ? -1.818 7.948 -29.159 1.00 91.75 731 ARG A CA 1
ATOM 5668 C C . ARG A 1 731 ? -1.454 7.515 -30.582 1.00 91.75 731 ARG A C 1
ATOM 5670 O O . ARG A 1 731 ? -2.116 6.641 -31.138 1.00 91.75 731 ARG A O 1
ATOM 5677 N N . GLU A 1 732 ? -0.414 8.107 -31.164 1.00 92.88 732 GLU A N 1
ATOM 5678 C CA . GLU A 1 732 ? 0.031 7.806 -32.529 1.00 92.88 732 GLU A CA 1
ATOM 5679 C C . GLU A 1 732 ? 0.898 6.543 -32.614 1.00 92.88 732 GLU A C 1
ATOM 5681 O O . GLU A 1 732 ? 0.712 5.723 -33.516 1.00 92.88 732 GLU A O 1
ATOM 5686 N N . GLY A 1 733 ? 1.838 6.371 -31.682 1.00 90.38 733 GLY A N 1
ATOM 5687 C CA . GLY A 1 733 ? 2.784 5.255 -31.672 1.00 90.38 733 GLY A CA 1
ATOM 5688 C C . GLY A 1 733 ? 2.213 3.961 -31.092 1.00 90.38 733 GLY A C 1
ATOM 5689 O O . GLY A 1 733 ? 2.604 2.872 -31.513 1.00 90.38 733 GLY A O 1
ATOM 5690 N N . HIS A 1 734 ? 1.265 4.073 -30.158 1.00 92.12 734 HIS A N 1
ATOM 5691 C CA . HIS A 1 734 ? 0.712 2.962 -29.377 1.00 92.12 734 HIS A CA 1
ATOM 5692 C C . HIS A 1 734 ? -0.824 3.049 -29.261 1.00 92.12 734 HIS A C 1
ATOM 5694 O O . HIS A 1 734 ? -1.368 2.999 -28.154 1.00 92.12 734 HIS A O 1
ATOM 5700 N N . PRO A 1 735 ? -1.570 3.130 -30.383 1.00 89.25 735 PRO A N 1
ATOM 5701 C CA . PRO A 1 735 ? -3.017 3.343 -30.348 1.00 89.25 735 PRO A CA 1
ATOM 5702 C C . PRO A 1 735 ? -3.756 2.249 -29.567 1.00 89.25 735 PRO A C 1
ATOM 5704 O O . PRO A 1 735 ? -4.698 2.551 -28.845 1.00 89.25 735 PRO A O 1
ATOM 5707 N N . GLY A 1 736 ? -3.315 0.987 -29.655 1.00 88.06 736 GLY A N 1
ATOM 5708 C CA . GLY A 1 736 ? -3.914 -0.124 -28.904 1.00 88.06 736 GLY A CA 1
ATOM 5709 C C . GLY A 1 736 ? -3.864 0.080 -27.387 1.00 88.06 736 GLY A C 1
ATOM 5710 O O . GLY A 1 736 ? -4.904 0.002 -26.738 1.00 88.06 736 GLY A O 1
ATOM 5711 N N . LEU A 1 737 ? -2.686 0.428 -26.856 1.00 88.12 737 LEU A N 1
ATOM 5712 C CA . LEU A 1 737 ? -2.492 0.777 -25.444 1.00 88.12 737 LEU A CA 1
ATOM 5713 C C . LEU A 1 737 ? -3.341 1.990 -25.057 1.00 88.12 737 LEU A C 1
ATOM 5715 O O . LEU A 1 737 ? -3.970 2.004 -24.006 1.00 88.12 737 LEU A O 1
ATOM 5719 N N . PHE A 1 738 ? -3.385 3.007 -25.917 1.00 89.62 738 PHE A N 1
ATOM 5720 C CA . PHE A 1 738 ? -4.171 4.207 -25.663 1.00 89.62 738 PHE A CA 1
ATOM 5721 C C . PHE A 1 738 ? -5.670 3.895 -25.521 1.00 89.62 738 PHE A C 1
ATOM 5723 O O . PHE A 1 738 ? -6.297 4.307 -24.545 1.00 89.62 738 PHE A O 1
ATOM 5730 N N . PHE A 1 739 ? -6.246 3.126 -26.453 1.00 87.50 739 PHE A N 1
ATOM 5731 C CA . PHE A 1 739 ? -7.650 2.702 -26.385 1.00 87.50 739 PHE A CA 1
ATOM 5732 C C . PHE A 1 739 ? -7.921 1.798 -25.178 1.00 87.50 739 PHE A C 1
ATOM 5734 O O . PHE A 1 739 ? -8.938 1.960 -24.503 1.00 87.50 739 PHE A O 1
ATOM 5741 N N . GLU A 1 740 ? -7.010 0.873 -24.876 1.00 86.25 740 GLU A N 1
ATOM 5742 C CA . GLU A 1 740 ? -7.093 0.043 -23.676 1.00 86.25 740 GLU A CA 1
ATOM 5743 C C . GLU A 1 740 ? -7.132 0.901 -22.407 1.00 86.25 740 GLU A C 1
ATOM 5745 O O . GLU A 1 740 ? -8.028 0.725 -21.582 1.00 86.25 740 GLU A O 1
ATOM 5750 N N . ALA A 1 741 ? -6.233 1.880 -22.290 1.00 85.19 741 ALA A N 1
ATOM 5751 C CA . ALA A 1 741 ? -6.160 2.792 -21.157 1.00 85.19 741 ALA A CA 1
ATOM 5752 C C . ALA A 1 741 ? -7.442 3.621 -20.997 1.00 85.19 741 ALA A C 1
ATOM 5754 O O . ALA A 1 741 ? -7.907 3.825 -19.872 1.00 85.19 741 ALA A O 1
ATOM 5755 N N . VAL A 1 742 ? -8.047 4.076 -22.102 1.00 86.19 742 VAL A N 1
ATOM 5756 C CA . VAL A 1 742 ? -9.345 4.769 -22.069 1.00 86.19 742 VAL A CA 1
ATOM 5757 C C . VAL A 1 742 ? -10.407 3.865 -21.436 1.00 86.19 742 VAL A C 1
ATOM 5759 O O . VAL A 1 742 ? -11.090 4.274 -20.500 1.00 86.19 742 VAL A O 1
ATOM 5762 N N . HIS A 1 743 ? -10.518 2.610 -21.869 1.00 81.81 743 HIS A N 1
ATOM 5763 C CA . HIS A 1 743 ? -11.545 1.707 -21.348 1.00 81.81 743 HIS A CA 1
ATOM 5764 C C . HIS A 1 743 ? -11.255 1.169 -19.939 1.00 81.81 743 HIS A C 1
ATOM 5766 O O . HIS A 1 743 ? -12.186 1.009 -19.149 1.00 81.81 743 HIS A O 1
ATOM 5772 N N . GLN A 1 744 ? -9.996 0.876 -19.609 1.00 75.69 744 GLN A N 1
ATOM 5773 C CA . GLN A 1 744 ? -9.615 0.260 -18.335 1.00 75.69 744 GLN A CA 1
ATOM 5774 C C . GLN A 1 744 ? -9.306 1.260 -17.222 1.00 75.69 744 GLN A C 1
ATOM 5776 O O . GLN A 1 744 ? -9.512 0.926 -16.058 1.00 75.69 744 GLN A O 1
ATOM 5781 N N . GLY A 1 745 ? -8.782 2.437 -17.560 1.00 75.94 745 GLY A N 1
ATOM 5782 C CA . GLY A 1 745 ? -8.367 3.457 -16.599 1.00 75.94 745 GLY A CA 1
ATOM 5783 C C . GLY A 1 745 ? -9.318 4.645 -16.569 1.00 75.94 745 GLY A C 1
ATOM 5784 O O . GLY A 1 745 ? -9.814 4.998 -15.508 1.00 75.94 745 GLY A O 1
ATOM 5785 N N . LEU A 1 746 ? -9.612 5.234 -17.733 1.00 79.12 746 LEU A N 1
ATOM 5786 C CA . LEU A 1 746 ? -10.366 6.492 -17.804 1.00 79.12 746 LEU A CA 1
ATOM 5787 C C . LEU A 1 746 ? -11.872 6.308 -17.545 1.00 79.12 746 LEU A C 1
ATOM 5789 O O . LEU A 1 746 ? -12.481 7.132 -16.863 1.00 79.12 746 LEU A O 1
ATOM 5793 N N . LEU A 1 747 ? -12.461 5.236 -18.094 1.00 79.56 747 LEU A N 1
ATOM 5794 C CA . LEU A 1 747 ? -13.904 4.953 -18.066 1.00 79.56 747 LEU A CA 1
ATOM 5795 C C . LEU A 1 747 ? -14.346 3.983 -16.959 1.00 79.56 747 LEU A C 1
ATOM 5797 O O . LEU A 1 747 ? -15.540 3.909 -16.659 1.00 79.56 747 LEU A O 1
ATOM 5801 N N . ARG A 1 748 ? -13.428 3.221 -16.348 1.00 70.06 748 ARG A N 1
ATOM 5802 C CA . ARG A 1 748 ? -13.767 2.328 -15.228 1.00 70.06 748 ARG A CA 1
ATOM 5803 C C . ARG A 1 748 ? -13.981 3.146 -13.957 1.00 70.06 748 ARG A C 1
ATOM 5805 O O . ARG A 1 748 ? -13.069 3.350 -13.166 1.00 70.06 748 ARG A O 1
ATOM 5812 N N . SER A 1 749 ? -15.223 3.563 -13.734 1.00 52.53 749 SER A N 1
ATOM 5813 C CA . SER A 1 749 ? -15.678 4.056 -12.436 1.00 52.53 749 SER A CA 1
ATOM 5814 C C . SER A 1 749 ? -15.968 2.876 -11.502 1.00 52.53 749 SER A C 1
ATOM 5816 O O . SER A 1 749 ? -17.118 2.637 -11.127 1.00 52.53 749 SER A O 1
ATOM 5818 N N . ASP A 1 750 ? -14.943 2.115 -11.119 1.00 47.09 750 ASP A N 1
ATOM 5819 C CA . ASP A 1 750 ? -15.058 1.404 -9.849 1.00 47.09 750 ASP A CA 1
ATOM 5820 C C . ASP A 1 750 ? -15.025 2.503 -8.791 1.00 47.09 750 ASP A C 1
ATOM 5822 O O . ASP A 1 750 ? -13.997 3.142 -8.560 1.00 47.09 750 ASP A O 1
ATOM 5826 N N . THR A 1 751 ? -16.223 2.807 -8.283 1.00 45.72 751 THR A N 1
ATOM 5827 C CA . THR A 1 751 ? -16.517 3.730 -7.187 1.00 45.72 751 THR A CA 1
ATOM 5828 C C . THR A 1 751 ? -15.303 3.881 -6.292 1.00 45.72 751 THR A C 1
ATOM 5830 O O . THR A 1 751 ? -14.818 2.883 -5.751 1.00 45.72 751 THR A O 1
ATOM 5833 N N . VAL A 1 752 ? -14.819 5.121 -6.139 1.00 45.75 752 VAL A N 1
ATOM 5834 C CA . VAL A 1 752 ? -13.959 5.492 -5.013 1.00 45.75 752 VAL A CA 1
ATOM 5835 C C . VAL A 1 752 ? -14.544 4.746 -3.808 1.00 45.75 752 VAL A C 1
ATOM 5837 O O . VAL A 1 752 ? -15.739 4.928 -3.564 1.00 45.75 752 VAL A O 1
ATOM 5840 N N . PRO A 1 753 ? -13.804 3.825 -3.149 1.00 47.41 753 PRO A N 1
ATOM 5841 C CA . PRO A 1 753 ? -14.324 3.193 -1.935 1.00 47.41 753 PRO A CA 1
ATOM 5842 C C . PRO A 1 753 ? -14.846 4.322 -1.051 1.00 47.41 753 PRO A C 1
ATOM 5844 O O . PRO A 1 753 ? -14.210 5.366 -1.097 1.00 47.41 753 PRO A O 1
ATOM 5847 N N . ASP A 1 754 ? -15.983 4.168 -0.360 1.00 49.59 754 ASP A N 1
ATOM 5848 C CA . ASP A 1 754 ? -16.636 5.228 0.434 1.00 49.59 754 ASP A CA 1
ATOM 5849 C C . ASP A 1 754 ? -15.629 5.934 1.373 1.00 49.59 754 ASP A C 1
ATOM 5851 O O . ASP A 1 754 ? -15.477 5.591 2.544 1.00 49.59 754 ASP A O 1
ATOM 5855 N N . ILE A 1 755 ? -14.878 6.894 0.835 1.00 51.75 755 ILE A N 1
ATOM 5856 C CA . ILE A 1 755 ? -13.860 7.686 1.507 1.00 51.75 755 ILE A CA 1
ATOM 5857 C C . ILE A 1 755 ? -14.571 8.988 1.823 1.00 51.75 755 ILE A C 1
ATOM 5859 O O . ILE A 1 755 ? -15.134 9.629 0.932 1.00 51.75 755 ILE A O 1
ATOM 5863 N N . ASP A 1 756 ? -14.542 9.368 3.097 1.00 51.09 756 ASP A N 1
ATOM 5864 C CA . ASP A 1 756 ? -15.160 10.597 3.580 1.00 51.09 756 ASP A CA 1
ATOM 5865 C C . ASP A 1 756 ? -14.703 11.800 2.721 1.00 51.09 756 ASP A C 1
ATOM 5867 O O . ASP A 1 756 ? -13.497 12.049 2.599 1.00 51.09 756 ASP A O 1
ATOM 5871 N N . PRO A 1 757 ? -15.631 12.576 2.130 1.00 56.41 757 PRO A N 1
ATOM 5872 C CA . PRO A 1 757 ? -15.306 13.791 1.386 1.00 56.41 757 PRO A CA 1
ATOM 5873 C C . PRO A 1 757 ? -14.436 14.788 2.167 1.00 56.41 757 PRO A C 1
ATOM 5875 O O . PRO A 1 757 ? -13.601 15.471 1.574 1.00 56.41 757 PRO A O 1
ATOM 5878 N N . ASN A 1 758 ? -14.577 14.857 3.494 1.00 54.75 758 ASN A N 1
ATOM 5879 C CA . ASN A 1 758 ? -13.727 15.690 4.345 1.00 54.75 758 ASN A CA 1
ATOM 5880 C C . ASN A 1 758 ? -12.288 15.165 4.389 1.00 54.75 758 ASN A C 1
ATOM 5882 O O . ASN A 1 758 ? -11.345 15.955 4.382 1.00 54.75 758 ASN A O 1
ATOM 5886 N N . LEU A 1 759 ? -12.101 13.844 4.376 1.00 51.41 759 LEU A N 1
ATOM 5887 C CA . LEU A 1 759 ? -10.782 13.221 4.321 1.00 51.41 759 LEU A CA 1
ATOM 5888 C C . LEU A 1 759 ? -10.125 13.458 2.954 1.00 51.41 759 LEU A C 1
ATOM 5890 O O . LEU A 1 759 ? -8.943 13.787 2.897 1.00 51.41 759 LEU A O 1
ATOM 5894 N N . VAL A 1 760 ? -10.890 13.399 1.858 1.00 59.94 760 VAL A N 1
ATOM 5895 C CA . VAL A 1 760 ? -10.424 13.809 0.517 1.00 59.94 760 VAL A CA 1
ATOM 5896 C C . VAL A 1 760 ? -9.963 15.273 0.523 1.00 59.94 760 VAL A C 1
ATOM 5898 O O . VAL A 1 760 ? -8.910 15.599 -0.040 1.00 59.94 760 VAL A O 1
ATOM 5901 N N . GLU A 1 761 ? -10.724 16.150 1.190 1.00 64.25 761 GLU A N 1
ATOM 5902 C CA . GLU A 1 761 ? -10.390 17.567 1.353 1.00 64.25 761 GLU A CA 1
ATOM 5903 C C . GLU A 1 761 ? -9.072 17.773 2.099 1.00 64.25 761 GLU A C 1
ATOM 5905 O O . GLU A 1 761 ? -8.158 18.451 1.618 1.00 64.25 761 GLU A O 1
ATOM 5910 N N . ILE A 1 762 ? -8.930 17.108 3.238 1.00 58.22 762 ILE A N 1
ATOM 5911 C CA . ILE A 1 762 ? -7.772 17.231 4.116 1.00 58.22 762 ILE A CA 1
ATOM 5912 C C . ILE A 1 762 ? -6.523 16.603 3.494 1.00 58.22 762 ILE A C 1
ATOM 5914 O O . ILE A 1 762 ? -5.478 17.255 3.487 1.00 58.22 762 ILE A O 1
ATOM 5918 N N . ILE A 1 763 ? -6.605 15.385 2.942 1.00 56.62 763 ILE A N 1
ATOM 5919 C CA . ILE A 1 763 ? -5.472 14.695 2.301 1.00 56.62 763 ILE A CA 1
ATOM 5920 C C . ILE A 1 763 ? -4.897 15.585 1.213 1.00 56.62 763 ILE A C 1
ATOM 5922 O O . ILE A 1 763 ? -3.711 15.914 1.225 1.00 56.62 763 ILE A O 1
ATOM 5926 N N . GLY A 1 764 ? -5.745 16.037 0.294 1.00 61.53 764 GLY A N 1
ATOM 5927 C CA . GLY A 1 764 ? -5.252 16.808 -0.824 1.00 61.53 764 GLY A CA 1
ATOM 5928 C C . GLY A 1 764 ? -4.795 18.217 -0.431 1.00 61.53 764 GLY A C 1
ATOM 5929 O O . GLY A 1 764 ? -3.818 18.701 -0.994 1.00 61.53 764 GLY A O 1
ATOM 5930 N N . ALA A 1 765 ? -5.398 18.859 0.577 1.00 63.62 765 ALA A N 1
ATOM 5931 C CA . ALA A 1 765 ? -4.881 20.125 1.111 1.00 63.62 765 ALA A CA 1
ATOM 5932 C C . ALA A 1 765 ? -3.524 19.949 1.820 1.00 63.62 765 ALA A C 1
ATOM 5934 O O . ALA A 1 765 ? -2.626 20.781 1.669 1.00 63.62 765 ALA A O 1
ATOM 5935 N N . THR A 1 766 ? -3.347 18.858 2.566 1.00 59.25 766 THR A N 1
ATOM 5936 C CA . THR A 1 766 ? -2.126 18.575 3.333 1.00 59.25 766 THR A CA 1
ATOM 5937 C C . THR A 1 766 ? -0.977 18.161 2.420 1.00 59.25 766 THR A C 1
ATOM 5939 O O . THR A 1 766 ? 0.116 18.697 2.547 1.00 59.25 766 THR A O 1
ATOM 5942 N N . MET A 1 767 ? -1.218 17.288 1.437 1.00 60.69 767 MET A N 1
ATOM 5943 C CA . MET A 1 767 ? -0.208 16.895 0.442 1.00 60.69 767 MET A CA 1
ATOM 5944 C C . MET A 1 767 ? 0.291 18.079 -0.369 1.00 60.69 767 MET A C 1
ATOM 5946 O O . MET A 1 767 ? 1.488 18.226 -0.589 1.00 60.69 767 MET A O 1
ATOM 5950 N N . LEU A 1 768 ? -0.630 18.949 -0.777 1.00 67.06 768 LEU A N 1
ATOM 5951 C CA . LEU A 1 768 ? -0.264 20.141 -1.518 1.00 67.06 768 LEU A CA 1
ATOM 5952 C C . LEU A 1 768 ? 0.479 21.158 -0.635 1.00 67.06 768 LEU A C 1
ATOM 5954 O O . LEU A 1 768 ? 1.265 21.915 -1.180 1.00 67.06 768 LEU A O 1
ATOM 5958 N N . SER A 1 769 ? 0.279 21.182 0.692 1.00 58.31 769 SER A N 1
ATOM 5959 C CA . SER A 1 769 ? 0.884 22.179 1.602 1.00 58.31 769 SER A CA 1
ATOM 5960 C C . SER A 1 769 ? 2.139 21.721 2.363 1.00 58.31 769 SER A C 1
ATOM 5962 O O . SER A 1 769 ? 2.951 22.568 2.741 1.00 58.31 769 SER A O 1
ATOM 5964 N N . ALA A 1 770 ? 2.329 20.417 2.592 1.00 51.28 770 ALA A N 1
ATOM 5965 C CA . ALA A 1 770 ? 3.466 19.846 3.325 1.00 51.28 770 ALA A CA 1
ATOM 5966 C C . ALA A 1 770 ? 4.763 19.789 2.496 1.00 51.28 770 ALA A C 1
ATOM 5968 O O . ALA A 1 770 ? 5.850 19.740 3.064 1.00 51.28 770 ALA A O 1
ATOM 5969 N N . CYS A 1 771 ? 4.668 19.900 1.168 1.00 50.66 771 CYS A N 1
ATOM 5970 C CA . CYS A 1 771 ? 5.803 20.040 0.247 1.00 50.66 771 CYS A CA 1
ATOM 5971 C C . CYS A 1 771 ? 6.479 21.426 0.295 1.00 50.66 771 CYS A C 1
ATOM 5973 O O . CYS A 1 771 ? 7.234 21.795 -0.604 1.00 50.66 771 CYS A O 1
ATOM 5975 N N . ARG A 1 772 ? 6.226 22.218 1.345 1.00 40.44 772 ARG A N 1
ATOM 5976 C CA . ARG A 1 772 ? 6.947 23.468 1.575 1.00 40.44 772 ARG A CA 1
ATOM 5977 C C . ARG A 1 772 ? 8.417 23.167 1.865 1.00 40.44 772 ARG A C 1
ATOM 5979 O O . ARG A 1 772 ? 8.700 22.379 2.772 1.00 40.44 772 ARG A O 1
ATOM 5986 N N . PRO A 1 773 ? 9.366 23.838 1.190 1.00 37.72 773 PRO A N 1
ATOM 5987 C CA . PRO A 1 773 ? 10.764 23.729 1.561 1.00 37.72 773 PRO A CA 1
ATOM 5988 C C . PRO A 1 773 ? 10.904 24.129 3.030 1.00 37.72 773 PRO A C 1
ATOM 5990 O O . PRO A 1 773 ? 10.467 25.211 3.439 1.00 37.72 773 PRO A O 1
ATOM 5993 N N . LYS A 1 774 ? 11.519 23.258 3.841 1.00 40.69 774 LYS A N 1
ATOM 5994 C CA . LYS A 1 774 ? 12.024 23.660 5.155 1.00 40.69 774 LYS A CA 1
ATOM 5995 C C . LYS A 1 774 ? 13.006 24.795 4.887 1.00 40.69 774 LYS A C 1
ATOM 5997 O O . LYS A 1 774 ? 14.115 24.552 4.417 1.00 40.69 774 LYS A O 1
ATOM 6002 N N . LEU A 1 775 ? 12.574 26.036 5.127 1.00 32.50 775 LEU A N 1
ATOM 6003 C CA . LEU A 1 775 ? 13.454 27.197 5.064 1.00 32.50 775 LEU A CA 1
ATOM 6004 C C . LEU A 1 775 ? 14.715 26.865 5.874 1.00 32.50 775 LEU A C 1
ATOM 6006 O O . LEU A 1 775 ? 14.579 26.318 6.978 1.00 32.50 775 LEU A O 1
ATOM 6010 N N . PRO A 1 776 ? 15.922 27.146 5.350 1.00 34.66 776 PRO A N 1
ATOM 6011 C CA . PRO A 1 776 ? 17.144 26.896 6.095 1.00 34.66 776 PRO A CA 1
ATOM 6012 C C . PRO A 1 776 ? 17.017 27.587 7.452 1.00 34.66 776 PRO A C 1
ATOM 6014 O O . PRO A 1 776 ? 16.700 28.778 7.526 1.00 34.66 776 PRO A O 1
ATOM 6017 N N . ARG A 1 777 ? 17.184 26.812 8.531 1.00 35.88 777 ARG A N 1
ATOM 6018 C CA . ARG A 1 777 ? 17.227 27.384 9.877 1.00 35.88 777 ARG A CA 1
ATOM 6019 C C . ARG A 1 777 ? 18.395 28.384 9.912 1.00 35.88 777 ARG A C 1
ATOM 6021 O O . ARG A 1 777 ? 19.456 28.040 9.391 1.00 35.88 777 ARG A O 1
ATOM 6028 N N . PRO A 1 778 ? 18.179 29.598 10.448 1.00 42.69 778 PRO A N 1
ATOM 6029 C CA . PRO A 1 778 ? 19.206 30.632 10.503 1.00 42.69 778 PRO A CA 1
ATOM 6030 C C . PRO A 1 778 ? 20.435 30.209 11.309 1.00 42.69 778 PRO A C 1
ATOM 6032 O O . PRO A 1 778 ? 20.276 29.397 12.254 1.00 42.69 778 PRO A O 1
#

Secondary structure (DSSP, 8-state):
--------------------------------------------------------PPPPP-----------------------------------PPPPPPPPPTT---EEEEEEEETTEEEEEEE-TTS-EEEEEEETTSSS-EEEETTEEEPPPHHHHHHHHHHHHHHHHHHSS-TTSHHHHHHHHHHH-S--TT-SSB-HHHHHHHHHHHHHHHHTTSSS-EEEEEEEETTHHHHHHHH-HHHHHHHHHHHHHHHHHHHTTSTTEEEEEEETTEEEEEEES--HHHHHHHHHTTT-HHHHHHHHHHHH-S-GGG-SS-GGG--EEEEEEE--GGGTTS-HHHHHHHHHHHHHHHHHHHHHTT-S-HHHHHHS---EEEE--TTHHHHHHHHHHH----HHHHHHHHHHHHHHHTT--STT-SSSHHHHHHHHHHHHHH---BSHHHHHHHHHHHHHHHH-TTS---SS--EEEEE-SSSEEEEEEEETTEEEEEEEEE---S-TT-HHHHHHHHHHH-TT-TT--HHHHHHHHHS--SSS-HHHHHHHHHHHHHHHHHT-GGG-EEEEEE-GGGEEETTEEPPGGG--TT-EEEE--TTS--EEEEEEEE-SSSEEEEEETTEEEEEEEEEETTEEEEEEEEEEE---EEEEEEEEEHHHHHHHHHHHHHHTT--TT----HHHHHHHHHHHIIIIIIIHHHHHHHHTTPPP-HHHHEEEEEHHHHHHH-HHHHHHHIIIIIS------S--HHHHHHHHHHHHHHT---PPP-

Foldseek 3Di:
DDDDDDDDDDDDDDDDDDDDDDDDDDDDDDDDDDDDDDDDDDDDDDDDDDDDDDDDDDDDDDDDDDDDDDDDDDDDDDDDDDDDDDDDDDDDDDPPDDPDPDAQDQVQAFAPWDWDDDDQKIWIWGAGPVGDIWIWIDGNVDPAIWTQDPNDTDHDDPRRVSRVVSHVVVVVVCVPPPVPVSVVVVLQVVFLPQCPVLFPAAGQVVLLVVLLVVLVCVLQPVFVKKKKKKKFWALLVVVCVVPNVVLSVLLQRLLRVLLCVLPVPPPQWHKYRYTRRMIMIIHTPDDPVRVVVSVVVNLDLVSLVSSQCSRQNPPPVRGPDDSLLGAMQMFMEIDDPVCRNPNSLVVSLCNVVRNVLQSVLQLQPPDLEPVVSSVDRHHGYGYGDPCVLVSLLVSLLRHPDAVVSVVVVVVVVCSSCVSNPSPDDDDDVSNLSSNLNNCLPQVADADDPLCLLLLVVLVVVLLDPPDDPPPFFFKFWYDHPDQWTWIWGDDPQKTKIKIKGFDPFPPPPDPLQVVLSVVQCPSPDPVGHLRGQLVVLRDDDPDDPSLVSNQVSQVVSQVVQLVDQSQFDKGKAWQQQQKADPRHGDAPVQLDQQRWIWRHAPPDDIWIKGFNDDPDQFWTFIQTNNDTFIWTWDDDPVGTTIITMDGRDGTTMFMEMEMEGSVRVVVVVVVLCVVVVHDPPDAWSVVQLVVQLRVCCRPRPQPNVQVVVVSVVDDDRSPRRRDYDYPVNCCVVPVVSNVVSCVPGTVPCPDPPPDPVVSSVSSNVSSSPSSGPPDPDD